Protein AF-A0A853C7I2-F1 (afdb_monomer_lite)

InterPro domains:
  IPR006311 Twin-arginine translocation pathway, signal sequence [PS51318] (1-30)
  IPR011055 Duplicated hybrid motif [G3DSA:2.70.70.10] (46-180)
  IPR011055 Duplicated hybrid motif [SSF51261] (49-177)
  IPR016047 M23ase, beta-sheet core domain [PF01551] (83-173)
  IPR036691 Endonuclease/exonuclease/phosphatase superfamily [G3DSA:3.60.10.10] (249-480)
  IPR036691 Endonuclease/exonuclease/phosphatase superfamily [SSF56219] (267-481)
  IPR050570 Bacterial cell wall metabolism enzyme [PTHR21666] (53-179)
  IPR058593 ARB_07466-like, C-terminal domain [PF26571] (676-780)

Structure (mmCIF, N/CA/C/O backbone):
data_AF-A0A853C7I2-F1
#
_entry.id   AF-A0A853C7I2-F1
#
loop_
_atom_site.group_PDB
_atom_site.id
_atom_site.type_symbol
_atom_site.label_atom_id
_atom_site.label_alt_id
_atom_site.label_comp_id
_atom_site.label_asym_id
_atom_site.label_entity_id
_atom_site.label_seq_id
_atom_site.pdbx_PDB_ins_code
_atom_site.Cartn_x
_atom_site.Cartn_y
_atom_site.Cartn_z
_atom_site.occupancy
_atom_site.B_iso_or_equiv
_atom_site.auth_seq_id
_atom_site.auth_comp_id
_atom_site.auth_asym_id
_atom_site.auth_atom_id
_atom_site.pdbx_PDB_model_num
ATOM 1 N N . MET A 1 1 ? -45.403 -0.104 47.047 1.00 33.41 1 MET A N 1
ATOM 2 C CA . MET A 1 1 ? -46.016 -1.132 47.921 1.00 33.41 1 MET A CA 1
ATOM 3 C C . MET A 1 1 ? -46.041 -2.421 47.104 1.00 33.41 1 MET A C 1
ATOM 5 O O . MET A 1 1 ? -46.779 -2.473 46.140 1.00 33.41 1 MET A O 1
ATOM 9 N N . ALA A 1 2 ? -44.978 -3.222 47.129 1.00 33.31 2 ALA A N 1
ATOM 10 C CA . ALA A 1 2 ? -44.682 -4.295 48.088 1.00 33.31 2 ALA A CA 1
ATOM 11 C C . ALA A 1 2 ? -45.504 -5.586 47.858 1.00 33.31 2 ALA A C 1
ATOM 13 O O . ALA A 1 2 ? -46.671 -5.627 48.220 1.00 33.31 2 ALA A O 1
ATOM 14 N N . ASN A 1 3 ? -44.785 -6.617 47.379 1.00 33.97 3 ASN A N 1
ATOM 15 C CA . ASN A 1 3 ? -44.868 -8.050 47.726 1.00 33.97 3 ASN A CA 1
ATOM 16 C C . ASN A 1 3 ? -46.114 -8.877 47.337 1.00 33.97 3 ASN A C 1
ATOM 18 O O . ASN A 1 3 ? -47.223 -8.378 47.359 1.00 33.97 3 ASN A O 1
ATOM 22 N N . SER A 1 4 ? -46.068 -10.198 47.131 1.00 36.09 4 SER A N 1
ATOM 23 C CA . SER A 1 4 ? -45.063 -11.195 46.720 1.00 36.09 4 SER A CA 1
ATOM 24 C C . SER A 1 4 ? -45.758 -12.584 46.742 1.00 36.09 4 SER A C 1
ATOM 26 O O . SER A 1 4 ? -46.619 -12.820 47.581 1.00 36.09 4 SER A O 1
ATOM 28 N N . ARG A 1 5 ? -45.307 -13.503 45.868 1.00 36.81 5 ARG A N 1
ATOM 29 C CA . ARG A 1 5 ? -45.138 -14.970 46.070 1.00 36.81 5 ARG A CA 1
ATOM 30 C C . ARG A 1 5 ? -46.327 -15.974 46.084 1.00 36.81 5 ARG A C 1
ATOM 32 O O . ARG A 1 5 ? -47.017 -16.135 47.078 1.00 36.81 5 ARG A O 1
ATOM 39 N N . SER A 1 6 ? -46.346 -16.784 45.009 1.00 35.22 6 SER A N 1
ATOM 40 C CA . SER A 1 6 ? -45.963 -18.226 44.931 1.00 35.22 6 SER A CA 1
ATOM 41 C C . SER A 1 6 ? -46.904 -19.391 45.318 1.00 35.22 6 SER A C 1
ATOM 43 O O . SER A 1 6 ? -47.410 -19.440 46.431 1.00 35.22 6 SER A O 1
ATOM 45 N N . ALA A 1 7 ? -46.886 -20.410 44.422 1.00 33.12 7 ALA A N 1
ATOM 46 C CA . ALA A 1 7 ? -46.840 -21.892 44.605 1.00 33.12 7 ALA A CA 1
ATOM 47 C C . ALA A 1 7 ? -47.992 -22.659 43.891 1.00 33.12 7 ALA A C 1
ATOM 49 O O . ALA A 1 7 ? -49.149 -22.493 44.247 1.00 33.12 7 ALA A O 1
ATOM 50 N N . LEU A 1 8 ? -47.746 -23.324 42.743 1.00 31.41 8 LEU A N 1
ATOM 51 C CA . LEU A 1 8 ? -47.250 -24.713 42.512 1.00 31.41 8 LEU A CA 1
ATOM 52 C C . LEU A 1 8 ? -48.349 -25.801 42.543 1.00 31.41 8 LEU A C 1
ATOM 54 O O . LEU A 1 8 ? -48.916 -26.028 43.603 1.00 31.41 8 LEU A O 1
ATOM 58 N N . LEU A 1 9 ? -48.547 -26.536 41.426 1.00 28.91 9 LEU A N 1
ATOM 59 C CA . LEU A 1 9 ? -48.440 -28.017 41.336 1.00 28.91 9 LEU A CA 1
ATOM 60 C C . LEU A 1 9 ? -48.889 -28.618 39.974 1.00 28.91 9 LEU A C 1
ATOM 62 O O . LEU A 1 9 ? -50.035 -28.484 39.569 1.00 28.91 9 LEU A O 1
ATOM 66 N N . ALA A 1 10 ? -47.933 -29.323 39.351 1.00 28.45 10 ALA A N 1
ATOM 67 C CA . ALA A 1 10 ? -47.975 -30.632 38.669 1.00 28.45 10 ALA A CA 1
ATOM 68 C C . ALA A 1 10 ? -49.097 -31.028 37.679 1.00 28.45 10 ALA A C 1
ATOM 70 O O . ALA A 1 10 ? -50.258 -31.152 38.055 1.00 28.45 10 ALA A O 1
ATOM 71 N N . SER A 1 11 ? -48.691 -31.490 36.484 1.00 30.25 11 SER A N 1
ATOM 72 C CA . SER A 1 11 ? -48.883 -32.888 36.024 1.00 30.25 11 SER A CA 1
ATOM 73 C C . SER A 1 11 ? -48.127 -33.173 34.715 1.00 30.25 11 SER A C 1
ATOM 75 O O . SER A 1 11 ? -48.125 -32.362 33.795 1.00 30.25 11 SER A O 1
ATOM 77 N N . ALA A 1 12 ? -47.484 -34.341 34.662 1.00 30.86 12 ALA A N 1
ATOM 78 C CA . ALA A 1 12 ? -46.791 -34.937 33.520 1.00 30.86 12 ALA A CA 1
ATOM 79 C C . ALA A 1 12 ? -47.649 -36.047 32.876 1.00 30.86 12 ALA A C 1
ATOM 81 O O . ALA A 1 12 ? -48.438 -36.651 33.596 1.00 30.86 12 ALA A O 1
ATOM 82 N N . LEU A 1 13 ? -47.452 -36.325 31.573 1.00 27.27 13 LEU A N 1
ATOM 83 C CA . LEU A 1 13 ? -47.643 -37.597 30.816 1.00 27.27 13 LEU A CA 1
ATOM 84 C C . LEU A 1 13 ? -47.613 -37.239 29.305 1.00 27.27 13 LEU A C 1
ATOM 86 O O . LEU A 1 13 ? -48.398 -36.399 28.887 1.00 27.27 13 LEU A O 1
ATOM 90 N N . LEU A 1 14 ? -46.612 -37.593 28.485 1.00 28.06 14 LEU A N 1
ATOM 91 C CA . LEU A 1 14 ? -46.106 -38.887 27.968 1.00 28.06 14 LEU A CA 1
ATOM 92 C C . LEU A 1 14 ? -46.852 -39.418 26.717 1.00 28.06 14 LEU A C 1
ATOM 94 O O . LEU A 1 14 ? -48.070 -39.547 26.735 1.00 28.06 14 LEU A O 1
ATOM 98 N N . ALA A 1 15 ? -46.030 -39.852 25.742 1.00 30.19 15 ALA A N 1
ATOM 99 C CA . ALA A 1 15 ? -46.236 -40.796 24.621 1.00 30.19 15 ALA A CA 1
ATOM 100 C C . ALA A 1 15 ? -46.442 -40.161 23.224 1.00 30.19 15 ALA A C 1
ATOM 102 O O . ALA A 1 15 ? -47.362 -39.376 23.048 1.00 30.19 15 ALA A O 1
ATOM 103 N N . LEU A 1 16 ? -45.568 -40.319 22.211 1.00 28.19 16 LEU A N 1
ATOM 104 C CA . LEU A 1 16 ? -44.846 -41.451 21.559 1.00 28.19 16 LEU A CA 1
ATOM 105 C C . LEU A 1 16 ? -45.497 -41.839 20.213 1.00 28.19 16 LEU A C 1
ATOM 107 O O . LEU A 1 16 ? -46.631 -42.304 20.214 1.00 28.19 16 LEU A O 1
ATOM 111 N N . ALA A 1 17 ? -44.730 -41.728 19.117 1.00 29.00 17 ALA A N 1
ATOM 112 C CA . ALA A 1 17 ? -44.517 -42.722 18.034 1.00 29.00 17 ALA A CA 1
ATOM 113 C C . ALA A 1 17 ? -43.815 -42.007 16.848 1.00 29.00 17 ALA A C 1
ATOM 115 O O . ALA A 1 17 ? -44.351 -41.025 16.351 1.00 29.00 17 ALA A O 1
ATOM 116 N N . LEU A 1 18 ? -42.541 -42.240 16.498 1.00 30.88 18 LEU A N 1
ATOM 117 C CA . LEU A 1 18 ? -41.822 -43.417 15.956 1.00 30.88 18 LEU A CA 1
ATOM 118 C C . LEU A 1 18 ? -42.108 -43.772 14.483 1.00 30.88 18 LEU A C 1
ATOM 120 O O . LEU A 1 18 ? -43.234 -44.091 14.119 1.00 30.88 18 LEU A O 1
ATOM 124 N N . GLY A 1 19 ? -41.005 -43.848 13.719 1.00 27.78 19 GLY A N 1
ATOM 125 C CA . GLY A 1 19 ? -40.842 -44.502 12.410 1.00 27.78 19 GLY A CA 1
ATOM 126 C C . GLY A 1 19 ? -40.428 -43.504 11.320 1.00 27.78 19 GLY A C 1
ATOM 127 O O . GLY A 1 19 ? -41.260 -42.728 10.885 1.00 27.78 19 GLY A O 1
ATOM 128 N N . GLY A 1 20 ? -39.189 -43.384 10.838 1.00 27.69 20 GLY A N 1
ATOM 129 C CA . GLY A 1 20 ? -38.041 -44.285 10.830 1.00 27.69 20 GLY A CA 1
ATOM 130 C C . GLY A 1 20 ? -37.759 -44.721 9.391 1.00 27.69 20 GLY A C 1
ATOM 131 O O . GLY A 1 20 ? -38.572 -45.445 8.845 1.00 27.69 20 GLY A O 1
ATOM 132 N N . THR A 1 21 ? -36.622 -44.313 8.817 1.00 29.66 21 THR A N 1
ATOM 133 C CA . THR A 1 21 ? -35.716 -45.186 8.044 1.00 29.66 21 THR A CA 1
ATOM 134 C C . THR A 1 21 ? -34.379 -44.482 7.849 1.00 29.66 21 THR A C 1
ATOM 136 O O . THR A 1 21 ? -34.276 -43.449 7.194 1.00 29.66 21 THR A O 1
ATOM 139 N N . THR A 1 22 ? -33.368 -45.087 8.450 1.00 28.42 22 THR A N 1
ATOM 140 C CA . THR A 1 22 ? -31.939 -44.876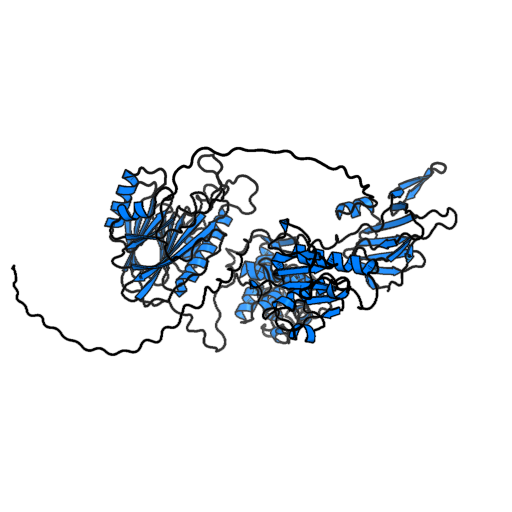 8.277 1.00 28.42 22 THR A CA 1
ATOM 141 C C . THR A 1 22 ? -31.466 -45.471 6.951 1.00 28.42 22 THR A C 1
ATOM 143 O O . THR A 1 22 ? -31.671 -46.655 6.691 1.00 28.42 22 THR A O 1
ATOM 146 N N . THR A 1 23 ? -30.735 -44.689 6.163 1.00 29.95 23 THR A N 1
ATOM 147 C CA . THR A 1 23 ? -29.697 -45.205 5.261 1.00 29.95 23 THR A CA 1
ATOM 148 C C . THR A 1 23 ? -28.373 -44.627 5.722 1.00 29.95 23 THR A C 1
ATOM 150 O O . THR A 1 23 ? -28.135 -43.427 5.620 1.00 29.95 23 THR A O 1
ATOM 153 N N . ALA A 1 24 ? -27.550 -45.497 6.301 1.00 31.98 24 ALA A N 1
ATOM 154 C CA . ALA A 1 24 ? -26.172 -45.216 6.649 1.00 31.98 24 ALA A CA 1
ATOM 155 C C . ALA A 1 24 ? -25.346 -45.067 5.364 1.00 31.98 24 ALA A C 1
ATOM 157 O O . ALA A 1 24 ? -25.303 -45.992 4.554 1.00 31.98 24 ALA A O 1
ATOM 158 N N . ALA A 1 25 ? -24.682 -43.924 5.207 1.00 28.94 25 ALA A N 1
ATOM 159 C CA . ALA A 1 25 ? -23.543 -43.770 4.314 1.00 28.94 25 ALA A CA 1
ATOM 160 C C . ALA A 1 25 ? -22.290 -43.601 5.185 1.00 28.94 25 ALA A C 1
ATOM 162 O O . ALA A 1 25 ? -22.271 -42.801 6.119 1.00 28.94 25 ALA A O 1
ATOM 163 N N . LEU A 1 26 ? -21.292 -44.438 4.913 1.00 30.14 26 LEU A N 1
ATOM 164 C CA . LEU A 1 26 ? -19.956 -44.440 5.513 1.00 30.14 26 LEU A CA 1
ATOM 165 C C . LEU A 1 26 ? -19.225 -43.105 5.252 1.00 30.14 26 LEU A C 1
ATOM 167 O O . LEU A 1 26 ? -19.535 -42.442 4.261 1.00 30.14 26 LEU A O 1
ATOM 171 N N . PRO A 1 27 ? -18.244 -42.718 6.092 1.00 28.17 27 PRO A N 1
ATOM 172 C CA . PRO A 1 27 ? -17.495 -41.485 5.899 1.00 28.17 27 PRO A CA 1
ATOM 173 C C . PRO A 1 27 ? -16.549 -41.651 4.703 1.00 28.17 27 PRO A C 1
ATOM 175 O O . PRO A 1 27 ? -15.683 -42.527 4.704 1.00 28.17 27 PRO A O 1
ATOM 178 N N . ALA A 1 28 ? -16.730 -40.828 3.671 1.00 29.38 28 ALA A N 1
ATOM 179 C CA . ALA A 1 28 ? -15.700 -40.617 2.664 1.00 29.38 28 ALA A CA 1
ATOM 180 C C . ALA A 1 28 ? -14.587 -39.772 3.300 1.00 29.38 28 ALA A C 1
ATOM 182 O O . ALA A 1 28 ? -14.870 -38.807 4.010 1.00 29.38 28 ALA A O 1
ATOM 183 N N . GLY A 1 29 ? -13.350 -40.224 3.109 1.00 26.31 29 GLY A N 1
ATOM 184 C CA . GLY A 1 29 ? -12.154 -39.739 3.780 1.00 26.31 29 GLY A CA 1
ATOM 185 C C . GLY A 1 29 ? -11.845 -38.260 3.572 1.00 26.31 29 GLY A C 1
ATOM 186 O O . GLY A 1 29 ? -12.387 -37.598 2.687 1.00 26.31 29 GLY A O 1
ATOM 187 N N . ALA A 1 30 ? -10.944 -37.801 4.439 1.00 34.50 30 ALA A N 1
ATOM 188 C CA . ALA A 1 30 ? -10.236 -36.537 4.365 1.00 34.50 30 ALA A CA 1
ATOM 189 C C . ALA A 1 30 ? -9.918 -36.165 2.910 1.00 34.50 30 ALA A C 1
ATOM 191 O O . ALA A 1 30 ? -9.269 -36.927 2.195 1.00 34.50 30 ALA A O 1
ATOM 192 N N . ARG A 1 31 ? -10.427 -35.010 2.486 1.00 29.48 31 ARG A N 1
ATOM 193 C CA . ARG A 1 31 ? -9.866 -34.267 1.366 1.00 29.48 31 ARG A CA 1
ATOM 194 C C . ARG A 1 31 ? -8.965 -33.220 1.986 1.00 29.48 31 ARG A C 1
ATOM 196 O O . ARG A 1 31 ? -9.435 -32.429 2.804 1.00 29.48 31 ARG A O 1
ATOM 203 N N . ASP A 1 32 ? -7.690 -33.332 1.659 1.00 25.38 32 ASP A N 1
ATOM 204 C CA . ASP A 1 32 ? -6.632 -32.424 2.057 1.00 25.38 32 ASP A CA 1
ATOM 205 C C . ASP A 1 32 ? -7.038 -30.974 1.775 1.00 25.38 32 ASP A C 1
ATOM 207 O O . ASP A 1 32 ? -7.603 -30.648 0.728 1.00 25.38 32 ASP A O 1
ATOM 211 N N . ALA A 1 33 ? -6.820 -30.121 2.773 1.00 28.20 33 ALA A N 1
ATOM 212 C CA . ALA A 1 33 ? -6.968 -28.686 2.638 1.00 28.20 33 ALA A CA 1
ATOM 213 C C . ALA A 1 33 ? -5.877 -28.185 1.685 1.00 28.20 33 ALA A C 1
ATOM 215 O O . ALA A 1 33 ? -4.694 -28.429 1.923 1.00 28.20 33 ALA A O 1
ATOM 216 N N . ALA A 1 34 ? -6.287 -27.509 0.613 1.00 26.11 34 ALA A N 1
ATOM 217 C CA . ALA A 1 34 ? -5.381 -26.825 -0.299 1.00 26.11 34 ALA A CA 1
ATOM 218 C C . ALA A 1 34 ? -4.500 -25.819 0.476 1.00 26.11 34 ALA A C 1
ATOM 220 O O . ALA A 1 34 ? -5.003 -25.163 1.396 1.00 26.11 34 ALA A O 1
ATOM 221 N N . PRO A 1 35 ? -3.202 -25.695 0.147 1.00 26.27 35 PRO A N 1
ATOM 222 C CA . PRO A 1 35 ? -2.320 -24.744 0.807 1.00 26.27 35 PRO A CA 1
ATOM 223 C C . PRO A 1 35 ? -2.708 -23.298 0.460 1.00 26.27 35 PRO A C 1
ATOM 225 O O . PRO A 1 35 ? -3.069 -22.975 -0.668 1.00 26.27 35 PRO A O 1
ATOM 228 N N . SER A 1 36 ? -2.645 -22.438 1.476 1.00 24.64 36 SER A N 1
ATOM 229 C CA . SER A 1 36 ? -2.890 -20.994 1.403 1.00 24.64 36 SER A CA 1
ATOM 230 C C . SER A 1 36 ? -1.798 -20.296 0.570 1.00 24.64 36 SER A C 1
ATOM 232 O O . SER A 1 36 ? -0.626 -20.634 0.756 1.00 24.64 36 SER A O 1
ATOM 234 N N . PRO A 1 37 ? -2.122 -19.315 -0.296 1.00 26.84 37 PRO A N 1
ATOM 235 C CA . PRO A 1 37 ? -1.121 -18.586 -1.072 1.00 26.84 37 PRO A CA 1
ATOM 236 C C . PRO A 1 37 ? -0.240 -17.723 -0.157 1.00 26.84 37 PRO A C 1
ATOM 238 O O . PRO A 1 37 ? -0.711 -17.125 0.812 1.00 26.84 37 PRO A O 1
ATOM 241 N N . ALA A 1 38 ? 1.058 -17.711 -0.453 1.00 27.09 38 ALA A N 1
ATOM 242 C CA . ALA A 1 38 ? 2.102 -17.054 0.322 1.00 27.09 38 ALA A CA 1
ATOM 243 C C . ALA A 1 38 ? 1.922 -15.523 0.402 1.00 27.09 38 ALA A C 1
ATOM 245 O O . ALA A 1 38 ? 1.556 -14.866 -0.570 1.00 27.09 38 ALA A O 1
ATOM 246 N N . ALA A 1 39 ? 2.218 -14.967 1.579 1.00 27.16 39 ALA A N 1
ATOM 247 C CA . ALA A 1 39 ? 2.142 -13.544 1.901 1.00 27.16 39 ALA A CA 1
ATOM 248 C C . ALA A 1 39 ? 3.083 -12.678 1.036 1.00 27.16 39 ALA A C 1
ATOM 250 O O . ALA A 1 39 ? 4.264 -12.994 0.863 1.00 27.16 39 ALA A O 1
ATOM 251 N N . ALA A 1 40 ? 2.566 -11.556 0.532 1.00 26.72 40 ALA A N 1
ATOM 252 C CA . ALA A 1 40 ? 3.305 -10.576 -0.263 1.00 26.72 40 ALA A CA 1
ATOM 253 C C . ALA A 1 40 ? 4.298 -9.748 0.589 1.00 26.72 40 ALA A C 1
ATOM 255 O O . ALA A 1 40 ? 4.047 -9.427 1.749 1.00 26.72 40 ALA A O 1
ATOM 256 N N . ARG A 1 41 ? 5.451 -9.394 0.001 1.00 27.19 41 ARG A N 1
ATOM 257 C CA . ARG A 1 41 ? 6.558 -8.636 0.628 1.00 27.19 41 ARG A CA 1
ATOM 258 C C . ARG A 1 41 ? 6.278 -7.112 0.722 1.00 27.19 41 ARG A C 1
ATOM 260 O O . ARG A 1 41 ? 5.627 -6.581 -0.172 1.00 27.19 41 ARG A O 1
ATOM 267 N N . PRO A 1 42 ? 6.816 -6.385 1.733 1.00 29.78 42 PRO A N 1
ATOM 268 C CA . PRO A 1 42 ? 6.600 -4.942 1.935 1.00 29.78 42 PRO A CA 1
ATOM 269 C C . PRO A 1 42 ? 7.422 -4.017 1.014 1.00 29.78 42 PRO A C 1
ATOM 271 O O . PRO A 1 42 ? 8.602 -4.252 0.751 1.00 29.78 42 PRO A O 1
ATOM 274 N N . ALA A 1 43 ? 6.789 -2.911 0.605 1.00 36.38 43 ALA A N 1
ATOM 275 C CA . ALA A 1 43 ? 7.326 -1.832 -0.222 1.00 36.38 43 ALA A CA 1
ATOM 276 C C . ALA A 1 43 ? 8.146 -0.815 0.597 1.00 36.38 43 ALA A C 1
ATOM 278 O O . ALA A 1 43 ? 7.565 0.011 1.301 1.00 36.38 43 ALA A O 1
ATOM 279 N N . ASP A 1 44 ? 9.481 -0.833 0.502 1.00 36.12 44 ASP A N 1
ATOM 280 C CA . ASP A 1 44 ? 10.293 0.343 0.887 1.00 36.12 44 ASP A CA 1
ATOM 281 C C . ASP A 1 44 ? 11.641 0.529 0.187 1.00 36.12 44 ASP A C 1
ATOM 283 O O . ASP A 1 44 ? 12.408 1.438 0.481 1.00 36.12 44 ASP A O 1
ATOM 287 N N . THR A 1 45 ? 11.905 -0.262 -0.832 1.00 43.59 45 THR A N 1
ATOM 288 C CA . THR A 1 45 ? 12.751 0.155 -1.943 1.00 43.59 45 THR A CA 1
ATOM 289 C C . THR A 1 45 ? 12.115 -0.523 -3.133 1.00 43.59 45 THR A C 1
ATOM 291 O O . THR A 1 45 ? 11.793 -1.705 -3.040 1.00 43.59 45 THR A O 1
ATOM 294 N N . CYS A 1 46 ? 11.906 0.184 -4.234 1.00 42.09 46 CYS A N 1
ATOM 295 C CA . CYS A 1 46 ? 12.014 -0.525 -5.492 1.00 42.09 46 CYS A CA 1
ATOM 296 C C . CYS A 1 46 ? 13.504 -0.772 -5.639 1.00 42.09 46 CYS A C 1
ATOM 298 O O . CYS A 1 46 ? 14.211 0.182 -5.972 1.00 42.09 46 CYS A O 1
ATOM 300 N N . PRO A 1 47 ? 14.044 -1.967 -5.314 1.00 40.09 47 PRO A N 1
ATOM 301 C CA . PRO A 1 47 ? 15.401 -2.247 -5.737 1.00 40.09 47 PRO A CA 1
ATOM 302 C C . PRO A 1 47 ? 15.417 -1.940 -7.232 1.00 40.09 47 PRO A C 1
ATOM 304 O O . PRO A 1 47 ? 14.524 -2.411 -7.940 1.00 40.09 47 PRO A O 1
ATOM 307 N N . ILE A 1 48 ? 16.378 -1.149 -7.734 1.00 37.66 48 ILE A N 1
ATOM 308 C CA . ILE A 1 48 ? 16.787 -1.283 -9.145 1.00 37.66 48 ILE A CA 1
ATOM 309 C C . ILE A 1 48 ? 16.812 -2.791 -9.360 1.00 37.66 48 ILE A C 1
ATOM 311 O O . ILE A 1 48 ? 17.372 -3.452 -8.472 1.00 37.66 48 ILE A O 1
ATOM 315 N N . PRO A 1 49 ? 16.125 -3.355 -10.375 1.00 34.59 49 PRO A N 1
ATOM 316 C CA . PRO A 1 49 ? 16.102 -4.797 -10.503 1.00 34.59 49 PRO A CA 1
ATOM 317 C C . PRO A 1 49 ? 17.546 -5.252 -10.316 1.00 34.59 49 PRO A C 1
ATOM 319 O O . PRO A 1 49 ? 18.440 -4.741 -10.998 1.00 34.59 49 PRO A O 1
ATOM 322 N N . VAL A 1 50 ? 17.805 -6.166 -9.374 1.00 36.66 50 VAL A N 1
ATOM 323 C CA . VAL A 1 50 ? 18.893 -7.097 -9.645 1.00 36.66 50 VAL A CA 1
ATOM 324 C C . VAL A 1 50 ? 18.340 -7.811 -10.856 1.00 36.66 50 VAL A C 1
ATOM 326 O O . VAL A 1 50 ? 17.508 -8.704 -10.718 1.00 36.66 50 VAL A O 1
ATOM 329 N N . ALA A 1 51 ? 18.621 -7.237 -12.026 1.00 31.34 51 ALA A N 1
ATOM 330 C CA . ALA A 1 51 ? 18.113 -7.700 -13.289 1.00 31.34 51 ALA A CA 1
ATOM 331 C C . ALA A 1 51 ? 18.394 -9.188 -13.278 1.00 31.34 51 ALA A C 1
ATOM 333 O O . ALA A 1 51 ? 19.534 -9.530 -12.991 1.00 31.34 51 ALA A O 1
ATOM 334 N N . LEU A 1 52 ? 17.355 -10.008 -13.437 1.00 30.00 52 LEU A N 1
ATOM 335 C CA . LEU A 1 52 ? 17.329 -11.464 -13.612 1.00 30.00 52 LEU A CA 1
ATOM 336 C C . LEU A 1 52 ? 18.659 -12.077 -14.089 1.00 30.00 52 LEU A C 1
ATOM 338 O O . LEU A 1 52 ? 18.691 -12.485 -15.232 1.00 30.00 52 LEU A O 1
ATOM 342 N N . GLN A 1 53 ? 19.761 -12.071 -13.311 1.00 30.39 53 GLN A N 1
ATOM 343 C CA . GLN A 1 53 ? 21.117 -11.847 -13.877 1.00 30.39 53 GLN A CA 1
ATOM 344 C C . GLN A 1 53 ? 21.079 -11.630 -15.392 1.00 30.39 53 GLN A C 1
ATOM 346 O O . GLN A 1 53 ? 21.438 -12.528 -16.161 1.00 30.39 53 GLN A O 1
ATOM 351 N N . THR A 1 54 ? 20.507 -10.503 -15.847 1.00 33.59 54 THR A N 1
ATOM 352 C CA . THR A 1 54 ? 20.570 -10.229 -17.278 1.00 33.59 54 THR A CA 1
ATOM 353 C C . THR A 1 54 ? 22.056 -10.176 -17.510 1.00 33.59 54 THR A C 1
ATOM 355 O O . THR A 1 54 ? 22.730 -9.443 -16.770 1.00 33.59 54 THR A O 1
ATOM 358 N N . ARG A 1 55 ? 22.566 -11.027 -18.414 1.00 35.50 55 ARG A N 1
ATOM 359 C CA . ARG A 1 55 ? 23.988 -11.051 -18.772 1.00 35.50 55 ARG A CA 1
ATOM 360 C C . ARG A 1 55 ? 24.486 -9.620 -18.697 1.00 35.50 55 ARG A C 1
ATOM 362 O O . ARG A 1 55 ? 23.772 -8.763 -19.232 1.00 35.50 55 ARG A O 1
ATOM 369 N N . PRO A 1 56 ? 25.588 -9.355 -17.973 1.00 40.84 56 PRO A N 1
ATOM 370 C CA . PRO A 1 56 ? 25.972 -7.988 -17.680 1.00 40.84 56 PRO A CA 1
ATOM 371 C C . PRO A 1 56 ? 25.850 -7.186 -18.973 1.00 40.84 56 PRO A C 1
ATOM 373 O O . PRO A 1 56 ? 26.228 -7.677 -20.043 1.00 40.84 56 PRO A O 1
ATOM 376 N N . ALA A 1 57 ? 25.222 -6.003 -18.894 1.00 56.47 57 ALA A N 1
ATOM 377 C CA . ALA A 1 57 ? 24.954 -5.164 -20.067 1.00 56.47 57 ALA A CA 1
ATOM 378 C C . ALA A 1 57 ? 26.235 -4.917 -20.876 1.00 56.47 57 ALA A C 1
ATOM 380 O O . ALA A 1 57 ? 26.186 -4.499 -22.022 1.00 56.47 57 ALA A O 1
ATOM 381 N N . TRP A 1 58 ? 27.388 -5.198 -20.276 1.00 71.06 58 TRP A N 1
ATOM 382 C CA . TRP A 1 58 ? 28.644 -5.366 -20.956 1.00 71.06 58 TRP A CA 1
ATOM 383 C C . TRP A 1 58 ? 29.229 -6.754 -20.668 1.00 71.06 58 TRP A C 1
ATOM 385 O O . TRP A 1 58 ? 29.076 -7.282 -19.575 1.00 71.06 58 TRP A O 1
ATOM 395 N N . SER A 1 59 ? 29.919 -7.367 -21.624 1.00 74.69 59 SER A N 1
ATOM 396 C CA . SER A 1 59 ? 30.533 -8.688 -21.481 1.00 74.69 59 SER A CA 1
ATOM 397 C C . SER A 1 59 ? 32.013 -8.646 -21.840 1.00 74.69 59 SER A C 1
ATOM 399 O O . SER A 1 59 ? 32.458 -7.762 -22.573 1.00 74.69 59 SER A O 1
ATOM 401 N N . ASN A 1 60 ? 32.788 -9.611 -21.341 1.00 76.12 60 ASN A N 1
ATOM 402 C CA . ASN A 1 60 ? 34.169 -9.763 -21.778 1.00 76.12 60 ASN A CA 1
ATOM 403 C C . ASN A 1 60 ? 34.178 -10.272 -23.239 1.00 76.12 60 ASN A C 1
ATOM 405 O O . ASN A 1 60 ? 33.765 -11.413 -23.478 1.00 76.12 60 ASN A O 1
ATOM 409 N N . PRO A 1 61 ? 34.653 -9.481 -24.222 1.00 84.81 61 PRO A N 1
ATOM 410 C CA . PRO A 1 61 ? 34.565 -9.843 -25.635 1.00 84.81 61 PRO A CA 1
ATOM 411 C C . PRO A 1 61 ? 35.407 -11.073 -25.990 1.00 84.81 61 PRO A C 1
ATOM 413 O O . PRO A 1 61 ? 35.101 -11.773 -26.963 1.00 84.81 61 PRO A O 1
ATOM 416 N N . VAL A 1 62 ? 36.468 -11.350 -25.219 1.00 80.62 62 VAL A N 1
ATOM 417 C CA . VAL A 1 62 ? 37.337 -12.510 -25.421 1.00 80.62 62 VAL A CA 1
ATOM 418 C C . VAL A 1 62 ? 38.152 -12.855 -24.166 1.00 80.62 62 VAL A C 1
ATOM 420 O O . VAL A 1 62 ? 38.640 -11.986 -23.451 1.00 80.62 62 VAL A O 1
ATOM 423 N N . VAL A 1 63 ? 38.368 -14.147 -23.913 1.00 75.69 63 VAL A N 1
ATOM 424 C CA . VAL A 1 63 ? 39.315 -14.608 -22.884 1.00 75.69 63 VAL A CA 1
ATOM 425 C C . VAL A 1 63 ? 40.742 -14.472 -23.430 1.00 75.69 63 VAL A C 1
ATOM 427 O O . VAL A 1 63 ? 41.102 -15.161 -24.387 1.00 75.69 63 VAL A O 1
ATOM 430 N N . ALA A 1 64 ? 41.536 -13.559 -22.866 1.00 74.38 64 ALA A N 1
ATOM 431 C CA . ALA A 1 64 ? 42.830 -13.139 -23.412 1.00 74.38 64 ALA A CA 1
ATOM 432 C C . ALA A 1 64 ? 43.705 -12.448 -22.361 1.00 74.38 64 ALA A C 1
ATOM 434 O O . ALA A 1 64 ? 43.174 -11.866 -21.430 1.00 74.38 64 ALA A O 1
ATOM 435 N N . GLU A 1 65 ? 45.022 -12.405 -22.546 1.00 76.75 65 GLU A N 1
ATOM 436 C CA . GLU A 1 65 ? 45.893 -11.562 -21.711 1.00 76.75 65 GLU A CA 1
ATOM 437 C C . GLU A 1 65 ? 46.048 -10.162 -22.325 1.00 76.75 65 GLU A C 1
ATOM 439 O O . GLU A 1 65 ? 46.182 -10.025 -23.543 1.00 76.75 65 GLU A O 1
ATOM 444 N N . VAL A 1 66 ? 46.087 -9.109 -21.500 1.00 82.69 66 VAL A N 1
ATOM 445 C CA . VAL A 1 66 ? 46.401 -7.751 -21.979 1.00 82.69 66 VAL A CA 1
ATOM 446 C C . VAL A 1 66 ? 47.868 -7.695 -22.410 1.00 82.69 66 VAL A C 1
ATOM 448 O O . VAL A 1 66 ? 48.777 -7.705 -21.580 1.00 82.69 66 VAL A O 1
ATOM 451 N N . ALA A 1 67 ? 48.107 -7.614 -23.719 1.00 84.56 67 ALA A N 1
ATOM 452 C CA . ALA A 1 67 ? 49.447 -7.562 -24.297 1.00 84.56 67 ALA A CA 1
ATOM 453 C C . ALA A 1 67 ? 49.977 -6.126 -24.367 1.00 84.56 67 ALA A C 1
ATOM 455 O O . ALA A 1 67 ? 51.141 -5.856 -24.060 1.00 84.56 67 ALA A O 1
ATOM 456 N N . THR A 1 68 ? 49.115 -5.189 -24.764 1.00 83.62 68 THR A N 1
ATOM 457 C CA . THR A 1 68 ? 49.450 -3.768 -24.856 1.00 83.62 68 THR A CA 1
ATOM 458 C C . THR A 1 68 ? 48.309 -2.917 -24.287 1.00 83.62 68 THR A C 1
ATOM 460 O O . THR A 1 68 ? 47.200 -2.999 -24.806 1.00 83.62 68 THR A O 1
ATOM 463 N N . PRO A 1 69 ? 48.567 -2.059 -23.282 1.00 84.62 69 PRO A N 1
ATOM 464 C CA . PRO A 1 69 ? 47.555 -1.173 -22.706 1.00 84.62 69 PRO A CA 1
ATOM 465 C C . PRO A 1 69 ? 47.294 0.081 -23.561 1.00 84.62 69 PRO A C 1
ATOM 467 O O . PRO A 1 69 ? 48.096 0.433 -24.432 1.00 84.62 69 PRO A O 1
ATOM 470 N N . PHE A 1 70 ? 46.195 0.773 -23.258 1.00 87.19 70 PHE A N 1
ATOM 471 C CA . PHE A 1 70 ? 45.818 2.087 -23.794 1.00 87.19 70 PHE A CA 1
ATOM 472 C C . PHE A 1 70 ? 46.798 3.207 -23.382 1.00 87.19 70 PHE A C 1
ATOM 474 O O . PHE A 1 70 ? 47.403 3.152 -22.309 1.00 87.19 70 PHE A O 1
ATOM 481 N N . GLY A 1 71 ? 46.953 4.236 -24.229 1.00 82.31 71 GLY A N 1
ATOM 482 C CA . GLY A 1 71 ? 47.694 5.470 -23.923 1.00 82.31 71 GLY A CA 1
ATOM 483 C C . GLY A 1 71 ? 49.002 5.701 -24.703 1.00 82.31 71 GLY A C 1
ATOM 484 O O . GLY A 1 71 ? 49.314 5.047 -25.698 1.00 82.31 71 GLY A O 1
ATOM 485 N N . GLU A 1 72 ? 49.783 6.700 -24.279 1.00 75.00 72 GLU A N 1
ATOM 486 C CA . GLU A 1 72 ? 50.989 7.161 -24.983 1.00 75.00 72 GLU A CA 1
ATOM 487 C C . GLU A 1 72 ? 52.173 6.182 -24.890 1.00 75.00 72 GLU A C 1
ATOM 489 O O . GLU A 1 72 ? 52.654 5.842 -23.807 1.00 75.00 72 GLU A O 1
ATOM 494 N N . ARG A 1 73 ? 52.752 5.814 -26.041 1.00 64.94 73 ARG A N 1
ATOM 495 C CA . ARG A 1 73 ? 54.009 5.056 -26.115 1.00 64.94 73 ARG A CA 1
ATOM 496 C C . ARG A 1 73 ? 55.128 5.891 -26.718 1.00 64.94 73 ARG A C 1
ATOM 498 O O . ARG A 1 73 ? 55.060 6.336 -27.862 1.00 64.94 73 ARG A O 1
ATOM 505 N N . ARG A 1 74 ? 56.218 6.053 -25.966 1.00 56.72 74 ARG A N 1
ATOM 506 C CA . ARG A 1 74 ? 57.447 6.698 -26.445 1.00 56.72 74 ARG A CA 1
ATOM 507 C C . ARG A 1 74 ? 58.333 5.674 -27.152 1.00 56.72 74 ARG A C 1
ATOM 509 O O . ARG A 1 74 ? 58.774 4.708 -26.534 1.00 56.72 74 ARG A O 1
ATOM 516 N N . HIS A 1 75 ? 58.638 5.902 -28.432 1.00 49.62 75 HIS A N 1
ATOM 517 C CA . HIS A 1 75 ? 59.503 5.002 -29.195 1.00 49.62 75 HIS A CA 1
ATOM 518 C C . HIS A 1 75 ? 60.915 4.966 -28.575 1.00 49.62 75 HIS A C 1
ATOM 520 O O . HIS A 1 75 ? 61.579 6.011 -28.542 1.00 49.62 75 HIS A O 1
ATOM 526 N N . PRO A 1 76 ? 61.419 3.795 -28.137 1.00 46.78 76 PRO A N 1
ATOM 527 C CA . PRO A 1 76 ? 62.623 3.705 -27.306 1.00 46.78 76 PRO A CA 1
ATOM 528 C C . PRO A 1 76 ? 63.908 4.156 -28.018 1.00 46.78 76 PRO A C 1
ATOM 530 O O . PRO A 1 76 ? 64.893 4.466 -27.357 1.00 46.78 76 PRO A O 1
ATOM 533 N N . VAL A 1 77 ? 63.898 4.243 -29.355 1.00 48.09 77 VAL A N 1
ATOM 534 C CA . VAL A 1 77 ? 65.065 4.643 -30.169 1.00 48.09 77 VAL A CA 1
ATOM 535 C C . VAL A 1 77 ? 64.873 5.977 -30.913 1.00 48.09 77 VAL A C 1
ATOM 537 O O . VAL A 1 77 ? 65.847 6.632 -31.258 1.00 48.09 77 VAL A O 1
ATOM 540 N N . LEU A 1 78 ? 63.631 6.416 -31.155 1.00 59.41 78 LEU A N 1
ATOM 541 C CA . LEU A 1 78 ? 63.316 7.550 -32.056 1.00 59.41 78 LEU A CA 1
ATOM 542 C C . LEU A 1 78 ? 62.583 8.698 -31.344 1.00 59.41 78 LEU A C 1
ATOM 544 O O . LEU A 1 78 ? 62.420 9.766 -31.922 1.00 59.41 78 LEU A O 1
ATOM 548 N N . GLY A 1 79 ? 62.160 8.506 -30.089 1.00 56.47 79 GLY A N 1
ATOM 549 C CA . GLY A 1 79 ? 61.741 9.580 -29.188 1.00 56.47 79 GLY A CA 1
ATOM 550 C C . GLY A 1 79 ? 60.391 10.244 -29.471 1.00 56.47 79 GLY A C 1
ATOM 551 O O . GLY A 1 79 ? 59.970 11.053 -28.645 1.00 56.47 79 GLY A O 1
ATOM 552 N N . PHE A 1 80 ? 59.704 9.914 -30.568 1.00 52.34 80 PHE A N 1
ATOM 553 C CA . PHE A 1 80 ? 58.327 10.358 -30.784 1.00 52.34 80 PHE A CA 1
ATOM 554 C C . PHE A 1 80 ? 57.353 9.534 -29.937 1.00 52.34 80 PHE A C 1
ATOM 556 O O . PHE A 1 80 ? 57.609 8.370 -29.612 1.00 52.34 80 PHE A O 1
ATOM 563 N N . VAL A 1 81 ? 56.254 10.178 -29.560 1.00 57.03 81 VAL A N 1
ATOM 564 C CA . VAL A 1 81 ? 55.144 9.568 -28.837 1.00 57.03 81 VAL A CA 1
ATOM 565 C C . VAL A 1 81 ? 54.091 9.175 -29.864 1.00 57.03 81 VAL A C 1
ATOM 567 O O . VAL A 1 81 ? 53.714 9.994 -30.700 1.00 57.03 81 VAL A O 1
ATOM 570 N N . LYS A 1 82 ? 53.678 7.909 -29.847 1.00 64.94 82 LYS A N 1
ATOM 571 C CA . LYS A 1 82 ? 52.540 7.413 -30.617 1.00 64.94 82 LYS A CA 1
ATOM 572 C C . LYS A 1 82 ? 51.437 7.068 -29.624 1.00 64.94 82 LYS A C 1
ATOM 574 O O . LYS A 1 82 ? 51.687 6.331 -28.673 1.00 64.94 82 LYS A O 1
ATOM 579 N N . GLU A 1 83 ? 50.261 7.632 -29.834 1.00 77.94 83 GLU A N 1
ATOM 580 C CA . GLU A 1 83 ? 49.075 7.354 -29.031 1.00 77.94 83 GLU A CA 1
ATOM 581 C C . GLU A 1 83 ? 48.501 5.988 -29.420 1.00 77.94 83 GLU A C 1
ATOM 583 O O . GLU A 1 83 ? 48.378 5.680 -30.609 1.00 77.94 83 GLU A O 1
ATOM 588 N N . HIS A 1 84 ? 48.230 5.151 -28.420 1.00 85.38 84 HIS A N 1
ATOM 589 C CA . HIS A 1 84 ? 47.514 3.897 -28.582 1.00 85.38 84 HIS A CA 1
ATOM 590 C C . HIS A 1 84 ? 46.073 4.094 -28.110 1.00 85.38 84 HIS A C 1
ATOM 592 O O . HIS A 1 84 ? 45.831 4.296 -26.923 1.00 85.38 84 HIS A O 1
ATOM 598 N N . THR A 1 85 ? 45.140 4.084 -29.056 1.00 88.81 85 THR A N 1
ATOM 599 C CA . THR A 1 85 ? 43.734 4.477 -28.877 1.00 88.81 85 THR A CA 1
ATOM 600 C C . THR A 1 85 ? 42.833 3.351 -28.363 1.00 88.81 85 THR A C 1
ATOM 602 O O . THR A 1 85 ? 41.644 3.573 -28.155 1.00 88.81 85 THR A O 1
ATOM 605 N N . GLY A 1 86 ? 43.397 2.170 -28.098 1.00 89.38 86 GLY A N 1
ATOM 606 C CA . GLY A 1 86 ? 42.694 1.000 -27.574 1.00 89.38 86 GLY A CA 1
ATOM 607 C C . GLY A 1 86 ? 43.599 0.105 -26.729 1.00 89.38 86 GLY A C 1
ATOM 608 O O . GLY A 1 86 ? 44.655 0.530 -26.265 1.00 89.38 86 GLY A O 1
ATOM 609 N N . VAL A 1 87 ? 43.195 -1.144 -26.530 1.00 90.44 87 VAL A N 1
ATOM 610 C CA . VAL A 1 87 ? 43.957 -2.193 -25.838 1.00 90.44 87 VAL A CA 1
ATOM 611 C C . VAL A 1 87 ? 44.147 -3.388 -26.771 1.00 90.44 87 VAL A C 1
ATOM 613 O O . VAL A 1 87 ? 43.211 -3.777 -27.465 1.00 90.44 87 VAL A O 1
ATOM 616 N N . ASP A 1 88 ? 45.342 -3.986 -26.779 1.00 91.69 88 ASP A N 1
ATOM 617 C CA . ASP A 1 88 ? 45.597 -5.224 -27.524 1.00 91.69 88 ASP A CA 1
ATOM 618 C C . ASP A 1 88 ? 45.533 -6.429 -26.586 1.00 91.69 88 ASP A C 1
ATOM 620 O O . ASP A 1 88 ? 46.253 -6.497 -25.581 1.00 91.69 88 ASP A O 1
ATOM 624 N N . LEU A 1 89 ? 44.710 -7.406 -26.954 1.00 89.62 89 LEU A N 1
ATOM 625 C CA . LEU A 1 89 ? 44.444 -8.626 -26.203 1.00 89.62 89 LEU A CA 1
ATOM 626 C C . LEU A 1 89 ? 45.049 -9.836 -26.924 1.00 89.62 89 LEU A C 1
ATOM 628 O O . LEU A 1 89 ? 44.640 -10.175 -28.038 1.00 89.62 89 LEU A O 1
ATOM 632 N N . ALA A 1 90 ? 46.015 -10.502 -26.291 1.00 85.69 90 ALA A N 1
ATOM 633 C CA . ALA A 1 90 ? 46.639 -11.715 -26.806 1.00 85.69 90 ALA A CA 1
ATOM 634 C C . ALA A 1 90 ? 45.756 -12.936 -26.559 1.00 85.69 90 ALA A C 1
ATOM 636 O O . ALA A 1 90 ? 45.529 -13.351 -25.420 1.00 85.69 90 ALA A O 1
ATOM 637 N N . VAL A 1 91 ? 45.282 -13.531 -27.652 1.00 81.75 91 VAL A N 1
ATOM 638 C CA . VAL A 1 91 ? 44.363 -14.672 -27.625 1.00 81.75 91 VAL A CA 1
ATOM 639 C C . VAL A 1 91 ? 45.069 -15.958 -28.037 1.00 81.75 91 VAL A C 1
ATOM 641 O O . VAL A 1 91 ? 45.903 -15.983 -28.944 1.00 81.75 91 VAL A O 1
ATOM 644 N N . THR A 1 92 ? 44.700 -17.065 -27.394 1.00 74.44 92 THR A N 1
ATOM 645 C CA . THR A 1 92 ? 45.227 -18.399 -27.711 1.00 74.44 92 THR A CA 1
ATOM 646 C C . THR A 1 92 ? 44.185 -19.242 -28.455 1.00 74.44 92 THR A C 1
ATOM 648 O O . THR A 1 92 ? 42.979 -19.050 -28.307 1.00 74.44 92 THR A O 1
ATOM 651 N N . GLY A 1 93 ? 44.641 -20.178 -29.296 1.00 68.12 93 GLY A N 1
ATOM 652 C CA . GLY A 1 93 ? 43.778 -21.084 -30.069 1.00 68.12 93 GLY A CA 1
ATOM 653 C C . GLY A 1 93 ? 43.774 -20.837 -31.585 1.00 68.12 93 GLY A C 1
ATOM 654 O O . GLY A 1 93 ? 44.287 -19.839 -32.087 1.00 68.12 93 GLY A O 1
ATOM 655 N N . GLU A 1 94 ? 43.215 -21.787 -32.343 1.00 68.19 94 GLU A N 1
ATOM 656 C CA . GLU A 1 94 ? 43.256 -21.765 -33.817 1.00 68.19 94 GLU A CA 1
ATOM 657 C C . GLU A 1 94 ? 42.246 -20.792 -34.453 1.00 68.19 94 GLU A C 1
ATOM 659 O O . GLU A 1 94 ? 42.526 -20.228 -35.511 1.00 68.19 94 GLU A O 1
ATOM 664 N N . ARG A 1 95 ? 41.075 -20.600 -33.827 1.00 74.75 95 ARG A N 1
ATOM 665 C CA . ARG A 1 95 ? 40.006 -19.671 -34.255 1.00 74.75 95 ARG A CA 1
ATOM 666 C C . ARG A 1 95 ? 39.277 -19.072 -33.040 1.00 74.75 95 ARG A C 1
ATOM 668 O O . ARG A 1 95 ? 38.116 -19.413 -32.801 1.00 74.75 95 ARG A O 1
ATOM 675 N N . PRO A 1 96 ? 39.959 -18.254 -32.228 1.00 77.62 96 PRO A N 1
ATOM 676 C CA . PRO A 1 96 ? 39.364 -17.664 -31.033 1.00 77.62 96 PRO A CA 1
ATOM 677 C C . PRO A 1 96 ? 38.211 -16.738 -31.430 1.00 77.62 96 PRO A C 1
ATOM 679 O O . PRO A 1 96 ? 38.372 -15.873 -32.293 1.00 77.62 96 PRO A O 1
ATOM 682 N N . ARG A 1 97 ? 37.034 -16.973 -30.843 1.00 81.12 97 ARG A N 1
ATOM 683 C CA . ARG A 1 97 ? 35.819 -16.195 -31.106 1.00 81.12 97 ARG A CA 1
ATOM 684 C C . ARG A 1 97 ? 35.868 -14.874 -30.355 1.00 81.12 97 ARG A C 1
ATOM 686 O O . ARG A 1 97 ? 36.300 -14.842 -29.207 1.00 81.12 97 ARG A O 1
ATOM 693 N N . VAL A 1 98 ? 35.384 -13.832 -31.015 1.00 85.44 98 VAL A N 1
ATOM 694 C CA . VAL A 1 98 ? 35.176 -12.507 -30.434 1.00 85.44 98 VAL A CA 1
ATOM 695 C C . VAL A 1 98 ? 33.679 -12.270 -30.337 1.00 85.44 98 VAL A C 1
ATOM 697 O O . VAL A 1 98 ? 32.941 -12.600 -31.272 1.00 85.44 98 VAL A O 1
ATOM 700 N N . HIS A 1 99 ? 33.252 -11.706 -29.216 1.00 85.56 99 HIS A N 1
ATOM 701 C CA . HIS A 1 99 ? 31.862 -11.388 -28.921 1.00 85.56 99 HIS A CA 1
ATOM 702 C C . HIS A 1 99 ? 31.693 -9.881 -28.717 1.00 85.56 99 HIS A C 1
ATOM 704 O O . HIS A 1 99 ? 32.658 -9.187 -28.395 1.00 85.56 99 HIS A O 1
ATOM 710 N N . ALA A 1 100 ? 30.478 -9.376 -28.916 1.00 83.75 100 ALA A N 1
ATOM 711 C CA . ALA A 1 100 ? 30.151 -7.984 -28.639 1.00 83.75 100 ALA A CA 1
ATOM 712 C C . ALA A 1 100 ? 30.278 -7.690 -27.136 1.00 83.75 100 ALA A C 1
ATOM 714 O O . ALA A 1 100 ? 29.696 -8.377 -26.297 1.00 83.75 100 ALA A O 1
ATOM 715 N N . ALA A 1 101 ? 31.028 -6.650 -26.784 1.00 81.88 101 ALA A N 1
ATOM 716 C CA . ALA A 1 101 ? 31.243 -6.248 -25.401 1.00 81.88 101 ALA A CA 1
ATOM 717 C C . ALA A 1 101 ? 30.019 -5.574 -24.769 1.00 81.88 101 ALA A C 1
ATOM 719 O O . ALA A 1 101 ? 30.028 -5.425 -23.563 1.00 81.88 101 ALA A O 1
ATOM 720 N N . GLY A 1 102 ? 28.986 -5.194 -25.524 1.00 78.75 102 GLY A N 1
ATOM 721 C CA . GLY A 1 102 ? 27.738 -4.596 -25.026 1.00 78.75 102 GLY A CA 1
ATOM 722 C C . GLY A 1 102 ? 26.629 -4.679 -26.086 1.00 78.75 102 GLY A C 1
ATOM 723 O O . GLY A 1 102 ? 26.963 -4.904 -27.256 1.00 78.75 102 GLY A O 1
ATOM 724 N N . PRO A 1 103 ? 25.337 -4.511 -25.739 1.00 74.50 103 PRO A N 1
ATOM 725 C CA . PRO A 1 103 ? 24.262 -4.476 -26.715 1.00 74.50 103 PRO A CA 1
ATOM 726 C C . PRO A 1 103 ? 24.336 -3.177 -27.515 1.00 74.50 103 PRO A C 1
ATOM 728 O O . PRO A 1 103 ? 24.741 -2.137 -26.994 1.00 74.50 103 PRO A O 1
ATOM 731 N N . GLY A 1 104 ? 23.956 -3.212 -28.782 1.00 76.50 104 GLY A N 1
ATOM 732 C CA . GLY A 1 104 ? 24.009 -2.025 -29.619 1.00 76.50 104 GLY A CA 1
ATOM 733 C C . GLY A 1 104 ? 23.585 -2.282 -31.052 1.00 76.50 104 GLY A C 1
ATOM 734 O O . GLY A 1 104 ? 23.001 -3.307 -31.392 1.00 76.50 104 GLY A O 1
ATOM 735 N N . THR A 1 105 ? 23.885 -1.320 -31.911 1.00 79.50 105 THR A N 1
ATOM 736 C CA . THR A 1 105 ? 23.640 -1.396 -33.347 1.00 79.50 105 THR A CA 1
ATOM 737 C C . THR A 1 105 ? 24.973 -1.478 -34.075 1.00 79.50 105 THR A C 1
ATOM 739 O O . THR A 1 105 ? 25.854 -0.646 -33.871 1.00 79.50 105 THR A O 1
ATOM 742 N N . VAL A 1 106 ? 25.135 -2.460 -34.962 1.00 88.38 106 VAL A N 1
ATOM 743 C CA . VAL A 1 106 ? 26.359 -2.609 -35.762 1.00 88.38 106 VAL A CA 1
ATOM 744 C C . VAL A 1 106 ? 26.492 -1.422 -36.725 1.00 88.38 106 VAL A C 1
ATOM 746 O O . VAL A 1 106 ? 25.827 -1.374 -37.762 1.00 88.38 106 VAL A O 1
ATOM 749 N N . SER A 1 107 ? 27.348 -0.453 -36.409 1.00 81.88 107 SER A N 1
ATOM 750 C CA . SER A 1 107 ? 27.520 0.780 -37.189 1.00 81.88 107 SER A CA 1
ATOM 751 C C . SER A 1 107 ? 28.456 0.573 -38.391 1.00 81.88 107 SER A C 1
ATOM 753 O O . SER A 1 107 ? 28.246 1.147 -39.472 1.00 81.88 107 SER A O 1
ATOM 755 N N . GLU A 1 108 ? 29.432 -0.333 -38.262 1.00 91.12 108 GLU A N 1
ATOM 756 C CA . GLU A 1 108 ? 30.377 -0.696 -39.319 1.00 91.12 108 GLU A CA 1
ATOM 757 C C . GLU A 1 108 ? 30.712 -2.196 -39.309 1.00 91.12 108 GLU A C 1
ATOM 759 O O . GLU A 1 108 ? 31.014 -2.789 -38.278 1.00 91.12 108 GLU A O 1
ATOM 764 N N . VAL A 1 109 ? 30.715 -2.799 -40.501 1.00 90.31 109 VAL A N 1
ATOM 765 C CA . VAL A 1 109 ? 31.334 -4.106 -40.761 1.00 90.31 109 VAL A CA 1
ATOM 766 C C . VAL A 1 109 ? 32.316 -3.899 -41.904 1.00 90.31 109 VAL A C 1
ATOM 768 O O . VAL A 1 109 ? 31.908 -3.629 -43.041 1.00 90.31 109 VAL A O 1
ATOM 771 N N . GLY A 1 110 ? 33.604 -3.937 -41.583 1.00 88.56 110 GLY A N 1
ATOM 772 C CA . GLY A 1 110 ? 34.705 -3.833 -42.530 1.00 88.56 110 GLY A CA 1
ATOM 773 C C . GLY A 1 110 ? 35.265 -5.203 -42.905 1.00 88.56 110 GLY A C 1
ATOM 774 O O . GLY A 1 110 ? 34.671 -6.241 -42.629 1.00 88.56 110 GLY A O 1
ATOM 775 N N . LYS A 1 111 ? 36.423 -5.216 -43.570 1.00 88.62 111 LYS A N 1
ATOM 776 C CA . LYS A 1 111 ? 37.101 -6.467 -43.949 1.00 88.62 111 LYS A CA 1
ATOM 777 C C . LYS A 1 111 ? 37.703 -7.183 -42.733 1.00 88.62 111 LYS A C 1
ATOM 779 O O . LYS A 1 111 ? 37.753 -8.406 -42.718 1.00 88.62 111 LYS A O 1
ATOM 784 N N . ASP A 1 112 ? 38.195 -6.406 -41.780 1.00 91.31 112 ASP A N 1
ATOM 785 C CA . ASP A 1 112 ? 38.942 -6.838 -40.600 1.00 91.31 112 ASP A CA 1
ATOM 786 C C . ASP A 1 112 ? 38.532 -6.066 -39.332 1.00 91.31 112 ASP A C 1
ATOM 788 O O . ASP A 1 112 ? 39.274 -6.036 -38.349 1.00 91.31 112 ASP A O 1
ATOM 792 N N . VAL A 1 113 ? 37.360 -5.420 -39.369 1.00 94.50 113 VAL A N 1
ATOM 793 C CA . VAL A 1 113 ? 36.845 -4.575 -38.289 1.00 94.50 113 VAL A CA 1
ATOM 794 C C . VAL A 1 113 ? 35.336 -4.728 -38.120 1.00 94.50 113 VAL A C 1
ATOM 796 O O . VAL A 1 113 ? 34.598 -4.845 -39.102 1.00 94.50 113 VAL A O 1
ATOM 799 N N . VAL A 1 114 ? 34.879 -4.686 -36.872 1.00 94.44 114 VAL A N 1
ATOM 800 C CA . VAL A 1 114 ? 33.470 -4.517 -36.497 1.00 94.44 114 VAL A CA 1
ATOM 801 C C . VAL A 1 114 ? 33.369 -3.317 -35.562 1.00 94.44 114 VAL A C 1
ATOM 803 O O . VAL A 1 114 ? 34.222 -3.147 -34.693 1.00 94.44 114 VAL A O 1
ATOM 806 N N . VAL A 1 115 ? 32.348 -2.483 -35.743 1.00 95.12 115 VAL A N 1
ATOM 807 C CA . VAL A 1 115 ? 32.058 -1.342 -34.867 1.00 95.12 115 VAL A CA 1
ATOM 808 C C . VAL A 1 115 ? 30.602 -1.412 -34.421 1.00 95.12 115 VAL A C 1
ATOM 810 O O . VAL A 1 115 ? 29.715 -1.668 -35.242 1.00 95.12 115 VAL A O 1
ATOM 813 N N . ILE A 1 116 ? 30.369 -1.216 -33.125 1.00 90.38 116 ILE A N 1
ATOM 814 C CA . ILE A 1 116 ? 29.048 -1.274 -32.497 1.00 90.38 116 ILE A CA 1
ATOM 815 C C . ILE A 1 116 ? 28.799 0.046 -31.769 1.00 90.38 116 ILE A C 1
ATOM 817 O O . ILE A 1 116 ? 29.581 0.437 -30.904 1.00 90.38 116 ILE A O 1
ATOM 821 N N . ASP A 1 117 ? 27.705 0.710 -32.131 1.00 84.31 117 ASP A N 1
ATOM 822 C CA . ASP A 1 117 ? 27.176 1.888 -31.444 1.00 84.31 117 ASP A CA 1
ATOM 823 C C . ASP A 1 117 ? 26.226 1.428 -30.334 1.00 84.31 117 ASP A C 1
ATOM 825 O O . ASP A 1 117 ? 25.237 0.739 -30.598 1.00 84.31 117 ASP A O 1
ATOM 829 N N . HIS A 1 118 ? 26.543 1.787 -29.095 1.00 79.44 118 HIS A N 1
ATOM 830 C CA . HIS A 1 118 ? 25.797 1.393 -27.902 1.00 79.44 118 HIS A CA 1
ATOM 831 C C . HIS A 1 118 ? 24.818 2.481 -27.432 1.00 79.44 118 HIS A C 1
ATOM 833 O O . HIS A 1 118 ? 24.160 2.312 -26.407 1.00 79.44 118 HIS A O 1
ATOM 839 N N . GLY A 1 119 ? 24.708 3.598 -28.163 1.00 64.00 119 GLY A N 1
ATOM 840 C CA . GLY A 1 119 ? 23.932 4.763 -27.751 1.00 64.00 119 GLY A CA 1
ATOM 841 C C . GLY A 1 119 ? 24.667 5.640 -26.731 1.00 64.00 119 GLY A C 1
ATOM 842 O O . GLY A 1 119 ? 25.768 5.331 -26.279 1.00 64.00 119 GLY A O 1
ATOM 843 N N . ALA A 1 120 ? 24.076 6.795 -26.401 1.00 64.44 120 ALA A N 1
ATOM 844 C CA . ALA A 1 120 ? 24.634 7.773 -25.451 1.00 64.44 120 ALA A CA 1
ATOM 845 C C . ALA A 1 120 ? 26.105 8.182 -25.725 1.00 64.44 120 ALA A C 1
ATOM 847 O O . ALA A 1 120 ? 26.858 8.499 -24.803 1.00 64.44 120 ALA A O 1
ATOM 848 N N . GLY A 1 121 ? 26.514 8.156 -26.999 1.00 65.88 121 GLY A N 1
ATOM 849 C CA . GLY A 1 121 ? 27.866 8.508 -27.436 1.00 65.88 121 GLY A CA 1
ATOM 850 C C . GLY A 1 121 ? 28.917 7.407 -27.254 1.00 65.88 121 GLY A C 1
ATOM 851 O O . GLY A 1 121 ? 30.086 7.668 -27.531 1.00 65.88 121 GLY A O 1
ATOM 852 N N . VAL A 1 122 ? 28.543 6.201 -26.810 1.00 84.38 122 VAL A N 1
ATOM 853 C CA . VAL A 1 122 ? 29.472 5.085 -26.576 1.00 84.38 122 VAL A CA 1
ATOM 854 C C . VAL A 1 122 ? 29.585 4.186 -27.808 1.00 84.38 122 VAL A C 1
ATOM 856 O O . VAL A 1 122 ? 28.590 3.656 -28.294 1.00 84.38 122 VAL A O 1
ATOM 859 N N . GLU A 1 123 ? 30.810 3.921 -28.258 1.00 90.38 123 GLU A N 1
ATOM 860 C CA . GLU A 1 123 ? 31.102 3.016 -29.377 1.00 90.38 123 GLU A CA 1
ATOM 861 C C . GLU A 1 123 ? 32.224 2.031 -29.013 1.00 90.38 123 GLU A C 1
ATOM 863 O O . GLU A 1 123 ? 33.221 2.427 -28.402 1.00 90.38 123 GLU A O 1
ATOM 868 N N . THR A 1 124 ? 32.095 0.761 -29.417 1.00 94.50 124 THR A N 1
ATOM 869 C CA . THR A 1 124 ? 33.205 -0.207 -29.389 1.00 94.50 124 THR A CA 1
ATOM 870 C C . THR A 1 124 ? 33.668 -0.584 -30.784 1.00 94.50 124 THR A C 1
ATOM 872 O O . THR A 1 124 ? 32.864 -0.794 -31.693 1.00 94.50 124 THR A O 1
ATOM 875 N N . ARG A 1 125 ? 34.985 -0.710 -30.947 1.00 97.06 125 ARG A N 1
ATOM 876 C CA . ARG A 1 125 ? 35.635 -1.064 -32.211 1.00 97.06 125 ARG A CA 1
ATOM 877 C C . ARG A 1 125 ? 36.568 -2.250 -32.009 1.00 97.06 125 ARG A C 1
ATOM 879 O O . ARG A 1 125 ? 37.449 -2.205 -31.156 1.00 97.06 125 ARG A O 1
ATOM 886 N N . TYR A 1 126 ? 36.378 -3.285 -32.821 1.00 96.12 126 TYR A N 1
ATOM 887 C CA . TYR A 1 126 ? 37.117 -4.546 -32.780 1.00 96.12 126 TYR A CA 1
ATOM 888 C C . TYR A 1 126 ? 37.908 -4.690 -34.076 1.00 96.12 126 TYR A C 1
ATOM 890 O O . TYR A 1 126 ? 37.302 -4.930 -35.120 1.00 96.12 126 TYR A O 1
ATOM 898 N N . GLU A 1 127 ? 39.232 -4.550 -34.035 1.00 94.19 127 GLU A N 1
ATOM 899 C CA . GLU A 1 127 ? 40.095 -4.720 -35.213 1.00 94.19 127 GLU A CA 1
ATOM 900 C C . GLU A 1 127 ? 40.859 -6.050 -35.182 1.00 94.19 127 GLU A C 1
ATOM 902 O O . GLU A 1 127 ? 40.993 -6.699 -34.143 1.00 94.19 127 GLU A O 1
ATOM 907 N N . HIS A 1 128 ? 41.353 -6.468 -36.350 1.00 92.94 128 HIS A N 1
ATOM 908 C CA . HIS A 1 128 ? 41.951 -7.789 -36.587 1.00 92.94 128 HIS A CA 1
ATOM 909 C C . HIS A 1 128 ? 40.959 -8.949 -36.406 1.00 92.94 128 HIS A C 1
ATOM 911 O O . HIS A 1 128 ? 41.338 -10.076 -36.079 1.00 92.94 128 HIS A O 1
ATOM 917 N N . VAL A 1 129 ? 39.676 -8.693 -36.667 1.00 92.00 129 VAL A N 1
ATOM 918 C CA . VAL A 1 129 ? 38.597 -9.683 -36.583 1.00 92.00 129 VAL A CA 1
ATOM 919 C C . VAL A 1 129 ? 38.174 -10.106 -37.986 1.00 92.00 129 VAL A C 1
ATOM 921 O O . VAL A 1 129 ? 37.903 -9.254 -38.816 1.00 92.00 129 VAL A O 1
ATOM 924 N N . ASP A 1 130 ? 38.074 -11.408 -38.253 1.00 91.56 130 ASP A N 1
ATOM 925 C CA . ASP A 1 130 ? 37.346 -11.971 -39.399 1.00 91.56 130 ASP A CA 1
ATOM 926 C C . ASP A 1 130 ? 35.841 -11.984 -39.062 1.00 91.56 130 ASP A C 1
ATOM 928 O O . ASP A 1 130 ? 35.432 -12.811 -38.228 1.00 91.56 130 ASP A O 1
ATOM 932 N N . PRO A 1 131 ? 35.024 -11.052 -39.598 1.00 87.19 131 PRO A N 1
ATOM 933 C CA . PRO A 1 131 ? 33.655 -10.854 -39.131 1.00 87.19 131 PRO A CA 1
ATOM 934 C C . PRO A 1 131 ? 32.712 -11.974 -39.584 1.00 87.19 131 PRO A C 1
ATOM 936 O O . PRO A 1 131 ? 32.810 -12.503 -40.694 1.00 87.19 131 PRO A O 1
ATOM 939 N N . LEU A 1 132 ? 31.728 -12.306 -38.747 1.00 80.44 132 LEU A N 1
ATOM 940 C CA . LEU A 1 132 ? 30.592 -13.134 -39.155 1.00 80.44 132 LEU A CA 1
ATOM 941 C C . LEU A 1 132 ? 29.683 -12.363 -40.131 1.00 80.44 132 LEU A C 1
ATOM 943 O O . LEU A 1 132 ? 29.890 -11.182 -40.408 1.00 80.44 132 LEU A O 1
ATOM 947 N N . ARG A 1 133 ? 28.659 -13.027 -40.690 1.00 81.25 133 ARG A N 1
ATOM 948 C CA . ARG A 1 133 ? 27.656 -12.375 -41.556 1.00 81.25 133 ARG A CA 1
ATOM 949 C C . ARG A 1 133 ? 26.730 -11.469 -40.737 1.00 81.25 133 ARG A C 1
ATOM 951 O O . ARG A 1 133 ? 25.562 -11.787 -40.544 1.00 81.25 133 ARG A O 1
ATOM 958 N N . LEU A 1 134 ? 27.273 -10.354 -40.271 1.00 79.06 134 LEU A N 1
ATOM 959 C CA . LEU A 1 134 ? 26.559 -9.312 -39.552 1.00 79.06 134 LEU A CA 1
ATOM 960 C C . LEU A 1 134 ? 25.893 -8.359 -40.548 1.00 79.06 134 LEU A C 1
ATOM 962 O O . LEU A 1 134 ? 26.441 -8.054 -41.612 1.00 79.06 134 LEU A O 1
ATOM 966 N N . THR A 1 135 ? 24.702 -7.879 -40.201 1.00 70.69 135 THR A N 1
ATOM 967 C CA . THR A 1 135 ? 23.994 -6.867 -40.990 1.00 70.69 135 THR A CA 1
ATOM 968 C C . THR A 1 135 ? 24.354 -5.495 -40.434 1.00 70.69 135 THR A C 1
ATOM 970 O O . THR A 1 135 ? 24.168 -5.256 -39.245 1.00 70.69 135 THR A O 1
ATOM 973 N N . ARG A 1 136 ? 24.864 -4.580 -41.271 1.00 68.44 136 ARG A N 1
ATOM 974 C CA . ARG A 1 136 ? 25.038 -3.175 -40.864 1.00 68.44 136 ARG A CA 1
ATOM 975 C C . ARG A 1 136 ? 23.671 -2.616 -40.459 1.00 68.44 136 ARG A C 1
ATOM 977 O O . ARG A 1 136 ? 22.702 -2.815 -41.188 1.00 68.44 136 ARG A O 1
ATOM 984 N N . TYR A 1 137 ? 23.622 -1.921 -39.331 1.00 61.16 137 TYR A N 1
ATOM 985 C CA . TYR A 1 137 ? 22.416 -1.462 -38.638 1.00 61.16 137 TYR A CA 1
ATOM 986 C C . TYR A 1 137 ? 21.564 -2.569 -38.000 1.00 61.16 137 TYR A C 1
ATOM 988 O O . TYR A 1 137 ? 20.460 -2.302 -37.538 1.00 61.16 137 TYR A O 1
ATOM 996 N N . GLY A 1 138 ? 22.060 -3.807 -37.959 1.00 57.09 138 GLY A N 1
ATOM 997 C CA . GLY A 1 138 ? 21.459 -4.868 -37.160 1.00 57.09 138 GLY A CA 1
ATOM 998 C C . GLY A 1 138 ? 21.690 -4.615 -35.672 1.00 57.09 138 GLY A C 1
ATOM 999 O O . GLY A 1 138 ? 22.769 -4.154 -35.288 1.00 57.09 138 GLY A O 1
ATOM 1000 N N . LYS A 1 139 ? 20.678 -4.921 -34.857 1.00 61.09 139 LYS A N 1
ATOM 1001 C CA . LYS A 1 139 ? 20.833 -5.006 -33.403 1.00 61.09 139 LYS A CA 1
ATOM 1002 C C . LYS A 1 139 ? 21.715 -6.211 -33.064 1.00 61.09 139 LYS A C 1
ATOM 1004 O O . LYS A 1 139 ? 21.669 -7.215 -33.775 1.00 61.09 139 LYS A O 1
ATOM 1009 N N . ILE A 1 140 ? 22.524 -6.074 -32.026 1.00 70.38 140 ILE A N 1
ATOM 1010 C CA . ILE A 1 140 ? 23.396 -7.124 -31.510 1.00 70.38 140 ILE A CA 1
ATOM 1011 C C . ILE A 1 140 ? 23.408 -7.055 -29.987 1.00 70.38 140 ILE A C 1
ATOM 1013 O O . ILE A 1 140 ? 23.461 -5.954 -29.440 1.00 70.38 140 ILE A O 1
ATOM 1017 N N . ASP A 1 141 ? 23.365 -8.204 -29.317 1.00 63.59 141 ASP A N 1
ATOM 1018 C CA . ASP A 1 141 ? 23.373 -8.272 -27.853 1.00 63.59 141 ASP A CA 1
ATOM 1019 C C . ASP A 1 141 ? 24.788 -8.455 -27.283 1.00 63.59 141 ASP A C 1
ATOM 1021 O O . ASP A 1 141 ? 25.700 -8.960 -27.947 1.00 63.59 141 ASP A O 1
ATOM 1025 N N . ALA A 1 142 ? 24.984 -8.089 -26.012 1.00 69.50 142 ALA A N 1
ATOM 1026 C CA . ALA A 1 142 ? 26.230 -8.381 -25.304 1.00 69.50 142 ALA A CA 1
ATOM 1027 C C . ALA A 1 142 ? 26.506 -9.896 -25.276 1.00 69.50 142 ALA A C 1
ATOM 1029 O O . ALA A 1 142 ? 25.654 -10.711 -24.915 1.00 69.50 142 ALA A O 1
ATOM 1030 N N . GLY A 1 143 ? 27.728 -10.284 -25.631 1.00 64.06 143 GLY A N 1
ATOM 1031 C CA . GLY A 1 143 ? 28.151 -11.680 -25.690 1.00 64.06 143 GLY A CA 1
ATOM 1032 C C . GLY A 1 143 ? 27.751 -12.403 -26.980 1.00 64.06 143 GLY A C 1
ATOM 1033 O O . GLY A 1 143 ? 28.115 -13.568 -27.150 1.00 64.06 143 GLY A O 1
ATOM 1034 N N . GLU A 1 144 ? 27.061 -11.745 -27.918 1.00 71.56 144 GLU A N 1
ATOM 1035 C CA . GLU A 1 144 ? 26.775 -12.325 -29.230 1.00 71.56 144 GLU A CA 1
ATOM 1036 C C . GLU A 1 144 ? 28.062 -12.400 -30.080 1.00 71.56 144 GLU A C 1
ATOM 1038 O O . GLU A 1 144 ? 28.862 -11.456 -30.088 1.00 71.56 144 GLU A O 1
ATOM 1043 N N . PRO A 1 145 ? 28.334 -13.519 -30.781 1.00 76.69 145 PRO A N 1
ATOM 1044 C CA . PRO A 1 145 ? 29.553 -13.664 -31.567 1.00 76.69 145 PRO A CA 1
ATOM 1045 C C . PRO A 1 145 ? 29.573 -12.709 -32.766 1.00 76.69 145 PRO A C 1
ATOM 1047 O O . PRO A 1 145 ? 28.677 -12.726 -33.606 1.00 76.69 145 PRO A O 1
ATOM 1050 N N . ILE A 1 146 ? 30.664 -11.955 -32.909 1.00 84.25 146 ILE A N 1
ATOM 1051 C CA . ILE A 1 146 ? 30.862 -11.003 -34.015 1.00 84.25 146 ILE A CA 1
ATOM 1052 C C . ILE A 1 146 ? 31.878 -11.475 -35.050 1.00 84.25 146 ILE A C 1
ATOM 1054 O O . ILE A 1 146 ? 31.864 -11.017 -36.191 1.00 84.25 146 ILE A O 1
ATOM 1058 N N . GLY A 1 147 ? 32.754 -12.410 -34.685 1.00 86.31 147 GLY A N 1
ATOM 1059 C CA . GLY A 1 147 ? 33.842 -12.841 -35.555 1.00 86.31 147 GLY A CA 1
ATOM 1060 C C . GLY A 1 147 ? 34.861 -13.733 -34.866 1.00 86.31 147 GLY A C 1
ATOM 1061 O O . GLY A 1 147 ? 34.625 -14.278 -33.786 1.00 86.31 147 GLY A O 1
ATOM 1062 N N . THR A 1 148 ? 36.017 -13.890 -35.504 1.00 89.81 148 THR A N 1
ATOM 1063 C CA . THR A 1 148 ? 37.181 -14.575 -34.917 1.00 89.81 148 THR A CA 1
ATOM 1064 C C . THR A 1 148 ? 38.446 -13.751 -35.094 1.00 89.81 148 THR A C 1
ATOM 1066 O O . THR A 1 148 ? 38.579 -13.076 -36.106 1.00 89.81 148 THR A O 1
ATOM 1069 N N . VAL A 1 149 ? 39.395 -13.811 -34.157 1.00 89.50 149 VAL A N 1
ATOM 1070 C CA . VAL A 1 149 ? 40.649 -13.044 -34.288 1.00 89.50 149 VAL A CA 1
ATOM 1071 C C . VAL A 1 149 ? 41.526 -13.650 -35.385 1.00 89.50 149 VAL A C 1
ATOM 1073 O O . VAL A 1 149 ? 41.922 -14.825 -35.322 1.00 89.50 149 VAL A O 1
ATOM 1076 N N . ALA A 1 150 ? 41.835 -12.845 -36.398 1.00 84.75 150 ALA A N 1
ATOM 1077 C CA . ALA A 1 150 ? 42.704 -13.213 -37.503 1.00 84.75 150 ALA A CA 1
ATOM 1078 C C . ALA A 1 150 ? 44.179 -13.252 -37.048 1.00 84.75 150 ALA A C 1
ATOM 1080 O O . ALA A 1 150 ? 44.575 -12.494 -36.166 1.00 84.75 150 ALA A O 1
ATOM 1081 N N . PRO A 1 151 ? 45.012 -14.145 -37.613 1.00 86.06 151 PRO A N 1
ATOM 1082 C CA . PRO A 1 151 ? 46.440 -14.141 -37.329 1.00 86.06 151 PRO A CA 1
ATOM 1083 C C . PRO A 1 151 ? 47.131 -13.009 -38.096 1.00 86.06 151 PRO A C 1
ATOM 1085 O O . PRO A 1 151 ? 46.834 -12.784 -39.274 1.00 86.06 151 PRO A O 1
ATOM 1088 N N . ASP A 1 152 ? 48.090 -12.348 -37.455 1.00 84.44 152 ASP A N 1
ATOM 1089 C CA . ASP A 1 152 ? 48.961 -11.376 -38.102 1.00 84.44 152 ASP A CA 1
ATOM 1090 C C . ASP A 1 152 ? 49.726 -12.057 -39.261 1.00 84.44 152 ASP A C 1
ATOM 1092 O O . ASP A 1 152 ? 50.354 -13.103 -39.060 1.00 84.44 152 ASP A O 1
ATOM 1096 N N . PRO A 1 153 ? 49.698 -11.509 -40.490 1.00 75.56 153 PRO A N 1
ATOM 1097 C CA . PRO A 1 153 ? 50.331 -12.142 -41.647 1.00 75.56 153 PRO A CA 1
ATOM 1098 C C . PRO A 1 153 ? 51.861 -12.267 -41.567 1.00 75.56 153 PRO A C 1
ATOM 1100 O O . PRO A 1 153 ? 52.438 -13.051 -42.324 1.00 75.56 153 PRO A O 1
ATOM 1103 N N . ALA A 1 154 ? 52.526 -11.477 -40.720 1.00 77.44 154 ALA A N 1
ATOM 1104 C CA . ALA A 1 154 ? 53.978 -11.430 -40.586 1.00 77.44 154 ALA A CA 1
ATOM 1105 C C . ALA A 1 154 ? 54.490 -12.232 -39.380 1.00 77.44 154 ALA A C 1
ATOM 1107 O O . ALA A 1 154 ? 55.511 -12.911 -39.508 1.00 77.44 154 ALA A O 1
ATOM 1108 N N . THR A 1 155 ? 53.811 -12.170 -38.231 1.00 83.06 155 THR A N 1
ATOM 1109 C CA . THR A 1 155 ? 54.236 -12.850 -36.992 1.00 83.06 155 THR A CA 1
ATOM 1110 C C . THR A 1 155 ? 53.443 -14.122 -36.693 1.00 83.06 155 THR A C 1
ATOM 1112 O O . THR A 1 155 ? 53.941 -15.000 -35.990 1.00 83.06 155 THR A O 1
ATOM 1115 N N . GLY A 1 156 ? 52.234 -14.262 -37.245 1.00 82.50 156 GLY A N 1
ATOM 1116 C CA . GLY A 1 156 ? 51.304 -15.353 -36.941 1.00 82.50 156 GLY A CA 1
ATOM 1117 C C . GLY A 1 156 ? 50.612 -15.226 -35.579 1.00 82.50 156 GLY A C 1
ATOM 1118 O O . GLY A 1 156 ? 49.805 -16.091 -35.231 1.00 82.50 156 GLY A O 1
ATOM 1119 N N . GLU A 1 157 ? 50.913 -14.174 -34.815 1.00 85.44 157 GLU A N 1
ATOM 1120 C CA . GLU A 1 157 ? 50.293 -13.887 -33.520 1.00 85.44 157 GLU A CA 1
ATOM 1121 C C . GLU A 1 157 ? 48.843 -13.431 -33.703 1.00 85.44 157 GLU A C 1
ATOM 1123 O O . GLU A 1 157 ? 48.463 -12.917 -34.753 1.00 85.44 157 GLU A O 1
ATOM 1128 N N . ARG A 1 158 ? 48.007 -13.632 -32.684 1.00 89.44 158 ARG A N 1
ATOM 1129 C CA . ARG A 1 158 ? 46.600 -13.223 -32.704 1.00 89.44 158 ARG A CA 1
ATOM 1130 C C . ARG A 1 158 ? 46.377 -12.200 -31.603 1.00 89.44 158 ARG A C 1
ATOM 1132 O O . ARG A 1 158 ? 46.382 -12.555 -30.425 1.00 89.44 158 ARG A O 1
ATOM 1139 N N . LEU A 1 159 ? 46.202 -10.949 -32.011 1.00 90.50 159 LEU A N 1
ATOM 1140 C CA . LEU A 1 159 ? 45.918 -9.823 -31.130 1.00 90.50 159 LEU A CA 1
ATOM 1141 C C . LEU A 1 159 ? 44.575 -9.224 -31.536 1.00 90.50 159 LEU A C 1
ATOM 1143 O O . LEU A 1 159 ? 44.415 -8.808 -32.681 1.00 90.50 159 LEU A O 1
ATOM 1147 N N . LEU A 1 160 ? 43.616 -9.198 -30.613 1.00 92.06 160 LEU A N 1
ATOM 1148 C CA . LEU A 1 160 ? 42.405 -8.400 -30.783 1.00 92.06 160 LEU A CA 1
ATOM 1149 C C . LEU A 1 160 ? 42.718 -6.977 -30.330 1.00 92.06 160 LEU A C 1
ATOM 1151 O O . LEU A 1 160 ? 43.048 -6.785 -29.161 1.00 92.06 160 LEU A O 1
ATOM 1155 N N . HIS A 1 161 ? 42.586 -6.004 -31.226 1.00 94.31 161 HIS A N 1
ATOM 1156 C CA . HIS A 1 161 ? 42.619 -4.597 -30.843 1.00 94.31 161 HIS A CA 1
ATOM 1157 C C . HIS A 1 161 ? 41.195 -4.137 -30.516 1.00 94.31 161 HIS A C 1
ATOM 1159 O O . HIS A 1 161 ? 40.302 -4.238 -31.362 1.00 94.31 161 HIS A O 1
ATOM 1165 N N . LEU A 1 162 ? 40.980 -3.668 -29.287 1.00 95.00 162 LEU A N 1
ATOM 1166 C CA . LEU A 1 162 ? 39.697 -3.170 -28.791 1.00 95.00 162 LEU A CA 1
ATOM 1167 C C . LEU A 1 162 ? 39.814 -1.678 -28.466 1.00 95.00 162 LEU A C 1
ATOM 1169 O O . LEU A 1 162 ? 40.574 -1.309 -27.574 1.00 95.00 162 LEU A O 1
ATOM 1173 N N . GLU A 1 163 ? 39.026 -0.831 -29.126 1.00 95.75 163 GLU A N 1
ATOM 1174 C CA . GLU A 1 163 ? 38.834 0.569 -28.719 1.00 95.75 163 GLU A CA 1
ATOM 1175 C C . GLU A 1 163 ? 37.449 0.765 -28.096 1.00 95.75 163 GLU A C 1
ATOM 1177 O O . GLU A 1 163 ? 36.464 0.181 -28.555 1.00 95.75 163 GLU A O 1
ATOM 1182 N N . VAL A 1 164 ? 37.373 1.653 -27.101 1.00 94.75 164 VAL A N 1
ATOM 1183 C CA . VAL A 1 164 ? 36.123 2.239 -26.603 1.00 94.75 164 VAL A CA 1
ATOM 1184 C C . VAL A 1 164 ? 36.184 3.739 -26.856 1.00 94.75 164 VAL A C 1
ATOM 1186 O O . VAL A 1 164 ? 37.195 4.379 -26.562 1.00 94.75 164 VAL A O 1
ATOM 1189 N N . ARG A 1 165 ? 35.111 4.319 -27.395 1.00 89.75 165 ARG A N 1
ATOM 1190 C CA . ARG A 1 165 ? 34.988 5.763 -27.616 1.00 89.75 165 ARG A CA 1
ATOM 1191 C C . ARG A 1 165 ? 33.778 6.304 -26.872 1.00 89.75 165 ARG A C 1
ATOM 1193 O O . ARG A 1 165 ? 32.713 5.708 -26.943 1.00 89.75 165 ARG A O 1
ATOM 1200 N N . GLN A 1 166 ? 33.949 7.442 -26.207 1.00 84.75 166 GLN A N 1
ATOM 1201 C CA . GLN A 1 166 ? 32.874 8.231 -25.604 1.00 84.75 166 GLN A CA 1
ATOM 1202 C C . GLN A 1 166 ? 32.805 9.566 -26.345 1.00 84.75 166 GLN A C 1
ATOM 1204 O O . GLN A 1 166 ? 33.794 10.298 -26.411 1.00 84.75 166 GLN A O 1
ATOM 1209 N N . ASP A 1 167 ? 31.662 9.853 -26.961 1.00 80.69 167 ASP A N 1
ATOM 1210 C CA . ASP A 1 167 ? 31.412 11.044 -27.781 1.00 80.69 167 ASP A CA 1
ATOM 1211 C C . ASP A 1 167 ? 32.477 11.246 -28.879 1.00 80.69 167 ASP A C 1
ATOM 1213 O O . ASP A 1 167 ? 32.910 12.357 -29.191 1.00 80.69 167 ASP A O 1
ATOM 1217 N N . GLY A 1 168 ? 32.932 10.130 -29.460 1.00 80.00 168 GLY A N 1
ATOM 1218 C CA . GLY A 1 168 ? 33.948 10.085 -30.516 1.00 80.00 168 GLY A CA 1
ATOM 1219 C C . GLY A 1 168 ? 35.405 10.153 -30.038 1.00 80.00 168 GLY A C 1
ATOM 1220 O O . GLY A 1 168 ? 36.310 9.994 -30.864 1.00 80.00 168 GLY A O 1
ATOM 1221 N N . VAL A 1 169 ? 35.654 10.339 -28.736 1.00 86.00 169 VAL A N 1
ATOM 1222 C CA . VAL A 1 169 ? 36.998 10.391 -28.136 1.00 86.00 169 VAL A CA 1
ATOM 1223 C C . VAL A 1 169 ? 37.389 9.012 -27.587 1.00 86.00 169 VAL A C 1
ATOM 1225 O O . VAL A 1 169 ? 36.629 8.459 -26.793 1.00 86.00 169 VAL A O 1
ATOM 1228 N N . PRO A 1 170 ? 38.553 8.441 -27.966 1.00 89.88 170 PRO A N 1
ATOM 1229 C CA . PRO A 1 170 ? 39.040 7.192 -27.381 1.00 89.88 170 PRO A CA 1
ATOM 1230 C C . PRO A 1 170 ? 39.270 7.309 -25.870 1.00 89.88 170 PRO A C 1
ATOM 1232 O O . PRO A 1 170 ? 39.904 8.256 -25.403 1.00 89.88 170 PRO A O 1
ATOM 1235 N N . VAL A 1 171 ? 38.778 6.330 -25.116 1.00 91.44 171 VAL A N 1
ATOM 1236 C CA . VAL A 1 171 ? 38.973 6.192 -23.665 1.00 91.44 171 VAL A CA 1
ATOM 1237 C C . VAL A 1 171 ? 39.598 4.834 -23.353 1.00 91.44 171 VAL A C 1
ATOM 1239 O O . VAL A 1 171 ? 39.559 3.932 -24.186 1.00 91.44 171 VAL A O 1
ATOM 1242 N N . ASP A 1 172 ? 40.171 4.681 -22.157 1.00 91.00 172 ASP A N 1
ATOM 1243 C CA . ASP A 1 172 ? 40.781 3.418 -21.729 1.00 91.00 172 ASP A CA 1
ATOM 1244 C C . ASP A 1 172 ? 39.723 2.296 -21.655 1.00 91.00 172 ASP A C 1
ATOM 1246 O O . ASP A 1 172 ? 38.838 2.364 -20.793 1.00 91.00 172 ASP A O 1
ATOM 1250 N N . PRO A 1 173 ? 39.799 1.258 -22.515 1.00 92.19 173 PRO A N 1
ATOM 1251 C CA . PRO A 1 173 ? 38.819 0.175 -22.532 1.00 92.19 173 PRO A CA 1
ATOM 1252 C C . PRO A 1 173 ? 38.791 -0.648 -21.244 1.00 92.19 173 PRO A C 1
ATOM 1254 O O . PRO A 1 173 ? 37.730 -1.146 -20.874 1.00 92.19 173 PRO A O 1
ATOM 1257 N N . VAL A 1 174 ? 39.933 -0.788 -20.556 1.00 86.75 174 VAL A N 1
ATOM 1258 C CA . VAL A 1 174 ? 40.024 -1.550 -19.301 1.00 86.75 174 VAL A CA 1
ATOM 1259 C C . VAL A 1 174 ? 39.270 -0.802 -18.211 1.00 86.75 174 VAL A C 1
ATOM 1261 O O . VAL A 1 174 ? 38.341 -1.348 -17.624 1.00 86.75 174 VAL A O 1
ATOM 1264 N N . ALA A 1 175 ? 39.599 0.476 -18.012 1.00 83.50 175 ALA A N 1
ATOM 1265 C CA . ALA A 1 175 ? 38.923 1.305 -17.021 1.00 83.50 175 ALA A CA 1
ATOM 1266 C C . ALA A 1 175 ? 37.428 1.456 -17.338 1.00 83.50 175 ALA A C 1
ATOM 1268 O O . ALA A 1 175 ? 36.600 1.390 -16.433 1.00 83.50 175 ALA A O 1
ATOM 1269 N N . PHE A 1 176 ? 37.062 1.621 -18.615 1.00 86.94 176 PHE A N 1
ATOM 1270 C CA . PHE A 1 176 ? 35.661 1.713 -19.022 1.00 86.94 176 PHE A CA 1
ATOM 1271 C C . PHE A 1 176 ? 34.884 0.445 -18.656 1.00 86.94 176 PHE A C 1
ATOM 1273 O O . PHE A 1 176 ? 33.846 0.545 -18.005 1.00 86.94 176 PHE A O 1
ATOM 1280 N N . LEU A 1 177 ? 35.383 -0.740 -19.020 1.00 82.56 177 LEU A N 1
ATOM 1281 C CA . LEU A 1 177 ? 34.701 -2.006 -18.739 1.00 82.56 177 LEU A CA 1
ATOM 1282 C C . LEU A 1 177 ? 34.691 -2.357 -17.245 1.00 82.56 177 LEU A C 1
ATOM 1284 O O . LEU A 1 177 ? 33.693 -2.891 -16.768 1.00 82.56 177 LEU A O 1
ATOM 1288 N N . GLU A 1 178 ? 35.706 -1.955 -16.474 1.00 81.75 178 GLU A N 1
ATOM 1289 C CA . GLU A 1 178 ? 35.684 -2.054 -15.007 1.00 81.75 178 GLU A CA 1
ATOM 1290 C C . GLU A 1 178 ? 34.541 -1.228 -14.392 1.00 81.75 178 GLU A C 1
ATOM 1292 O O . GLU A 1 178 ? 33.874 -1.706 -13.475 1.00 81.75 178 GLU A O 1
ATOM 1297 N N . THR A 1 179 ? 34.227 -0.035 -14.928 1.00 72.44 179 THR A N 1
ATOM 1298 C CA . THR A 1 179 ? 33.030 0.723 -14.487 1.00 72.44 179 THR A CA 1
ATOM 1299 C C . THR A 1 179 ? 31.707 0.036 -14.832 1.00 72.44 179 THR A C 1
ATOM 1301 O O . THR A 1 179 ? 30.659 0.443 -14.333 1.00 72.44 179 THR A O 1
ATOM 1304 N N . LYS A 1 180 ? 31.747 -0.985 -15.696 1.00 72.81 180 LYS A N 1
ATOM 1305 C CA . LYS A 1 180 ? 30.618 -1.849 -16.064 1.00 72.81 180 LYS A CA 1
ATOM 1306 C C . LYS A 1 180 ? 30.696 -3.225 -15.394 1.00 72.81 180 LYS A C 1
ATOM 1308 O O . LYS A 1 180 ? 29.980 -4.127 -15.810 1.00 72.81 180 LYS A O 1
ATOM 1313 N N . GLU A 1 181 ? 31.565 -3.378 -14.390 1.00 68.94 181 GLU A N 1
ATOM 1314 C CA . GLU A 1 181 ? 31.800 -4.623 -13.644 1.00 68.94 181 GLU A CA 1
ATOM 1315 C C . GLU A 1 181 ? 32.324 -5.790 -14.510 1.00 68.94 181 GLU A C 1
ATOM 1317 O O . GLU A 1 181 ? 32.196 -6.959 -14.149 1.00 68.94 181 GLU A O 1
ATOM 1322 N N . VAL A 1 182 ? 32.965 -5.486 -15.646 1.00 71.56 182 VAL A N 1
ATOM 1323 C CA . VAL A 1 182 ? 33.579 -6.470 -16.550 1.00 71.56 182 VAL A CA 1
ATOM 1324 C C . VAL A 1 182 ? 35.098 -6.418 -16.432 1.00 71.56 182 VAL A C 1
ATOM 1326 O O . VAL A 1 182 ? 35.736 -5.450 -16.846 1.00 71.56 182 VAL A O 1
ATOM 1329 N N . ALA A 1 183 ? 35.697 -7.504 -15.942 1.00 76.12 183 ALA A N 1
ATOM 1330 C CA . ALA A 1 183 ? 37.145 -7.678 -15.963 1.00 76.12 183 ALA A CA 1
ATOM 1331 C C . ALA A 1 183 ? 37.608 -8.141 -17.356 1.00 76.12 183 ALA A C 1
ATOM 1333 O O . ALA A 1 183 ? 37.300 -9.251 -17.807 1.00 76.12 183 ALA A O 1
ATOM 1334 N N . LEU A 1 184 ? 38.350 -7.283 -18.057 1.00 74.62 184 LEU A N 1
ATOM 1335 C CA . LEU A 1 184 ? 38.861 -7.583 -19.391 1.00 74.62 184 LEU A CA 1
ATOM 1336 C C . LEU A 1 184 ? 40.061 -8.543 -19.296 1.00 74.62 184 LEU A C 1
ATOM 1338 O O . LEU A 1 184 ? 41.134 -8.166 -18.831 1.00 74.62 184 LEU A O 1
ATOM 1342 N N . GLY A 1 185 ? 39.886 -9.777 -19.777 1.00 57.50 185 GLY A N 1
ATOM 1343 C CA . GLY A 1 185 ? 40.990 -10.728 -19.951 1.00 57.50 185 GLY A CA 1
ATOM 1344 C C . GLY A 1 185 ? 41.258 -11.740 -18.822 1.00 57.50 185 GLY A C 1
ATOM 1345 O O . GLY A 1 185 ? 42.319 -12.362 -18.789 1.00 57.50 185 GLY A O 1
ATOM 1346 N N . GLU A 1 186 ? 40.330 -11.972 -17.891 1.00 52.56 186 GLU A N 1
ATOM 1347 C CA . GLU A 1 186 ? 40.566 -12.964 -16.829 1.00 52.56 186 GLU A CA 1
ATOM 1348 C C . GLU A 1 186 ? 40.370 -14.429 -17.276 1.00 52.56 186 GLU A C 1
ATOM 1350 O O . GLU A 1 186 ? 39.425 -14.774 -17.986 1.00 52.56 186 GLU A O 1
ATOM 1355 N N . THR A 1 187 ? 41.256 -15.317 -16.797 1.00 41.06 187 THR A N 1
ATOM 1356 C CA . THR A 1 187 ? 41.101 -16.786 -16.821 1.00 41.06 187 THR A CA 1
ATOM 1357 C C . THR A 1 187 ? 41.140 -17.321 -15.379 1.00 41.06 187 THR A C 1
ATOM 1359 O O . THR A 1 187 ? 42.210 -17.283 -14.767 1.00 41.06 187 THR A O 1
ATOM 1362 N N . PRO A 1 188 ? 40.051 -17.871 -14.805 1.00 33.22 188 PRO A N 1
ATOM 1363 C CA . PRO A 1 188 ? 40.126 -18.555 -13.513 1.00 33.22 188 PRO A CA 1
ATOM 1364 C C . PRO A 1 188 ? 40.678 -19.982 -13.677 1.00 33.22 188 PRO A C 1
ATOM 1366 O O . PRO A 1 188 ? 40.126 -20.798 -14.415 1.00 33.22 188 PRO A O 1
ATOM 1369 N N . VAL A 1 189 ? 41.763 -20.314 -12.971 1.00 26.77 189 VAL A N 1
ATOM 1370 C CA . VAL A 1 189 ? 42.313 -21.681 -12.899 1.00 26.77 189 VAL A CA 1
ATOM 1371 C C . VAL A 1 189 ? 41.641 -22.471 -11.768 1.00 26.77 189 VAL A C 1
ATOM 1373 O O . VAL A 1 189 ? 41.660 -22.063 -10.611 1.00 26.77 189 VAL A O 1
ATOM 1376 N N . THR A 1 190 ? 41.117 -23.655 -12.097 1.00 28.28 190 THR A N 1
ATOM 1377 C CA . THR A 1 190 ? 40.588 -24.691 -11.186 1.00 28.28 190 THR A CA 1
ATOM 1378 C C . THR A 1 190 ? 41.654 -25.358 -10.306 1.00 28.28 190 THR A C 1
ATOM 1380 O O . THR A 1 190 ? 42.673 -25.816 -10.832 1.00 28.28 190 THR A O 1
ATOM 1383 N N . LYS A 1 191 ? 41.349 -25.594 -9.015 1.00 22.94 191 LYS A N 1
ATOM 1384 C CA . LYS A 1 191 ? 41.771 -26.816 -8.292 1.00 22.94 191 LYS A CA 1
ATOM 1385 C C . LYS A 1 191 ? 40.911 -27.142 -7.056 1.00 22.94 191 LYS A C 1
ATOM 1387 O O . LYS A 1 191 ? 40.704 -26.297 -6.196 1.00 22.94 191 LYS A O 1
ATOM 1392 N N . VAL A 1 192 ? 40.482 -28.407 -6.996 1.00 24.28 192 VAL A N 1
ATOM 1393 C CA . VAL A 1 192 ? 39.694 -29.102 -5.954 1.00 24.28 192 VAL A CA 1
ATOM 1394 C C . VAL A 1 192 ? 40.599 -29.667 -4.847 1.00 24.28 192 VAL A C 1
ATOM 1396 O O . VAL A 1 192 ? 41.682 -30.161 -5.170 1.00 24.28 192 VAL A O 1
ATOM 1399 N N . VAL A 1 193 ? 40.127 -29.684 -3.588 1.00 22.98 193 VAL A N 1
ATOM 1400 C CA . VAL A 1 193 ? 40.547 -30.629 -2.522 1.00 22.98 193 VAL A CA 1
ATOM 1401 C C . VAL A 1 193 ? 39.339 -30.974 -1.619 1.00 22.98 193 VAL A C 1
ATOM 1403 O O . VAL A 1 193 ? 38.640 -30.064 -1.182 1.00 22.98 193 VAL A O 1
ATOM 1406 N N . GLU A 1 194 ? 39.112 -32.269 -1.351 1.00 23.84 194 GLU A N 1
ATOM 1407 C CA . GLU A 1 194 ? 38.024 -32.869 -0.538 1.00 23.84 194 GLU A CA 1
ATOM 1408 C C . GLU A 1 194 ? 38.385 -33.142 0.955 1.00 23.84 194 GLU A C 1
ATOM 1410 O O . GLU A 1 194 ? 39.515 -33.540 1.239 1.00 23.84 194 GLU A O 1
ATOM 1415 N N . GLU A 1 195 ? 37.353 -33.025 1.827 1.00 27.16 195 GLU A N 1
ATOM 1416 C CA . GLU A 1 195 ? 36.990 -33.747 3.098 1.00 27.16 195 GLU A CA 1
ATOM 1417 C C . GLU A 1 195 ? 37.862 -33.708 4.397 1.00 27.16 195 GLU A C 1
ATOM 1419 O O . GLU A 1 195 ? 39.051 -33.403 4.299 1.00 27.16 195 GLU A O 1
ATOM 1424 N N . PRO A 1 196 ? 37.365 -34.074 5.635 1.00 29.98 196 PRO A N 1
ATOM 1425 C CA . PRO A 1 196 ? 36.025 -34.546 6.109 1.00 29.98 196 PRO A CA 1
ATOM 1426 C C . PRO A 1 196 ? 35.474 -33.937 7.457 1.00 29.98 196 PRO A C 1
ATOM 1428 O O . PRO A 1 196 ? 36.168 -33.234 8.190 1.00 29.98 196 PRO A O 1
ATOM 1431 N N . LEU A 1 197 ? 34.226 -34.290 7.834 1.00 34.97 197 LEU A N 1
ATOM 1432 C CA . LEU A 1 197 ? 33.544 -34.056 9.143 1.00 34.97 197 LEU A CA 1
ATOM 1433 C C . LEU A 1 197 ? 34.072 -34.936 10.312 1.00 34.97 197 LEU A C 1
ATOM 1435 O O . LEU A 1 197 ? 34.573 -36.035 10.057 1.00 34.97 197 LEU A O 1
ATOM 1439 N N . PRO A 1 198 ? 33.849 -34.555 11.602 1.00 30.86 198 PRO A N 1
ATOM 1440 C CA . PRO A 1 198 ? 33.129 -35.486 12.504 1.00 30.86 198 PRO A CA 1
ATOM 1441 C C . PRO A 1 198 ? 32.264 -34.894 13.664 1.00 30.86 198 PRO A C 1
ATOM 1443 O O . PRO A 1 198 ? 32.687 -34.009 14.397 1.00 30.86 198 PRO A O 1
ATOM 1446 N N . LYS A 1 199 ? 31.092 -35.535 13.859 1.00 26.62 199 LYS A N 1
ATOM 1447 C CA . LYS A 1 199 ? 30.421 -36.107 15.071 1.00 26.62 199 LYS A CA 1
ATOM 1448 C C . LYS A 1 199 ? 30.339 -35.381 16.446 1.00 26.62 199 LYS A C 1
ATOM 1450 O O . LYS A 1 199 ? 31.337 -35.320 17.152 1.00 26.62 199 LYS A O 1
ATOM 1455 N N . GLY A 1 200 ? 29.092 -35.197 16.930 1.00 26.86 200 GLY A N 1
ATOM 1456 C CA . GLY A 1 200 ? 28.550 -35.907 18.124 1.00 26.86 200 GLY A CA 1
ATOM 1457 C C . GLY A 1 200 ? 28.089 -35.122 19.382 1.00 26.86 200 GLY A C 1
ATOM 1458 O O . GLY A 1 200 ? 28.943 -34.600 20.081 1.00 26.86 200 GLY A O 1
ATOM 1459 N N . GLU A 1 201 ? 26.758 -35.155 19.635 1.00 30.03 201 GLU A N 1
ATOM 1460 C CA . GLU A 1 201 ? 25.876 -35.097 20.863 1.00 30.03 201 GLU A CA 1
ATOM 1461 C C . GLU A 1 201 ? 26.295 -34.319 22.152 1.00 30.03 201 GLU A C 1
ATOM 1463 O O . GLU A 1 201 ? 27.461 -34.316 22.517 1.00 30.03 201 GLU A O 1
ATOM 1468 N N . GLU A 1 202 ? 25.428 -33.589 22.896 1.00 26.80 202 GLU A N 1
ATOM 1469 C CA . GLU A 1 202 ? 24.197 -33.960 23.673 1.00 26.80 202 GLU A CA 1
ATOM 1470 C C . GLU A 1 202 ? 23.265 -32.725 24.004 1.00 26.80 202 GLU A C 1
ATOM 1472 O O . GLU A 1 202 ? 23.693 -31.592 23.777 1.00 26.80 202 GLU A O 1
ATOM 1477 N N . PRO A 1 203 ? 22.019 -32.890 24.549 1.00 31.48 203 PRO A N 1
ATOM 1478 C CA . PRO A 1 203 ? 20.943 -31.865 24.607 1.00 31.48 203 PRO A CA 1
ATOM 1479 C C . PRO A 1 203 ? 20.694 -31.244 26.038 1.00 31.48 203 PRO A C 1
ATOM 1481 O O . PRO A 1 203 ? 21.560 -31.386 26.898 1.00 31.48 203 PRO A O 1
ATOM 1484 N N . PRO A 1 204 ? 19.601 -30.480 26.329 1.00 42.12 204 PRO A N 1
ATOM 1485 C CA . PRO A 1 204 ? 19.612 -29.063 26.762 1.00 42.12 204 PRO A CA 1
ATOM 1486 C C . PRO A 1 204 ? 19.261 -28.820 28.262 1.00 42.12 204 PRO A C 1
ATOM 1488 O O . PRO A 1 204 ? 18.852 -29.760 28.945 1.00 42.12 204 PRO A O 1
ATOM 1491 N N . PRO A 1 205 ? 19.293 -27.568 28.786 1.00 27.81 205 PRO A N 1
ATOM 1492 C CA . PRO A 1 205 ? 18.562 -27.239 30.011 1.00 27.81 205 PRO A CA 1
ATOM 1493 C C . PRO A 1 205 ? 17.429 -26.207 29.828 1.00 27.81 205 PRO A C 1
ATOM 1495 O O . PRO A 1 205 ? 17.623 -25.121 29.292 1.00 27.81 205 PRO A O 1
ATOM 1498 N N . GLU A 1 206 ? 16.280 -26.626 30.367 1.00 27.48 206 GLU A N 1
ATOM 1499 C CA . GLU A 1 206 ? 15.166 -25.906 31.011 1.00 27.48 206 GLU A CA 1
ATOM 1500 C C . GLU A 1 206 ? 14.316 -24.880 30.234 1.00 27.48 206 GLU A C 1
ATOM 1502 O O . GLU A 1 206 ? 14.696 -23.745 29.965 1.00 27.48 206 GLU A O 1
ATOM 1507 N N . GLN A 1 207 ? 13.076 -25.323 29.983 1.00 33.06 207 GLN A N 1
ATOM 1508 C CA . GLN A 1 207 ? 11.895 -24.540 29.630 1.00 33.06 207 GLN A CA 1
ATOM 1509 C C . GLN A 1 207 ? 11.439 -23.644 30.797 1.00 33.06 207 GLN A C 1
ATOM 1511 O O . GLN A 1 207 ? 11.281 -24.117 31.923 1.00 33.06 207 GLN A O 1
ATOM 1516 N N . GLU A 1 208 ? 11.110 -22.389 30.484 1.00 28.67 208 GLU A N 1
ATOM 1517 C CA . GLU A 1 208 ? 10.148 -21.560 31.227 1.00 28.67 208 GLU A CA 1
ATOM 1518 C C . GLU A 1 208 ? 8.795 -21.577 30.478 1.00 28.67 208 GLU A C 1
ATOM 1520 O O . GLU A 1 208 ? 8.774 -21.829 29.271 1.00 28.67 208 GLU A O 1
ATOM 1525 N N . PRO A 1 209 ? 7.657 -21.428 31.181 1.00 30.28 209 PRO A N 1
ATOM 1526 C CA . PRO A 1 209 ? 6.429 -22.160 30.885 1.00 30.28 209 PRO A CA 1
ATOM 1527 C C . PRO A 1 209 ? 5.705 -21.656 29.635 1.00 30.28 209 PRO A C 1
ATOM 1529 O O . PRO A 1 209 ? 5.591 -20.453 29.401 1.00 30.28 209 PRO A O 1
ATOM 1532 N N . GLU A 1 210 ? 5.147 -22.600 28.876 1.00 34.72 210 GLU A N 1
ATOM 1533 C CA . GLU A 1 210 ? 4.129 -22.312 27.868 1.00 34.72 210 GLU A CA 1
ATOM 1534 C C . GLU A 1 210 ? 2.908 -21.657 28.533 1.00 34.72 210 GLU A C 1
ATOM 1536 O O . GLU A 1 210 ? 2.440 -22.155 29.564 1.00 34.72 210 GLU A O 1
ATOM 1541 N N . PRO A 1 211 ? 2.343 -20.572 27.975 1.00 32.94 211 PRO A N 1
ATOM 1542 C CA . PRO A 1 211 ? 0.992 -20.192 28.324 1.00 32.94 211 PRO A CA 1
ATOM 1543 C C . PRO A 1 211 ? 0.027 -21.192 27.681 1.00 32.94 211 PRO A C 1
ATOM 1545 O O . PRO A 1 211 ? -0.009 -21.391 26.467 1.00 32.94 211 PRO A O 1
ATOM 1548 N N . GLU A 1 212 ? -0.722 -21.837 28.565 1.00 32.75 212 GLU A N 1
ATOM 1549 C CA . GLU A 1 212 ? -1.783 -22.794 28.303 1.00 32.75 212 GLU A CA 1
ATOM 1550 C C . GLU A 1 212 ? -2.830 -22.235 27.324 1.00 32.75 212 GLU A C 1
ATOM 1552 O O . GLU A 1 212 ? -3.295 -21.107 27.464 1.00 32.75 212 GLU A O 1
ATOM 1557 N N . THR A 1 213 ? -3.193 -23.073 26.351 1.00 32.94 213 THR A N 1
ATOM 1558 C CA . THR A 1 213 ? -4.398 -23.061 25.501 1.00 32.94 213 THR A CA 1
ATOM 1559 C C . THR A 1 213 ? -5.316 -21.836 25.623 1.00 32.94 213 THR A C 1
ATOM 1561 O O . THR A 1 213 ? -6.318 -21.869 26.343 1.00 32.94 213 THR A O 1
ATOM 1564 N N . GLU A 1 214 ? -5.038 -20.793 24.835 1.00 36.59 214 GLU A N 1
ATOM 1565 C CA . GLU A 1 214 ? -6.044 -19.789 24.487 1.00 36.59 214 GLU A CA 1
ATOM 1566 C C . GLU A 1 214 ? -7.133 -20.463 23.643 1.00 36.59 214 GLU A C 1
ATOM 1568 O O . GLU A 1 214 ? -6.875 -21.078 22.607 1.00 36.59 214 GLU A O 1
ATOM 1573 N N . THR A 1 215 ? -8.382 -20.365 24.090 1.00 33.22 215 THR A N 1
ATOM 1574 C CA . THR A 1 215 ? -9.542 -20.667 23.251 1.00 33.22 215 THR A CA 1
ATOM 1575 C C . THR A 1 215 ? -9.484 -19.766 22.020 1.00 33.22 215 THR A C 1
ATOM 1577 O O . THR A 1 215 ? -9.618 -18.551 22.161 1.00 33.22 215 THR A O 1
ATOM 1580 N N . ALA A 1 216 ? -9.256 -20.364 20.848 1.00 34.03 216 ALA A N 1
ATOM 1581 C CA . ALA A 1 216 ? -9.113 -19.686 19.563 1.00 34.03 216 ALA A CA 1
ATOM 1582 C C . ALA A 1 216 ? -10.196 -18.610 19.364 1.00 34.03 216 ALA A C 1
ATOM 1584 O O . ALA A 1 216 ? -11.376 -18.924 19.197 1.00 34.03 216 ALA A O 1
ATOM 1585 N N . GLN A 1 217 ? -9.790 -17.339 19.415 1.00 46.66 217 GLN A N 1
ATOM 1586 C CA . GLN A 1 217 ? -10.620 -16.222 18.975 1.00 46.66 217 GLN A CA 1
ATOM 1587 C C . GLN A 1 217 ? -10.567 -16.179 17.447 1.00 46.66 217 GLN A C 1
ATOM 1589 O O . GLN A 1 217 ? -9.491 -16.162 16.860 1.00 46.66 217 GLN A O 1
ATOM 1594 N N . THR A 1 218 ? -11.731 -16.197 16.807 1.00 42.78 218 THR A N 1
ATOM 1595 C CA . THR A 1 218 ? -11.916 -16.322 15.353 1.00 42.78 218 THR A CA 1
ATOM 1596 C C . THR A 1 218 ? -11.743 -14.990 14.610 1.00 42.78 218 THR A C 1
ATOM 1598 O O . THR A 1 218 ? -12.563 -14.672 13.757 1.00 42.78 218 THR A O 1
ATOM 1601 N N . GLY A 1 219 ? -10.747 -14.179 14.982 1.00 47.75 219 GLY A N 1
ATOM 1602 C CA . GLY A 1 219 ? -10.394 -12.965 14.236 1.00 47.75 219 GLY A CA 1
ATOM 1603 C C . GLY A 1 219 ? -9.445 -13.286 13.081 1.00 47.75 219 GLY A C 1
ATOM 1604 O O . GLY A 1 219 ? -8.667 -14.234 13.179 1.00 47.75 219 GLY A O 1
ATOM 1605 N N . SER A 1 220 ? -9.493 -12.511 12.000 1.00 56.66 220 SER A N 1
ATOM 1606 C CA . SER A 1 220 ? -8.650 -12.690 10.810 1.00 56.66 220 SER A CA 1
ATOM 1607 C C . SER A 1 220 ? -7.175 -12.288 10.986 1.00 56.66 220 SER A C 1
ATOM 1609 O O . SER A 1 220 ? -6.356 -12.526 10.098 1.00 56.66 220 SER A O 1
ATOM 1611 N N . GLY A 1 221 ? -6.806 -11.652 12.101 1.00 54.16 221 GLY A N 1
ATOM 1612 C CA . GLY A 1 221 ? -5.559 -10.888 12.201 1.00 54.16 221 GLY A CA 1
ATOM 1613 C C . GLY A 1 221 ? -4.235 -11.637 12.414 1.00 54.16 221 GLY A C 1
ATOM 1614 O O . GLY A 1 221 ? -4.137 -12.573 13.207 1.00 54.16 221 GLY A O 1
ATOM 1615 N N . SER A 1 222 ? -3.182 -11.088 11.781 1.00 59.81 222 SER A N 1
ATOM 1616 C CA . SER A 1 222 ? -1.849 -10.909 12.400 1.00 59.81 222 SER A CA 1
ATOM 1617 C C . SER A 1 222 ? -1.124 -9.620 11.963 1.00 59.81 222 SER A C 1
ATOM 1619 O O . SER A 1 222 ? -0.365 -9.063 12.762 1.00 59.81 222 SER A O 1
ATOM 1621 N N . GLY A 1 223 ? -1.363 -9.118 10.738 1.00 57.69 223 GLY A N 1
ATOM 1622 C CA . GLY A 1 223 ? -0.858 -7.844 10.181 1.00 57.69 223 GLY A CA 1
ATOM 1623 C C . GLY A 1 223 ? 0.529 -7.429 10.666 1.00 57.69 223 GLY A C 1
ATOM 1624 O O . GLY A 1 223 ? 0.709 -6.364 11.265 1.00 57.69 223 GLY A O 1
ATOM 1625 N N . ILE A 1 224 ? 1.490 -8.334 10.476 1.00 65.19 224 ILE A N 1
ATOM 1626 C CA . ILE A 1 224 ? 2.893 -8.169 10.879 1.00 65.19 224 ILE A CA 1
ATOM 1627 C C . ILE A 1 224 ? 3.691 -7.456 9.774 1.00 65.19 224 ILE A C 1
ATOM 1629 O O . ILE A 1 224 ? 4.721 -6.838 10.047 1.00 65.19 224 ILE A O 1
ATOM 1633 N N . VAL A 1 225 ? 3.191 -7.484 8.537 1.00 64.88 225 VAL A N 1
ATOM 1634 C CA . VAL A 1 225 ? 3.728 -6.724 7.406 1.00 64.88 225 VAL A CA 1
ATOM 1635 C C . VAL A 1 225 ? 3.154 -5.306 7.428 1.00 64.88 225 VAL A C 1
ATOM 1637 O O . VAL A 1 225 ? 1.975 -5.092 7.716 1.00 64.88 225 VAL A O 1
ATOM 1640 N N . LEU A 1 226 ? 4.006 -4.314 7.159 1.00 54.56 226 LEU A N 1
ATOM 1641 C CA . LEU A 1 226 ? 3.628 -2.901 7.152 1.00 54.56 226 LEU A CA 1
ATOM 1642 C C . LEU A 1 226 ? 2.487 -2.650 6.159 1.00 54.56 226 LEU A C 1
ATOM 1644 O O . LEU A 1 226 ? 2.633 -2.906 4.968 1.00 54.56 226 LEU A O 1
ATOM 1648 N N . GLY A 1 227 ? 1.374 -2.103 6.646 1.00 39.91 227 GLY A N 1
ATOM 1649 C CA . GLY A 1 227 ? 0.240 -1.720 5.804 1.00 39.91 227 GLY A CA 1
ATOM 1650 C C . GLY A 1 227 ? -0.697 -2.853 5.392 1.00 39.91 227 GLY A C 1
ATOM 1651 O O . GLY A 1 227 ? -1.761 -2.570 4.846 1.00 39.91 227 GLY A O 1
ATOM 1652 N N . GLU A 1 228 ? -0.362 -4.109 5.686 1.00 69.50 228 GLU A N 1
ATOM 1653 C CA . GLU A 1 228 ? -1.225 -5.241 5.364 1.00 69.50 228 GLU A CA 1
ATOM 1654 C C . GLU A 1 228 ? -2.434 -5.270 6.311 1.00 69.50 228 GLU A C 1
ATOM 1656 O O . GLU A 1 228 ? -2.294 -5.426 7.527 1.00 69.50 228 GLU A O 1
ATOM 1661 N N . LEU A 1 229 ? -3.633 -5.087 5.749 1.00 59.69 229 LEU A N 1
ATOM 1662 C CA . LEU A 1 229 ? -4.881 -5.038 6.518 1.00 59.69 229 LEU A CA 1
ATOM 1663 C C . LEU A 1 229 ? -5.397 -6.431 6.916 1.00 59.69 229 LEU A C 1
ATOM 1665 O O . LEU A 1 229 ? -6.137 -6.542 7.895 1.00 59.69 229 LEU A O 1
ATOM 1669 N N . GLY A 1 230 ? -4.997 -7.469 6.171 1.00 60.62 230 GLY A N 1
ATOM 1670 C CA . GLY A 1 230 ? -5.611 -8.797 6.204 1.00 60.62 230 GLY A CA 1
ATOM 1671 C C . GLY A 1 230 ? -6.995 -8.823 5.543 1.00 60.62 230 GLY A C 1
ATOM 1672 O O . GLY A 1 230 ? -7.522 -7.794 5.112 1.00 60.62 230 GLY A O 1
ATOM 1673 N N . GLU A 1 231 ? -7.601 -10.007 5.463 1.00 66.94 231 GLU A N 1
ATOM 1674 C CA . GLU A 1 231 ? -9.006 -10.122 5.067 1.00 66.94 231 GLU A CA 1
ATOM 1675 C C . GLU A 1 231 ? -9.904 -9.640 6.208 1.00 66.94 231 GLU A C 1
ATOM 1677 O O . GLU A 1 231 ? -9.842 -10.151 7.322 1.00 66.94 231 GLU A O 1
ATOM 1682 N N . ILE A 1 232 ? -10.760 -8.654 5.945 1.00 70.31 232 ILE A N 1
ATOM 1683 C CA . ILE A 1 232 ? -11.762 -8.205 6.914 1.00 70.31 232 ILE A CA 1
ATOM 1684 C C . ILE A 1 232 ? -13.054 -8.946 6.601 1.00 70.31 232 ILE A C 1
ATOM 1686 O O . ILE A 1 232 ? -13.726 -8.651 5.611 1.00 70.31 232 ILE A O 1
ATOM 1690 N N . THR A 1 233 ? -13.400 -9.905 7.448 1.00 69.50 233 THR A N 1
ATOM 1691 C CA . THR A 1 233 ? -14.593 -10.730 7.306 1.00 69.50 233 THR A CA 1
ATOM 1692 C C . THR A 1 233 ? -15.727 -10.121 8.124 1.00 69.50 233 THR A C 1
ATOM 1694 O O . THR A 1 233 ? -15.665 -9.976 9.338 1.00 69.50 233 THR A O 1
ATOM 1697 N N . GLY A 1 234 ? -16.797 -9.687 7.467 1.00 66.50 234 GLY A N 1
ATOM 1698 C CA . GLY A 1 234 ? -17.885 -9.015 8.165 1.00 66.50 234 GLY A CA 1
ATOM 1699 C C . GLY A 1 234 ? -19.134 -8.900 7.317 1.00 66.50 234 GLY A C 1
ATOM 1700 O O . GLY A 1 234 ? -19.127 -9.146 6.114 1.00 66.50 234 GLY A O 1
ATOM 1701 N N . VAL A 1 235 ? -20.231 -8.509 7.956 1.00 73.31 235 VAL A N 1
ATOM 1702 C CA . VAL A 1 235 ? -21.464 -8.129 7.265 1.00 73.31 235 VAL A CA 1
ATOM 1703 C C . VAL A 1 235 ? -21.744 -6.663 7.543 1.00 73.31 235 VAL A C 1
ATOM 1705 O O . VAL A 1 235 ? -21.536 -6.193 8.663 1.00 73.31 235 VAL A O 1
ATOM 1708 N N . ALA A 1 236 ? -22.198 -5.933 6.525 1.00 79.12 236 ALA A N 1
ATOM 1709 C CA . ALA A 1 236 ? -22.602 -4.546 6.700 1.00 79.12 236 ALA A CA 1
ATOM 1710 C C . ALA A 1 236 ? -23.718 -4.453 7.750 1.00 79.12 236 ALA A C 1
ATOM 1712 O O . ALA A 1 236 ? -24.710 -5.187 7.694 1.00 79.12 236 ALA A O 1
ATOM 1713 N N . GLY A 1 237 ? -23.530 -3.575 8.733 1.00 81.81 237 GLY A N 1
ATOM 1714 C CA . GLY A 1 237 ? -24.491 -3.369 9.806 1.00 81.81 237 GLY A CA 1
ATOM 1715 C C . GLY A 1 237 ? -25.725 -2.579 9.388 1.00 81.81 237 GLY A C 1
ATOM 1716 O O . GLY A 1 237 ? -25.797 -1.977 8.321 1.00 81.81 237 GLY A O 1
ATOM 1717 N N . GLY A 1 238 ? -26.711 -2.541 10.279 1.00 78.19 238 GLY A N 1
ATOM 1718 C CA . GLY A 1 238 ? -27.825 -1.601 10.188 1.00 78.19 238 GLY A CA 1
ATOM 1719 C C . GLY A 1 238 ? -27.456 -0.181 10.656 1.00 78.19 238 GLY A C 1
ATOM 1720 O O . GLY A 1 238 ? -26.346 0.054 11.139 1.00 78.19 238 GLY A O 1
ATOM 1721 N N . PRO A 1 239 ? -28.404 0.772 10.568 1.00 83.81 239 PRO A N 1
ATOM 1722 C CA . PRO A 1 239 ? -28.254 2.122 11.102 1.00 83.81 239 PRO A CA 1
ATOM 1723 C C . PRO A 1 239 ? -27.754 2.184 12.544 1.00 83.81 239 PRO A C 1
ATOM 1725 O O . PRO A 1 239 ? -28.372 1.622 13.451 1.00 83.81 239 PRO A O 1
ATOM 1728 N N . VAL A 1 240 ? -26.689 2.951 12.786 1.00 88.81 240 VAL A N 1
ATOM 1729 C CA . VAL A 1 240 ? -26.154 3.128 14.140 1.00 88.81 240 VAL A CA 1
ATOM 1730 C C . VAL A 1 240 ? -26.782 4.358 14.782 1.00 88.81 240 VAL A C 1
ATOM 1732 O O . VAL A 1 240 ? -26.395 5.497 14.530 1.00 88.81 240 VAL A O 1
ATOM 1735 N N . SER A 1 241 ? -27.791 4.125 15.619 1.00 89.06 241 SER A N 1
ATOM 1736 C CA . SER A 1 241 ? -28.515 5.171 16.350 1.00 89.06 241 SER A CA 1
ATOM 1737 C C . SER A 1 241 ? -28.176 5.198 17.846 1.00 89.06 241 SER A C 1
ATOM 1739 O O . SER A 1 241 ? -27.666 4.223 18.416 1.00 89.06 241 SER A O 1
ATOM 1741 N N . GLY A 1 242 ? -28.480 6.329 18.489 1.00 92.56 242 GLY A N 1
ATOM 1742 C CA . GLY A 1 242 ? -28.254 6.549 19.917 1.00 92.56 242 GLY A CA 1
ATOM 1743 C C . GLY A 1 242 ? -26.857 7.089 20.209 1.00 92.56 242 GLY A C 1
ATOM 1744 O O . GLY A 1 242 ? -26.311 7.877 19.440 1.00 92.56 242 GLY A O 1
ATOM 1745 N N . THR A 1 243 ? -26.290 6.692 21.343 1.00 96.00 243 THR A N 1
ATOM 1746 C CA . THR A 1 243 ? -24.975 7.161 21.788 1.00 96.00 243 THR A CA 1
ATOM 1747 C C . THR A 1 243 ? -24.002 6.008 21.937 1.00 96.00 243 THR A C 1
ATOM 1749 O O . THR A 1 243 ? -24.390 4.954 22.441 1.00 96.00 243 THR A O 1
ATOM 1752 N N . ILE A 1 244 ? -22.740 6.244 21.591 1.00 97.00 244 ILE A N 1
ATOM 1753 C CA . ILE A 1 244 ? -21.631 5.338 21.894 1.00 97.00 244 ILE A CA 1
ATOM 1754 C C . ILE A 1 244 ? -20.672 6.050 22.842 1.00 97.00 244 ILE A C 1
ATOM 1756 O O . ILE A 1 244 ? -20.254 7.178 22.578 1.00 97.00 244 ILE A O 1
ATOM 1760 N N . THR A 1 245 ? -20.314 5.400 23.946 1.00 98.19 245 THR A N 1
ATOM 1761 C CA . THR A 1 245 ? -19.313 5.905 24.890 1.00 98.19 245 THR A CA 1
ATOM 1762 C C . THR A 1 245 ? -18.020 5.112 24.754 1.00 98.19 245 THR A C 1
ATOM 1764 O O . THR A 1 245 ? -18.018 3.902 24.922 1.00 98.19 245 THR A O 1
ATOM 1767 N N . THR A 1 246 ? -16.903 5.783 24.490 1.00 98.38 246 THR A N 1
ATOM 1768 C CA . THR A 1 246 ? -15.586 5.145 24.356 1.00 98.38 246 THR A CA 1
ATOM 1769 C C . THR A 1 246 ? -14.614 5.711 25.381 1.00 98.38 246 THR A C 1
ATOM 1771 O O . THR A 1 246 ? -14.501 6.931 25.534 1.00 98.38 246 THR A O 1
ATOM 1774 N N . SER A 1 247 ? -13.913 4.819 26.078 1.00 98.44 247 SER A N 1
ATOM 1775 C CA . SER A 1 247 ? -12.774 5.148 26.933 1.00 98.44 247 SER A CA 1
ATOM 1776 C C . SER A 1 247 ? -11.472 4.903 26.175 1.00 98.44 247 SER A C 1
ATOM 1778 O O . SER A 1 247 ? -11.323 3.847 25.573 1.00 98.44 247 SER A O 1
ATOM 1780 N N . VAL A 1 248 ? -10.508 5.820 26.250 1.00 98.25 248 VAL A N 1
ATOM 1781 C CA . VAL A 1 248 ? -9.155 5.625 25.701 1.00 98.25 248 VAL A CA 1
ATOM 1782 C C . VAL A 1 248 ? -8.128 5.884 26.793 1.00 98.25 248 VAL A C 1
ATOM 1784 O O . VAL A 1 248 ? -8.188 6.920 27.464 1.00 98.25 248 VAL A O 1
ATOM 1787 N N . ALA A 1 249 ? -7.196 4.952 26.978 1.00 97.06 249 ALA A N 1
ATOM 1788 C CA . ALA A 1 249 ? -6.122 5.077 27.951 1.00 97.06 249 ALA A CA 1
ATOM 1789 C C . ALA A 1 249 ? -4.812 4.465 27.439 1.00 97.06 249 ALA A C 1
ATOM 1791 O O . ALA A 1 249 ? -4.773 3.335 26.962 1.00 97.06 249 ALA A O 1
ATOM 1792 N N . ASN A 1 250 ? -3.718 5.196 27.625 1.00 95.19 250 ASN A N 1
ATOM 1793 C CA . ASN A 1 250 ? -2.365 4.656 27.573 1.00 95.19 250 ASN A CA 1
ATOM 1794 C C . ASN A 1 250 ? -1.965 4.330 29.005 1.00 95.19 250 ASN A C 1
ATOM 1796 O O . ASN A 1 250 ? -1.972 5.238 29.831 1.00 95.19 250 ASN A O 1
ATOM 1800 N N . ILE A 1 251 ? -1.708 3.068 29.346 1.00 93.06 251 ILE A N 1
ATOM 1801 C CA . ILE A 1 251 ? -1.317 2.678 30.707 1.00 93.06 251 ILE A CA 1
ATOM 1802 C C . ILE A 1 251 ? 0.036 1.979 30.605 1.00 93.06 251 ILE A C 1
ATOM 1804 O O . ILE A 1 251 ? 0.070 0.789 30.306 1.00 93.06 251 ILE A O 1
ATOM 1808 N N . PRO A 1 252 ? 1.144 2.696 30.862 1.00 88.06 252 PRO A N 1
ATOM 1809 C CA . PRO A 1 252 ? 2.479 2.189 30.587 1.00 88.06 252 PRO A CA 1
ATOM 1810 C C . PRO A 1 252 ? 2.775 0.851 31.265 1.00 88.06 252 PRO A C 1
ATOM 1812 O O . PRO A 1 252 ? 2.485 0.664 32.447 1.00 88.06 252 PRO A O 1
ATOM 1815 N N . ASN A 1 253 ? 3.510 -0.028 30.582 1.00 87.31 253 ASN A N 1
ATOM 1816 C CA . ASN A 1 253 ? 3.981 -1.310 31.131 1.00 87.31 25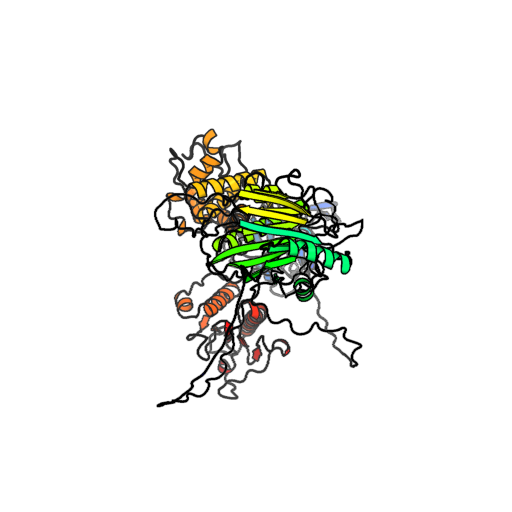3 ASN A CA 1
ATOM 1817 C C . ASN A 1 253 ? 4.786 -1.180 32.444 1.00 87.31 253 ASN A C 1
ATOM 1819 O O . ASN A 1 253 ? 4.954 -2.134 33.194 1.00 87.31 253 ASN A O 1
ATOM 1823 N N . ARG A 1 254 ? 5.313 0.004 32.760 1.00 87.12 254 ARG A N 1
ATOM 1824 C CA . ARG A 1 254 ? 6.002 0.269 34.037 1.00 87.12 254 ARG A CA 1
ATOM 1825 C C . ARG A 1 254 ? 5.054 0.485 35.228 1.00 87.12 254 ARG A C 1
ATOM 1827 O O . ARG A 1 254 ? 5.527 0.608 36.357 1.00 87.12 254 ARG A O 1
ATOM 1834 N N . THR A 1 255 ? 3.748 0.602 34.999 1.00 91.31 255 THR A N 1
ATOM 1835 C CA . THR A 1 255 ? 2.735 0.788 36.046 1.00 91.31 255 THR A CA 1
ATOM 1836 C C . THR A 1 255 ? 2.619 -0.470 36.905 1.00 91.31 255 THR A C 1
ATOM 1838 O O . THR A 1 255 ? 2.731 -1.572 36.389 1.00 91.31 255 THR A O 1
ATOM 1841 N N . SER A 1 256 ? 2.394 -0.338 38.218 1.00 93.44 256 SER A N 1
ATOM 1842 C CA . SER A 1 256 ? 2.214 -1.498 39.107 1.00 93.44 256 SER A CA 1
ATOM 1843 C C . SER A 1 256 ? 0.909 -2.246 38.819 1.00 93.44 256 SER A C 1
ATOM 1845 O O . SER A 1 256 ? -0.060 -1.650 38.355 1.00 93.44 256 SER A O 1
ATOM 1847 N N . ASP A 1 257 ? 0.825 -3.528 39.183 1.00 92.94 257 ASP A N 1
ATOM 1848 C CA . ASP A 1 257 ? -0.401 -4.325 38.992 1.00 92.94 257 ASP A CA 1
ATOM 1849 C C . ASP A 1 257 ? -1.609 -3.713 39.714 1.00 92.94 257 ASP A C 1
ATOM 1851 O O . ASP A 1 257 ? -2.707 -3.655 39.167 1.00 92.94 257 ASP A O 1
ATOM 1855 N N . SER A 1 258 ? -1.399 -3.166 40.916 1.00 94.94 258 SER A N 1
ATOM 1856 C CA . SER A 1 258 ? -2.430 -2.434 41.661 1.00 94.94 258 SER A CA 1
ATOM 1857 C C . SER A 1 258 ? -2.859 -1.135 40.971 1.00 94.94 258 SER A C 1
ATOM 1859 O O . SER A 1 258 ? -4.036 -0.775 41.010 1.00 94.94 258 SER A O 1
ATOM 1861 N N . GLY A 1 259 ? -1.924 -0.434 40.325 1.00 96.25 259 GLY A N 1
ATOM 1862 C CA . GLY A 1 259 ? -2.206 0.767 39.545 1.00 96.25 259 GLY A CA 1
ATOM 1863 C C . GLY A 1 259 ? -3.000 0.441 38.283 1.00 96.25 259 GLY A C 1
ATOM 1864 O O . GLY A 1 259 ? -3.989 1.116 37.990 1.00 96.25 259 GLY A O 1
ATOM 1865 N N . PHE A 1 260 ? -2.622 -0.631 37.583 1.00 96.62 260 PHE A N 1
ATOM 1866 C CA . PHE A 1 260 ? -3.350 -1.136 36.422 1.00 96.62 260 PHE A CA 1
ATOM 1867 C C . PHE A 1 260 ? -4.769 -1.570 36.809 1.00 96.62 260 PHE A C 1
ATOM 1869 O O . PHE A 1 260 ? -5.734 -1.078 36.232 1.00 96.62 260 PHE A O 1
ATOM 1876 N N . ALA A 1 261 ? -4.918 -2.374 37.867 1.00 96.94 261 ALA A N 1
ATOM 1877 C CA . ALA A 1 261 ? -6.217 -2.805 38.388 1.00 96.94 261 ALA A CA 1
ATOM 1878 C C . ALA A 1 261 ? -7.129 -1.629 38.774 1.00 96.94 261 ALA A C 1
ATOM 1880 O O . ALA A 1 261 ? -8.299 -1.598 38.396 1.00 96.94 261 ALA A O 1
ATOM 1881 N N . SER A 1 262 ? -6.593 -0.626 39.478 1.00 97.44 262 SER A N 1
ATOM 1882 C CA . SER A 1 262 ? -7.334 0.597 39.825 1.00 97.44 262 SER A CA 1
ATOM 1883 C C . SER A 1 262 ? -7.792 1.372 38.579 1.00 97.44 262 SER A C 1
ATOM 1885 O O . SER A 1 262 ? -8.922 1.867 38.510 1.00 97.44 262 SER A O 1
ATOM 1887 N N . SER A 1 263 ? -6.931 1.438 37.560 1.00 97.69 263 SER A N 1
ATOM 1888 C CA . SER A 1 263 ? -7.238 2.094 36.285 1.00 97.69 263 SER A CA 1
ATOM 1889 C C . SER A 1 263 ? -8.337 1.349 35.530 1.00 97.69 263 SER A C 1
ATOM 1891 O O . SER A 1 263 ? -9.321 1.968 35.138 1.00 97.69 263 SER A O 1
ATOM 1893 N N . MET A 1 264 ? -8.240 0.023 35.416 1.00 97.62 264 MET A N 1
ATOM 1894 C CA . MET A 1 264 ? -9.277 -0.817 34.805 1.00 97.62 264 MET A CA 1
ATOM 1895 C C . MET A 1 264 ? -10.620 -0.699 35.530 1.00 97.62 264 MET A C 1
ATOM 1897 O O . MET A 1 264 ? -11.658 -0.570 34.880 1.00 97.62 264 MET A O 1
ATOM 1901 N N . GLY A 1 265 ? -10.613 -0.639 36.866 1.00 96.06 265 GLY A N 1
ATOM 1902 C CA . GLY A 1 265 ? -11.815 -0.369 37.656 1.00 96.06 265 GLY A CA 1
ATOM 1903 C C . GLY A 1 265 ? -12.440 0.992 37.332 1.00 96.06 265 GLY A C 1
ATOM 1904 O O . GLY A 1 265 ? -13.656 1.096 37.188 1.00 96.06 265 GLY A O 1
ATOM 1905 N N . THR A 1 266 ? -11.618 2.027 37.143 1.00 96.69 266 THR A N 1
ATOM 1906 C CA . THR A 1 266 ? -12.079 3.370 36.750 1.00 96.69 266 THR A CA 1
ATOM 1907 C C . THR A 1 266 ? -12.682 3.376 35.341 1.00 96.69 266 THR A C 1
ATOM 1909 O O . THR A 1 266 ? -13.753 3.950 35.134 1.00 96.69 266 THR A O 1
ATOM 1912 N N . LEU A 1 267 ? -12.023 2.724 34.377 1.00 96.50 267 LEU A N 1
ATOM 1913 C CA . LEU A 1 267 ? -12.448 2.682 32.974 1.00 96.50 267 LEU A CA 1
ATOM 1914 C C . LEU A 1 267 ? -13.726 1.861 32.778 1.00 96.50 267 LEU A C 1
ATOM 1916 O O . LEU A 1 267 ? -14.635 2.313 32.087 1.00 96.50 267 LEU A O 1
ATOM 1920 N N . SER A 1 268 ? -13.826 0.692 33.413 1.00 94.75 268 SER A N 1
ATOM 1921 C CA . SER A 1 268 ? -15.009 -0.176 33.327 1.00 94.75 268 SER A CA 1
ATOM 1922 C C . SER A 1 268 ? -16.224 0.423 34.042 1.00 94.75 268 SER A C 1
ATOM 1924 O O . SER A 1 268 ? -17.332 0.387 33.500 1.00 94.75 268 SER A O 1
ATOM 1926 N N . SER A 1 269 ? -16.019 1.076 35.195 1.00 94.50 269 SER A N 1
ATOM 1927 C CA . SER A 1 269 ? -17.083 1.775 35.939 1.00 94.50 269 SER A CA 1
ATOM 1928 C C . SER A 1 269 ? -17.684 2.959 35.178 1.00 94.50 269 SER A C 1
ATOM 1930 O O . SER A 1 269 ? -18.759 3.437 35.538 1.00 94.50 269 SER A O 1
ATOM 1932 N N . ALA A 1 270 ? -17.021 3.444 34.122 1.00 93.00 270 ALA A N 1
ATOM 1933 C CA . ALA A 1 270 ? -17.583 4.462 33.242 1.00 93.00 270 ALA A CA 1
ATOM 1934 C C . ALA A 1 270 ? -18.777 3.956 32.417 1.00 93.00 270 ALA A C 1
ATOM 1936 O O . ALA A 1 270 ? -19.518 4.785 31.887 1.00 93.00 270 ALA A O 1
ATOM 1937 N N . GLY A 1 271 ? -18.959 2.633 32.309 1.00 93.31 271 GLY A N 1
ATOM 1938 C CA . GLY A 1 271 ? -20.029 2.026 31.519 1.00 93.31 271 GLY A CA 1
ATOM 1939 C C . GLY A 1 271 ? -19.860 2.232 30.013 1.00 93.31 271 GLY A C 1
ATOM 1940 O O . GLY A 1 271 ? -20.855 2.289 29.294 1.00 93.31 271 GLY A O 1
ATOM 1941 N N . SER A 1 272 ? -18.623 2.391 29.543 1.00 96.62 272 SER A N 1
ATOM 1942 C CA . SER A 1 272 ? -18.320 2.587 28.128 1.00 96.62 272 SER A CA 1
ATOM 1943 C C . SER A 1 272 ? -18.788 1.406 27.270 1.00 96.62 272 SER A C 1
ATOM 1945 O O . SER A 1 272 ? -18.915 0.270 27.718 1.00 96.62 272 SER A O 1
ATOM 1947 N N . ASP A 1 273 ? -19.108 1.681 26.014 1.00 98.00 273 ASP A N 1
ATOM 1948 C CA . ASP A 1 273 ? -19.282 0.658 24.986 1.00 98.00 273 ASP A CA 1
ATOM 1949 C C . ASP A 1 273 ? -17.945 -0.019 24.719 1.00 98.00 273 ASP A C 1
ATOM 1951 O O . ASP A 1 273 ? -17.873 -1.245 24.729 1.00 98.00 273 ASP A O 1
ATOM 1955 N N . PHE A 1 274 ? -16.896 0.796 24.570 1.00 98.62 274 PHE A N 1
ATOM 1956 C CA . PHE A 1 274 ? -15.557 0.344 24.219 1.00 98.62 274 PHE A CA 1
ATOM 1957 C C . PHE A 1 274 ? -14.495 0.932 25.151 1.00 98.62 274 PHE A C 1
ATOM 1959 O O . PHE A 1 274 ? -14.607 2.079 25.601 1.00 98.62 274 PHE A O 1
ATOM 1966 N N . ILE A 1 275 ? -13.450 0.155 25.428 1.00 98.62 275 ILE A N 1
ATOM 1967 C CA . ILE A 1 275 ? -12.245 0.602 26.135 1.00 98.62 275 ILE A CA 1
ATOM 1968 C C . ILE A 1 275 ? -11.041 0.290 25.247 1.00 98.62 275 ILE A C 1
ATOM 1970 O O . ILE A 1 275 ? -10.789 -0.868 24.924 1.00 98.62 275 ILE A O 1
ATOM 1974 N N . LEU A 1 276 ? -10.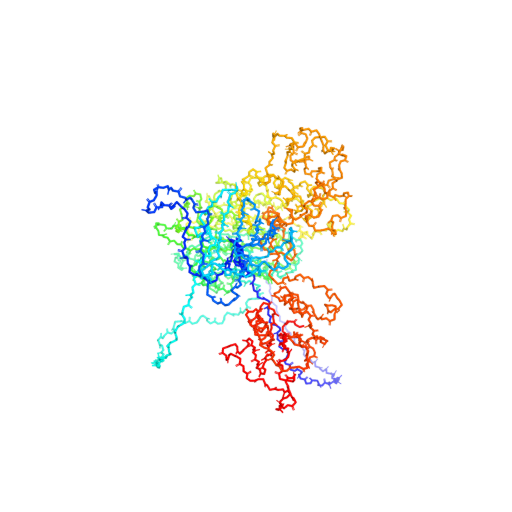313 1.333 24.853 1.00 98.56 276 LEU A N 1
ATOM 1975 C CA . LEU A 1 276 ? -9.128 1.267 24.003 1.00 98.56 276 LEU A CA 1
ATOM 1976 C C . LEU A 1 276 ? -7.890 1.444 24.875 1.00 98.56 276 LEU A C 1
ATOM 1978 O O . LEU A 1 276 ? -7.758 2.461 25.566 1.00 98.56 276 LEU A O 1
ATOM 1982 N N . LEU A 1 277 ? -7.022 0.435 24.882 1.00 97.62 277 LEU A N 1
ATOM 1983 C CA . LEU A 1 277 ? -5.856 0.369 25.759 1.00 97.62 277 LEU A CA 1
ATOM 1984 C C . LEU A 1 277 ? -4.562 0.335 24.957 1.00 97.62 277 LEU A C 1
ATOM 1986 O O . LEU A 1 277 ? -4.469 -0.380 23.960 1.00 97.62 277 LEU A O 1
ATOM 1990 N N . ASN A 1 278 ? -3.559 1.064 25.448 1.00 95.50 278 ASN A N 1
ATOM 1991 C CA . ASN A 1 278 ? -2.225 1.171 24.860 1.00 95.50 278 ASN A CA 1
ATOM 1992 C C . ASN A 1 278 ? -1.118 0.943 25.903 1.00 95.50 278 ASN A C 1
ATOM 1994 O O . ASN A 1 278 ? -1.324 1.207 27.088 1.00 95.50 278 ASN A O 1
ATOM 1998 N N . GLU A 1 279 ? 0.049 0.483 25.436 1.00 91.81 279 GLU A N 1
ATOM 1999 C CA . GLU A 1 279 ? 1.220 0.091 26.248 1.00 91.81 279 GLU A CA 1
ATOM 2000 C C . GLU A 1 279 ? 0.945 -1.020 27.273 1.00 91.81 279 GLU A C 1
ATOM 2002 O O . GLU A 1 279 ? 1.560 -1.063 28.337 1.00 91.81 279 GLU A O 1
ATOM 2007 N N . ILE A 1 280 ? 0.047 -1.949 26.937 1.00 92.00 280 ILE A N 1
ATOM 2008 C CA . ILE A 1 280 ? -0.397 -3.012 27.851 1.00 92.00 280 ILE A CA 1
ATOM 2009 C C . ILE A 1 280 ? 0.214 -4.388 27.560 1.00 92.00 280 ILE A C 1
ATOM 2011 O O . ILE A 1 280 ? -0.347 -5.408 27.955 1.00 92.00 280 ILE A O 1
ATOM 2015 N N . SER A 1 281 ? 1.361 -4.463 26.880 1.00 91.00 281 SER A N 1
ATOM 2016 C CA . SER A 1 281 ? 1.925 -5.750 26.440 1.00 91.00 281 SER A CA 1
ATOM 2017 C C . SER A 1 281 ? 2.267 -6.733 27.557 1.00 91.00 281 SER A C 1
ATOM 2019 O O . SER A 1 281 ? 2.253 -7.936 27.316 1.00 91.00 281 SER A O 1
ATOM 2021 N N . ARG A 1 282 ? 2.486 -6.270 28.794 1.00 89.12 282 ARG A N 1
ATOM 2022 C CA . ARG A 1 282 ? 2.678 -7.162 29.951 1.00 89.12 282 ARG A CA 1
ATOM 2023 C C . ARG A 1 282 ? 1.380 -7.744 30.530 1.00 89.12 282 ARG A C 1
ATOM 2025 O O . ARG A 1 282 ? 1.442 -8.582 31.425 1.00 89.12 282 ARG A O 1
ATOM 2032 N N . HIS A 1 283 ? 0.217 -7.261 30.094 1.00 90.69 283 HIS A N 1
ATOM 2033 C CA . HIS A 1 283 ? -1.091 -7.657 30.614 1.00 90.69 283 HIS A CA 1
ATOM 2034 C C . HIS A 1 283 ? -1.781 -8.615 29.637 1.00 90.69 283 HIS A C 1
ATOM 2036 O O . HIS A 1 283 ? -1.982 -8.291 28.464 1.00 90.69 283 HIS A O 1
ATOM 2042 N N . SER A 1 284 ? -2.145 -9.811 30.106 1.00 91.31 284 SER A N 1
ATOM 2043 C CA . SER A 1 284 ? -2.858 -10.808 29.296 1.00 91.31 284 SER A CA 1
ATOM 2044 C C . SER A 1 284 ? -4.325 -10.424 29.073 1.00 91.31 284 SER A C 1
ATOM 2046 O O . SER A 1 284 ? -4.891 -9.609 29.809 1.00 91.31 284 SER A O 1
ATOM 2048 N N . ASN A 1 285 ? -4.960 -11.038 28.071 1.00 93.81 285 ASN A N 1
ATOM 2049 C CA . ASN A 1 285 ? -6.387 -10.842 27.803 1.00 93.81 285 ASN A CA 1
ATOM 2050 C C . ASN A 1 285 ? -7.238 -11.250 29.019 1.00 93.81 285 ASN A C 1
ATOM 2052 O O . ASN A 1 285 ? -8.126 -10.507 29.437 1.00 93.81 285 ASN A O 1
ATOM 2056 N N . ASP A 1 286 ? -6.888 -12.357 29.675 1.00 93.88 286 ASP A N 1
ATOM 2057 C CA . ASP A 1 286 ? -7.574 -12.825 30.885 1.00 93.88 286 ASP A CA 1
ATOM 2058 C C . ASP A 1 286 ? -7.398 -11.891 32.080 1.00 93.88 286 ASP A C 1
ATOM 2060 O O . ASP A 1 286 ? -8.341 -11.677 32.843 1.00 93.88 286 ASP A O 1
ATOM 2064 N N . ASN A 1 287 ? -6.221 -11.276 32.226 1.00 94.81 287 ASN A N 1
ATOM 2065 C CA . ASN A 1 287 ? -6.006 -10.257 33.248 1.00 94.81 287 ASN A CA 1
ATOM 2066 C C . ASN A 1 287 ? -6.950 -9.061 33.037 1.00 94.81 287 ASN A C 1
ATOM 2068 O O . ASN A 1 287 ? -7.581 -8.604 33.989 1.00 94.81 287 ASN A O 1
ATOM 2072 N N . MET A 1 288 ? -7.097 -8.595 31.792 1.00 96.25 288 MET A N 1
ATOM 2073 C CA . MET A 1 288 ? -7.997 -7.490 31.451 1.00 96.25 288 MET A CA 1
ATOM 2074 C C . MET A 1 288 ? -9.470 -7.848 31.700 1.00 96.25 288 MET A C 1
ATOM 2076 O O . MET A 1 288 ? -10.178 -7.064 32.333 1.00 96.25 288 MET A O 1
ATOM 2080 N N . ARG A 1 289 ? -9.916 -9.047 31.300 1.00 96.81 289 ARG A N 1
ATOM 2081 C CA . ARG A 1 289 ? -11.275 -9.555 31.582 1.00 96.81 289 ARG A CA 1
ATOM 2082 C C . ARG A 1 289 ? -11.566 -9.638 33.077 1.00 96.81 289 ARG A C 1
ATOM 2084 O O . ARG A 1 289 ? -12.619 -9.201 33.534 1.00 96.81 289 ARG A O 1
ATOM 2091 N N . ALA A 1 290 ? -10.623 -10.170 33.854 1.00 96.62 290 ALA A N 1
ATOM 2092 C CA . ALA A 1 290 ? -10.778 -10.311 35.299 1.00 96.62 290 ALA A CA 1
ATOM 2093 C C . ALA A 1 290 ? -10.915 -8.951 36.006 1.00 96.62 290 ALA A C 1
ATOM 2095 O O . ALA A 1 290 ? -11.645 -8.832 36.991 1.00 96.62 290 ALA A O 1
ATOM 2096 N N . LEU A 1 291 ? -10.226 -7.923 35.503 1.00 97.00 291 LEU A N 1
ATOM 2097 C CA . LEU A 1 291 ? -10.230 -6.571 36.066 1.00 97.00 291 LEU A CA 1
ATOM 2098 C C . LEU A 1 291 ? -11.380 -5.685 35.562 1.00 97.00 291 LEU A C 1
ATOM 2100 O O . LEU A 1 291 ? -11.665 -4.661 36.185 1.00 97.00 291 LEU A O 1
ATOM 2104 N N . ALA A 1 292 ? -12.052 -6.075 34.478 1.00 96.94 292 ALA A N 1
ATOM 2105 C CA . ALA A 1 292 ? -13.226 -5.396 33.936 1.00 96.94 292 ALA A CA 1
ATOM 2106 C C . ALA A 1 292 ? -14.383 -6.386 33.683 1.00 96.94 292 ALA A C 1
ATOM 2108 O O . ALA A 1 292 ? -14.719 -6.661 32.529 1.00 96.94 292 ALA A O 1
ATOM 2109 N N . PRO A 1 293 ? -15.031 -6.913 34.742 1.00 94.75 293 PRO A N 1
ATOM 2110 C CA . PRO A 1 293 ? -16.168 -7.815 34.586 1.00 94.75 293 PRO A CA 1
ATOM 2111 C C . PRO A 1 293 ? -17.269 -7.209 33.703 1.00 94.75 293 PRO A C 1
ATOM 2113 O O . PRO A 1 293 ? -17.626 -6.042 33.863 1.00 94.75 293 PRO A O 1
ATOM 2116 N N . GLY A 1 294 ? -17.816 -8.012 32.787 1.00 95.12 294 GLY A N 1
ATOM 2117 C CA . GLY A 1 294 ? -18.802 -7.570 31.790 1.00 95.12 294 GLY A CA 1
ATOM 2118 C C . GLY A 1 294 ? -18.190 -7.054 30.483 1.00 95.12 294 GLY A C 1
ATOM 2119 O O . GLY A 1 294 ? -18.934 -6.752 29.549 1.00 95.12 294 GLY A O 1
ATOM 2120 N N . TYR A 1 295 ? -16.860 -6.996 30.385 1.00 98.19 295 TYR A N 1
ATOM 2121 C CA . TYR A 1 295 ? -16.153 -6.720 29.139 1.00 98.19 295 TYR A CA 1
ATOM 2122 C C . TYR A 1 295 ? -15.420 -7.957 28.631 1.00 98.19 295 TYR A C 1
ATOM 2124 O O . TYR A 1 295 ? -14.895 -8.752 29.411 1.00 98.19 295 TYR A O 1
ATOM 2132 N N . ASP A 1 296 ? -15.348 -8.070 27.312 1.00 97.44 296 ASP A N 1
ATOM 2133 C CA . ASP A 1 296 ? -14.433 -8.970 26.620 1.00 97.44 296 ASP A CA 1
ATOM 2134 C C . ASP A 1 296 ? -13.427 -8.132 25.821 1.00 97.44 296 ASP A C 1
ATOM 2136 O O . ASP A 1 296 ? -13.540 -6.904 25.747 1.00 97.44 296 ASP A O 1
ATOM 2140 N N . VAL A 1 297 ? -12.383 -8.778 25.321 1.00 96.75 297 VAL A N 1
ATOM 2141 C CA . VAL A 1 297 ? -11.215 -8.137 24.733 1.00 96.75 297 VAL A CA 1
ATOM 2142 C C . VAL A 1 297 ? -10.761 -8.869 23.484 1.00 96.75 297 VAL A C 1
ATOM 2144 O O . VAL A 1 297 ? -10.720 -10.101 23.435 1.00 96.75 297 VAL A O 1
ATOM 2147 N N . TYR A 1 298 ? -10.371 -8.067 22.502 1.00 94.88 298 TYR A N 1
ATOM 2148 C CA . TYR A 1 298 ? -9.661 -8.490 21.320 1.00 94.88 298 TYR A CA 1
ATOM 2149 C C . TYR A 1 298 ? -8.280 -7.847 21.326 1.00 94.88 298 TYR A C 1
ATOM 2151 O O . TYR A 1 298 ? -8.111 -6.630 21.468 1.00 94.88 298 TYR A O 1
ATOM 2159 N N . ARG A 1 299 ? -7.291 -8.710 21.163 1.00 90.81 299 ARG A N 1
ATOM 2160 C CA . ARG A 1 299 ? -5.927 -8.380 20.796 1.00 90.81 299 ARG A CA 1
ATOM 2161 C C . ARG A 1 299 ? -5.453 -9.542 19.955 1.00 90.81 299 ARG A C 1
ATOM 2163 O O . ARG A 1 299 ? -5.707 -10.689 20.312 1.00 90.81 299 ARG A O 1
ATOM 2170 N N . ASP A 1 300 ? -4.769 -9.209 18.880 1.00 85.44 300 ASP A N 1
ATOM 2171 C CA . ASP A 1 300 ? -4.248 -10.186 17.947 1.00 85.44 300 ASP A CA 1
ATOM 2172 C C . ASP A 1 300 ? -3.388 -11.244 18.669 1.00 85.44 300 ASP A C 1
ATOM 2174 O O . ASP A 1 300 ? -2.466 -10.869 19.410 1.00 85.44 300 ASP A O 1
ATOM 2178 N N . PRO A 1 301 ? -3.713 -12.541 18.520 1.00 80.50 301 PRO A N 1
ATOM 2179 C CA . PRO A 1 301 ? -3.079 -13.604 19.291 1.00 80.50 301 PRO A CA 1
ATOM 2180 C C . PRO A 1 301 ? -1.675 -13.945 18.778 1.00 80.50 301 PRO A C 1
ATOM 2182 O O . PRO A 1 301 ? -0.922 -14.621 19.479 1.00 80.50 301 PRO A O 1
ATOM 2185 N N . VAL A 1 302 ? -1.293 -13.489 17.578 1.00 82.50 302 VAL A N 1
ATOM 2186 C CA . VAL A 1 302 ? 0.012 -13.789 16.984 1.00 82.50 302 VAL A CA 1
ATOM 2187 C C . VAL A 1 302 ? 0.998 -12.680 17.360 1.00 82.50 302 VAL A C 1
ATOM 2189 O O . VAL A 1 302 ? 0.881 -11.562 16.864 1.00 82.50 302 VAL A O 1
ATOM 2192 N N . PRO A 1 303 ? 1.996 -12.917 18.225 1.00 82.31 303 PRO A N 1
ATOM 2193 C CA . PRO A 1 303 ? 2.986 -11.893 18.534 1.00 82.31 303 PRO A CA 1
ATOM 2194 C C . PRO A 1 303 ? 3.999 -11.751 17.391 1.00 82.31 303 PRO A C 1
ATOM 2196 O O . PRO A 1 303 ? 4.611 -12.739 16.983 1.00 82.31 303 PRO A O 1
ATOM 2199 N N . ASP A 1 304 ? 4.264 -10.519 16.946 1.00 83.88 304 ASP A N 1
ATOM 2200 C CA . ASP A 1 304 ? 5.472 -10.248 16.157 1.00 83.88 304 ASP A CA 1
ATOM 2201 C C . ASP A 1 304 ? 6.707 -10.347 17.067 1.00 83.88 304 ASP A C 1
ATOM 2203 O O . ASP A 1 304 ? 6.798 -9.660 18.091 1.00 83.88 304 ASP A O 1
ATOM 2207 N N . ARG A 1 305 ? 7.642 -11.224 16.691 1.00 85.00 305 ARG A N 1
ATOM 2208 C CA . ARG A 1 305 ? 8.887 -11.517 17.414 1.00 85.00 305 ARG A CA 1
ATOM 2209 C C . ARG A 1 305 ? 10.123 -10.863 16.786 1.00 85.00 305 ARG A C 1
ATOM 2211 O O . ARG A 1 305 ? 11.230 -11.123 17.257 1.00 85.00 305 ARG A O 1
ATOM 2218 N N . THR A 1 306 ? 9.965 -10.033 15.754 1.00 82.75 306 THR A N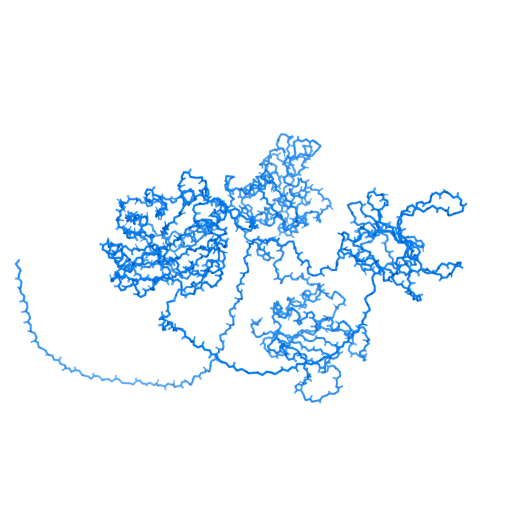 1
ATOM 2219 C CA . THR A 1 306 ? 11.059 -9.214 15.213 1.00 82.75 306 THR A CA 1
ATOM 2220 C C . THR A 1 306 ? 11.614 -8.254 16.273 1.00 82.75 306 THR A C 1
ATOM 2222 O O . THR A 1 306 ? 10.985 -7.978 17.299 1.00 82.75 306 THR A O 1
ATOM 2225 N N . GLN A 1 307 ? 12.820 -7.731 16.038 1.00 78.81 307 GLN A N 1
ATOM 2226 C CA . GLN A 1 307 ? 13.504 -6.840 16.979 1.00 78.81 307 GLN A CA 1
ATOM 2227 C C . GLN A 1 307 ? 12.690 -5.569 17.301 1.00 78.81 307 GLN A C 1
ATOM 2229 O O . GLN A 1 307 ? 12.755 -5.095 18.437 1.00 78.81 307 GLN A O 1
ATOM 2234 N N . GLY A 1 308 ? 11.926 -5.045 16.335 1.00 83.50 308 GLY A N 1
ATOM 2235 C CA . GLY A 1 308 ? 11.005 -3.920 16.509 1.00 83.50 308 GLY A CA 1
ATOM 2236 C C . GLY A 1 308 ? 9.623 -4.329 17.023 1.00 83.50 308 GLY A C 1
ATOM 2237 O O . GLY A 1 308 ? 9.027 -3.605 17.827 1.00 83.50 308 GLY A O 1
ATOM 2238 N N . GLY A 1 309 ? 9.125 -5.498 16.617 1.00 85.19 309 GLY A N 1
ATOM 2239 C CA . GLY A 1 309 ? 7.795 -5.990 16.965 1.00 85.19 309 GLY A CA 1
ATOM 2240 C C . GLY A 1 309 ? 7.662 -6.561 18.373 1.00 85.19 309 GLY A C 1
ATOM 2241 O O . GLY A 1 309 ? 6.578 -6.472 18.964 1.00 85.19 309 GLY A O 1
ATOM 2242 N N . ALA A 1 310 ? 8.747 -7.097 18.941 1.00 82.81 310 ALA A N 1
ATOM 2243 C CA . ALA A 1 310 ? 8.736 -7.786 20.228 1.00 82.81 310 ALA A CA 1
ATOM 2244 C C . ALA A 1 310 ? 8.164 -6.898 21.349 1.00 82.81 310 ALA A C 1
ATOM 2246 O O . ALA A 1 310 ? 8.734 -5.881 21.750 1.00 82.81 310 ALA A O 1
ATOM 2247 N N . GLY A 1 311 ? 6.989 -7.282 21.852 1.00 78.69 311 GLY A N 1
ATOM 2248 C CA . GLY A 1 311 ? 6.238 -6.533 22.860 1.00 78.69 311 GLY A CA 1
ATOM 2249 C C . GLY A 1 311 ? 5.502 -5.294 22.331 1.00 78.69 311 GLY A C 1
ATOM 2250 O O . GLY A 1 311 ? 4.564 -4.853 22.988 1.00 78.69 311 GLY A O 1
ATOM 2251 N N . GLN A 1 312 ? 5.847 -4.755 21.156 1.00 89.38 312 GLN A N 1
ATOM 2252 C CA . GLN A 1 312 ? 5.098 -3.661 20.524 1.00 89.38 312 GLN A CA 1
ATOM 2253 C C . GLN A 1 312 ? 3.807 -4.140 19.865 1.00 89.38 312 GLN A C 1
ATOM 2255 O O . GLN A 1 312 ? 2.772 -3.491 19.992 1.00 89.38 312 GLN A O 1
ATOM 2260 N N . SER A 1 313 ? 3.844 -5.312 19.236 1.00 88.75 313 SER A N 1
ATOM 2261 C CA . SER A 1 313 ? 2.686 -5.958 18.605 1.00 88.75 313 SER A CA 1
ATOM 2262 C C . SER A 1 313 ? 1.564 -6.298 19.594 1.00 88.75 313 SER A C 1
ATOM 2264 O O . SER A 1 313 ? 0.398 -6.388 19.212 1.00 88.75 313 SER A O 1
ATOM 2266 N N . MET A 1 314 ? 1.899 -6.405 20.884 1.00 90.38 314 MET A N 1
ATOM 2267 C CA . MET A 1 314 ? 0.964 -6.723 21.966 1.00 90.38 314 MET A CA 1
ATOM 2268 C C . MET A 1 314 ? 0.515 -5.498 22.774 1.00 90.38 314 MET A C 1
ATOM 2270 O O . MET A 1 314 ? -0.133 -5.661 23.811 1.00 90.38 314 MET A O 1
ATOM 2274 N N . ASN A 1 315 ? 0.880 -4.281 22.350 1.00 91.12 315 ASN A N 1
ATOM 2275 C CA . ASN A 1 315 ? 0.648 -3.060 23.125 1.00 91.12 315 ASN A CA 1
ATOM 2276 C C . ASN A 1 315 ? -0.782 -2.534 23.070 1.00 91.12 315 ASN A C 1
ATOM 2278 O O . ASN A 1 315 ? -1.127 -1.734 23.938 1.00 91.12 315 ASN A O 1
ATOM 2282 N N . ASN A 1 316 ? -1.574 -2.920 22.073 1.00 94.56 316 ASN A N 1
ATOM 2283 C CA . ASN A 1 316 ? -2.908 -2.377 21.854 1.00 94.56 316 ASN A CA 1
ATOM 2284 C C . ASN A 1 316 ? -3.971 -3.452 22.077 1.00 94.56 316 ASN A C 1
ATOM 2286 O O . ASN A 1 316 ? -3.765 -4.618 21.745 1.00 94.56 316 ASN A O 1
ATOM 2290 N N . ALA A 1 317 ? -5.108 -3.055 22.639 1.00 96.56 317 ALA A N 1
ATOM 2291 C CA . ALA A 1 317 ? -6.267 -3.924 22.784 1.00 96.56 317 ALA A CA 1
ATOM 2292 C C . ALA A 1 317 ? -7.563 -3.125 22.640 1.00 96.56 317 ALA A C 1
ATOM 2294 O O . ALA A 1 317 ? -7.651 -1.972 23.076 1.00 96.56 317 ALA A O 1
ATOM 2295 N N . VAL A 1 318 ? -8.574 -3.770 22.061 1.00 98.38 318 VAL A N 1
ATOM 2296 C CA . VAL A 1 318 ? -9.943 -3.258 21.986 1.00 98.38 318 VAL A CA 1
ATOM 2297 C C . VAL A 1 318 ? -10.808 -4.103 22.909 1.00 98.38 318 VAL A C 1
ATOM 2299 O O . VAL A 1 318 ? -10.936 -5.308 22.716 1.00 98.38 318 VAL A O 1
ATOM 2302 N N . MET A 1 319 ? -11.410 -3.482 23.920 1.00 98.50 319 MET A N 1
ATOM 2303 C CA . MET A 1 319 ? -12.383 -4.138 24.793 1.00 98.50 319 MET A CA 1
ATOM 2304 C C . MET A 1 319 ? -13.786 -3.614 24.523 1.00 98.50 319 MET A C 1
ATOM 2306 O O . MET A 1 319 ? -13.950 -2.429 24.228 1.00 98.50 319 MET A O 1
ATOM 2310 N N . TRP A 1 320 ? -14.800 -4.457 24.701 1.00 98.38 320 TRP A N 1
ATOM 2311 C CA . TRP A 1 320 ? -16.203 -4.079 24.524 1.00 98.38 320 TRP A CA 1
ATOM 2312 C C . TRP A 1 320 ? -17.094 -4.610 25.639 1.00 98.38 320 TRP A C 1
ATOM 2314 O O . TRP A 1 320 ? -16.820 -5.645 26.242 1.00 98.38 320 TRP A O 1
ATOM 2324 N N . ASN A 1 321 ? -18.183 -3.894 25.902 1.00 97.69 321 ASN A N 1
ATOM 2325 C CA . ASN A 1 321 ? -19.207 -4.314 26.847 1.00 97.69 321 ASN A CA 1
ATOM 2326 C C . ASN A 1 321 ? -20.059 -5.448 26.249 1.00 97.69 321 ASN A C 1
ATOM 2328 O O . ASN A 1 321 ? -20.800 -5.239 25.284 1.00 97.69 321 ASN A O 1
ATOM 2332 N N . THR A 1 322 ? -19.973 -6.630 26.855 1.00 97.06 322 THR A N 1
ATOM 2333 C CA . THR A 1 322 ? -20.599 -7.873 26.368 1.00 97.06 322 THR A CA 1
ATOM 2334 C C . THR A 1 322 ? -22.120 -7.906 26.492 1.00 97.06 322 THR A C 1
ATOM 2336 O O . THR A 1 322 ? -22.767 -8.660 25.771 1.00 97.06 322 THR A O 1
ATOM 2339 N N . ASP A 1 323 ? -22.720 -7.049 27.326 1.00 94.69 323 ASP A N 1
ATOM 2340 C CA . ASP A 1 323 ? -24.182 -6.917 27.389 1.00 94.69 323 ASP A CA 1
ATOM 2341 C C . ASP A 1 323 ? -24.743 -6.222 26.137 1.00 94.69 323 ASP A C 1
ATOM 2343 O O . ASP A 1 323 ? -25.945 -6.288 25.864 1.00 94.69 323 ASP A O 1
ATOM 2347 N N . ARG A 1 324 ? -23.889 -5.503 25.392 1.00 94.12 324 ARG A N 1
ATOM 2348 C CA . ARG A 1 324 ? -24.292 -4.674 24.250 1.00 94.12 324 ARG A CA 1
ATOM 2349 C C . ARG A 1 324 ? -23.703 -5.127 22.926 1.00 94.12 324 ARG A C 1
ATOM 2351 O O . ARG A 1 324 ? -24.400 -5.022 21.922 1.00 94.12 324 ARG A O 1
ATOM 2358 N N . TRP A 1 325 ? -22.463 -5.604 22.919 1.00 96.25 325 TRP A N 1
ATOM 2359 C CA . TRP A 1 325 ? -21.707 -5.862 21.698 1.00 96.25 325 TRP A CA 1
ATOM 2360 C C . TRP A 1 325 ? -21.141 -7.278 21.663 1.00 96.25 325 TRP A C 1
ATOM 2362 O O . TRP A 1 325 ? -20.796 -7.862 22.690 1.00 96.25 325 TRP A O 1
ATOM 2372 N N . SER A 1 326 ? -21.017 -7.800 20.450 1.00 94.31 326 SER A N 1
ATOM 2373 C CA . SER A 1 326 ? -20.385 -9.077 20.130 1.00 94.31 326 SER A CA 1
ATOM 2374 C C . SER A 1 326 ? -19.363 -8.876 19.017 1.00 94.31 326 SER A C 1
ATOM 2376 O O . SER A 1 326 ? -19.578 -8.050 18.129 1.00 94.31 326 SER A O 1
ATOM 2378 N N . LEU A 1 327 ? -18.242 -9.593 19.088 1.00 93.75 327 LEU A N 1
ATOM 2379 C CA . LEU A 1 327 ? -17.195 -9.549 18.071 1.00 93.75 327 LEU A CA 1
ATOM 2380 C C . LEU A 1 327 ? -17.674 -10.260 16.802 1.00 93.75 327 LEU A C 1
ATOM 2382 O O . LEU A 1 327 ? -18.126 -11.401 16.879 1.00 93.75 327 LEU A O 1
ATOM 2386 N N . LEU A 1 328 ? -17.572 -9.581 15.660 1.00 87.25 328 LEU A N 1
ATOM 2387 C CA . LEU A 1 328 ? -17.699 -10.201 14.341 1.00 87.25 328 LEU A CA 1
ATOM 2388 C C . LEU A 1 328 ? -16.334 -10.649 13.835 1.00 87.25 328 LEU A C 1
ATOM 2390 O O . LEU A 1 328 ? -16.183 -11.793 13.426 1.00 87.25 328 LEU A O 1
ATOM 2394 N N . ASP A 1 329 ? -15.363 -9.742 13.900 1.00 89.81 329 ASP A N 1
ATOM 2395 C CA . ASP A 1 329 ? -13.999 -9.965 13.438 1.00 89.81 329 ASP A CA 1
ATOM 2396 C C . ASP A 1 329 ? -13.052 -8.973 14.115 1.00 89.81 329 ASP A C 1
ATOM 2398 O O . ASP A 1 329 ? -13.483 -7.967 14.689 1.00 89.81 329 ASP A O 1
ATOM 2402 N N . GLY A 1 330 ? -11.760 -9.241 14.054 1.00 88.19 330 GLY A N 1
ATOM 2403 C CA . GLY A 1 330 ? -10.732 -8.353 14.554 1.00 88.19 330 GLY A CA 1
ATOM 2404 C C . GLY A 1 330 ? -9.381 -8.669 13.946 1.00 88.19 330 GLY A C 1
ATOM 2405 O O . GLY A 1 330 ? -9.111 -9.783 13.504 1.00 88.19 330 GLY A O 1
ATOM 2406 N N . GLY A 1 331 ? -8.495 -7.683 13.997 1.00 90.25 331 GLY A N 1
ATOM 2407 C CA . GLY A 1 331 ? -7.139 -7.844 13.512 1.00 90.25 331 GLY A CA 1
ATOM 2408 C C . GLY A 1 331 ? -6.180 -6.796 14.041 1.00 90.25 331 GLY A C 1
ATOM 2409 O O . GLY A 1 331 ? -6.499 -5.985 14.917 1.00 90.25 331 GLY A O 1
ATOM 2410 N N . ARG A 1 332 ? -4.970 -6.822 13.503 1.00 89.94 332 ARG A N 1
ATOM 2411 C CA . ARG A 1 332 ? -3.935 -5.826 13.751 1.00 89.94 332 ARG A CA 1
ATOM 2412 C C . ARG A 1 332 ? -3.312 -5.434 12.424 1.00 89.94 332 ARG A C 1
ATOM 2414 O O . ARG A 1 332 ? -3.301 -6.235 11.506 1.00 89.94 332 ARG A O 1
ATOM 2421 N N . VAL A 1 333 ? -2.811 -4.209 12.342 1.00 85.88 333 VAL A N 1
ATOM 2422 C CA . VAL A 1 333 ? -2.058 -3.687 11.199 1.00 85.88 333 VAL A CA 1
ATOM 2423 C C . VAL A 1 333 ? -0.783 -3.052 11.728 1.00 85.88 333 VAL A C 1
ATOM 2425 O O . VAL A 1 333 ? -0.845 -2.222 12.643 1.00 85.88 333 VAL A O 1
ATOM 2428 N N . LYS A 1 334 ? 0.375 -3.420 11.175 1.00 85.69 334 LYS A N 1
ATOM 2429 C CA . LYS A 1 334 ? 1.624 -2.692 11.404 1.00 85.69 334 LYS A CA 1
ATOM 2430 C C . LYS A 1 334 ? 1.534 -1.347 10.685 1.00 85.69 334 LYS A C 1
ATOM 2432 O O . LYS A 1 334 ? 1.302 -1.292 9.481 1.00 85.69 334 LYS A O 1
ATOM 2437 N N . VAL A 1 335 ? 1.704 -0.262 11.434 1.00 87.38 335 VAL A N 1
ATOM 2438 C CA . VAL A 1 335 ? 1.615 1.119 10.932 1.00 87.38 335 VAL A CA 1
ATOM 2439 C C . VAL A 1 335 ? 2.976 1.801 10.853 1.00 87.38 335 VAL A C 1
ATOM 2441 O O . VAL A 1 335 ? 3.134 2.739 10.086 1.00 87.38 335 VAL A O 1
ATOM 2444 N N . VAL A 1 336 ? 3.971 1.343 11.616 1.00 86.75 336 VAL A N 1
ATOM 2445 C CA . VAL A 1 336 ? 5.365 1.789 11.477 1.00 86.75 336 VAL A CA 1
ATOM 2446 C C . VAL A 1 336 ? 6.275 0.587 11.635 1.00 86.75 336 VAL A C 1
ATOM 2448 O O . VAL A 1 336 ? 6.082 -0.201 12.561 1.00 86.75 336 VAL A O 1
ATOM 2451 N N . ASP A 1 337 ? 7.254 0.480 10.746 1.00 84.56 337 ASP A N 1
ATOM 2452 C CA . ASP A 1 337 ? 8.293 -0.543 10.756 1.00 84.56 337 ASP A CA 1
ATOM 2453 C C . ASP A 1 337 ? 9.620 0.108 11.156 1.00 84.56 337 ASP A C 1
ATOM 2455 O O . ASP A 1 337 ? 9.987 1.153 10.613 1.00 84.56 337 ASP A O 1
ATOM 2459 N N . ASP A 1 338 ? 10.317 -0.475 12.132 1.00 84.31 338 ASP A N 1
ATOM 2460 C CA . ASP A 1 338 ? 11.658 -0.059 12.535 1.00 84.31 338 ASP A CA 1
ATOM 2461 C C . ASP A 1 338 ? 11.768 1.442 12.923 1.00 84.31 338 ASP A C 1
ATOM 2463 O O . ASP A 1 338 ? 12.611 2.187 12.412 1.00 84.31 338 ASP A O 1
ATOM 2467 N N . ASP A 1 339 ? 10.985 1.930 13.898 1.00 88.00 339 ASP A N 1
ATOM 2468 C CA . ASP A 1 339 ? 11.212 3.272 14.468 1.00 88.00 339 ASP A CA 1
ATOM 2469 C C . ASP A 1 339 ? 12.555 3.298 15.220 1.00 88.00 339 ASP A C 1
ATOM 2471 O O . ASP A 1 339 ? 12.651 2.934 16.396 1.00 88.00 339 ASP A O 1
ATOM 2475 N N . ARG A 1 340 ? 13.620 3.731 14.536 1.00 87.50 340 ARG A N 1
ATOM 2476 C CA . ARG A 1 340 ? 15.005 3.776 15.048 1.00 87.50 340 ARG A CA 1
ATOM 2477 C C . ARG A 1 340 ? 15.284 4.997 15.919 1.00 87.50 340 ARG A C 1
ATOM 2479 O O . ARG A 1 340 ? 16.261 5.719 15.710 1.00 87.50 340 ARG A O 1
ATOM 2486 N N . GLY A 1 341 ? 14.400 5.275 16.868 1.00 87.12 341 GLY A N 1
ATOM 2487 C CA . GLY A 1 341 ? 14.459 6.470 17.699 1.00 87.12 341 GLY A CA 1
ATOM 2488 C C . GLY A 1 341 ? 15.422 6.380 18.886 1.00 87.12 341 GLY A C 1
ATOM 2489 O O . GLY A 1 341 ? 16.141 5.404 19.113 1.00 87.12 341 GLY A O 1
ATOM 2490 N N . PHE A 1 342 ? 15.404 7.446 19.687 1.00 81.50 342 PHE A N 1
ATOM 2491 C CA . PHE A 1 342 ? 16.056 7.489 20.992 1.00 81.50 342 PHE A CA 1
ATOM 2492 C C . PHE A 1 342 ? 15.033 7.744 22.090 1.00 81.50 342 PHE A C 1
ATOM 2494 O O . PHE A 1 342 ? 14.259 8.699 22.022 1.00 81.50 342 PHE A O 1
ATOM 2501 N N . HIS A 1 343 ? 15.089 6.947 23.151 1.00 77.00 343 HIS A N 1
ATOM 2502 C CA . HIS A 1 343 ? 14.300 7.153 24.356 1.00 77.00 343 HIS A CA 1
ATOM 2503 C C . HIS A 1 343 ? 15.243 7.335 25.545 1.00 77.00 343 HIS A C 1
ATOM 2505 O O . HIS A 1 343 ? 16.070 6.473 25.841 1.00 77.00 343 HIS A O 1
ATOM 2511 N N . SER A 1 344 ? 15.165 8.489 26.216 1.00 78.75 344 SER A N 1
ATOM 2512 C CA . SER A 1 344 ? 16.053 8.843 27.339 1.00 78.75 344 SER A CA 1
ATOM 2513 C C . SER A 1 344 ? 17.554 8.670 27.028 1.00 78.75 344 SER A C 1
ATOM 2515 O O . SER A 1 344 ? 18.340 8.251 27.875 1.00 78.75 344 SER A O 1
ATOM 2517 N N . GLY A 1 345 ? 17.954 8.973 25.787 1.00 77.56 345 GLY A N 1
ATOM 2518 C CA . GLY A 1 345 ? 19.341 8.869 25.317 1.00 77.56 345 GLY A CA 1
ATOM 2519 C C . GLY A 1 345 ? 19.793 7.465 24.902 1.00 77.56 345 GLY A C 1
ATOM 2520 O O . GLY A 1 345 ? 20.928 7.315 24.459 1.00 77.56 345 GLY A O 1
ATOM 2521 N N . ARG A 1 346 ? 18.931 6.446 25.003 1.00 82.38 346 ARG A N 1
ATOM 2522 C CA . ARG A 1 346 ? 19.204 5.084 24.525 1.00 82.38 346 ARG A CA 1
ATOM 2523 C C . ARG A 1 346 ? 18.540 4.856 23.173 1.00 82.38 346 ARG A C 1
ATOM 2525 O O . ARG A 1 346 ? 17.391 5.255 22.991 1.00 82.38 346 ARG A O 1
ATOM 2532 N N . ALA A 1 347 ? 19.268 4.235 22.250 1.00 87.00 347 ALA A N 1
ATOM 2533 C CA . ALA A 1 347 ? 18.727 3.799 20.968 1.00 87.00 347 ALA A CA 1
ATOM 2534 C C . ALA A 1 347 ? 17.679 2.699 21.189 1.00 87.00 347 ALA A C 1
ATOM 2536 O O . ALA A 1 347 ? 17.886 1.811 22.020 1.00 87.00 347 ALA A O 1
ATOM 2537 N N . PHE A 1 348 ? 16.573 2.766 20.455 1.00 88.62 348 PHE A N 1
ATOM 2538 C CA . PHE A 1 348 ? 15.582 1.698 20.372 1.00 88.62 348 PHE A CA 1
ATOM 2539 C C . PHE A 1 348 ? 15.244 1.418 18.907 1.00 88.62 348 PHE A C 1
ATOM 2541 O O . PHE A 1 348 ? 15.526 2.235 18.031 1.00 88.62 348 PHE A O 1
ATOM 2548 N N . VAL A 1 349 ? 14.657 0.256 18.658 1.00 89.38 349 VAL A N 1
ATOM 2549 C CA . VAL A 1 349 ? 14.007 -0.100 17.396 1.00 89.38 349 VAL A CA 1
ATOM 2550 C C . VAL A 1 349 ? 12.640 -0.619 17.798 1.00 89.38 349 VAL A C 1
ATOM 2552 O O . VAL A 1 349 ? 12.582 -1.559 18.587 1.00 89.38 349 VAL A O 1
ATOM 2555 N N . TRP A 1 350 ? 11.574 0.051 17.371 1.00 91.06 350 TRP A N 1
ATOM 2556 C CA . TRP A 1 350 ? 10.204 -0.300 17.742 1.00 91.06 350 TRP A CA 1
ATOM 2557 C C . TRP A 1 350 ? 9.285 -0.212 16.535 1.00 91.06 350 TRP A C 1
ATOM 2559 O O . TRP A 1 350 ? 9.209 0.827 15.890 1.00 91.06 350 TRP A O 1
ATOM 2569 N N . ASP A 1 351 ? 8.507 -1.253 16.312 1.00 92.50 351 ASP A N 1
ATOM 2570 C CA . ASP A 1 351 ? 7.395 -1.208 15.374 1.00 92.50 351 ASP A CA 1
ATOM 2571 C C . ASP A 1 351 ? 6.179 -0.616 16.075 1.00 92.50 351 ASP A C 1
ATOM 2573 O O . ASP A 1 351 ? 6.088 -0.613 17.307 1.00 92.50 351 ASP A O 1
ATOM 2577 N N . ARG A 1 352 ? 5.217 -0.114 15.304 1.00 93.31 352 ARG A N 1
ATOM 2578 C CA . ARG A 1 352 ? 3.935 0.362 15.835 1.00 93.31 352 ARG A CA 1
ATOM 2579 C C . ARG A 1 352 ? 2.788 -0.304 15.124 1.00 93.31 352 ARG A C 1
ATOM 2581 O O . ARG A 1 352 ? 2.869 -0.595 13.935 1.00 93.31 352 ARG A O 1
ATOM 2588 N N . TYR A 1 353 ? 1.706 -0.487 15.868 1.00 93.94 353 TYR A N 1
ATOM 2589 C CA . TYR A 1 353 ? 0.549 -1.237 15.422 1.00 93.94 353 TYR A CA 1
ATOM 2590 C C . TYR A 1 353 ? -0.751 -0.503 15.748 1.00 93.94 353 TYR A C 1
ATOM 2592 O O . TYR A 1 353 ? -0.832 0.281 16.699 1.00 93.94 353 TYR A O 1
ATOM 2600 N N . ALA A 1 354 ? -1.774 -0.798 14.956 1.00 95.06 354 ALA A N 1
ATOM 2601 C CA . ALA A 1 354 ? -3.163 -0.491 15.243 1.00 95.06 354 ALA A CA 1
ATOM 2602 C C . ALA A 1 354 ? -3.931 -1.814 15.355 1.00 95.06 354 ALA A C 1
ATOM 2604 O O . ALA A 1 354 ? -3.906 -2.624 14.435 1.00 95.06 354 ALA A O 1
ATOM 2605 N N . THR A 1 355 ? -4.584 -2.056 16.489 1.00 95.75 355 THR A N 1
ATOM 2606 C CA . THR A 1 355 ? -5.490 -3.201 16.686 1.00 95.75 355 THR A CA 1
ATOM 2607 C C . THR A 1 355 ? -6.914 -2.750 16.422 1.00 95.75 355 THR A C 1
ATOM 2609 O O . THR A 1 355 ? -7.313 -1.690 16.902 1.00 95.75 355 THR A O 1
ATOM 2612 N N . TRP A 1 356 ? -7.684 -3.540 15.687 1.00 95.62 356 TRP A N 1
ATOM 2613 C CA . TRP A 1 356 ? -9.052 -3.214 15.320 1.00 95.62 356 TRP A CA 1
ATOM 2614 C C . TRP A 1 356 ? -10.022 -4.358 15.618 1.00 95.62 356 TRP A C 1
ATOM 2616 O O . TRP A 1 356 ? -9.628 -5.518 15.702 1.00 95.62 356 TRP A O 1
ATOM 2626 N N . ALA A 1 357 ? -11.296 -4.010 15.789 1.00 95.75 357 ALA A N 1
ATOM 2627 C CA . ALA A 1 357 ? -12.400 -4.947 15.954 1.00 95.75 357 ALA A CA 1
ATOM 2628 C C . ALA A 1 357 ? -13.656 -4.436 15.233 1.00 95.75 357 ALA A C 1
ATOM 2630 O O . ALA A 1 357 ? -13.997 -3.254 15.334 1.00 95.75 357 ALA A O 1
ATOM 2631 N N . LEU A 1 358 ? -14.357 -5.334 14.542 1.00 93.56 358 LEU A N 1
ATOM 2632 C CA . LEU A 1 358 ? -15.723 -5.148 14.062 1.00 93.56 358 LEU A CA 1
ATOM 2633 C C . LEU A 1 358 ? -16.690 -5.719 15.094 1.00 93.56 358 LEU A C 1
ATOM 2635 O O . LEU A 1 358 ? -16.650 -6.903 15.427 1.00 93.56 358 LEU A O 1
ATOM 2639 N N . LEU A 1 359 ? -17.568 -4.865 15.610 1.00 95.12 359 LEU A N 1
ATOM 2640 C CA . LEU A 1 359 ? -18.440 -5.190 16.732 1.00 95.12 359 LEU A CA 1
ATOM 2641 C C . LEU A 1 359 ? -19.897 -4.986 16.331 1.00 95.12 359 LEU A C 1
ATOM 2643 O O . LEU A 1 359 ? -20.268 -3.919 15.844 1.00 95.12 359 LEU A O 1
ATOM 2647 N N . GLN A 1 360 ? -20.728 -5.998 16.570 1.00 93.88 360 GLN A N 1
ATOM 2648 C CA . GLN A 1 360 ? -22.162 -5.970 16.306 1.00 93.88 360 GLN A CA 1
ATOM 2649 C C . GLN A 1 360 ? -22.961 -5.832 17.599 1.00 93.88 360 GLN A C 1
ATOM 2651 O O . GLN A 1 360 ? -22.750 -6.573 18.563 1.00 93.88 360 GLN A O 1
ATOM 2656 N N . ARG A 1 361 ? -23.916 -4.904 17.596 1.00 92.94 361 ARG A N 1
ATOM 2657 C CA . ARG A 1 361 ? -24.921 -4.725 18.643 1.00 92.94 361 ARG A CA 1
ATOM 2658 C C . ARG A 1 361 ? -26.144 -5.592 18.366 1.00 92.94 361 ARG A C 1
ATOM 2660 O O . ARG A 1 361 ? -26.437 -5.941 17.227 1.00 92.94 361 ARG A O 1
ATOM 2667 N N . THR A 1 362 ? -26.905 -5.907 19.408 1.00 84.94 362 THR A N 1
ATOM 2668 C CA . THR A 1 362 ? -28.093 -6.780 19.332 1.00 84.94 362 THR A CA 1
ATOM 2669 C C . THR A 1 362 ? -29.198 -6.308 18.377 1.00 84.94 362 THR A C 1
ATOM 2671 O O . THR A 1 362 ? -30.034 -7.115 17.979 1.00 84.94 362 THR A O 1
ATOM 2674 N N . ASP A 1 363 ? -29.212 -5.030 17.989 1.00 85.94 363 ASP A N 1
ATOM 2675 C CA . ASP A 1 363 ? -30.122 -4.461 16.986 1.00 85.94 363 ASP A CA 1
ATOM 2676 C C . ASP A 1 363 ? -29.586 -4.548 15.543 1.00 85.94 363 ASP A C 1
ATOM 2678 O O . ASP A 1 363 ? -30.210 -4.022 14.622 1.00 85.94 363 ASP A O 1
ATOM 2682 N N . GLY A 1 364 ? -28.448 -5.215 15.336 1.00 85.62 364 GLY A N 1
ATOM 2683 C CA . GLY A 1 364 ? -27.799 -5.392 14.038 1.00 85.62 364 GLY A CA 1
ATOM 2684 C C . GLY A 1 364 ? -26.882 -4.237 13.627 1.00 85.62 364 GLY A C 1
ATOM 2685 O O . GLY A 1 364 ? -26.285 -4.305 12.553 1.00 85.62 364 GLY A O 1
ATOM 2686 N N . ALA A 1 365 ? -26.741 -3.187 14.444 1.00 89.88 365 ALA A N 1
ATOM 2687 C CA . ALA A 1 365 ? -25.763 -2.128 14.201 1.00 89.88 365 ALA A CA 1
ATOM 2688 C C . ALA A 1 365 ? -24.336 -2.693 14.280 1.00 89.88 365 ALA A C 1
ATOM 2690 O O . ALA A 1 365 ? -24.020 -3.427 15.214 1.00 89.88 365 ALA A O 1
ATOM 2691 N N . VAL A 1 366 ? -23.476 -2.328 13.329 1.00 92.12 366 VAL A N 1
ATOM 2692 C CA . VAL A 1 366 ? -22.057 -2.718 13.315 1.00 92.12 366 VAL A CA 1
ATOM 2693 C C . VAL A 1 366 ? -21.196 -1.465 13.404 1.00 92.12 366 VAL A C 1
ATOM 2695 O O . VAL A 1 366 ? -21.532 -0.434 12.826 1.00 92.12 366 VAL A O 1
ATOM 2698 N N . VAL A 1 367 ? -20.114 -1.540 14.176 1.00 94.62 367 VAL A N 1
ATOM 2699 C CA . VAL A 1 367 ? -19.155 -0.451 14.383 1.00 94.62 367 VAL A CA 1
ATOM 2700 C C . VAL A 1 367 ? -17.745 -1.011 14.266 1.00 94.62 367 VAL A C 1
ATOM 2702 O O . VAL A 1 367 ? -17.435 -2.043 14.862 1.00 94.62 367 VAL A O 1
ATOM 2705 N N . GLY A 1 368 ? -16.890 -0.311 13.523 1.00 95.88 368 GLY A N 1
ATOM 2706 C CA . GLY A 1 368 ? -15.451 -0.547 13.541 1.00 95.88 368 GLY A CA 1
ATOM 2707 C C . GLY A 1 368 ? -14.797 0.228 14.679 1.00 95.88 368 GLY A C 1
ATOM 2708 O O . GLY A 1 368 ? -15.118 1.391 14.920 1.00 95.88 368 GLY A O 1
ATOM 2709 N N . VAL A 1 369 ? -13.870 -0.395 15.394 1.00 98.06 369 VAL A N 1
ATOM 2710 C CA . VAL A 1 369 ? -13.159 0.243 16.503 1.00 98.06 369 VAL A CA 1
ATOM 2711 C C . VAL A 1 369 ? -11.671 -0.027 16.364 1.00 98.06 369 VAL A C 1
ATOM 2713 O O . VAL A 1 369 ? -11.276 -1.179 16.243 1.00 98.06 369 VAL A O 1
ATOM 2716 N N . VAL A 1 370 ? -10.849 1.021 16.395 1.00 98.12 370 VAL A N 1
ATOM 2717 C CA . VAL A 1 370 ? -9.394 0.952 16.207 1.00 98.12 370 VAL A CA 1
ATOM 2718 C C . VAL A 1 370 ? -8.686 1.558 17.421 1.00 98.12 370 VAL A C 1
ATOM 2720 O O . VAL A 1 370 ? -8.981 2.688 17.813 1.00 98.12 370 VAL A O 1
ATOM 2723 N N . SER A 1 371 ? -7.732 0.827 18.000 1.00 98.06 371 SER A N 1
ATOM 2724 C CA . SER A 1 371 ? -6.830 1.277 19.066 1.00 98.06 371 SER A CA 1
ATOM 2725 C C . SER A 1 371 ? -5.388 1.295 18.566 1.00 98.06 371 SER A C 1
ATOM 2727 O O . SER A 1 371 ? -4.900 0.272 18.085 1.00 98.06 371 SER A O 1
ATOM 2729 N N . SER A 1 372 ? -4.674 2.411 18.715 1.00 96.00 372 SER A N 1
ATOM 2730 C CA . SER A 1 372 ? -3.256 2.497 18.331 1.00 96.00 372 SER A CA 1
ATOM 2731 C C . SER A 1 372 ? -2.400 3.243 19.350 1.00 96.00 372 SER A C 1
ATOM 2733 O O . SER A 1 372 ? -2.876 4.035 20.167 1.00 96.00 372 SER A O 1
ATOM 2735 N N . HIS A 1 373 ? -1.094 3.002 19.274 1.00 94.56 373 HIS A N 1
ATOM 2736 C CA . HIS A 1 373 ? -0.092 3.814 19.947 1.00 94.56 373 HIS A CA 1
ATOM 2737 C C . HIS A 1 373 ? 0.952 4.229 18.918 1.00 94.56 373 HIS A C 1
ATOM 2739 O O . HIS A 1 373 ? 1.765 3.414 18.486 1.00 94.56 373 HIS A O 1
ATOM 2745 N N . MET A 1 374 ? 0.913 5.492 18.507 1.00 93.19 374 MET A N 1
ATOM 2746 C CA . MET A 1 374 ? 1.775 6.007 17.446 1.00 93.19 374 MET A CA 1
ATOM 2747 C C . MET A 1 374 ? 3.203 6.275 17.958 1.00 93.19 374 MET A C 1
ATOM 2749 O O . MET A 1 374 ? 3.403 6.410 19.168 1.00 93.19 374 MET A O 1
ATOM 2753 N N . PRO A 1 375 ? 4.218 6.372 17.076 1.00 89.50 375 PRO A N 1
ATOM 2754 C CA . PRO A 1 375 ? 5.602 6.603 17.485 1.00 89.50 375 PRO A CA 1
ATOM 2755 C C . PRO A 1 375 ? 5.780 7.841 18.365 1.00 89.50 375 PRO A C 1
ATOM 2757 O O . PRO A 1 375 ? 5.125 8.861 18.152 1.00 89.50 375 PRO A O 1
ATOM 2760 N N . THR A 1 376 ? 6.753 7.793 19.284 1.00 87.38 376 THR A N 1
ATOM 2761 C CA . THR A 1 376 ? 7.141 8.939 20.127 1.00 87.38 376 THR A CA 1
ATOM 2762 C C . THR A 1 376 ? 7.301 10.200 19.280 1.00 87.38 376 THR A C 1
ATOM 2764 O O . THR A 1 376 ? 8.038 10.156 18.293 1.00 87.38 376 THR A O 1
ATOM 2767 N N . ASN A 1 377 ? 6.697 11.316 19.707 1.00 88.75 377 ASN A N 1
ATOM 2768 C CA . ASN A 1 377 ? 6.565 12.558 18.935 1.00 88.75 377 ASN A CA 1
ATOM 2769 C C . ASN A 1 377 ? 7.791 12.885 18.055 1.00 88.75 377 ASN A C 1
ATOM 2771 O O . ASN A 1 377 ? 8.819 13.329 18.588 1.00 88.75 377 ASN A O 1
ATOM 2775 N N . PRO A 1 378 ? 7.706 12.706 16.726 1.00 85.25 378 PRO A N 1
ATOM 2776 C CA . PRO A 1 378 ? 8.859 12.882 15.852 1.00 85.25 378 PRO A CA 1
ATOM 2777 C C . PRO A 1 378 ? 9.247 14.358 15.696 1.00 85.25 378 PRO A C 1
ATOM 2779 O O . PRO A 1 378 ? 10.432 14.666 15.620 1.00 85.25 378 PRO A O 1
ATOM 2782 N N . GLY A 1 379 ? 8.286 15.286 15.776 1.00 79.25 379 GLY A N 1
ATOM 2783 C CA . GLY A 1 379 ? 8.561 16.727 15.765 1.00 79.25 379 GLY A CA 1
ATOM 2784 C C . GLY A 1 379 ? 9.345 17.218 16.990 1.00 79.25 379 GLY A C 1
ATOM 2785 O O . GLY A 1 379 ? 10.084 18.195 16.904 1.00 79.25 379 GLY A O 1
ATOM 2786 N N . LYS A 1 380 ? 9.220 16.539 18.138 1.00 84.94 380 LYS A N 1
ATOM 2787 C CA . LYS A 1 380 ? 9.979 16.852 19.363 1.00 84.94 380 LYS A CA 1
ATOM 2788 C C . LYS A 1 380 ? 11.279 16.054 19.471 1.00 84.94 380 LYS A C 1
ATOM 2790 O O . LYS A 1 380 ? 12.265 16.562 20.005 1.00 84.94 380 LYS A O 1
ATOM 2795 N N . PHE A 1 381 ? 11.287 14.816 18.983 1.00 84.62 381 PHE A N 1
ATOM 2796 C CA . PHE A 1 381 ? 12.414 13.892 19.096 1.00 84.62 381 PHE A CA 1
ATOM 2797 C C . PHE A 1 381 ? 12.822 13.327 17.723 1.00 84.62 381 PHE A C 1
ATOM 2799 O O . PHE A 1 381 ? 12.690 12.130 17.492 1.00 84.62 381 PHE A O 1
ATOM 2806 N N . PRO A 1 382 ? 13.348 14.146 16.798 1.00 81.75 382 PRO A N 1
ATOM 2807 C CA . PRO A 1 382 ? 13.566 13.729 15.407 1.00 81.75 382 PRO A CA 1
ATOM 2808 C C . PRO A 1 382 ? 14.780 12.811 15.194 1.00 81.75 382 PRO A C 1
ATOM 2810 O O . PRO A 1 382 ? 14.965 12.284 14.105 1.00 81.75 382 PRO A O 1
ATOM 2813 N N . ARG A 1 383 ? 15.648 12.638 16.200 1.00 82.31 383 ARG A N 1
ATOM 2814 C CA . ARG A 1 383 ? 16.912 11.900 16.041 1.00 82.31 383 ARG A CA 1
ATOM 2815 C C . ARG A 1 383 ? 16.666 10.411 15.797 1.00 82.31 383 ARG A C 1
ATOM 2817 O O . ARG A 1 383 ? 15.910 9.795 16.547 1.00 82.31 383 ARG A O 1
ATOM 2824 N N . GLN A 1 384 ? 17.400 9.850 14.839 1.00 86.88 384 GLN A N 1
ATOM 2825 C CA . GLN A 1 384 ? 17.447 8.416 14.554 1.00 86.88 384 GLN A CA 1
ATOM 2826 C C . GLN A 1 384 ? 18.883 7.897 14.592 1.00 86.88 384 GLN A C 1
ATOM 2828 O O . GLN A 1 384 ? 19.831 8.667 14.413 1.00 86.88 384 GLN A O 1
ATOM 2833 N N . HIS A 1 385 ? 19.042 6.606 14.873 1.00 84.50 385 HIS A N 1
ATOM 2834 C CA . HIS A 1 385 ? 20.318 5.905 14.727 1.00 84.50 385 HIS A CA 1
ATOM 2835 C C . HIS A 1 385 ? 20.337 5.059 13.449 1.00 84.50 385 HIS A C 1
ATOM 2837 O O . HIS A 1 385 ? 19.294 4.706 12.897 1.00 84.50 385 HIS A O 1
ATOM 2843 N N . GLY A 1 386 ? 21.545 4.773 12.962 1.00 81.06 386 GLY A N 1
ATOM 2844 C CA . GLY A 1 386 ? 21.751 4.183 11.640 1.00 81.06 386 GLY A CA 1
ATOM 2845 C C . GLY A 1 386 ? 21.506 5.184 10.505 1.00 81.06 386 GLY A C 1
ATOM 2846 O O . GLY A 1 386 ? 21.646 6.393 10.691 1.00 81.06 386 GLY A O 1
ATOM 2847 N N . SER A 1 387 ? 21.147 4.663 9.331 1.00 69.25 387 SER A N 1
ATOM 2848 C CA . SER A 1 387 ? 20.843 5.439 8.120 1.00 69.25 387 SER A CA 1
ATOM 2849 C C . SER A 1 387 ? 19.479 5.023 7.545 1.00 69.25 387 SER A C 1
ATOM 2851 O O . SER A 1 387 ? 19.442 4.386 6.496 1.00 69.25 387 SER A O 1
ATOM 2853 N N . PRO A 1 388 ? 18.363 5.278 8.259 1.00 65.56 388 PRO A N 1
ATOM 2854 C CA . PRO A 1 388 ? 17.027 4.927 7.776 1.00 65.56 388 PRO A CA 1
ATOM 2855 C C . PRO A 1 388 ? 16.653 5.761 6.540 1.00 65.56 388 PRO A C 1
ATOM 2857 O O . PRO A 1 388 ? 16.989 6.942 6.474 1.00 65.56 388 PRO A O 1
ATOM 2860 N N . GLY A 1 389 ? 15.937 5.155 5.586 1.00 54.94 389 GLY A N 1
ATOM 2861 C CA . GLY A 1 389 ? 15.528 5.803 4.329 1.00 54.94 389 GLY A CA 1
ATOM 2862 C C . GLY A 1 389 ? 14.434 6.866 4.480 1.00 54.94 389 GLY A C 1
ATOM 2863 O O . GLY A 1 389 ? 14.204 7.639 3.559 1.00 54.94 389 GLY A O 1
ATOM 2864 N N . MET A 1 390 ? 13.790 6.933 5.649 1.00 67.31 390 MET A N 1
ATOM 2865 C CA . MET A 1 390 ? 12.681 7.838 5.937 1.00 67.31 390 MET A CA 1
ATOM 2866 C C . MET A 1 390 ? 12.848 8.466 7.325 1.00 67.31 390 MET A C 1
ATOM 2868 O O . MET A 1 390 ? 13.192 7.776 8.296 1.00 67.31 390 MET A O 1
ATOM 2872 N N . SER A 1 391 ? 12.588 9.770 7.438 1.00 79.56 391 SER A N 1
ATOM 2873 C CA . SER A 1 391 ? 12.598 10.470 8.723 1.00 79.56 391 SER A CA 1
ATOM 2874 C C . SER A 1 391 ? 11.465 9.982 9.627 1.00 79.56 391 SER A C 1
ATOM 2876 O O . SER A 1 391 ? 10.419 9.536 9.161 1.00 79.56 391 SER A O 1
ATOM 2878 N N . ARG A 1 392 ? 11.602 10.139 10.950 1.00 85.50 392 ARG A N 1
ATOM 2879 C CA . ARG A 1 392 ? 10.516 9.766 11.886 1.00 85.50 392 ARG A CA 1
ATOM 2880 C C . ARG A 1 392 ? 9.193 10.496 11.609 1.00 85.50 392 ARG A C 1
ATOM 2882 O O . ARG A 1 392 ? 8.139 9.981 11.966 1.00 85.50 392 ARG A O 1
ATOM 2889 N N . VAL A 1 393 ? 9.233 11.707 11.037 1.00 78.81 393 VAL A N 1
ATOM 2890 C CA . VAL A 1 393 ? 8.021 12.478 10.691 1.00 78.81 393 VAL A CA 1
ATOM 2891 C C . VAL A 1 393 ? 7.315 11.852 9.494 1.00 78.81 393 VAL A C 1
ATOM 2893 O O . VAL A 1 393 ? 6.102 11.669 9.539 1.00 78.81 393 VAL A O 1
ATOM 2896 N N . GLU A 1 394 ? 8.068 11.483 8.461 1.00 73.88 394 GLU A N 1
ATOM 2897 C CA . GLU A 1 394 ? 7.539 10.794 7.282 1.00 73.88 394 GLU A CA 1
ATOM 2898 C C . GLU A 1 394 ? 7.025 9.391 7.649 1.00 73.88 394 GLU A C 1
ATOM 2900 O O . GLU A 1 394 ? 5.911 9.044 7.267 1.00 73.88 394 GLU A O 1
ATOM 2905 N N . GLN A 1 395 ? 7.743 8.638 8.498 1.00 74.06 395 GLN A N 1
ATOM 2906 C CA . GLN A 1 395 ? 7.287 7.324 8.987 1.00 74.06 395 GLN A CA 1
ATOM 2907 C C . GLN A 1 395 ? 5.961 7.435 9.744 1.00 74.06 395 GLN A C 1
ATOM 2909 O O . GLN A 1 395 ? 5.042 6.644 9.542 1.00 74.06 395 GLN A O 1
ATOM 2914 N N . TYR A 1 396 ? 5.836 8.452 10.602 1.00 86.00 396 TYR A N 1
ATOM 2915 C CA . TYR A 1 396 ? 4.586 8.733 11.299 1.00 86.00 396 TYR A CA 1
ATOM 2916 C C . TYR A 1 396 ? 3.464 9.081 10.313 1.00 86.00 396 TYR A C 1
ATOM 2918 O O . TYR A 1 396 ? 2.345 8.587 10.456 1.00 86.00 396 TYR A O 1
ATOM 2926 N N . ALA A 1 397 ? 3.751 9.944 9.332 1.00 70.19 397 ALA A N 1
ATOM 2927 C CA . ALA A 1 397 ? 2.774 10.375 8.341 1.00 70.19 397 ALA A CA 1
ATOM 2928 C C . ALA A 1 397 ? 2.238 9.181 7.540 1.00 70.19 397 ALA A C 1
ATOM 2930 O O . ALA A 1 397 ? 1.022 9.019 7.460 1.00 70.19 397 ALA A O 1
ATOM 2931 N N . ARG A 1 398 ? 3.132 8.312 7.056 1.00 71.19 398 ARG A N 1
ATOM 2932 C CA . ARG A 1 398 ? 2.776 7.079 6.350 1.00 71.19 398 ARG A CA 1
ATOM 2933 C C . ARG A 1 398 ? 1.975 6.120 7.225 1.00 71.19 398 ARG A C 1
ATOM 2935 O O . ARG A 1 398 ? 0.979 5.567 6.774 1.00 71.19 398 ARG A O 1
ATOM 2942 N N . GLY A 1 399 ? 2.346 5.967 8.496 1.00 74.25 399 GLY A N 1
ATOM 2943 C CA . GLY A 1 399 ? 1.575 5.143 9.429 1.00 74.25 399 GLY A CA 1
ATOM 2944 C C . GLY A 1 399 ? 0.147 5.640 9.646 1.00 74.25 399 GLY A C 1
ATOM 2945 O O . GLY A 1 399 ? -0.785 4.845 9.793 1.00 74.25 399 GLY A O 1
ATOM 2946 N N . MET A 1 400 ? -0.062 6.956 9.600 1.00 87.44 400 MET A N 1
ATOM 2947 C CA . MET A 1 400 ? -1.408 7.525 9.598 1.00 87.44 400 MET A CA 1
ATOM 2948 C C . MET A 1 400 ? -2.162 7.273 8.288 1.00 87.44 400 MET A C 1
ATOM 2950 O O . MET A 1 400 ? -3.370 7.065 8.348 1.00 87.44 400 MET A O 1
ATOM 2954 N N . ASP A 1 401 ? -1.490 7.240 7.137 1.00 72.00 401 ASP A N 1
ATOM 2955 C CA . ASP A 1 401 ? -2.118 6.915 5.845 1.00 72.00 401 ASP A CA 1
ATOM 2956 C C . ASP A 1 401 ? -2.548 5.442 5.773 1.00 72.00 401 ASP A C 1
ATOM 2958 O O . ASP A 1 401 ? -3.661 5.129 5.340 1.00 72.00 401 ASP A O 1
ATOM 2962 N N . ILE A 1 402 ? -1.734 4.540 6.329 1.00 72.25 402 ILE A N 1
ATOM 2963 C CA . ILE A 1 402 ? -2.111 3.137 6.559 1.00 72.25 402 ILE A CA 1
ATOM 2964 C C . ILE A 1 402 ? -3.343 3.060 7.469 1.00 72.25 402 ILE A C 1
ATOM 2966 O O . ILE A 1 402 ? -4.309 2.356 7.174 1.00 72.25 402 ILE A O 1
ATOM 2970 N N . THR A 1 403 ? -3.349 3.822 8.565 1.00 83.00 403 THR A N 1
ATOM 2971 C CA . THR A 1 403 ? -4.481 3.817 9.501 1.00 83.00 403 THR A CA 1
ATOM 2972 C C . THR A 1 403 ? -5.757 4.369 8.862 1.00 83.00 403 THR A C 1
ATOM 2974 O O . THR A 1 403 ? -6.840 3.844 9.101 1.00 83.00 403 THR A O 1
ATOM 2977 N N . LEU A 1 404 ? -5.657 5.398 8.019 1.00 74.12 404 LEU A N 1
ATOM 2978 C CA . LEU A 1 404 ? -6.789 5.921 7.252 1.00 74.12 404 LEU A CA 1
ATOM 2979 C C . LEU A 1 404 ? -7.329 4.894 6.251 1.00 74.12 404 LEU A C 1
ATOM 2981 O O . LEU A 1 404 ? -8.543 4.807 6.072 1.00 74.12 404 LEU A O 1
ATOM 2985 N N . SER A 1 405 ? -6.451 4.099 5.640 1.00 73.19 405 SER A N 1
ATOM 2986 C CA . SER A 1 405 ? -6.843 2.997 4.753 1.00 73.19 405 SER A CA 1
ATOM 2987 C C . SER A 1 405 ? -7.610 1.918 5.518 1.00 73.19 405 SER A C 1
ATOM 2989 O O . SER A 1 405 ? -8.688 1.515 5.086 1.00 73.19 405 SER A O 1
ATOM 2991 N N . LEU A 1 406 ? -7.139 1.543 6.714 1.00 81.75 406 LEU A N 1
ATOM 2992 C CA . LEU A 1 406 ? -7.864 0.648 7.623 1.00 81.75 406 LEU A CA 1
ATOM 2993 C C . LEU A 1 406 ? -9.241 1.213 8.006 1.00 81.75 406 LEU A C 1
ATOM 2995 O O . LEU A 1 406 ? -10.252 0.519 7.923 1.00 81.75 406 LEU A O 1
ATOM 2999 N N . VAL A 1 407 ? -9.297 2.484 8.407 1.00 83.94 407 VAL A N 1
ATOM 3000 C CA . VAL A 1 407 ? -10.547 3.159 8.788 1.00 83.94 407 VAL A CA 1
ATOM 3001 C C . VAL A 1 407 ? -11.538 3.194 7.620 1.00 83.94 407 VAL A C 1
ATOM 3003 O O . VAL A 1 407 ? -12.729 2.975 7.828 1.00 83.94 407 VAL A O 1
ATOM 3006 N N . ARG A 1 408 ? -11.062 3.418 6.391 1.00 80.38 408 ARG A N 1
ATOM 3007 C CA . ARG A 1 408 ? -11.887 3.382 5.176 1.00 80.38 408 ARG A CA 1
ATOM 3008 C C . ARG A 1 408 ? -12.376 1.970 4.852 1.00 80.38 408 ARG A C 1
ATOM 3010 O O . ARG A 1 408 ? -13.530 1.808 4.490 1.00 80.38 408 ARG A O 1
ATOM 3017 N N . ALA A 1 409 ? -11.538 0.950 5.009 1.00 74.50 409 ALA A N 1
ATOM 3018 C CA . ALA A 1 409 ? -11.952 -0.432 4.779 1.00 74.50 409 ALA A CA 1
ATOM 3019 C C . ALA A 1 409 ? -13.043 -0.865 5.775 1.00 74.50 409 ALA A C 1
ATOM 3021 O O . ALA A 1 409 ? -14.058 -1.444 5.395 1.00 74.50 409 ALA A O 1
ATOM 3022 N N . LEU A 1 410 ? -12.881 -0.510 7.053 1.00 82.44 410 LEU A N 1
ATOM 3023 C CA . LEU A 1 410 ? -13.867 -0.807 8.092 1.00 82.44 410 LEU A CA 1
ATOM 3024 C C . LEU A 1 410 ? -15.179 -0.023 7.914 1.00 82.44 410 LEU A C 1
ATOM 3026 O O . LEU A 1 410 ? -16.228 -0.496 8.358 1.00 82.44 410 LEU A O 1
ATOM 3030 N N . SER A 1 411 ? -15.152 1.142 7.251 1.00 83.31 411 SER A N 1
ATOM 3031 C CA . SER A 1 411 ? -16.345 1.984 7.080 1.00 83.31 411 SER A CA 1
ATOM 3032 C C . SER A 1 411 ? -17.416 1.358 6.184 1.00 83.31 411 SER A C 1
ATOM 3034 O O . SER A 1 411 ? -18.596 1.674 6.346 1.00 83.31 411 SER A O 1
ATOM 3036 N N . ALA A 1 412 ? -17.035 0.404 5.326 1.00 78.00 412 ALA A N 1
ATOM 3037 C CA . ALA A 1 412 ? -17.964 -0.407 4.540 1.00 78.00 412 ALA A CA 1
ATOM 3038 C C . ALA A 1 412 ? -18.923 -1.234 5.420 1.00 78.00 412 ALA A C 1
ATOM 3040 O O . ALA A 1 412 ? -20.036 -1.558 5.004 1.00 78.00 412 ALA A O 1
ATOM 3041 N N . TYR A 1 413 ? -18.516 -1.552 6.653 1.00 83.81 413 TYR A N 1
ATOM 3042 C CA . TYR A 1 413 ? -19.305 -2.352 7.589 1.00 83.81 413 TYR A CA 1
ATOM 3043 C C . TYR A 1 413 ? -20.102 -1.510 8.583 1.00 83.81 413 TYR A C 1
ATOM 3045 O O . TYR A 1 413 ? -21.121 -1.974 9.096 1.00 83.81 413 TYR A O 1
ATOM 3053 N N . GLY A 1 414 ? -19.659 -0.281 8.850 1.00 86.25 414 GLY A N 1
ATOM 3054 C CA . GLY A 1 414 ? -20.303 0.657 9.762 1.00 86.25 414 GLY A CA 1
ATOM 3055 C C . GLY A 1 414 ? -19.379 1.789 10.206 1.00 86.25 414 GLY A C 1
ATOM 3056 O O . GLY A 1 414 ? -18.201 1.799 9.860 1.00 86.25 414 GLY A O 1
ATOM 3057 N N . PRO A 1 415 ? -19.887 2.773 10.968 1.00 92.19 415 PRO A N 1
ATOM 3058 C CA . PRO A 1 415 ? -19.080 3.891 11.442 1.00 92.19 415 PRO A CA 1
ATOM 3059 C C . PRO A 1 415 ? -17.864 3.402 12.230 1.00 92.19 415 PRO A C 1
ATOM 3061 O O . PRO A 1 415 ? -17.954 2.444 12.997 1.00 92.19 415 PRO A O 1
ATOM 3064 N N . VAL A 1 416 ? -16.737 4.095 12.061 1.00 95.56 416 VAL A N 1
ATOM 3065 C CA . VAL A 1 416 ? -15.459 3.695 12.659 1.00 95.56 416 VAL A CA 1
ATOM 3066 C C . VAL A 1 416 ? -15.023 4.694 13.721 1.00 95.56 416 VAL A C 1
ATOM 3068 O O . VAL A 1 416 ? -14.984 5.895 13.469 1.00 95.56 416 VAL A O 1
ATOM 3071 N N . LEU A 1 417 ? -14.678 4.196 14.904 1.00 97.81 417 LEU A N 1
ATOM 3072 C CA . LEU A 1 417 ? -14.094 4.961 16.003 1.00 97.81 417 LEU A CA 1
ATOM 3073 C C . LEU A 1 417 ? -12.610 4.633 16.102 1.00 97.81 417 LEU A C 1
ATOM 3075 O O . LEU A 1 417 ? -12.244 3.463 16.168 1.00 97.81 417 LEU A O 1
ATOM 3079 N N . TYR A 1 418 ? -11.754 5.649 16.152 1.00 98.12 418 TYR A N 1
ATOM 3080 C CA . TYR A 1 418 ? -10.307 5.449 16.213 1.00 98.12 418 TYR A CA 1
ATOM 3081 C C . TYR A 1 418 ? -9.708 6.216 17.385 1.00 98.12 418 TYR A C 1
ATOM 3083 O O . TYR A 1 418 ? -9.801 7.437 17.431 1.00 98.12 418 TYR A O 1
ATOM 3091 N N . GLY A 1 419 ? -9.097 5.531 18.347 1.00 97.19 419 GLY A N 1
ATOM 3092 C CA . GLY A 1 419 ? -8.528 6.181 19.521 1.00 97.19 419 GLY A CA 1
ATOM 3093 C C . GLY A 1 419 ? -7.162 5.653 19.913 1.00 97.19 419 GLY A C 1
ATOM 3094 O O . GLY A 1 419 ? -6.768 4.542 19.573 1.00 97.19 419 GLY A O 1
ATOM 3095 N N . GLY A 1 420 ? -6.430 6.474 20.655 1.00 96.56 420 GLY A N 1
ATOM 3096 C CA . GLY A 1 420 ? -5.148 6.072 21.198 1.00 96.56 420 GLY A CA 1
ATOM 3097 C C . GLY A 1 420 ? -4.236 7.214 21.621 1.00 96.56 420 GLY A C 1
ATOM 3098 O O . GLY A 1 420 ? -4.626 8.385 21.612 1.00 96.56 420 GLY A O 1
ATOM 3099 N N . ASP A 1 421 ? -3.004 6.850 21.974 1.00 95.38 421 ASP A N 1
ATOM 3100 C CA . ASP A 1 421 ? -1.929 7.811 22.199 1.00 95.38 421 ASP A CA 1
ATOM 3101 C C . ASP A 1 421 ? -1.274 8.110 20.856 1.00 95.38 421 ASP A C 1
ATOM 3103 O O . ASP A 1 421 ? -0.499 7.320 20.307 1.00 95.38 421 ASP A O 1
ATOM 3107 N N . MET A 1 422 ? -1.641 9.256 20.295 1.00 95.00 422 MET A N 1
ATOM 3108 C CA . MET A 1 422 ? -1.171 9.651 18.981 1.00 95.00 422 MET A CA 1
ATOM 3109 C C . MET A 1 422 ? 0.236 10.221 19.049 1.00 95.00 422 MET A C 1
ATOM 3111 O O . MET A 1 422 ? 0.835 10.422 18.002 1.00 95.00 422 MET A O 1
ATOM 3115 N N . ASN A 1 423 ? 0.785 10.537 20.223 1.00 92.19 423 ASN A N 1
ATOM 3116 C CA . ASN A 1 423 ? 2.104 11.153 20.358 1.00 92.19 423 ASN A CA 1
ATOM 3117 C C . ASN A 1 423 ? 2.337 12.427 19.512 1.00 92.19 423 ASN A C 1
ATOM 3119 O O . ASN A 1 423 ? 3.453 12.941 19.467 1.00 92.19 423 ASN A O 1
ATOM 3123 N N . SER A 1 424 ? 1.309 12.999 18.880 1.00 90.06 424 SER A N 1
ATOM 3124 C CA . SER A 1 424 ? 1.381 14.200 18.052 1.00 90.06 424 SER A CA 1
ATOM 3125 C C . SER A 1 424 ? 0.363 15.234 18.522 1.00 90.06 424 SER A C 1
ATOM 3127 O O . SER A 1 424 ? -0.757 14.934 18.941 1.00 90.06 424 SER A O 1
ATOM 3129 N N . HIS A 1 425 ? 0.776 16.494 18.505 1.00 87.88 425 HIS A N 1
ATOM 3130 C CA . HIS A 1 425 ? -0.083 17.616 18.829 1.00 87.88 425 HIS A CA 1
ATOM 3131 C C . HIS A 1 425 ? -0.626 18.208 17.530 1.00 87.88 425 HIS A C 1
ATOM 3133 O O . HIS A 1 425 ? 0.146 18.486 16.619 1.00 87.88 425 HIS A O 1
ATOM 3139 N N . HIS A 1 426 ? -1.937 18.446 17.464 1.00 80.75 426 HIS A N 1
ATOM 3140 C CA . HIS A 1 426 ? -2.633 18.951 16.270 1.00 80.75 426 HIS A CA 1
ATOM 3141 C C . HIS A 1 426 ? -1.986 20.181 15.604 1.00 80.75 426 HIS A C 1
ATOM 3143 O O . HIS A 1 426 ? -2.094 20.368 14.400 1.00 80.75 426 HIS A O 1
ATOM 3149 N N . SER A 1 427 ? -1.281 21.015 16.371 1.00 78.94 427 SER A N 1
ATOM 3150 C CA . SER A 1 427 ? -0.610 22.217 15.862 1.00 78.94 427 SER A CA 1
ATOM 3151 C C . SER A 1 427 ? 0.765 21.970 15.221 1.00 78.94 427 SER A C 1
ATOM 3153 O O . SER A 1 427 ? 1.437 22.935 14.873 1.00 78.94 427 SER A O 1
ATOM 3155 N N . GLN A 1 428 ? 1.249 20.725 15.146 1.00 74.81 428 GLN A N 1
ATOM 3156 C CA . GLN A 1 428 ? 2.610 20.417 14.674 1.00 74.81 428 GLN A CA 1
ATOM 3157 C C . GLN A 1 428 ? 2.716 20.193 13.159 1.00 74.81 428 GLN A C 1
ATOM 3159 O O . GLN A 1 428 ? 3.825 19.994 12.664 1.00 74.81 428 GLN A O 1
ATOM 3164 N N . GLY A 1 429 ? 1.599 20.250 12.428 1.00 72.75 429 GLY A N 1
ATOM 3165 C CA . GLY A 1 429 ? 1.575 20.219 10.964 1.00 72.75 429 GLY A CA 1
ATOM 3166 C C . GLY A 1 429 ? 0.640 19.163 10.374 1.00 72.75 429 GLY A C 1
ATOM 3167 O O . GLY A 1 429 ? -0.038 18.426 11.095 1.00 72.75 429 GLY A O 1
ATOM 3168 N N . SER A 1 430 ? 0.627 19.095 9.041 1.00 70.62 430 SER A N 1
ATOM 3169 C CA . SER A 1 430 ? -0.231 18.211 8.238 1.00 70.62 430 SER A CA 1
ATOM 3170 C C . SER A 1 430 ? 0.053 16.719 8.435 1.00 70.62 430 SER A C 1
ATOM 3172 O O . SER A 1 430 ? -0.830 15.900 8.217 1.00 70.62 430 SER A O 1
ATOM 3174 N N . TRP A 1 431 ? 1.248 16.353 8.903 1.00 71.69 431 TRP A N 1
ATOM 3175 C CA . TRP A 1 431 ? 1.638 14.964 9.174 1.00 71.69 431 TRP A CA 1
ATOM 3176 C C . TRP A 1 431 ? 0.971 14.360 10.424 1.00 71.69 431 TRP A C 1
ATOM 3178 O O . TRP A 1 431 ? 1.032 13.151 10.637 1.00 71.69 431 TRP A O 1
ATOM 3188 N N . THR A 1 432 ? 0.372 15.191 11.282 1.00 81.81 432 THR A N 1
ATOM 3189 C CA . THR A 1 432 ? -0.156 14.767 12.587 1.00 81.81 432 THR A CA 1
ATOM 3190 C C . THR A 1 432 ? -1.454 13.973 12.456 1.00 81.81 432 THR A C 1
ATOM 3192 O O . THR A 1 432 ? -2.224 14.176 11.516 1.00 81.81 432 THR A O 1
ATOM 3195 N N . ALA A 1 433 ? -1.747 13.116 13.443 1.00 89.12 433 ALA A N 1
ATOM 3196 C CA . ALA A 1 433 ? -2.979 12.324 13.449 1.00 89.12 433 ALA A CA 1
ATOM 3197 C C . ALA A 1 433 ? -4.229 13.209 13.355 1.00 89.12 433 ALA A C 1
ATOM 3199 O O . ALA A 1 433 ? -5.122 12.945 12.558 1.00 89.12 433 ALA A O 1
ATOM 3200 N N . ALA A 1 434 ? -4.259 14.304 14.121 1.00 87.88 434 ALA A N 1
ATOM 3201 C CA . ALA A 1 434 ? -5.379 15.236 14.108 1.00 87.88 434 ALA A CA 1
ATOM 3202 C C . ALA A 1 434 ? -5.581 15.893 12.739 1.00 87.88 434 ALA A C 1
ATOM 3204 O O . ALA A 1 434 ? -6.712 15.949 12.266 1.00 87.88 434 ALA A O 1
ATOM 3205 N N . ALA A 1 435 ? -4.507 16.346 12.085 1.00 76.94 435 ALA A N 1
ATOM 3206 C CA . ALA A 1 435 ? -4.608 16.962 10.767 1.00 76.94 435 ALA A CA 1
ATOM 3207 C C . ALA A 1 435 ? -5.113 15.963 9.713 1.00 76.94 435 ALA A C 1
ATOM 3209 O O . ALA A 1 435 ? -6.056 16.274 8.990 1.00 76.94 435 ALA A O 1
ATOM 3210 N N . LYS A 1 436 ? -4.548 14.749 9.678 1.00 73.50 436 LYS A N 1
ATOM 3211 C CA . LYS A 1 436 ? -4.928 13.708 8.709 1.00 73.50 436 LYS A CA 1
ATOM 3212 C C . LYS A 1 436 ? -6.362 13.207 8.903 1.00 73.50 436 LYS A C 1
ATOM 3214 O O . LYS A 1 436 ? -7.109 13.117 7.935 1.00 73.50 436 LYS A O 1
ATOM 3219 N N . MET A 1 437 ? -6.784 12.959 10.142 1.00 86.56 437 MET A N 1
ATOM 3220 C CA . MET A 1 437 ? -8.163 12.543 10.429 1.00 86.56 437 MET A CA 1
ATOM 3221 C C . MET A 1 437 ? -9.172 13.662 10.126 1.00 86.56 437 MET A C 1
ATOM 3223 O O . MET A 1 437 ? -10.2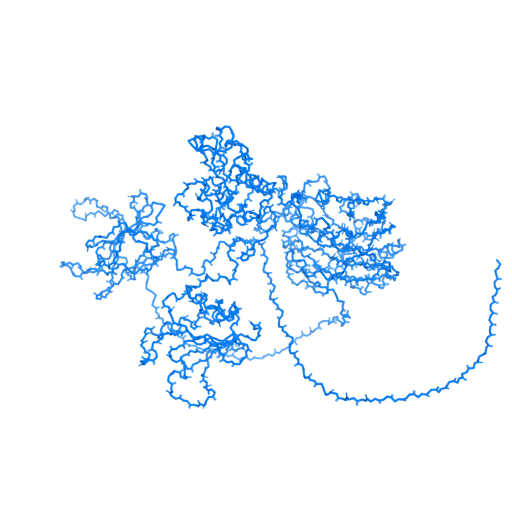04 13.397 9.516 1.00 86.56 437 MET A O 1
ATOM 3227 N N . THR A 1 438 ? -8.849 14.918 10.460 1.00 83.19 438 THR A N 1
ATOM 3228 C CA . THR A 1 438 ? -9.703 16.073 10.116 1.00 83.19 438 THR A CA 1
ATOM 3229 C C . THR A 1 438 ? -9.841 16.230 8.602 1.00 83.19 438 THR A C 1
ATOM 3231 O O . THR A 1 438 ? -10.940 16.467 8.108 1.00 83.19 438 THR A O 1
ATOM 3234 N N . ALA A 1 439 ? -8.752 16.048 7.847 1.00 68.94 439 ALA A N 1
ATOM 3235 C CA . ALA A 1 439 ? -8.790 16.068 6.385 1.00 68.94 439 ALA A CA 1
ATOM 3236 C C . ALA A 1 439 ? -9.670 14.947 5.801 1.00 68.94 439 ALA A C 1
ATOM 3238 O O . ALA A 1 439 ? -10.293 15.141 4.763 1.00 68.94 439 ALA A O 1
ATOM 3239 N N . ALA A 1 440 ? -9.783 13.811 6.495 1.00 68.00 440 ALA A N 1
ATOM 3240 C CA . ALA A 1 440 ? -10.705 12.725 6.160 1.00 68.00 440 ALA A CA 1
ATOM 3241 C C . ALA A 1 440 ? -12.153 12.959 6.652 1.00 68.00 440 ALA A C 1
ATOM 3243 O O . ALA A 1 440 ? -12.988 12.060 6.570 1.00 68.00 440 ALA A O 1
ATOM 3244 N N . GLY A 1 441 ? -12.460 14.146 7.185 1.00 78.88 441 GLY A N 1
ATOM 3245 C CA . GLY A 1 441 ? -13.791 14.528 7.665 1.00 78.88 441 GLY A CA 1
ATOM 3246 C C . GLY A 1 441 ? -14.133 14.047 9.078 1.00 78.88 441 GLY A C 1
ATOM 3247 O O . GLY A 1 441 ? -15.270 14.220 9.515 1.00 78.88 441 GLY A O 1
ATOM 3248 N N . TYR A 1 442 ? -13.183 13.444 9.796 1.00 92.06 442 TYR A N 1
ATOM 3249 C CA . TYR A 1 442 ? -13.387 13.025 11.180 1.00 92.06 442 TYR A CA 1
ATOM 3250 C C . TYR A 1 442 ? -13.207 14.205 12.128 1.00 92.06 442 TYR A C 1
ATOM 3252 O O . TYR A 1 442 ? -12.246 14.964 12.024 1.00 92.06 442 TYR A O 1
ATOM 3260 N N . ASP A 1 443 ? -14.074 14.283 13.128 1.00 95.31 443 ASP A N 1
ATOM 3261 C CA . ASP A 1 443 ? -13.860 15.142 14.286 1.00 95.31 443 ASP A CA 1
ATOM 3262 C C . ASP A 1 443 ? -13.170 14.353 15.407 1.00 95.31 443 ASP A C 1
ATOM 3264 O O . ASP A 1 443 ? -13.039 13.125 15.360 1.00 95.31 443 ASP A O 1
ATOM 3268 N N . TYR A 1 444 ? -12.697 15.052 16.441 1.00 97.00 444 TYR A N 1
ATOM 3269 C CA . TYR A 1 444 ? -12.031 14.403 17.568 1.00 97.00 444 TYR A CA 1
ATOM 3270 C C . TYR A 1 444 ? -12.309 15.046 18.920 1.00 97.00 444 TYR A C 1
ATOM 3272 O O . TYR A 1 444 ? -12.673 16.214 19.044 1.00 97.00 444 TYR A O 1
ATOM 3280 N N . ALA A 1 445 ? -12.096 14.254 19.968 1.00 96.75 445 ALA A N 1
ATOM 3281 C CA . ALA A 1 445 ? -11.931 14.719 21.337 1.00 96.75 445 ALA A CA 1
ATOM 3282 C C . ALA A 1 445 ? -10.550 14.287 21.843 1.00 96.75 445 ALA A C 1
ATOM 3284 O O . ALA A 1 445 ? -10.033 13.246 21.436 1.00 96.75 445 ALA A O 1
ATOM 3285 N N . LYS A 1 446 ? -9.932 15.088 22.716 1.00 95.38 446 LYS A N 1
ATOM 3286 C CA . LYS A 1 446 ? -8.552 14.853 23.156 1.00 95.38 446 LYS A CA 1
ATOM 3287 C C . LYS A 1 446 ? -8.300 15.247 24.603 1.00 95.38 446 LYS A C 1
ATOM 3289 O O . LYS A 1 446 ? -9.046 16.040 25.176 1.00 95.38 446 LYS A O 1
ATOM 3294 N N . ASP A 1 447 ? -7.217 14.737 25.176 1.00 93.69 447 ASP A N 1
ATOM 3295 C CA . ASP A 1 447 ? -6.686 15.276 26.425 1.00 93.69 447 ASP A CA 1
ATOM 3296 C C . ASP A 1 447 ? -5.920 16.600 26.196 1.00 93.69 447 ASP A C 1
ATOM 3298 O O . ASP A 1 447 ? -5.854 17.153 25.092 1.00 93.69 447 ASP A O 1
ATOM 3302 N N . GLN A 1 448 ? -5.319 17.154 27.252 1.00 85.31 448 GLN A N 1
ATOM 3303 C CA . GLN A 1 448 ? -4.444 18.324 27.089 1.00 85.31 448 GLN A CA 1
ATOM 3304 C C . GLN A 1 448 ? -3.149 17.983 26.328 1.00 85.31 448 GLN A C 1
ATOM 3306 O O . GLN A 1 448 ? -2.541 18.868 25.728 1.00 85.31 448 GLN A O 1
ATOM 3311 N N . GLY A 1 449 ? -2.747 16.713 26.311 1.00 85.69 449 GLY A N 1
ATOM 3312 C CA . GLY A 1 449 ? -1.575 16.204 25.618 1.00 85.69 449 GLY A CA 1
ATOM 3313 C C . GLY A 1 449 ? -1.887 15.647 24.231 1.00 85.69 449 GLY A C 1
ATOM 3314 O O . GLY A 1 449 ? -2.228 16.398 23.309 1.00 85.69 449 GLY A O 1
ATOM 3315 N N . VAL A 1 450 ? -1.658 14.343 24.089 1.00 90.31 450 VAL A N 1
ATOM 3316 C CA . VAL A 1 450 ? -1.559 13.608 22.822 1.00 90.31 450 VAL A CA 1
ATOM 3317 C C . VAL A 1 450 ? -2.479 12.378 22.755 1.00 90.31 450 VAL A C 1
ATOM 3319 O O . VAL A 1 450 ? -2.350 11.567 21.842 1.00 90.31 450 VAL A O 1
ATOM 3322 N N . MET A 1 451 ? -3.433 12.259 23.680 1.00 94.81 451 MET A N 1
ATOM 3323 C CA . MET A 1 451 ? -4.465 11.221 23.680 1.00 94.81 451 MET A CA 1
ATOM 3324 C C . MET A 1 451 ? -5.672 11.688 22.871 1.00 94.81 451 MET A C 1
ATOM 3326 O O . MET A 1 451 ? -6.208 12.763 23.151 1.00 94.81 451 MET A O 1
ATOM 3330 N N . TYR A 1 452 ? -6.135 10.885 21.914 1.00 97.50 452 TYR A N 1
ATOM 3331 C CA . TYR A 1 452 ? -7.259 11.238 21.041 1.00 97.50 452 TYR A CA 1
ATOM 3332 C C . TYR A 1 452 ? -8.288 10.115 20.936 1.00 97.50 452 TYR A C 1
ATOM 3334 O O . TYR A 1 452 ? -7.975 8.934 21.076 1.00 97.50 452 TYR A O 1
ATOM 3342 N N . ILE A 1 453 ? -9.520 10.516 20.636 1.00 97.94 453 ILE A N 1
ATOM 3343 C CA . ILE A 1 453 ? -10.561 9.679 20.048 1.00 97.94 453 ILE A CA 1
ATOM 3344 C C . ILE A 1 453 ? -11.161 10.441 18.868 1.00 97.94 453 ILE A C 1
ATOM 3346 O O . ILE A 1 453 ? -11.698 11.538 19.034 1.00 97.94 453 ILE A O 1
ATOM 3350 N N . PHE A 1 454 ? -11.031 9.858 17.687 1.00 98.25 454 PHE A N 1
ATOM 3351 C CA . PHE A 1 454 ? -11.579 10.309 16.420 1.00 98.25 454 PHE A CA 1
ATOM 3352 C C . PHE A 1 454 ? -12.917 9.621 16.171 1.00 98.25 454 PHE A C 1
ATOM 3354 O O . PHE A 1 454 ? -13.067 8.421 16.428 1.00 98.25 454 PHE A O 1
ATOM 3361 N N . TYR A 1 455 ? -13.882 10.382 15.669 1.00 95.56 455 TYR A N 1
ATOM 3362 C CA . TYR A 1 455 ? -15.232 9.908 15.399 1.00 95.56 455 TYR A CA 1
ATOM 3363 C C . TYR A 1 455 ? -15.733 10.396 14.035 1.00 95.56 455 TYR A C 1
ATOM 3365 O O . TYR A 1 455 ? -15.309 11.455 13.566 1.00 95.56 455 TYR A O 1
ATOM 3373 N N . PRO A 1 456 ? -16.581 9.596 13.366 1.00 90.69 456 PRO A N 1
ATOM 3374 C CA . PRO A 1 456 ? -16.809 9.739 11.938 1.00 90.69 456 PRO A CA 1
ATOM 3375 C C . PRO A 1 456 ? -17.666 10.966 11.595 1.00 90.69 456 PRO A C 1
ATOM 3377 O O . PRO A 1 456 ? -18.425 11.452 12.449 1.00 90.69 456 PRO A O 1
ATOM 3380 N N . PRO A 1 457 ? -17.584 11.436 10.336 1.00 84.75 457 PRO A N 1
ATOM 3381 C CA . PRO A 1 457 ? -18.350 12.577 9.855 1.00 84.75 457 PRO A CA 1
ATOM 3382 C C . PRO A 1 457 ? -19.851 12.447 10.134 1.00 84.75 457 PRO A C 1
ATOM 3384 O O . PRO A 1 457 ? -20.429 11.360 10.126 1.00 84.75 457 PRO A O 1
ATOM 3387 N N . GLY A 1 458 ? -20.506 13.583 10.373 1.00 83.19 458 GLY A N 1
ATOM 3388 C CA . GLY A 1 458 ? -21.952 13.645 10.595 1.00 83.19 458 GLY A CA 1
ATOM 3389 C C . GLY A 1 458 ? -22.414 13.197 11.986 1.00 83.19 458 GLY A C 1
ATOM 3390 O O . GLY A 1 458 ? -23.589 13.370 12.305 1.00 83.19 458 GLY A O 1
ATOM 3391 N N . THR A 1 459 ? -21.524 12.671 12.831 1.00 91.31 459 THR A N 1
ATOM 3392 C CA . THR A 1 459 ? -21.797 12.468 14.262 1.00 91.31 459 THR A CA 1
ATOM 3393 C C . THR A 1 459 ? -21.564 13.757 15.054 1.00 91.31 459 THR A C 1
ATOM 3395 O O . THR A 1 459 ? -21.001 14.724 14.544 1.00 91.31 459 THR A O 1
ATOM 3398 N N . THR A 1 460 ? -22.033 13.815 16.304 1.00 93.25 460 THR A N 1
ATOM 3399 C CA . THR A 1 460 ? -21.793 14.983 17.170 1.00 93.25 460 THR A CA 1
ATOM 3400 C C . THR A 1 460 ? -21.262 14.577 18.532 1.00 93.25 460 THR A C 1
ATOM 3402 O O . THR A 1 460 ? -21.645 13.548 19.093 1.00 93.25 460 THR A O 1
ATOM 3405 N N . LEU A 1 461 ? -20.401 15.416 19.105 1.00 96.69 461 LEU A N 1
ATOM 3406 C CA . LEU A 1 461 ? -19.898 15.215 20.456 1.00 96.69 461 LEU A CA 1
ATOM 3407 C C . LEU A 1 461 ? -21.025 15.405 21.482 1.00 96.69 461 LEU A C 1
ATOM 3409 O O . LEU A 1 461 ? -21.563 16.500 21.632 1.00 96.69 461 LEU A O 1
ATOM 3413 N N . GLY A 1 462 ? -21.362 14.348 22.220 1.00 96.06 462 GLY A N 1
ATOM 3414 C CA . GLY A 1 462 ? -22.323 14.411 23.320 1.00 96.06 462 GLY A CA 1
ATOM 3415 C C . GLY A 1 462 ? -21.672 14.873 24.621 1.00 96.06 462 GLY A C 1
ATOM 3416 O O . GLY A 1 462 ? -22.111 15.837 25.243 1.00 96.06 462 GLY A O 1
ATOM 3417 N N . SER A 1 463 ? -20.604 14.194 25.045 1.00 97.19 463 SER A N 1
ATOM 3418 C CA . SER A 1 463 ? -19.815 14.614 26.208 1.00 97.19 463 SER A CA 1
ATOM 3419 C C . SER A 1 463 ? -18.367 14.158 26.100 1.00 97.19 463 SER A C 1
ATOM 3421 O O . SER A 1 463 ? -18.073 13.155 25.457 1.00 97.19 463 SER A O 1
ATOM 3423 N N . HIS A 1 464 ? -17.465 14.877 26.759 1.00 95.75 464 HIS A N 1
ATOM 3424 C CA . HIS A 1 464 ? -16.057 14.521 26.866 1.00 95.75 464 HIS A CA 1
ATOM 3425 C C . HIS A 1 464 ? -15.558 14.858 28.271 1.00 95.75 464 HIS A C 1
ATOM 3427 O O . HIS A 1 464 ? -15.814 15.954 28.776 1.00 95.75 464 HIS A O 1
ATOM 3433 N N . ARG A 1 465 ? -14.849 13.924 28.909 1.00 96.12 465 ARG A N 1
ATOM 3434 C CA . ARG A 1 465 ? -14.200 14.149 30.206 1.00 96.12 465 ARG A CA 1
ATOM 3435 C C . ARG A 1 465 ? -12.882 13.398 30.317 1.00 96.12 465 ARG A C 1
ATOM 3437 O O . ARG A 1 465 ? -12.711 12.337 29.725 1.00 96.12 465 ARG A O 1
ATOM 3444 N N . GLN A 1 466 ? -11.994 13.929 31.147 1.00 97.12 466 GLN A N 1
ATOM 3445 C CA . GLN A 1 466 ? -10.734 13.294 31.524 1.00 97.12 466 GLN A CA 1
ATOM 3446 C C . GLN A 1 466 ? -10.870 12.668 32.913 1.00 97.12 466 GLN A C 1
ATOM 3448 O O . GLN A 1 466 ? -11.445 13.284 33.814 1.00 97.12 466 GLN A O 1
ATOM 3453 N N . VAL A 1 467 ? -10.350 11.455 33.094 1.00 96.12 467 VAL A N 1
ATOM 3454 C CA . VAL A 1 467 ? -10.325 10.759 34.386 1.00 96.12 467 VAL A CA 1
ATOM 3455 C C . VAL A 1 467 ? -8.909 10.329 34.741 1.00 96.12 467 VAL A C 1
ATOM 3457 O O . VAL A 1 467 ? -8.111 9.962 33.879 1.00 96.12 467 VAL A O 1
ATOM 3460 N N . GLY A 1 468 ? -8.590 10.398 36.033 1.00 95.88 468 GLY A N 1
ATOM 3461 C CA . GLY A 1 468 ? -7.296 9.962 36.538 1.00 95.88 468 GLY A CA 1
ATOM 3462 C C . GLY A 1 468 ? -7.152 8.446 36.435 1.00 95.88 468 GLY A C 1
ATOM 3463 O O . GLY A 1 468 ? -8.021 7.707 36.889 1.00 95.88 468 GLY A O 1
ATOM 3464 N N . VAL A 1 469 ? -6.035 8.005 35.871 1.00 96.06 469 VAL A N 1
ATOM 3465 C CA . VAL A 1 469 ? -5.590 6.608 35.824 1.00 96.06 469 VAL A CA 1
ATOM 3466 C C . VAL A 1 469 ? -4.112 6.560 36.214 1.00 96.06 469 VAL A C 1
ATOM 3468 O O . VAL A 1 469 ? -3.458 7.599 36.318 1.00 96.06 469 VAL A O 1
ATOM 3471 N N . ALA A 1 470 ? -3.570 5.372 36.466 1.00 93.81 470 ALA A N 1
ATOM 3472 C CA . ALA A 1 470 ? -2.161 5.179 36.803 1.00 93.81 470 ALA A CA 1
ATOM 3473 C C . ALA A 1 470 ? -1.275 5.279 35.547 1.00 93.81 470 ALA A C 1
ATOM 3475 O O . ALA A 1 470 ? -0.673 4.300 35.107 1.00 93.81 470 ALA A O 1
ATOM 3476 N N . SER A 1 471 ? -1.232 6.474 34.963 1.00 91.94 471 SER A N 1
ATOM 3477 C CA . SER A 1 471 ? -0.530 6.796 33.725 1.00 91.94 471 SER A CA 1
ATOM 3478 C C . SER A 1 471 ? 0.060 8.211 33.774 1.00 91.94 471 SER A C 1
ATOM 3480 O O . SER A 1 471 ? -0.228 8.993 34.682 1.00 91.94 471 SER A O 1
ATOM 3482 N N . ASP A 1 472 ? 0.927 8.526 32.816 1.00 85.88 472 ASP A N 1
ATOM 3483 C CA . ASP A 1 472 ? 1.402 9.879 32.518 1.00 85.88 472 ASP A CA 1
ATOM 3484 C C . ASP A 1 472 ? 0.389 10.721 31.726 1.00 85.88 472 ASP A C 1
ATOM 3486 O O . ASP A 1 472 ? 0.521 11.946 31.699 1.00 85.88 472 ASP A O 1
ATOM 3490 N N . HIS A 1 473 ? -0.660 10.099 31.184 1.00 91.06 473 HIS A N 1
ATOM 3491 C CA . HIS A 1 473 ? -1.817 10.776 30.605 1.00 91.06 473 HIS A CA 1
ATOM 3492 C C . HIS A 1 473 ? -3.109 10.442 31.364 1.00 91.06 473 HIS A C 1
ATOM 3494 O O . HIS A 1 473 ? -3.294 9.311 31.818 1.00 91.06 473 HIS A O 1
ATOM 3500 N N . PRO A 1 474 ? -4.053 11.392 31.506 1.00 95.06 474 PRO A N 1
ATOM 3501 C CA . PRO A 1 474 ? -5.400 11.036 31.923 1.00 95.06 474 PRO A CA 1
ATOM 3502 C C . PRO A 1 474 ? -6.069 10.190 30.834 1.00 95.06 474 PRO A C 1
ATOM 3504 O O . PRO A 1 474 ? -5.835 10.389 29.641 1.00 95.06 474 PRO A O 1
ATOM 3507 N N . ALA A 1 475 ? -6.960 9.286 31.234 1.00 96.56 475 ALA A N 1
ATOM 3508 C CA . ALA A 1 475 ? -7.822 8.615 30.274 1.00 96.56 475 ALA A CA 1
ATOM 3509 C C . ALA A 1 475 ? -8.919 9.577 29.814 1.00 96.56 475 ALA A C 1
ATOM 3511 O O . ALA A 1 475 ? -9.419 10.389 30.600 1.00 96.56 475 ALA A O 1
ATOM 3512 N N . ILE A 1 476 ? -9.323 9.466 28.554 1.00 97.38 476 ILE A N 1
ATOM 3513 C CA . ILE A 1 476 ? -10.443 10.231 28.004 1.00 97.38 476 ILE A CA 1
ATOM 3514 C C . ILE A 1 476 ? -11.669 9.333 27.910 1.00 97.38 476 ILE A C 1
ATOM 3516 O O . ILE A 1 476 ? -11.578 8.187 27.482 1.00 97.38 476 ILE A O 1
ATOM 3520 N N . ILE A 1 477 ? -12.819 9.857 28.323 1.00 97.88 477 ILE A N 1
ATOM 3521 C CA . ILE A 1 477 ? -14.115 9.206 28.157 1.00 97.88 477 ILE A CA 1
ATOM 3522 C C . ILE A 1 477 ? -14.976 10.136 27.325 1.00 97.88 477 ILE A C 1
ATOM 3524 O O . ILE A 1 477 ? -15.265 11.264 27.739 1.00 97.88 477 ILE A O 1
ATOM 3528 N N . THR A 1 478 ? -15.390 9.644 26.166 1.00 98.25 478 THR A N 1
ATOM 3529 C CA . THR A 1 478 ? -16.104 10.435 25.173 1.00 98.25 478 THR A CA 1
ATOM 3530 C C . THR A 1 478 ? -17.396 9.731 24.793 1.00 98.25 478 THR A C 1
ATOM 3532 O O . THR A 1 478 ? -17.382 8.568 24.404 1.00 98.25 478 THR A O 1
ATOM 3535 N N . THR A 1 479 ? -18.515 10.441 24.909 1.00 98.31 479 THR A N 1
ATOM 3536 C CA . THR A 1 479 ? -19.821 10.012 24.406 1.00 98.31 479 THR A CA 1
ATOM 3537 C C . THR A 1 479 ? -20.099 10.728 23.097 1.00 98.31 479 THR A C 1
ATOM 3539 O O . THR A 1 479 ? -20.101 11.959 23.058 1.00 98.31 479 THR A O 1
ATOM 3542 N N . ILE A 1 480 ? -20.364 9.957 22.051 1.00 97.75 480 ILE A N 1
ATOM 3543 C CA . ILE A 1 480 ? -20.636 10.425 20.694 1.00 97.75 480 ILE A CA 1
ATOM 3544 C C . ILE A 1 480 ? -22.099 10.125 20.385 1.00 97.75 480 ILE A C 1
ATOM 3546 O O . ILE A 1 480 ? -22.567 9.007 20.609 1.00 97.75 480 ILE A O 1
ATOM 3550 N N . ASN A 1 481 ? -22.827 11.124 19.894 1.00 96.12 481 ASN A N 1
ATOM 3551 C CA . ASN A 1 481 ? -24.179 10.939 19.385 1.00 96.12 481 ASN A CA 1
ATOM 3552 C C . ASN A 1 481 ? -24.073 10.465 17.936 1.00 96.12 481 ASN A C 1
ATOM 3554 O O . ASN A 1 481 ? -23.601 11.203 17.064 1.00 96.12 481 ASN A O 1
ATOM 3558 N N . MET A 1 482 ? -24.514 9.235 17.697 1.00 93.69 482 MET A N 1
ATOM 3559 C CA . MET A 1 482 ? -24.512 8.630 16.375 1.00 93.69 482 MET A CA 1
ATOM 3560 C C . MET A 1 482 ? -25.668 9.190 15.551 1.00 93.69 482 MET A C 1
ATOM 3562 O O . MET A 1 482 ? -26.748 9.482 16.069 1.00 93.69 482 MET A O 1
ATOM 3566 N N . ASN A 1 483 ? -25.437 9.350 14.256 1.00 84.69 483 ASN A N 1
ATOM 3567 C CA . ASN A 1 483 ? -26.344 10.046 13.350 1.00 84.69 483 ASN A CA 1
ATOM 3568 C C . ASN A 1 483 ? -27.486 9.168 12.811 1.00 84.69 483 ASN A C 1
ATOM 3570 O O . ASN A 1 483 ? -28.311 9.654 12.040 1.00 84.69 483 ASN A O 1
ATOM 3574 N N . GLY A 1 484 ? -27.560 7.893 13.211 1.00 79.69 484 GLY A N 1
ATOM 3575 C CA . GLY A 1 484 ? -28.601 6.979 12.750 1.00 79.69 484 GLY A CA 1
ATOM 3576 C C . GLY A 1 484 ? -28.464 6.598 11.279 1.00 79.69 484 GLY A C 1
ATOM 3577 O O . GLY A 1 484 ? -29.452 6.169 10.692 1.00 79.69 484 GLY A O 1
ATOM 3578 N N . GLN A 1 485 ? -27.287 6.769 10.673 1.00 66.94 485 GLN A N 1
ATOM 3579 C CA . GLN A 1 485 ? -27.029 6.299 9.317 1.00 66.94 485 GLN A CA 1
ATOM 3580 C C . GLN A 1 485 ? -26.557 4.842 9.342 1.00 66.94 485 GLN A C 1
ATOM 3582 O O . GLN A 1 485 ? -25.825 4.419 10.240 1.00 66.94 485 GLN A O 1
ATOM 3587 N N . ALA A 1 486 ? -27.046 4.061 8.378 1.00 64.88 486 ALA A N 1
ATOM 3588 C CA . ALA A 1 486 ? -26.471 2.762 8.038 1.00 64.88 486 ALA A CA 1
ATOM 3589 C C . ALA A 1 486 ? -25.079 2.978 7.422 1.00 64.88 486 ALA A C 1
ATOM 3591 O O . ALA A 1 486 ? -24.802 4.093 6.967 1.00 64.88 486 ALA A O 1
ATOM 3592 N N . PRO A 1 487 ? -24.226 1.940 7.361 1.00 60.88 487 PRO A N 1
ATOM 3593 C CA . PRO A 1 487 ? -23.123 1.949 6.411 1.00 60.88 487 PRO A CA 1
ATOM 3594 C C . PRO A 1 487 ? -23.751 2.258 5.054 1.00 60.88 487 PRO A C 1
ATOM 3596 O O . PRO A 1 487 ? -24.683 1.561 4.648 1.00 60.88 487 PRO A O 1
ATOM 3599 N N . GLN A 1 488 ? -23.354 3.351 4.406 1.00 44.91 488 GLN A N 1
ATOM 3600 C CA . GLN A 1 488 ? -23.773 3.550 3.029 1.00 44.91 488 GLN A CA 1
ATOM 3601 C C . GLN A 1 488 ? -22.986 2.535 2.204 1.00 44.91 488 GLN A C 1
ATOM 3603 O O . GLN A 1 488 ? -21.760 2.628 2.176 1.00 44.91 488 GLN A O 1
ATOM 3608 N N . PRO A 1 489 ? -23.643 1.566 1.543 1.00 39.78 489 PRO A N 1
ATOM 3609 C CA . PRO A 1 489 ? -23.010 0.986 0.378 1.00 39.78 489 PRO A CA 1
ATOM 3610 C C . PRO A 1 489 ? -22.879 2.125 -0.636 1.00 39.78 489 PRO A C 1
ATOM 3612 O O . PRO A 1 489 ? -23.787 2.962 -0.714 1.00 39.78 489 PRO A O 1
ATOM 3615 N N . ASP A 1 490 ? -21.790 2.163 -1.402 1.00 36.59 490 ASP A N 1
ATOM 3616 C CA . ASP A 1 490 ? -21.714 2.966 -2.625 1.00 36.59 490 ASP A CA 1
ATOM 3617 C C . ASP A 1 490 ? -22.912 2.587 -3.515 1.00 36.59 490 ASP A C 1
ATOM 3619 O O . ASP A 1 490 ? -22.882 1.631 -4.283 1.00 36.59 490 ASP A O 1
ATOM 3623 N N . THR A 1 491 ? -24.034 3.278 -3.328 1.00 28.84 491 THR A N 1
ATOM 3624 C CA . THR A 1 491 ? -25.327 2.991 -3.968 1.00 28.84 491 THR A CA 1
ATOM 3625 C C . THR A 1 491 ? -25.624 3.962 -5.098 1.00 28.84 491 THR A C 1
ATOM 3627 O O . THR A 1 491 ? -26.676 3.854 -5.716 1.00 28.84 491 THR A O 1
ATOM 3630 N N . ASP A 1 492 ? -24.651 4.805 -5.447 1.00 29.97 492 ASP A N 1
ATOM 3631 C CA . ASP A 1 492 ? -24.623 5.527 -6.720 1.00 29.97 492 ASP A CA 1
ATOM 3632 C C . ASP A 1 492 ? -23.790 4.798 -7.798 1.00 29.97 492 ASP A C 1
ATOM 3634 O O . ASP A 1 492 ? -23.605 5.317 -8.892 1.00 29.97 492 ASP A O 1
ATOM 3638 N N . ALA A 1 493 ? -23.351 3.555 -7.559 1.00 33.88 493 ALA A N 1
ATOM 3639 C CA . ALA A 1 493 ? -22.689 2.718 -8.567 1.00 33.88 493 ALA A CA 1
ATOM 3640 C C . ALA A 1 493 ? -23.686 1.798 -9.310 1.00 33.88 493 ALA A C 1
ATOM 3642 O O . ALA A 1 493 ? -23.580 0.572 -9.296 1.00 33.88 493 ALA A O 1
ATOM 3643 N N . GLY A 1 494 ? -24.686 2.401 -9.955 1.00 27.69 494 GLY A N 1
ATOM 3644 C CA . GLY A 1 494 ? -25.379 1.830 -11.115 1.00 27.69 494 GLY A CA 1
ATOM 3645 C C . GLY A 1 494 ? -24.955 2.613 -12.364 1.00 27.69 494 GLY A C 1
ATOM 3646 O O . GLY A 1 494 ? -24.683 3.804 -12.242 1.00 27.69 494 GLY A O 1
ATOM 3647 N N . PRO A 1 495 ? -24.844 1.992 -13.550 1.00 35.69 495 PRO A N 1
ATOM 3648 C CA . PRO A 1 495 ? -24.112 2.587 -14.658 1.00 35.69 495 PRO A CA 1
ATOM 3649 C C . PRO A 1 495 ? -24.955 3.664 -15.348 1.00 35.69 495 PRO A C 1
ATOM 3651 O O . PRO A 1 495 ? -25.763 3.323 -16.201 1.00 35.69 495 PRO A O 1
ATOM 3654 N N . GLU A 1 496 ? -24.747 4.938 -15.017 1.00 26.34 496 GLU A N 1
ATOM 3655 C CA . GLU A 1 496 ? -24.855 6.043 -15.978 1.00 26.34 496 GLU A CA 1
ATOM 3656 C C . GLU A 1 496 ? -23.788 7.113 -15.701 1.00 26.34 496 GLU A C 1
ATOM 3658 O O . GLU A 1 496 ? -23.341 7.325 -14.576 1.00 26.34 496 GLU A O 1
ATOM 3663 N N . GLU A 1 497 ? -23.334 7.700 -16.802 1.00 33.06 497 GLU A N 1
ATOM 3664 C CA . GLU A 1 497 ? -22.135 8.505 -16.996 1.00 33.06 497 GLU A CA 1
ATOM 3665 C C . GLU A 1 497 ? -22.008 9.718 -16.058 1.00 33.06 497 GLU A C 1
ATOM 3667 O O . GLU A 1 497 ? -22.905 10.551 -15.958 1.00 33.06 497 GLU A O 1
ATOM 3672 N N . GLY A 1 498 ? -20.812 9.870 -15.476 1.00 33.78 498 GLY A N 1
ATOM 3673 C CA . GLY A 1 498 ? -20.267 11.165 -15.067 1.00 33.78 498 GLY A CA 1
ATOM 3674 C C . GLY A 1 498 ? -20.678 11.699 -13.691 1.00 33.78 498 GLY A C 1
ATOM 3675 O O . GLY A 1 498 ? -21.498 12.605 -13.607 1.00 33.78 498 GLY A O 1
ATOM 3676 N N . ALA A 1 499 ? -19.998 11.259 -12.625 1.00 26.83 499 ALA A N 1
ATOM 3677 C CA . ALA A 1 499 ? -19.572 12.140 -11.526 1.00 26.83 499 ALA A CA 1
ATOM 3678 C C . ALA A 1 499 ? -18.518 11.450 -10.643 1.00 26.83 499 ALA A C 1
ATOM 3680 O O . ALA A 1 499 ? -18.736 10.380 -10.085 1.00 26.83 499 ALA A O 1
ATOM 3681 N N . ALA A 1 500 ? -17.355 12.089 -10.560 1.00 29.36 500 ALA A N 1
ATOM 3682 C CA . ALA A 1 500 ? -16.092 11.592 -10.044 1.00 29.36 500 ALA A CA 1
ATOM 3683 C C . ALA A 1 500 ? -16.056 11.285 -8.536 1.00 29.36 500 ALA A C 1
ATOM 3685 O O . ALA A 1 500 ? -16.529 12.049 -7.694 1.00 29.36 500 ALA A O 1
ATOM 3686 N N . ALA A 1 501 ? -15.321 10.221 -8.202 1.00 29.66 501 ALA A N 1
ATOM 3687 C CA . ALA A 1 501 ? -14.654 10.085 -6.916 1.00 29.66 501 ALA A CA 1
ATOM 3688 C C . ALA A 1 501 ? -13.793 11.337 -6.628 1.00 29.66 501 ALA A C 1
ATOM 3690 O O . ALA A 1 501 ? -13.180 11.909 -7.529 1.00 29.66 501 ALA A O 1
ATOM 3691 N N . GLY A 1 502 ? -13.639 11.723 -5.362 1.00 34.06 502 GLY A N 1
ATOM 3692 C CA . GLY A 1 502 ? -12.747 12.816 -4.956 1.00 34.06 502 GLY A CA 1
ATOM 3693 C C . GLY A 1 502 ? -12.072 12.561 -3.599 1.00 34.06 502 GLY A C 1
ATOM 3694 O O . GLY A 1 502 ? -12.772 12.147 -2.680 1.00 34.06 502 GLY A O 1
ATOM 3695 N N . PRO A 1 503 ? -10.760 12.835 -3.422 1.00 39.78 503 PRO A N 1
ATOM 3696 C CA . PRO A 1 503 ? -9.658 12.716 -4.370 1.00 39.78 503 PRO A CA 1
ATOM 3697 C C . PRO A 1 503 ? -8.888 11.380 -4.228 1.00 39.78 503 PRO A C 1
ATOM 3699 O O . PRO A 1 503 ? -8.660 10.891 -3.127 1.00 39.78 503 PRO A O 1
ATOM 3702 N N . LEU A 1 504 ? -8.482 10.818 -5.371 1.00 46.91 504 LEU A N 1
ATOM 3703 C CA . LEU A 1 504 ? -7.477 9.758 -5.550 1.00 46.91 504 LEU A CA 1
ATOM 3704 C C . LEU A 1 504 ? -6.162 10.403 -6.024 1.00 46.91 504 LEU A C 1
ATOM 3706 O O . LEU A 1 504 ? -5.412 9.785 -6.747 1.00 46.91 504 LEU A O 1
ATOM 3710 N N . VAL A 1 505 ? -5.915 11.675 -5.708 1.00 43.62 505 VAL A N 1
ATOM 3711 C CA . VAL A 1 505 ? -4.625 12.341 -5.933 1.00 43.62 505 VAL A CA 1
ATOM 3712 C C . VAL A 1 505 ? -4.253 12.974 -4.606 1.00 43.62 505 VAL A C 1
ATOM 3714 O O . VAL A 1 505 ? -5.082 13.658 -3.995 1.00 43.62 505 VAL A O 1
ATOM 3717 N N . MET A 1 506 ? -3.045 12.689 -4.123 1.00 41.25 506 MET A N 1
ATOM 3718 C CA . MET A 1 506 ? -2.498 13.307 -2.918 1.00 41.25 506 MET A CA 1
ATOM 3719 C C . MET A 1 506 ? -2.697 14.836 -2.977 1.00 41.25 506 MET A C 1
ATOM 3721 O O . MET A 1 506 ? -2.266 15.461 -3.946 1.00 41.25 506 MET A O 1
ATOM 3725 N N . PRO A 1 507 ? -3.343 15.466 -1.972 1.00 41.66 507 PRO A N 1
ATOM 3726 C CA . PRO A 1 507 ? -3.403 16.924 -1.874 1.00 41.66 507 PRO A CA 1
ATOM 3727 C C . PRO A 1 507 ? -1.998 17.514 -2.023 1.00 41.66 507 PRO A C 1
ATOM 3729 O O . PRO A 1 507 ? -1.075 16.959 -1.437 1.00 41.66 507 PRO A O 1
ATOM 3732 N N . GLN A 1 508 ? -1.824 18.644 -2.721 1.00 42.38 508 GLN A N 1
ATOM 3733 C CA . GLN A 1 508 ? -0.495 19.246 -2.967 1.00 42.38 508 GLN A CA 1
ATOM 3734 C C . GLN A 1 508 ? 0.380 19.343 -1.699 1.00 42.38 508 GLN A C 1
ATOM 3736 O O . GLN A 1 508 ? 1.575 19.078 -1.730 1.00 42.38 508 GLN A O 1
ATOM 3741 N N . ALA A 1 509 ? -0.226 19.617 -0.538 1.00 36.28 509 ALA A N 1
ATOM 3742 C CA . ALA A 1 509 ? 0.457 19.680 0.760 1.00 36.28 509 ALA A CA 1
ATOM 3743 C C . ALA A 1 509 ? 0.968 18.327 1.321 1.00 36.28 509 ALA A C 1
ATOM 3745 O O . ALA A 1 509 ? 1.579 18.305 2.393 1.00 36.28 509 ALA A O 1
ATOM 3746 N N . LEU A 1 510 ? 0.658 17.214 0.656 1.00 41.75 510 LEU A N 1
ATOM 3747 C CA . LEU A 1 510 ? 1.011 15.833 0.996 1.00 41.75 510 LEU A CA 1
ATOM 3748 C C . LEU A 1 510 ? 1.842 15.153 -0.105 1.00 41.75 510 LEU A C 1
ATOM 3750 O O . LEU A 1 510 ? 2.241 14.005 0.083 1.00 41.75 510 LEU A O 1
ATOM 3754 N N . LEU A 1 511 ? 2.120 15.841 -1.219 1.00 51.22 511 LEU A N 1
ATOM 3755 C CA . LEU A 1 511 ? 2.984 15.309 -2.267 1.00 51.22 511 LEU A CA 1
ATOM 3756 C C . LEU A 1 511 ? 4.420 15.131 -1.746 1.00 51.22 511 LEU A C 1
ATOM 3758 O O . LEU A 1 511 ? 4.920 15.972 -0.986 1.00 51.22 511 LEU A O 1
ATOM 3762 N N . PRO A 1 512 ? 5.108 14.048 -2.140 1.00 51.44 512 PRO A N 1
ATOM 3763 C CA . PRO A 1 512 ? 6.505 13.869 -1.791 1.00 51.44 512 PRO A CA 1
ATOM 3764 C C . PRO A 1 512 ? 7.357 14.986 -2.407 1.00 51.44 512 PRO A C 1
ATOM 3766 O O . PRO A 1 512 ? 7.175 15.380 -3.552 1.00 51.44 512 PRO A O 1
ATOM 3769 N N . SER A 1 513 ? 8.338 15.483 -1.650 1.00 57.94 513 SER A N 1
ATOM 3770 C CA . SER A 1 513 ? 9.270 16.519 -2.138 1.00 57.94 513 SER A CA 1
ATOM 3771 C C . SER A 1 513 ? 10.309 15.990 -3.140 1.00 57.94 513 SER A C 1
ATOM 3773 O O . SER A 1 513 ? 11.036 16.766 -3.769 1.00 57.94 513 SER A O 1
ATOM 3775 N N . ARG A 1 514 ? 10.407 14.662 -3.259 1.00 69.62 514 ARG A N 1
ATOM 3776 C CA . ARG A 1 514 ? 11.242 13.925 -4.205 1.00 69.62 514 ARG A CA 1
ATOM 3777 C C . ARG A 1 514 ? 10.731 12.491 -4.318 1.00 69.62 514 ARG A C 1
ATOM 3779 O O . ARG A 1 514 ? 10.333 11.916 -3.309 1.00 69.62 514 ARG A O 1
ATOM 3786 N N . LEU A 1 515 ? 10.845 11.906 -5.505 1.00 70.94 515 LEU A N 1
ATOM 3787 C CA . LEU A 1 515 ? 10.586 10.492 -5.747 1.00 70.94 515 LEU A CA 1
ATOM 3788 C C . LEU A 1 515 ? 11.768 9.878 -6.507 1.00 70.94 515 LEU A C 1
ATOM 3790 O O . LEU A 1 515 ? 12.306 10.492 -7.431 1.00 70.94 515 LEU A O 1
ATOM 3794 N N . GLU A 1 516 ? 12.200 8.694 -6.079 1.00 76.88 516 GLU A N 1
ATOM 3795 C CA . GLU A 1 516 ? 13.160 7.869 -6.819 1.00 76.88 516 GLU A CA 1
ATOM 3796 C C . GLU A 1 516 ? 12.366 6.875 -7.652 1.00 76.88 516 GLU A C 1
ATOM 3798 O O . GLU A 1 516 ? 11.521 6.152 -7.120 1.00 76.88 516 GLU A O 1
ATOM 3803 N N . LEU A 1 517 ? 12.589 6.908 -8.959 1.00 78.50 517 LEU A N 1
ATOM 3804 C CA . LEU A 1 517 ? 11.855 6.101 -9.911 1.00 78.50 517 LEU A CA 1
ATOM 3805 C C . LEU A 1 517 ? 12.479 4.698 -10.021 1.00 78.50 517 LEU A C 1
ATOM 3807 O O . LEU A 1 517 ? 13.695 4.553 -9.854 1.00 78.50 517 LEU A O 1
ATOM 3811 N N . PRO A 1 518 ? 11.673 3.662 -10.311 1.00 63.75 518 PRO A N 1
ATOM 3812 C CA . PRO A 1 518 ? 12.116 2.280 -10.466 1.00 63.75 518 PRO A CA 1
ATOM 3813 C C . PRO A 1 518 ? 13.307 2.083 -11.409 1.00 63.75 518 PRO A C 1
ATOM 3815 O O . PRO A 1 518 ? 14.057 1.121 -11.222 1.00 63.75 518 PRO A O 1
ATOM 3818 N N . GLN A 1 519 ? 13.482 2.951 -12.405 1.00 64.88 519 GLN A N 1
ATOM 3819 C CA . GLN A 1 519 ? 14.579 2.892 -13.378 1.00 64.88 519 GLN A CA 1
ATOM 3820 C C . GLN A 1 519 ? 15.809 3.733 -12.994 1.00 64.88 519 GLN A C 1
ATOM 3822 O O . GLN A 1 519 ? 16.779 3.792 -13.745 1.00 64.88 519 GLN A O 1
ATOM 3827 N N . GLY A 1 520 ? 15.815 4.341 -11.804 1.00 61.47 520 GLY A N 1
ATOM 3828 C CA . GLY A 1 520 ? 16.973 5.038 -11.231 1.00 61.47 520 GLY A CA 1
ATOM 3829 C C . GLY A 1 520 ? 16.976 6.558 -11.414 1.00 61.47 520 GLY A C 1
ATOM 3830 O O . GLY A 1 520 ? 17.811 7.239 -10.811 1.00 61.47 520 GLY A O 1
ATOM 3831 N N . ASP A 1 521 ? 16.030 7.104 -12.179 1.00 76.69 521 ASP A N 1
ATOM 3832 C CA . ASP A 1 521 ? 15.816 8.547 -12.270 1.00 76.69 521 ASP A CA 1
ATOM 3833 C C . ASP A 1 521 ? 15.245 9.112 -10.960 1.00 76.69 521 ASP A C 1
ATOM 3835 O O . ASP A 1 521 ? 14.634 8.417 -10.146 1.00 76.69 521 ASP A O 1
ATOM 3839 N N . ARG A 1 522 ? 15.460 10.409 -10.723 1.00 80.62 522 ARG A N 1
ATOM 3840 C CA . ARG A 1 522 ? 14.949 11.108 -9.535 1.00 80.62 522 ARG A CA 1
ATOM 3841 C C . ARG A 1 522 ? 14.167 12.331 -9.969 1.00 80.62 522 ARG A C 1
ATOM 3843 O O . ARG A 1 522 ? 14.728 13.196 -10.639 1.00 80.62 522 ARG A O 1
ATOM 3850 N N . ILE A 1 523 ? 12.920 12.431 -9.524 1.00 81.75 523 ILE A N 1
ATOM 3851 C CA . ILE A 1 523 ? 12.050 13.575 -9.810 1.00 81.75 523 ILE A CA 1
ATOM 3852 C C . ILE A 1 523 ? 11.866 14.447 -8.561 1.00 81.75 523 ILE A C 1
ATOM 3854 O O . ILE A 1 523 ? 11.816 13.952 -7.432 1.00 81.75 523 ILE A O 1
ATOM 3858 N N . SER A 1 524 ? 11.860 15.763 -8.756 1.00 83.12 524 SER A N 1
ATOM 3859 C CA . SER A 1 524 ? 11.710 16.807 -7.738 1.00 83.12 524 SER A CA 1
ATOM 3860 C C . SER A 1 524 ? 10.242 17.049 -7.372 1.00 83.12 524 SER A C 1
ATOM 3862 O O . SER A 1 524 ? 9.344 16.583 -8.066 1.00 83.12 524 SER A O 1
ATOM 3864 N N . GLY A 1 525 ? 9.997 17.814 -6.303 1.00 70.00 525 GLY A N 1
ATOM 3865 C CA . GLY A 1 525 ? 8.651 18.251 -5.914 1.00 70.00 525 GLY A CA 1
ATOM 3866 C C . GLY A 1 525 ? 7.886 18.919 -7.060 1.00 70.00 525 GLY A C 1
ATOM 3867 O O . GLY A 1 525 ? 6.769 18.514 -7.341 1.00 70.00 525 GLY A O 1
ATOM 3868 N N . ASP A 1 526 ? 8.517 19.836 -7.795 1.00 78.19 526 ASP A N 1
ATOM 3869 C CA . ASP A 1 526 ? 7.886 20.520 -8.934 1.00 78.19 526 ASP A CA 1
ATOM 3870 C C . ASP A 1 526 ? 7.497 19.533 -10.057 1.00 78.19 526 ASP A C 1
ATOM 3872 O O . ASP A 1 526 ? 6.442 19.648 -10.676 1.00 78.19 526 ASP A O 1
ATOM 3876 N N . GLN A 1 527 ? 8.334 18.520 -10.310 1.00 90.38 527 GLN A N 1
ATOM 3877 C CA . GLN A 1 527 ? 8.043 17.455 -11.280 1.00 90.38 527 GLN A CA 1
ATOM 3878 C C . GLN A 1 527 ? 6.892 16.551 -10.799 1.00 90.38 527 GLN A C 1
ATOM 3880 O O . GLN A 1 527 ? 6.081 16.091 -11.600 1.00 90.38 527 GLN A O 1
ATOM 3885 N N . ILE A 1 528 ? 6.796 16.324 -9.489 1.00 80.81 528 ILE A N 1
ATOM 3886 C CA . ILE A 1 528 ? 5.722 15.553 -8.851 1.00 80.81 528 ILE A CA 1
ATOM 3887 C C . ILE A 1 528 ? 4.401 16.327 -8.865 1.00 80.81 528 ILE A C 1
ATOM 3889 O O . ILE A 1 528 ? 3.358 15.729 -9.111 1.00 80.81 528 ILE A O 1
ATOM 3893 N N . GLU A 1 529 ? 4.431 17.642 -8.652 1.00 78.44 529 GLU A N 1
ATOM 3894 C CA . GLU A 1 529 ? 3.265 18.520 -8.789 1.00 78.44 529 GLU A CA 1
ATOM 3895 C C . GLU A 1 529 ? 2.723 18.493 -10.222 1.00 78.44 529 GLU A C 1
ATOM 3897 O O . GLU A 1 529 ? 1.525 18.298 -10.412 1.00 78.44 529 GLU A O 1
ATOM 3902 N N . ASN A 1 530 ? 3.599 18.560 -11.230 1.00 84.94 530 ASN A N 1
ATOM 3903 C CA . ASN A 1 530 ? 3.193 18.415 -12.631 1.00 84.94 530 ASN A CA 1
ATOM 3904 C C . ASN A 1 530 ? 2.590 17.029 -12.929 1.00 84.94 530 ASN A C 1
ATOM 3906 O O . ASN A 1 530 ? 1.600 16.935 -13.651 1.00 84.94 530 ASN A O 1
ATOM 3910 N N . ALA A 1 531 ? 3.151 15.948 -12.374 1.00 90.56 531 ALA A N 1
ATOM 3911 C CA . ALA A 1 531 ? 2.577 14.606 -12.516 1.00 90.56 531 ALA A CA 1
ATOM 3912 C C . ALA A 1 531 ? 1.200 14.491 -11.845 1.00 90.56 531 ALA A C 1
ATOM 3914 O O . ALA A 1 531 ? 0.273 13.931 -12.429 1.00 90.56 531 ALA A O 1
ATOM 3915 N N . ALA A 1 532 ? 1.054 15.041 -10.637 1.00 81.19 532 ALA A N 1
ATOM 3916 C CA . ALA A 1 532 ? -0.211 15.075 -9.913 1.00 81.19 532 ALA A CA 1
ATOM 3917 C C . ALA A 1 532 ? -1.284 15.844 -10.696 1.00 81.19 532 ALA A C 1
ATOM 3919 O O . ALA A 1 532 ? -2.427 15.392 -10.745 1.00 81.19 532 ALA A O 1
ATOM 3920 N N . GLU A 1 533 ? -0.907 16.943 -11.354 1.00 85.56 533 GLU A N 1
ATOM 3921 C CA . GLU A 1 533 ? -1.799 17.722 -12.214 1.00 85.56 533 GLU A CA 1
ATOM 3922 C C . GLU A 1 533 ? -2.260 16.914 -13.437 1.00 85.56 533 GLU A C 1
ATOM 3924 O O . GLU A 1 533 ? -3.458 16.756 -13.665 1.00 85.56 533 GLU A O 1
ATOM 3929 N N . ILE A 1 534 ? -1.332 16.278 -14.166 1.00 93.75 534 ILE A N 1
ATOM 3930 C CA . ILE A 1 534 ? -1.658 15.406 -15.313 1.00 93.75 534 ILE A CA 1
ATOM 3931 C C . ILE A 1 534 ? -2.655 14.302 -14.917 1.00 93.75 534 ILE A C 1
ATOM 3933 O O . ILE A 1 534 ? -3.588 13.993 -15.666 1.00 93.75 534 ILE A O 1
ATOM 3937 N N . ILE A 1 535 ? -2.471 13.698 -13.741 1.00 86.88 535 ILE A N 1
ATOM 3938 C CA . ILE A 1 535 ? -3.362 12.659 -13.212 1.00 86.88 535 ILE A CA 1
ATOM 3939 C C . ILE A 1 535 ? -4.724 13.254 -12.825 1.00 86.88 535 ILE A C 1
ATOM 3941 O O . ILE A 1 535 ? -5.764 12.664 -13.131 1.00 86.88 535 ILE A O 1
ATOM 3945 N N . ALA A 1 536 ? -4.739 14.420 -12.172 1.00 79.62 536 ALA A N 1
ATOM 3946 C CA . ALA A 1 536 ? -5.965 15.103 -11.772 1.00 79.62 536 ALA A CA 1
ATOM 3947 C C . ALA A 1 536 ? -6.849 15.426 -12.985 1.00 79.62 536 ALA A C 1
ATOM 3949 O O . ALA A 1 536 ? -8.026 15.060 -12.979 1.00 79.62 536 ALA A O 1
ATOM 3950 N N . ARG A 1 537 ? -6.274 15.985 -14.059 1.00 89.06 537 ARG A N 1
ATOM 3951 C CA . ARG A 1 537 ? -6.993 16.290 -15.308 1.00 89.06 537 ARG A CA 1
ATOM 3952 C C . ARG A 1 537 ? -7.572 15.052 -15.984 1.00 89.06 537 ARG A C 1
ATOM 3954 O O . ARG A 1 537 ? -8.752 15.025 -16.328 1.00 89.06 537 ARG A O 1
ATOM 3961 N N . GLY A 1 538 ? -6.783 13.981 -16.107 1.00 81.69 538 GLY A N 1
ATOM 3962 C CA . GLY A 1 538 ? -7.251 12.720 -16.694 1.00 81.69 538 GLY A CA 1
ATOM 3963 C C . GLY A 1 538 ? -8.412 12.108 -15.910 1.00 81.69 538 GLY A C 1
ATOM 3964 O O . GLY A 1 538 ? -9.338 11.531 -16.481 1.00 81.69 538 GLY A O 1
ATOM 3965 N N . ARG A 1 539 ? -8.398 12.274 -14.588 1.00 79.19 539 ARG A N 1
ATOM 3966 C CA . ARG A 1 539 ? -9.473 11.821 -13.712 1.00 79.19 539 ARG A CA 1
ATOM 3967 C C . ARG A 1 539 ? -10.724 12.690 -13.794 1.00 79.19 539 ARG A C 1
ATOM 3969 O O . ARG A 1 539 ? -11.824 12.143 -13.810 1.00 79.19 539 ARG A O 1
ATOM 3976 N N . GLU A 1 540 ? -10.577 14.011 -13.843 1.00 77.12 540 GLU A N 1
ATOM 3977 C CA . GLU A 1 540 ? -11.690 14.949 -14.061 1.00 77.12 540 GLU A CA 1
ATOM 3978 C C . GLU A 1 540 ? -12.366 14.712 -15.418 1.00 77.12 540 GLU A C 1
ATOM 3980 O O . GLU A 1 540 ? -13.589 14.796 -15.521 1.00 77.12 540 GLU A O 1
ATOM 3985 N N . ALA A 1 541 ? -11.587 14.294 -16.418 1.00 77.25 541 ALA A N 1
ATOM 3986 C CA . ALA A 1 541 ? -12.060 13.825 -17.717 1.00 77.25 541 ALA A CA 1
ATOM 3987 C C . ALA A 1 541 ? -12.733 12.433 -17.694 1.00 77.25 541 ALA A C 1
ATOM 3989 O O . ALA A 1 541 ? -13.216 11.972 -18.727 1.00 77.25 541 ALA A O 1
ATOM 3990 N N . GLY A 1 542 ? -12.769 11.741 -16.547 1.00 74.62 542 GLY A N 1
ATOM 3991 C CA . GLY A 1 542 ? -13.369 10.409 -16.412 1.00 74.62 542 GLY A CA 1
ATOM 3992 C C . GLY A 1 542 ? -12.574 9.282 -17.078 1.00 74.62 542 GLY A C 1
ATOM 3993 O O . GLY A 1 542 ? -13.129 8.210 -17.323 1.00 74.62 542 GLY A O 1
ATOM 3994 N N . LEU A 1 543 ? -11.292 9.502 -17.384 1.00 79.25 543 LEU A N 1
ATOM 3995 C CA . LEU A 1 543 ? -10.437 8.499 -18.015 1.00 79.25 543 LEU A CA 1
ATOM 3996 C C . LEU A 1 543 ? -9.912 7.492 -16.982 1.00 79.25 543 LEU A C 1
ATOM 3998 O O . LEU A 1 543 ? -9.647 7.872 -15.837 1.00 79.25 543 LEU A O 1
ATOM 4002 N N . PRO A 1 544 ? -9.753 6.211 -17.362 1.00 74.31 544 PRO A N 1
ATOM 4003 C CA . PRO A 1 544 ? -9.271 5.181 -16.450 1.00 74.31 544 PRO A CA 1
ATOM 4004 C C . PRO A 1 544 ? -7.775 5.368 -16.127 1.00 74.31 544 PRO A C 1
ATOM 4006 O O . PRO A 1 544 ? -7.060 6.004 -16.903 1.00 74.31 544 PRO A O 1
ATOM 4009 N N . PRO A 1 545 ? -7.271 4.765 -15.035 1.00 78.56 545 PRO A N 1
ATOM 4010 C CA . PRO A 1 545 ? -5.879 4.901 -14.600 1.00 78.56 545 PRO A CA 1
ATOM 4011 C C . PRO A 1 545 ? -4.816 4.603 -15.665 1.00 78.56 545 PRO A C 1
ATOM 4013 O O . PRO A 1 545 ? -3.802 5.295 -15.714 1.00 78.56 545 PRO A O 1
ATOM 4016 N N . ASP A 1 546 ? -5.053 3.639 -16.562 1.00 83.31 546 ASP A N 1
ATOM 4017 C CA . ASP A 1 546 ? -4.130 3.341 -17.667 1.00 83.31 546 ASP A CA 1
ATOM 4018 C C . ASP A 1 546 ? -3.953 4.526 -18.635 1.00 83.31 546 ASP A C 1
ATOM 4020 O O . ASP A 1 546 ? -2.874 4.707 -19.192 1.00 83.31 546 ASP A O 1
ATOM 4024 N N . ALA A 1 547 ? -4.954 5.400 -18.788 1.00 89.81 547 ALA A N 1
ATOM 4025 C CA . ALA A 1 547 ? -4.803 6.634 -19.562 1.00 89.81 547 ALA A CA 1
ATOM 4026 C C . ALA A 1 547 ? -3.838 7.619 -18.880 1.00 89.81 547 ALA A C 1
ATOM 4028 O O . ALA A 1 547 ? -3.076 8.312 -19.557 1.00 89.81 547 ALA A O 1
ATOM 4029 N N . TRP A 1 548 ? -3.846 7.673 -17.543 1.00 95.44 548 TRP A N 1
ATOM 4030 C CA . TRP A 1 548 ? -2.939 8.528 -16.773 1.00 95.44 548 TRP A CA 1
ATOM 4031 C C . TRP A 1 548 ? -1.501 8.026 -16.884 1.00 95.44 548 TRP A C 1
ATOM 4033 O O . TRP A 1 548 ? -0.587 8.834 -17.017 1.00 95.44 548 TRP A O 1
ATOM 4043 N N . VAL A 1 549 ? -1.304 6.702 -16.911 1.00 93.12 549 VAL A N 1
ATOM 4044 C CA . VAL A 1 549 ? 0.003 6.075 -17.171 1.00 93.12 549 VAL A CA 1
ATOM 4045 C C . VAL A 1 549 ? 0.550 6.512 -18.529 1.00 93.12 549 VAL A C 1
ATOM 4047 O O . VAL A 1 549 ? 1.700 6.935 -18.599 1.00 93.12 549 VAL A O 1
ATOM 4050 N N . VAL A 1 550 ? -0.270 6.500 -19.586 1.00 94.81 550 VAL A N 1
ATOM 4051 C CA . VAL A 1 550 ? 0.142 6.960 -20.927 1.00 94.81 550 VAL A CA 1
ATOM 4052 C C . VAL A 1 550 ? 0.584 8.426 -20.917 1.00 94.81 550 VAL A C 1
ATOM 4054 O O . VAL A 1 550 ? 1.627 8.764 -21.480 1.00 94.81 550 VAL A O 1
ATOM 4057 N N . ALA A 1 551 ? -0.168 9.302 -20.250 1.00 96.50 551 ALA A N 1
ATOM 4058 C CA . ALA A 1 551 ? 0.175 10.719 -20.156 1.00 96.50 551 ALA A CA 1
ATOM 4059 C C . ALA A 1 551 ? 1.429 10.967 -19.296 1.00 96.50 551 ALA A C 1
ATOM 4061 O O . ALA A 1 551 ? 2.311 11.732 -19.685 1.00 96.50 551 ALA A O 1
ATOM 4062 N N . VAL A 1 552 ? 1.567 10.295 -18.153 1.00 96.62 552 VAL A N 1
ATOM 4063 C CA . VAL A 1 552 ? 2.753 10.425 -17.293 1.00 96.62 552 VAL A CA 1
ATOM 4064 C C . VAL A 1 552 ? 4.000 9.868 -17.989 1.00 96.62 552 VAL A C 1
ATOM 4066 O O . VAL A 1 552 ? 5.046 10.514 -17.942 1.00 96.62 552 VAL A O 1
ATOM 4069 N N . ALA A 1 553 ? 3.900 8.740 -18.703 1.00 94.44 553 ALA A N 1
ATOM 4070 C CA . ALA A 1 553 ? 4.994 8.181 -19.503 1.00 94.44 553 ALA A CA 1
ATOM 4071 C C . ALA A 1 553 ? 5.435 9.145 -20.616 1.00 94.44 553 ALA A C 1
ATOM 4073 O O . ALA A 1 553 ? 6.633 9.372 -20.802 1.00 94.44 553 ALA A O 1
ATOM 4074 N N . ALA A 1 554 ? 4.478 9.782 -21.302 1.00 95.38 554 ALA A N 1
ATOM 4075 C CA . ALA A 1 554 ? 4.759 10.813 -22.299 1.00 95.38 554 ALA A CA 1
ATOM 4076 C C . ALA A 1 554 ? 5.505 12.017 -21.704 1.00 95.38 554 ALA A C 1
ATOM 4078 O O . ALA A 1 554 ? 6.547 12.415 -22.222 1.00 95.38 554 ALA A O 1
ATOM 4079 N N . ALA A 1 555 ? 5.028 12.563 -20.583 1.00 95.94 555 ALA A N 1
ATOM 4080 C CA . ALA A 1 555 ? 5.664 13.709 -19.936 1.00 95.94 555 ALA A CA 1
ATOM 4081 C C . ALA A 1 555 ? 7.047 13.373 -19.340 1.00 95.94 555 ALA A C 1
ATOM 4083 O O . ALA A 1 555 ? 7.964 14.199 -19.386 1.00 95.94 555 ALA A O 1
ATOM 4084 N N . LEU A 1 556 ? 7.237 12.152 -18.824 1.00 93.31 556 LEU A N 1
ATOM 4085 C CA . LEU A 1 556 ? 8.544 11.642 -18.397 1.00 93.31 556 LEU A CA 1
ATOM 4086 C C . LEU A 1 556 ? 9.527 11.560 -19.572 1.00 93.31 556 LEU A C 1
ATOM 4088 O O . LEU A 1 556 ? 10.654 12.038 -19.454 1.00 93.31 556 LEU A O 1
ATOM 4092 N N . ALA A 1 557 ? 9.106 11.003 -20.708 1.00 90.44 557 ALA A N 1
ATOM 4093 C CA . ALA A 1 557 ? 9.960 10.866 -21.886 1.00 90.44 557 ALA A CA 1
ATOM 4094 C C . ALA A 1 557 ? 10.287 12.220 -22.541 1.00 90.44 557 ALA A C 1
ATOM 4096 O O . ALA A 1 557 ? 11.425 12.459 -22.949 1.00 90.44 557 ALA A O 1
ATOM 4097 N N . ASP A 1 558 ? 9.309 13.124 -22.632 1.00 88.75 558 ASP A N 1
ATOM 4098 C CA . ASP A 1 558 ? 9.470 14.369 -23.378 1.00 88.75 558 ASP A CA 1
ATOM 4099 C C . ASP A 1 558 ? 10.221 15.444 -22.584 1.00 88.75 558 ASP A C 1
ATOM 4101 O O . ASP A 1 558 ? 11.107 16.102 -23.140 1.00 88.75 558 ASP A O 1
ATOM 4105 N N . SER A 1 559 ? 9.893 15.648 -21.304 1.00 91.38 559 SER A N 1
ATOM 4106 C CA . SER A 1 559 ? 10.486 16.716 -20.481 1.00 91.38 559 SER A CA 1
ATOM 4107 C C . SER A 1 559 ? 11.000 16.260 -19.115 1.00 91.38 559 SER A C 1
ATOM 4109 O O . SER A 1 559 ? 11.466 17.093 -18.329 1.00 91.38 559 SER A O 1
ATOM 4111 N N . GLY A 1 560 ? 10.892 14.968 -18.797 1.00 90.19 560 GLY A N 1
ATOM 4112 C CA . GLY A 1 560 ? 11.113 14.477 -17.443 1.00 90.19 560 GLY A CA 1
ATOM 4113 C C . GLY A 1 560 ? 10.141 15.109 -16.449 1.00 90.19 560 GLY A C 1
ATOM 4114 O O . GLY A 1 560 ? 10.569 15.450 -15.356 1.00 90.19 560 GLY A O 1
ATOM 4115 N N . LEU A 1 561 ? 8.880 15.360 -16.824 1.00 93.88 561 LEU A N 1
ATOM 4116 C CA . LEU A 1 561 ? 7.876 16.074 -16.008 1.00 93.88 561 LEU A CA 1
ATOM 4117 C C . LEU A 1 561 ? 8.220 17.541 -15.680 1.00 93.88 561 LEU A C 1
ATOM 4119 O O . LEU A 1 561 ? 7.630 18.145 -14.783 1.00 93.88 561 LEU A O 1
ATOM 4123 N N . THR A 1 562 ? 9.167 18.149 -16.393 1.00 91.31 562 THR A N 1
ATOM 4124 C CA . THR A 1 562 ? 9.495 19.571 -16.216 1.00 91.31 562 THR A CA 1
ATOM 4125 C C . THR A 1 562 ? 8.600 20.432 -17.104 1.00 91.31 562 THR A C 1
ATOM 4127 O O . THR A 1 562 ? 8.491 20.178 -18.306 1.00 91.31 562 THR A O 1
ATOM 4130 N N . ASN A 1 563 ? 7.994 21.482 -16.547 1.00 89.25 563 ASN A N 1
ATOM 4131 C CA . ASN A 1 563 ? 7.251 22.459 -17.339 1.00 89.25 563 ASN A CA 1
ATOM 4132 C C . ASN A 1 563 ? 8.217 23.453 -18.016 1.00 89.25 563 ASN A C 1
ATOM 4134 O O . ASN A 1 563 ? 8.825 24.296 -17.357 1.00 89.25 563 ASN A O 1
ATOM 4138 N N . LEU A 1 564 ? 8.422 23.318 -19.330 1.00 86.31 564 LEU A N 1
ATOM 4139 C CA . LEU A 1 564 ? 9.417 24.104 -20.065 1.00 86.31 564 LEU A CA 1
ATOM 4140 C C . LEU A 1 564 ? 8.851 25.453 -20.536 1.00 86.31 564 LEU A C 1
ATOM 4142 O O . LEU A 1 564 ? 8.020 25.511 -21.444 1.00 86.31 564 LEU A O 1
ATOM 4146 N N . GLU A 1 565 ? 9.381 26.545 -19.978 1.00 78.94 565 GLU A N 1
ATOM 4147 C CA . GLU A 1 565 ? 8.959 27.920 -20.294 1.00 78.94 565 GLU A CA 1
ATOM 4148 C C . GLU A 1 565 ? 9.680 28.545 -21.509 1.00 78.94 565 GLU A C 1
ATOM 4150 O O . GLU A 1 565 ? 9.311 29.625 -21.974 1.00 78.94 565 GLU A O 1
ATOM 4155 N N . GLN A 1 566 ? 10.740 27.912 -22.028 1.00 68.44 566 GLN A N 1
ATOM 4156 C CA . GLN A 1 566 ? 11.595 28.486 -23.077 1.00 68.44 566 GLN A CA 1
ATOM 4157 C C . GLN A 1 566 ? 11.954 27.468 -24.167 1.00 68.44 566 GLN A C 1
ATOM 4159 O O . GLN A 1 566 ? 12.193 26.295 -23.889 1.00 68.44 566 GLN A O 1
ATOM 4164 N N . GLY A 1 567 ? 12.070 27.950 -25.410 1.00 67.56 567 GLY A N 1
ATOM 4165 C CA . GLY A 1 567 ? 12.463 27.166 -26.586 1.00 67.56 567 GLY A CA 1
ATOM 4166 C C . GLY A 1 567 ? 11.330 26.958 -27.597 1.00 67.56 567 GLY A C 1
ATOM 4167 O O . GLY A 1 567 ? 10.222 27.455 -27.429 1.00 67.56 567 GLY A O 1
ATOM 4168 N N . ASP A 1 568 ? 11.615 26.205 -28.662 1.00 67.50 568 ASP A N 1
ATOM 4169 C CA . ASP A 1 568 ? 10.664 25.955 -29.764 1.00 67.50 568 ASP A CA 1
ATOM 4170 C C . ASP A 1 568 ? 9.603 24.885 -29.433 1.00 67.50 568 ASP A C 1
ATOM 4172 O O . ASP A 1 568 ? 8.753 24.563 -30.267 1.00 67.50 568 ASP A O 1
ATOM 4176 N N . ARG A 1 569 ? 9.696 24.268 -28.249 1.00 75.44 569 ARG A N 1
ATOM 4177 C CA . ARG A 1 569 ? 8.787 23.241 -27.723 1.00 75.44 569 ARG A CA 1
ATOM 4178 C C . ARG A 1 569 ? 8.609 23.499 -26.234 1.00 75.44 569 ARG A C 1
ATOM 4180 O O . ARG A 1 569 ? 9.613 23.562 -25.527 1.00 75.44 569 ARG A O 1
ATOM 4187 N N . LEU A 1 570 ? 7.367 23.653 -25.798 1.00 80.00 570 LEU A N 1
ATOM 4188 C CA . LEU A 1 570 ? 7.008 24.188 -24.485 1.00 80.00 570 LEU A CA 1
ATOM 4189 C C . LEU A 1 570 ? 6.142 23.189 -23.711 1.00 80.00 570 LEU A C 1
ATOM 4191 O O . LEU A 1 570 ? 5.608 22.247 -24.303 1.00 80.00 570 LEU A O 1
ATOM 4195 N N . GLY A 1 571 ? 5.994 23.411 -22.408 1.00 85.00 571 GLY A N 1
ATOM 4196 C CA . GLY A 1 571 ? 5.103 22.604 -21.578 1.00 85.00 571 GLY A CA 1
ATOM 4197 C C . GLY A 1 571 ? 5.680 21.245 -21.179 1.00 85.00 571 GLY A C 1
ATOM 4198 O O . GLY A 1 571 ? 6.728 20.814 -21.672 1.00 85.00 571 GLY A O 1
ATOM 4199 N N . VAL A 1 572 ? 4.957 20.539 -20.310 1.00 90.06 572 VAL A N 1
ATOM 4200 C CA . VAL A 1 572 ? 5.313 19.191 -19.819 1.00 90.06 572 VAL A CA 1
ATOM 4201 C C . VAL A 1 572 ? 5.320 18.117 -20.920 1.00 90.06 572 VAL A C 1
ATOM 4203 O O . VAL A 1 572 ? 6.002 17.110 -20.795 1.00 90.06 572 VAL A O 1
ATOM 4206 N N . PHE A 1 573 ? 4.638 18.365 -22.042 1.00 91.94 573 PHE A N 1
ATOM 4207 C CA . PHE A 1 573 ? 4.580 17.469 -23.206 1.00 91.94 573 PHE A CA 1
ATOM 4208 C C . PHE A 1 573 ? 5.405 17.965 -24.405 1.00 91.94 573 PHE A C 1
ATOM 4210 O O . PHE A 1 573 ? 5.232 17.479 -25.520 1.00 91.94 573 PHE A O 1
ATOM 4217 N N . ARG A 1 574 ? 6.256 18.992 -24.245 1.00 85.31 574 ARG A N 1
ATOM 4218 C CA . ARG A 1 574 ? 7.058 19.575 -25.348 1.00 85.31 574 ARG A CA 1
ATOM 4219 C C . ARG A 1 574 ? 6.257 19.824 -26.636 1.00 85.31 574 ARG A C 1
ATOM 4221 O O . ARG A 1 574 ? 6.724 19.558 -27.758 1.00 85.31 574 ARG A O 1
ATOM 4228 N N . GLN A 1 575 ? 5.051 20.350 -26.471 1.00 77.88 575 GLN A N 1
ATOM 4229 C CA . GLN A 1 575 ? 4.133 20.651 -27.559 1.00 77.88 575 GLN A CA 1
ATOM 4230 C C . GLN A 1 575 ? 4.561 21.932 -28.286 1.00 77.88 575 GLN A C 1
ATOM 4232 O O . GLN A 1 575 ? 5.342 22.747 -27.782 1.00 77.88 575 GLN A O 1
ATOM 4237 N N . ARG A 1 576 ? 4.074 22.097 -29.519 1.00 73.44 576 ARG A N 1
ATOM 4238 C CA . ARG A 1 576 ? 4.376 23.262 -30.355 1.00 73.44 576 ARG A CA 1
ATOM 4239 C C . ARG A 1 576 ? 3.142 24.154 -30.528 1.00 73.44 576 ARG A C 1
ATOM 4241 O O . ARG A 1 576 ? 2.109 23.634 -30.950 1.00 73.44 576 ARG A O 1
ATOM 4248 N N . PRO A 1 577 ? 3.256 25.482 -30.338 1.00 66.19 577 PRO A N 1
ATOM 4249 C CA . PRO A 1 577 ? 2.142 26.417 -30.547 1.00 66.19 577 PRO A CA 1
ATOM 4250 C C . PRO A 1 577 ? 1.526 26.371 -31.954 1.00 66.19 577 PRO A C 1
ATOM 4252 O O . PRO A 1 577 ? 0.334 26.597 -32.142 1.00 66.19 577 PRO A O 1
ATOM 4255 N N . ASP A 1 578 ? 2.318 26.042 -32.975 1.00 66.06 578 ASP A N 1
ATOM 4256 C CA . ASP A 1 578 ? 1.861 25.940 -34.364 1.00 66.06 578 ASP A CA 1
ATOM 4257 C C . ASP A 1 578 ? 1.312 24.549 -34.744 1.00 66.06 578 ASP A C 1
ATOM 4259 O O . ASP A 1 578 ? 0.736 24.397 -35.824 1.00 66.06 578 ASP A O 1
ATOM 4263 N N . ALA A 1 579 ? 1.413 23.547 -33.860 1.00 65.81 579 ALA A N 1
ATOM 4264 C CA . ALA A 1 579 ? 0.921 22.185 -34.097 1.00 65.81 579 ALA A CA 1
ATOM 4265 C C . ALA A 1 579 ? -0.578 21.999 -33.797 1.00 65.81 579 ALA A C 1
ATOM 4267 O O . ALA A 1 579 ? -1.137 20.939 -34.081 1.00 65.81 579 ALA A O 1
ATOM 4268 N N . GLY A 1 580 ? -1.247 23.038 -33.286 1.00 63.50 580 GLY A N 1
ATOM 4269 C CA . GLY A 1 580 ? -2.694 23.048 -33.072 1.00 63.50 580 GLY A CA 1
ATOM 4270 C C . GLY A 1 580 ? -3.161 22.584 -31.691 1.00 63.50 580 GLY A C 1
ATOM 4271 O O . GLY A 1 580 ? -4.355 22.335 -31.566 1.00 63.50 580 GLY A O 1
ATOM 4272 N N . THR A 1 581 ? -2.269 22.494 -30.696 1.00 60.28 581 THR A N 1
ATOM 4273 C CA . THR A 1 581 ? -2.559 22.163 -29.281 1.00 60.28 581 THR A CA 1
ATOM 4274 C C . THR A 1 581 ? -2.876 23.379 -28.396 1.00 60.28 581 THR A C 1
ATOM 4276 O O . THR A 1 581 ? -3.302 23.213 -27.260 1.00 60.28 581 THR A O 1
ATOM 4279 N N . GLY A 1 582 ? -2.712 24.603 -28.904 1.00 67.56 582 GLY A N 1
ATOM 4280 C CA . GLY A 1 582 ? -2.955 25.851 -28.167 1.00 67.56 582 GLY A CA 1
ATOM 4281 C C . GLY A 1 582 ? -1.981 26.948 -28.598 1.00 67.56 582 GLY A C 1
ATOM 4282 O O . GLY A 1 582 ? -1.106 26.699 -29.428 1.00 67.56 582 GLY A O 1
ATOM 4283 N N . ASP A 1 583 ? -2.126 28.164 -28.069 1.00 73.81 583 ASP A N 1
ATOM 4284 C CA . ASP A 1 583 ? -1.069 29.177 -28.174 1.00 73.81 583 ASP A CA 1
ATOM 4285 C C . ASP A 1 583 ? 0.059 28.914 -27.153 1.00 73.81 583 ASP A C 1
ATOM 4287 O O . ASP A 1 583 ? 0.014 27.955 -26.383 1.00 73.81 583 ASP A O 1
ATOM 4291 N N . ALA A 1 584 ? 1.126 29.717 -27.190 1.00 66.50 584 ALA A N 1
ATOM 4292 C CA . ALA A 1 584 ? 2.298 29.491 -26.341 1.00 66.50 584 ALA A CA 1
ATOM 4293 C C . ALA A 1 584 ? 1.990 29.603 -24.838 1.00 66.50 584 ALA A C 1
ATOM 4295 O O . ALA A 1 584 ? 2.615 28.897 -24.056 1.00 66.50 584 ALA A O 1
ATOM 4296 N N . GLU A 1 585 ? 1.035 30.456 -24.459 1.00 68.56 585 GLU A N 1
ATOM 4297 C CA . GLU A 1 585 ? 0.595 30.632 -23.071 1.00 68.56 585 GLU A CA 1
ATOM 4298 C C . GLU A 1 585 ? -0.217 29.413 -22.613 1.00 68.56 585 GLU A C 1
ATOM 4300 O O . GLU A 1 585 ? 0.056 28.857 -21.556 1.00 68.56 585 GLU A O 1
ATOM 4305 N N . SER A 1 586 ? -1.113 28.910 -23.467 1.00 75.00 586 SER A N 1
ATOM 4306 C CA . SER A 1 586 ? -1.934 27.729 -23.174 1.00 75.00 586 SER A CA 1
ATOM 4307 C C . SER A 1 586 ? -1.107 26.440 -23.071 1.00 75.00 586 SER A C 1
ATOM 4309 O O . SER A 1 586 ? -1.393 25.579 -22.256 1.00 75.00 586 SER A O 1
ATOM 4311 N N . ILE A 1 587 ? -0.056 26.274 -23.879 1.00 79.19 587 ILE A N 1
ATOM 4312 C CA . ILE A 1 587 ? 0.784 25.058 -23.844 1.00 79.19 587 ILE A CA 1
ATOM 4313 C C . ILE A 1 587 ? 1.720 25.025 -22.619 1.00 79.19 587 ILE A C 1
ATOM 4315 O O . ILE A 1 587 ? 2.198 23.959 -22.230 1.00 79.19 587 ILE A O 1
ATOM 4319 N N . GLN A 1 588 ? 2.010 26.184 -22.025 1.00 81.94 588 GLN A N 1
ATOM 4320 C CA . GLN A 1 588 ? 2.805 26.290 -20.797 1.00 81.94 588 GLN A CA 1
ATOM 4321 C C . GLN A 1 588 ? 1.979 26.074 -19.533 1.00 81.94 588 GLN A C 1
ATOM 4323 O O . GLN A 1 588 ? 2.561 25.868 -18.472 1.00 81.94 588 GLN A O 1
ATOM 4328 N N . ASP A 1 589 ? 0.656 26.113 -19.637 1.00 83.56 589 ASP A N 1
ATOM 4329 C CA . ASP A 1 589 ? -0.243 25.732 -18.560 1.00 83.56 589 ASP A CA 1
ATOM 4330 C C . ASP A 1 589 ? -0.352 24.195 -18.504 1.00 83.56 589 ASP A C 1
ATOM 4332 O O . ASP A 1 589 ? -0.854 23.586 -19.457 1.00 83.56 589 ASP A O 1
ATOM 4336 N N . PRO A 1 590 ? 0.134 23.533 -17.433 1.00 83.44 590 PRO A N 1
ATOM 4337 C CA . PRO A 1 590 ? 0.055 22.081 -17.303 1.00 83.44 590 PRO A CA 1
ATOM 4338 C C . PRO A 1 590 ? -1.379 21.542 -17.359 1.00 83.44 590 PRO A C 1
ATOM 4340 O O . PRO A 1 590 ? -1.564 20.439 -17.876 1.00 83.44 590 PRO A O 1
ATOM 4343 N N . GLU A 1 591 ? -2.377 22.310 -16.898 1.00 86.19 591 GLU A N 1
ATOM 4344 C CA . GLU A 1 591 ? -3.791 21.916 -16.947 1.00 86.19 591 GLU A CA 1
ATOM 4345 C C . GLU A 1 591 ? -4.256 21.782 -18.402 1.00 86.19 591 GLU A C 1
ATOM 4347 O O . GLU A 1 591 ? -4.685 20.713 -18.845 1.00 86.19 591 GLU A O 1
ATOM 4352 N N . HIS A 1 592 ? -4.087 22.853 -19.186 1.00 86.00 592 HIS A N 1
ATOM 4353 C CA . HIS A 1 592 ? -4.460 22.876 -20.602 1.00 86.00 592 HIS A CA 1
ATOM 4354 C C . HIS A 1 592 ? -3.634 21.885 -21.428 1.00 86.00 592 HIS A C 1
ATOM 4356 O O . HIS A 1 592 ? -4.166 21.219 -22.318 1.00 86.00 592 HIS A O 1
ATOM 4362 N N . ALA A 1 593 ? -2.337 21.750 -21.145 1.00 88.06 593 ALA A N 1
ATOM 4363 C CA . ALA A 1 593 ? -1.471 20.809 -21.849 1.00 88.06 593 ALA A CA 1
ATOM 4364 C C . ALA A 1 593 ? -1.900 19.346 -21.623 1.00 88.06 593 ALA A C 1
ATOM 4366 O O . ALA A 1 593 ? -1.891 18.557 -22.575 1.00 88.06 593 ALA A O 1
ATOM 4367 N N . ALA A 1 594 ? -2.308 18.994 -20.397 1.00 91.81 594 ALA A N 1
ATOM 4368 C CA . ALA A 1 594 ? -2.859 17.681 -20.067 1.00 91.81 594 ALA A CA 1
ATOM 4369 C C . ALA A 1 594 ? -4.228 17.459 -20.720 1.00 91.81 594 ALA A C 1
ATOM 4371 O O . ALA A 1 594 ? -4.428 16.435 -21.374 1.00 91.81 594 ALA A O 1
ATOM 4372 N N . ASP A 1 595 ? -5.136 18.433 -20.649 1.00 91.31 595 ASP A N 1
ATOM 4373 C CA . ASP A 1 595 ? -6.436 18.357 -21.324 1.00 91.31 595 ASP A CA 1
ATOM 4374 C C . ASP A 1 595 ? -6.284 18.177 -22.844 1.00 91.31 595 ASP A C 1
ATOM 4376 O O . ASP A 1 595 ? -7.009 17.396 -23.468 1.00 91.31 595 ASP A O 1
ATOM 4380 N N . ALA A 1 596 ? -5.314 18.863 -23.455 1.00 90.38 596 ALA A N 1
ATOM 4381 C CA . ALA A 1 596 ? -5.002 18.734 -24.874 1.00 90.38 596 ALA A CA 1
ATOM 4382 C C . ALA A 1 596 ? -4.419 17.354 -25.209 1.00 90.38 596 ALA A C 1
ATOM 4384 O O . ALA A 1 596 ? -4.764 16.789 -26.245 1.00 90.38 596 ALA A O 1
ATOM 4385 N N . PHE A 1 597 ? -3.571 16.790 -24.339 1.00 93.88 597 PHE A N 1
ATOM 4386 C CA . PHE A 1 597 ? -3.047 15.431 -24.498 1.00 93.88 597 PHE A CA 1
ATOM 4387 C C . PHE A 1 597 ? -4.167 14.386 -24.423 1.00 93.88 597 PHE A C 1
ATOM 4389 O O . PHE A 1 597 ? -4.239 13.491 -25.262 1.00 93.88 597 PHE A O 1
ATOM 4396 N N . TYR A 1 598 ? -5.083 14.516 -23.463 1.00 94.56 598 TYR A N 1
ATOM 4397 C CA . TYR A 1 598 ? -6.221 13.607 -23.318 1.00 94.56 598 TYR A CA 1
ATOM 4398 C C . TYR A 1 598 ? -7.284 13.776 -24.415 1.00 94.56 598 TYR A C 1
ATOM 4400 O O . TYR A 1 598 ? -8.061 12.852 -24.658 1.00 94.56 598 TYR A O 1
ATOM 4408 N N . GLY A 1 599 ? -7.302 14.910 -25.120 1.00 91.44 599 GLY A N 1
ATOM 4409 C CA . GLY A 1 599 ? -8.291 15.214 -26.162 1.00 91.44 599 GLY A CA 1
ATOM 4410 C C . GLY A 1 599 ? -9.587 15.814 -25.615 1.00 91.44 599 GLY A C 1
ATOM 4411 O O . GLY A 1 599 ? -10.630 15.724 -26.251 1.00 91.44 599 GLY A O 1
ATOM 4412 N N . VAL A 1 600 ? -9.531 16.420 -24.428 1.00 89.69 600 VAL A N 1
ATOM 4413 C CA . VAL A 1 600 ? -10.683 17.046 -23.756 1.00 89.69 600 VAL A CA 1
ATOM 4414 C C . VAL A 1 600 ? -10.604 18.575 -23.718 1.00 89.69 600 VAL A C 1
ATOM 4416 O O . VAL A 1 600 ? -11.578 19.225 -23.346 1.00 89.69 600 VAL A O 1
ATOM 4419 N N . ALA A 1 601 ? -9.483 19.166 -24.147 1.00 84.69 601 ALA A N 1
ATOM 4420 C CA . ALA A 1 601 ? -9.334 20.617 -24.255 1.00 84.69 601 ALA A CA 1
ATOM 4421 C C . ALA A 1 601 ? -10.228 21.215 -25.356 1.00 84.69 601 ALA A C 1
ATOM 4423 O O . ALA A 1 601 ? -10.198 20.798 -26.519 1.00 84.69 601 ALA A O 1
ATOM 4424 N N . GLU A 1 602 ? -10.969 22.272 -25.020 1.00 77.56 602 GLU A N 1
ATOM 4425 C CA . GLU A 1 602 ? -11.762 23.017 -25.997 1.00 77.56 602 GLU A CA 1
ATOM 4426 C C . GLU A 1 602 ? -10.868 23.800 -26.981 1.00 77.56 602 GLU A C 1
ATOM 4428 O O . GLU A 1 602 ? -9.869 24.414 -26.615 1.00 77.56 602 GLU A O 1
ATOM 4433 N N . GLY A 1 603 ? -11.242 23.823 -28.265 1.00 71.62 603 GLY A N 1
ATOM 4434 C CA . GLY A 1 603 ? -10.574 24.657 -29.279 1.00 71.62 603 GLY A CA 1
ATOM 4435 C C . GLY A 1 603 ? -9.233 24.125 -29.808 1.00 71.62 603 GLY A C 1
ATOM 4436 O O . GLY A 1 603 ? -8.620 24.768 -30.667 1.00 71.62 603 GLY A O 1
ATOM 4437 N N . VAL A 1 604 ? -8.805 22.941 -29.365 1.00 79.25 604 VAL A N 1
ATOM 4438 C CA . VAL A 1 604 ? -7.621 22.230 -29.863 1.00 79.25 604 VAL A CA 1
ATOM 4439 C C . VAL A 1 604 ? -7.946 21.481 -31.164 1.00 79.25 604 VAL A C 1
ATOM 4441 O O . VAL A 1 604 ? -9.017 20.907 -31.329 1.00 79.25 604 VAL A O 1
ATOM 4444 N N . ARG A 1 605 ? -7.031 21.527 -32.144 1.00 77.12 605 ARG A N 1
ATOM 4445 C CA . ARG A 1 605 ? -7.175 20.859 -33.458 1.00 77.12 605 ARG A CA 1
ATOM 4446 C C . ARG A 1 605 ? -6.362 19.570 -33.578 1.00 77.12 605 ARG A C 1
ATOM 4448 O O . ARG A 1 605 ? -6.536 18.845 -34.558 1.00 77.12 605 ARG A O 1
ATOM 4455 N N . ASN A 1 606 ? -5.421 19.335 -32.667 1.00 79.25 606 ASN A N 1
ATOM 4456 C CA . ASN A 1 606 ? -4.634 18.108 -32.647 1.00 79.25 606 ASN A CA 1
ATOM 4457 C C . ASN A 1 606 ? -5.437 16.996 -31.946 1.00 79.25 606 ASN A C 1
ATOM 4459 O O . ASN A 1 606 ? -5.942 17.275 -30.864 1.00 79.25 606 ASN A O 1
ATOM 4463 N N . PRO A 1 607 ? -5.553 15.781 -32.519 1.00 84.38 607 PRO A N 1
ATOM 4464 C CA . PRO A 1 607 ? -6.197 14.663 -31.834 1.00 84.38 607 PRO A CA 1
ATOM 4465 C C . PRO A 1 607 ? -5.470 14.317 -30.531 1.00 84.38 607 PRO A C 1
ATOM 4467 O O . PRO A 1 607 ? -4.238 14.240 -30.529 1.00 84.38 607 PRO A O 1
ATOM 4470 N N . GLY A 1 608 ? -6.229 14.112 -29.458 1.00 90.31 608 GLY A N 1
ATOM 4471 C CA . GLY A 1 608 ? -5.724 13.624 -28.179 1.00 90.31 608 GLY A CA 1
ATOM 4472 C C . GLY A 1 608 ? -5.975 12.130 -27.988 1.00 90.31 608 GLY A C 1
ATOM 4473 O O . GLY A 1 608 ? -6.396 11.422 -28.903 1.00 90.31 608 GLY A O 1
ATOM 4474 N N . LEU A 1 609 ? -5.718 11.635 -26.780 1.00 93.50 609 LEU A N 1
ATOM 4475 C CA . LEU A 1 609 ? -5.835 10.219 -26.441 1.00 93.50 609 LEU A CA 1
ATOM 4476 C C . LEU A 1 609 ? -7.247 9.670 -26.709 1.00 93.50 609 LEU A C 1
ATOM 4478 O O . LEU A 1 609 ? -7.392 8.595 -27.281 1.00 93.50 609 LEU A O 1
ATOM 4482 N N . THR A 1 610 ? -8.293 10.427 -26.370 1.00 93.50 610 THR A N 1
ATOM 4483 C CA . THR A 1 610 ? -9.701 10.038 -26.589 1.00 93.50 610 THR A CA 1
ATOM 4484 C C . THR A 1 610 ? -10.124 9.983 -28.060 1.00 93.50 610 THR A C 1
ATOM 4486 O O . THR A 1 610 ? -11.134 9.352 -28.375 1.00 93.50 610 THR A O 1
ATOM 4489 N N . ASP A 1 611 ? -9.342 10.564 -28.973 1.00 92.75 611 ASP A N 1
ATOM 4490 C CA . ASP A 1 611 ? -9.616 10.564 -30.414 1.00 92.75 611 ASP A CA 1
ATOM 4491 C C . ASP A 1 611 ? -9.029 9.343 -31.149 1.00 92.75 611 ASP A C 1
ATOM 4493 O O . ASP A 1 611 ? -9.202 9.197 -32.365 1.00 92.75 611 ASP A O 1
ATOM 4497 N N . ILE A 1 612 ? -8.311 8.464 -30.441 1.00 89.94 612 ILE A N 1
ATOM 4498 C CA . ILE A 1 612 ? -7.622 7.298 -31.008 1.00 89.94 612 ILE A CA 1
ATOM 4499 C C . ILE A 1 612 ? -7.991 6.005 -30.264 1.00 89.94 612 ILE A C 1
ATOM 4501 O O . ILE A 1 612 ? -8.509 6.022 -29.151 1.00 89.94 612 ILE A O 1
ATOM 4505 N N . ALA A 1 613 ? -7.709 4.846 -30.867 1.00 88.44 613 ALA A N 1
ATOM 4506 C CA . ALA A 1 613 ? -7.982 3.527 -30.277 1.00 88.44 613 ALA A CA 1
ATOM 4507 C C . ALA A 1 613 ? -6.928 3.107 -29.226 1.00 88.44 613 ALA A C 1
ATOM 4509 O O . ALA A 1 613 ? -6.446 1.973 -29.231 1.00 88.44 613 ALA A O 1
ATOM 4510 N N . TRP A 1 614 ? -6.552 4.038 -28.345 1.00 87.75 614 TRP A N 1
ATOM 4511 C CA . TRP A 1 614 ? -5.421 3.909 -27.422 1.00 87.75 614 TRP A CA 1
ATOM 4512 C C . TRP A 1 614 ? -5.518 2.702 -26.483 1.00 87.75 614 TRP A C 1
ATOM 4514 O O . TRP A 1 614 ? -4.501 2.104 -26.164 1.00 87.75 614 TRP A O 1
ATOM 4524 N N . SER A 1 615 ? -6.725 2.290 -26.084 1.00 75.25 615 SER A N 1
ATOM 4525 C CA . SER A 1 615 ? -6.939 1.162 -25.162 1.00 75.25 615 SER A CA 1
ATOM 4526 C C . SER A 1 615 ? -6.543 -0.204 -25.734 1.00 75.25 615 SER A C 1
ATOM 4528 O O . SER A 1 615 ? -6.551 -1.199 -25.015 1.00 75.25 615 SER A O 1
ATOM 4530 N N . THR A 1 616 ? -6.229 -0.265 -27.031 1.00 76.75 616 THR A N 1
ATOM 4531 C CA . THR A 1 616 ? -5.743 -1.471 -27.722 1.00 76.75 616 THR A CA 1
ATOM 4532 C C . THR A 1 616 ? -4.269 -1.387 -28.121 1.00 76.75 616 THR A C 1
ATOM 4534 O O . THR A 1 616 ? -3.762 -2.311 -28.749 1.00 76.75 616 THR A O 1
ATOM 4537 N N . MET A 1 617 ? -3.607 -0.278 -27.790 1.00 81.12 617 MET A N 1
ATOM 4538 C CA . MET A 1 617 ? -2.211 0.014 -28.112 1.00 81.12 617 MET A CA 1
ATOM 4539 C C . MET A 1 617 ? -1.323 -0.235 -26.890 1.00 81.12 617 MET A C 1
ATOM 4541 O O . MET A 1 617 ? -1.814 -0.230 -25.758 1.00 81.12 617 MET A O 1
ATOM 4545 N N . THR A 1 618 ? -0.016 -0.403 -27.099 1.00 80.75 618 THR A N 1
ATOM 4546 C CA . THR A 1 618 ? 0.940 -0.277 -25.985 1.00 80.75 618 THR A CA 1
ATOM 4547 C C . THR A 1 618 ? 0.943 1.155 -25.440 1.00 80.75 618 THR A C 1
ATOM 4549 O O . THR A 1 618 ? 0.460 2.092 -26.092 1.00 80.75 618 THR A O 1
ATOM 4552 N N . VAL A 1 619 ? 1.500 1.348 -24.239 1.00 82.50 619 VAL A N 1
ATOM 4553 C CA . VAL A 1 619 ? 1.629 2.681 -23.632 1.00 82.50 619 VAL A CA 1
ATOM 4554 C C . VAL A 1 619 ? 2.379 3.628 -24.567 1.00 82.50 619 VAL A C 1
ATOM 4556 O O . VAL A 1 619 ? 1.941 4.759 -24.800 1.00 82.50 619 VAL A O 1
ATOM 4559 N N . GLY A 1 620 ? 3.468 3.150 -25.162 1.00 72.88 620 GLY A N 1
ATOM 4560 C CA . GLY A 1 620 ? 4.291 3.929 -26.060 1.00 72.88 620 GLY A CA 1
ATOM 4561 C C . GLY A 1 620 ? 3.687 4.154 -27.434 1.00 72.88 620 GLY A C 1
ATOM 4562 O O . GLY A 1 620 ? 3.813 5.256 -27.966 1.00 72.88 620 GLY A O 1
ATOM 4563 N N . GLU A 1 621 ? 2.951 3.192 -27.991 1.00 81.81 621 GLU A N 1
ATOM 4564 C CA . GLU A 1 621 ? 2.178 3.389 -29.223 1.00 81.81 621 GLU A CA 1
ATOM 4565 C C . GLU A 1 621 ? 1.103 4.473 -29.054 1.00 81.81 621 GLU A C 1
ATOM 4567 O O . GLU A 1 621 ? 0.962 5.351 -29.915 1.00 81.81 621 GLU A O 1
ATOM 4572 N N . ALA A 1 622 ? 0.374 4.462 -27.934 1.00 88.00 622 ALA A N 1
ATOM 4573 C CA . ALA A 1 622 ? -0.637 5.467 -27.626 1.00 88.00 622 ALA A CA 1
ATOM 4574 C C . ALA A 1 622 ? -0.013 6.862 -27.437 1.00 88.00 622 ALA A C 1
ATOM 4576 O O . ALA A 1 622 ? -0.432 7.822 -28.095 1.00 88.00 622 ALA A O 1
ATOM 4577 N N . ALA A 1 623 ? 1.028 6.970 -26.603 1.00 90.12 623 ALA A N 1
ATOM 4578 C CA . ALA A 1 623 ? 1.744 8.222 -26.353 1.00 90.12 623 ALA A CA 1
ATOM 4579 C C . ALA A 1 623 ? 2.359 8.798 -27.638 1.00 90.12 623 ALA A C 1
ATOM 4581 O O . ALA A 1 623 ? 2.151 9.970 -27.967 1.00 90.12 623 ALA A O 1
ATOM 4582 N N . ALA A 1 624 ? 3.057 7.965 -28.414 1.00 84.69 624 ALA A N 1
ATOM 4583 C CA . ALA A 1 624 ? 3.673 8.368 -29.669 1.00 84.69 624 ALA A CA 1
ATOM 4584 C C . ALA A 1 624 ? 2.639 8.811 -30.709 1.00 84.69 624 ALA A C 1
ATOM 4586 O O . ALA A 1 624 ? 2.897 9.753 -31.459 1.00 84.69 624 ALA A O 1
ATOM 4587 N N . THR A 1 625 ? 1.455 8.194 -30.737 1.00 89.38 625 THR A N 1
ATOM 4588 C CA . THR A 1 625 ? 0.374 8.589 -31.649 1.00 89.38 625 THR A CA 1
ATOM 4589 C C . THR A 1 625 ? -0.153 9.989 -31.325 1.00 89.38 625 THR A C 1
ATOM 4591 O O . THR A 1 625 ? -0.230 10.826 -32.229 1.00 89.38 625 THR A O 1
ATOM 4594 N N . VAL A 1 626 ? -0.440 10.283 -30.050 1.00 91.06 626 VAL A N 1
ATOM 4595 C CA . VAL A 1 626 ? -0.886 11.620 -29.599 1.00 91.06 626 VAL A CA 1
ATOM 4596 C C . VAL A 1 626 ? 0.193 12.675 -29.867 1.00 91.06 626 VAL A C 1
ATOM 4598 O O . VAL A 1 626 ? -0.076 13.744 -30.426 1.00 91.06 626 VAL A O 1
ATOM 4601 N N . GLN A 1 627 ? 1.446 12.338 -29.558 1.00 87.94 627 GLN A N 1
ATOM 4602 C CA . GLN A 1 627 ? 2.597 13.232 -29.711 1.00 87.94 627 GLN A CA 1
ATOM 4603 C C . GLN A 1 627 ? 3.134 13.313 -31.145 1.00 87.94 627 GLN A C 1
ATOM 4605 O O . GLN A 1 627 ? 4.029 14.115 -31.434 1.00 87.94 627 GLN A O 1
ATOM 4610 N N . ARG A 1 628 ? 2.581 12.509 -32.064 1.00 86.19 628 ARG A N 1
ATOM 4611 C CA . ARG A 1 628 ? 3.054 12.333 -33.448 1.00 86.19 628 ARG A CA 1
ATOM 4612 C C . ARG A 1 628 ? 4.558 12.039 -33.517 1.00 86.19 628 ARG A C 1
ATOM 4614 O O . ARG A 1 628 ? 5.271 12.563 -34.378 1.00 86.19 628 ARG A O 1
ATOM 4621 N N . SER A 1 629 ? 5.033 11.219 -32.588 1.00 81.69 629 SER A N 1
ATOM 4622 C CA . SER A 1 629 ? 6.411 10.747 -32.504 1.00 81.69 629 SER A CA 1
ATOM 4623 C C . SER A 1 629 ? 6.566 9.436 -33.284 1.00 81.69 629 SER A C 1
ATOM 4625 O O . SER A 1 629 ? 5.691 8.578 -33.206 1.00 81.69 629 SER A O 1
ATOM 4627 N N . PRO A 1 630 ? 7.659 9.231 -34.039 1.00 77.19 630 PRO A N 1
ATOM 4628 C CA . PRO A 1 630 ? 7.939 7.949 -34.683 1.00 77.19 630 PRO A CA 1
ATOM 4629 C C . PRO A 1 630 ? 8.622 6.935 -33.742 1.00 77.19 630 PRO A C 1
ATOM 4631 O O . PRO A 1 630 ? 9.082 5.902 -34.221 1.00 77.19 630 PRO A O 1
ATOM 4634 N N . PHE A 1 631 ? 8.735 7.234 -32.441 1.00 75.62 631 PHE A N 1
ATOM 4635 C CA . PHE A 1 631 ? 9.515 6.460 -31.470 1.00 75.62 631 PHE A CA 1
ATOM 4636 C C . PHE A 1 631 ? 8.654 6.006 -30.272 1.00 75.62 631 PHE A C 1
ATOM 4638 O O . PHE A 1 631 ? 8.760 6.608 -29.204 1.00 75.62 631 PHE A O 1
ATOM 4645 N N . PRO A 1 632 ? 7.787 4.988 -30.432 1.00 65.19 632 PRO A N 1
ATOM 4646 C CA . PRO A 1 632 ? 6.984 4.438 -29.332 1.00 65.19 632 PRO A CA 1
ATOM 4647 C C . PRO A 1 632 ? 7.843 3.868 -28.194 1.00 65.19 632 PRO A C 1
ATOM 4649 O O . PRO A 1 632 ? 7.552 4.140 -27.033 1.00 65.19 632 PRO A O 1
ATOM 4652 N N . ASP A 1 633 ? 8.962 3.216 -28.523 1.00 65.44 633 ASP A N 1
ATOM 4653 C CA . ASP A 1 633 ? 9.878 2.599 -27.554 1.00 65.44 633 ASP A CA 1
ATOM 4654 C C . ASP A 1 633 ? 10.362 3.578 -26.462 1.00 65.44 633 ASP A C 1
ATOM 4656 O O . ASP A 1 633 ? 10.495 3.191 -25.308 1.00 65.44 633 ASP A O 1
ATOM 4660 N N . LEU A 1 634 ? 10.551 4.870 -26.783 1.00 75.06 634 LEU A N 1
ATOM 4661 C CA . LEU A 1 634 ? 10.982 5.892 -25.807 1.00 75.06 634 LEU A CA 1
ATOM 4662 C C . LEU A 1 634 ? 9.964 6.119 -24.681 1.00 75.06 634 LEU A C 1
ATOM 4664 O O . LEU A 1 634 ? 10.316 6.588 -23.600 1.00 75.06 634 LEU A O 1
ATOM 4668 N N . TYR A 1 635 ? 8.696 5.849 -24.964 1.00 77.12 635 TYR A N 1
ATOM 4669 C CA . TYR A 1 635 ? 7.593 5.994 -24.027 1.00 77.12 635 TYR A CA 1
ATOM 4670 C C . TYR A 1 635 ? 7.303 4.670 -23.312 1.00 77.12 635 TYR A C 1
ATOM 4672 O O . TYR A 1 635 ? 7.026 4.696 -22.116 1.00 77.12 635 TYR A O 1
ATOM 4680 N N . ASP A 1 636 ? 7.425 3.528 -24.005 1.00 72.94 636 ASP A N 1
ATOM 4681 C CA . ASP A 1 636 ? 7.341 2.191 -23.391 1.00 72.94 636 ASP A CA 1
ATOM 4682 C C . ASP A 1 636 ? 8.444 2.004 -22.337 1.00 72.94 636 ASP A C 1
ATOM 4684 O O . ASP A 1 636 ? 8.193 1.497 -21.244 1.00 72.94 636 ASP A O 1
ATOM 4688 N N . GLU A 1 637 ? 9.646 2.530 -22.598 1.00 76.50 637 GLU A N 1
ATOM 4689 C CA . GLU A 1 637 ? 10.721 2.601 -21.607 1.00 76.50 637 GLU A CA 1
ATOM 4690 C C . GLU A 1 637 ? 10.285 3.326 -20.330 1.00 76.50 637 GLU A C 1
ATOM 4692 O O . GLU A 1 637 ? 10.799 3.004 -19.273 1.00 76.50 637 GLU A O 1
ATOM 4697 N N . ARG A 1 638 ? 9.318 4.252 -20.370 1.00 86.50 638 ARG A N 1
ATOM 4698 C CA . ARG A 1 638 ? 8.835 5.000 -19.194 1.00 86.50 638 ARG A CA 1
ATOM 4699 C C . ARG A 1 638 ? 7.594 4.408 -18.537 1.00 86.50 638 ARG A C 1
ATOM 4701 O O . ARG A 1 638 ? 7.140 4.957 -17.535 1.00 86.50 638 ARG A O 1
ATOM 4708 N N . GLU A 1 639 ? 7.058 3.299 -19.041 1.00 83.50 639 GLU A N 1
ATOM 4709 C CA . GLU A 1 639 ? 5.810 2.718 -18.539 1.00 83.50 639 GLU A CA 1
ATOM 4710 C C . GLU A 1 639 ? 5.896 2.330 -17.057 1.00 83.50 639 GLU A C 1
ATOM 4712 O O . GLU A 1 639 ? 5.016 2.695 -16.279 1.00 83.50 639 GLU A O 1
ATOM 4717 N N . ALA A 1 640 ? 6.965 1.645 -16.639 1.00 75.00 640 ALA A N 1
ATOM 4718 C CA . ALA A 1 640 ? 7.095 1.201 -15.250 1.00 75.00 640 ALA A CA 1
ATOM 4719 C C . ALA A 1 640 ? 7.243 2.376 -14.273 1.00 75.00 640 ALA A C 1
ATOM 4721 O O . ALA A 1 640 ? 6.593 2.413 -13.228 1.00 75.00 640 ALA A O 1
ATOM 4722 N N . ASP A 1 641 ? 8.043 3.376 -14.649 1.00 85.81 641 ASP A N 1
ATOM 4723 C CA . ASP A 1 641 ? 8.180 4.617 -13.890 1.00 85.81 641 ASP A CA 1
ATOM 4724 C C . ASP A 1 641 ? 6.844 5.375 -13.812 1.00 85.81 641 ASP A C 1
ATOM 4726 O O . ASP A 1 641 ? 6.488 5.891 -12.753 1.00 85.81 641 ASP A O 1
ATOM 4730 N N . ALA A 1 642 ? 6.071 5.408 -14.901 1.00 89.50 642 ALA A N 1
ATOM 4731 C CA . ALA A 1 642 ? 4.766 6.056 -14.945 1.00 89.50 642 ALA A CA 1
ATOM 4732 C C . ALA A 1 642 ? 3.717 5.329 -14.093 1.00 89.50 642 ALA A C 1
ATOM 4734 O O . ALA A 1 642 ? 3.010 5.981 -13.326 1.00 89.50 642 ALA A O 1
ATOM 4735 N N . ARG A 1 643 ? 3.642 3.993 -14.166 1.00 83.12 643 ARG A N 1
ATOM 4736 C CA . ARG A 1 643 ? 2.775 3.170 -13.302 1.00 83.12 643 ARG A CA 1
ATOM 4737 C C . ARG A 1 643 ? 3.120 3.374 -11.835 1.00 83.12 643 ARG A C 1
ATOM 4739 O O . ARG A 1 643 ? 2.223 3.618 -11.037 1.00 83.12 643 ARG A O 1
ATOM 4746 N N . TYR A 1 644 ? 4.410 3.387 -11.504 1.00 80.00 644 TYR A N 1
ATOM 4747 C CA . TYR A 1 644 ? 4.873 3.680 -10.154 1.00 80.00 644 TYR A CA 1
ATOM 4748 C C . TYR A 1 644 ? 4.473 5.086 -9.695 1.00 80.00 644 TYR A C 1
ATOM 4750 O O . TYR A 1 644 ? 3.913 5.235 -8.616 1.00 80.00 644 TYR A O 1
ATOM 4758 N N . VAL A 1 645 ? 4.695 6.126 -10.506 1.00 82.62 645 VAL A N 1
ATOM 4759 C CA . VAL A 1 645 ? 4.280 7.502 -10.175 1.00 82.62 645 VAL A CA 1
ATOM 4760 C C . VAL A 1 645 ? 2.770 7.578 -9.948 1.00 82.62 645 VAL A C 1
ATOM 4762 O O . VAL A 1 645 ? 2.334 8.148 -8.949 1.00 82.62 645 VAL A O 1
ATOM 4765 N N . VAL A 1 646 ? 1.962 6.980 -10.827 1.00 80.81 646 VAL A N 1
ATOM 4766 C CA . VAL A 1 646 ? 0.504 6.965 -10.668 1.00 80.81 646 VAL A CA 1
ATOM 4767 C C . VAL A 1 646 ? 0.109 6.218 -9.394 1.00 80.81 646 VAL A C 1
ATOM 4769 O O . VAL A 1 646 ? -0.672 6.745 -8.606 1.00 80.81 646 VAL A O 1
ATOM 4772 N N . GLU A 1 647 ? 0.681 5.049 -9.122 1.00 72.69 647 GLU A N 1
ATOM 4773 C CA . GLU A 1 647 ? 0.407 4.283 -7.904 1.00 72.69 647 GLU A CA 1
ATOM 4774 C C . GLU A 1 647 ? 0.796 5.063 -6.637 1.00 72.69 647 GLU A C 1
ATOM 4776 O O . GLU A 1 647 ? -0.005 5.163 -5.710 1.00 72.69 647 GLU A O 1
ATOM 4781 N N . GLN A 1 648 ? 1.965 5.711 -6.607 1.00 70.25 648 GLN A N 1
ATOM 4782 C CA . GLN A 1 648 ? 2.415 6.494 -5.449 1.00 70.25 648 GLN A CA 1
ATOM 4783 C C . GLN A 1 648 ? 1.550 7.735 -5.191 1.00 70.25 648 GLN A C 1
ATOM 4785 O O . GLN A 1 648 ? 1.345 8.122 -4.039 1.00 70.25 648 GLN A O 1
ATOM 4790 N N . LEU A 1 649 ? 1.038 8.378 -6.243 1.00 70.56 649 LEU A N 1
ATOM 4791 C CA . LEU A 1 649 ? 0.241 9.600 -6.112 1.00 70.56 649 LEU A CA 1
ATOM 4792 C C . LEU A 1 649 ? -1.250 9.336 -5.892 1.00 70.56 649 LEU A C 1
ATOM 4794 O O . LEU A 1 649 ? -1.948 10.223 -5.390 1.00 70.56 649 LEU A O 1
ATOM 4798 N N . THR A 1 650 ? -1.727 8.137 -6.240 1.00 60.34 650 THR A N 1
ATOM 4799 C CA . THR A 1 650 ? -3.161 7.812 -6.247 1.00 60.34 650 THR A CA 1
ATOM 4800 C C . THR A 1 650 ? -3.571 6.619 -5.392 1.00 60.34 650 THR A C 1
ATOM 4802 O O . THR A 1 650 ? -4.739 6.515 -5.012 1.00 60.34 650 THR A O 1
ATOM 4805 N N . GLY A 1 651 ? -2.633 5.724 -5.079 1.00 49.38 651 GLY A N 1
ATOM 4806 C CA . GLY A 1 651 ? -2.892 4.426 -4.459 1.00 49.38 651 GLY A CA 1
ATOM 4807 C C . GLY A 1 651 ? -3.535 3.400 -5.398 1.00 49.38 651 GLY A C 1
ATOM 4808 O O . GLY A 1 651 ? -3.963 2.345 -4.934 1.00 49.38 651 GLY A O 1
ATOM 4809 N N . VAL A 1 652 ? -3.654 3.699 -6.697 1.00 55.56 652 VAL A N 1
ATOM 4810 C CA . VAL A 1 652 ? -4.188 2.762 -7.691 1.00 55.56 652 VAL A CA 1
ATOM 4811 C C . VAL A 1 652 ? -3.109 1.754 -8.076 1.00 55.56 652 VAL A C 1
ATOM 4813 O O . VAL A 1 652 ? -2.116 2.123 -8.695 1.00 55.56 652 VAL A O 1
ATOM 4816 N N . ALA A 1 653 ? -3.335 0.484 -7.738 1.00 53.72 653 ALA A N 1
ATOM 4817 C CA . ALA A 1 653 ? -2.511 -0.632 -8.191 1.00 53.72 653 ALA A CA 1
ATOM 4818 C C . ALA A 1 653 ? -2.915 -1.083 -9.604 1.00 53.72 653 ALA A C 1
ATOM 4820 O O . ALA A 1 653 ? -4.097 -1.053 -9.963 1.00 53.72 653 ALA A O 1
ATOM 4821 N N . PHE A 1 654 ? -1.943 -1.558 -10.382 1.00 60.56 654 PHE A N 1
ATOM 4822 C CA . PHE A 1 654 ? -2.158 -2.056 -11.740 1.00 60.56 654 PHE A CA 1
ATOM 4823 C C . PHE A 1 654 ? -2.069 -3.589 -11.771 1.00 60.56 654 PHE A C 1
ATOM 4825 O O . PHE A 1 654 ? -1.021 -4.144 -11.441 1.00 60.56 654 PHE A O 1
ATOM 4832 N N . PRO A 1 655 ? -3.143 -4.308 -12.153 1.00 48.91 655 PRO A N 1
ATOM 4833 C CA . PRO A 1 655 ? -3.096 -5.760 -12.304 1.00 48.91 655 PRO A CA 1
ATOM 4834 C C . PRO A 1 655 ? -2.007 -6.187 -13.293 1.00 48.91 655 PRO A C 1
ATOM 4836 O O . PRO A 1 655 ? -1.910 -5.637 -14.386 1.00 48.91 655 PRO A O 1
ATOM 4839 N N . GLY A 1 656 ? -1.204 -7.183 -12.917 1.00 49.66 656 GLY A N 1
ATOM 4840 C CA . GLY A 1 656 ? -0.052 -7.606 -13.717 1.00 49.66 656 GLY A CA 1
ATOM 4841 C C . GLY A 1 656 ? 1.192 -6.736 -13.530 1.00 49.66 656 GLY A C 1
ATOM 4842 O O . GLY A 1 656 ? 2.198 -7.011 -14.176 1.00 49.66 656 GLY A O 1
ATOM 4843 N N . SER A 1 657 ? 1.163 -5.750 -12.627 1.00 50.75 657 SER A N 1
ATOM 4844 C CA . SER A 1 657 ? 2.333 -4.991 -12.188 1.00 50.75 657 SER A CA 1
ATOM 4845 C C . SER A 1 657 ? 2.618 -5.198 -10.694 1.00 50.75 657 SER A C 1
ATOM 4847 O O . SER A 1 657 ? 1.703 -5.410 -9.900 1.00 50.75 657 SER A O 1
ATOM 4849 N N . ASP A 1 658 ? 3.892 -5.180 -10.307 1.00 55.38 658 ASP A N 1
ATOM 4850 C CA . ASP A 1 658 ? 4.317 -5.106 -8.913 1.00 55.38 658 ASP A CA 1
ATOM 4851 C C . ASP A 1 658 ? 4.171 -3.676 -8.362 1.00 55.38 658 ASP A C 1
ATOM 4853 O O . ASP A 1 658 ? 3.890 -2.727 -9.094 1.00 55.38 658 ASP A O 1
ATOM 4857 N N . SER A 1 659 ? 4.429 -3.505 -7.063 1.00 57.09 659 SER A N 1
ATOM 4858 C CA . SER A 1 659 ? 4.395 -2.199 -6.380 1.00 57.09 659 SER A CA 1
ATOM 4859 C C . SER A 1 659 ? 5.466 -1.204 -6.861 1.00 57.09 659 SER A C 1
ATOM 4861 O O . SER A 1 659 ? 5.612 -0.116 -6.305 1.00 57.09 659 SER A O 1
ATOM 4863 N N . CYS A 1 660 ? 6.286 -1.602 -7.835 1.00 61.31 660 CYS A N 1
ATOM 4864 C CA . CYS A 1 660 ? 7.282 -0.784 -8.511 1.00 61.31 660 CYS A CA 1
ATOM 4865 C C . CYS A 1 660 ? 6.850 -0.402 -9.925 1.00 61.31 660 CYS A C 1
ATOM 4867 O O . CYS A 1 660 ? 7.675 0.093 -10.690 1.00 61.31 660 CYS A O 1
ATOM 4869 N N . GLY A 1 661 ? 5.589 -0.652 -10.291 1.00 54.19 661 GLY A N 1
ATOM 4870 C CA . GLY A 1 661 ? 5.062 -0.411 -11.628 1.00 54.19 661 GLY A CA 1
ATOM 4871 C C . GLY A 1 661 ? 5.655 -1.325 -12.705 1.00 54.19 661 GLY A C 1
ATOM 4872 O O . GLY A 1 661 ? 5.320 -1.174 -13.877 1.00 54.19 661 GLY A O 1
ATOM 4873 N N . ARG A 1 662 ? 6.526 -2.276 -12.343 1.00 64.62 662 ARG A N 1
ATOM 4874 C CA . ARG A 1 662 ? 7.107 -3.262 -13.268 1.00 64.62 662 ARG A CA 1
ATOM 4875 C C . ARG A 1 662 ? 6.120 -4.402 -13.450 1.00 64.62 662 ARG A C 1
ATOM 4877 O O . ARG A 1 662 ? 5.273 -4.572 -12.588 1.00 64.62 662 ARG A O 1
ATOM 4884 N N . PRO A 1 663 ? 6.217 -5.224 -14.502 1.00 50.84 663 PRO A N 1
ATOM 4885 C CA . PRO A 1 663 ? 5.433 -6.452 -14.573 1.00 50.84 663 PRO A CA 1
ATOM 4886 C C . PRO A 1 663 ? 5.603 -7.294 -13.295 1.00 50.84 663 PRO A C 1
ATOM 4888 O O . PRO A 1 663 ? 6.728 -7.503 -12.837 1.00 50.84 663 PRO A O 1
ATOM 4891 N N . ALA A 1 664 ? 4.495 -7.738 -12.696 1.00 44.84 664 ALA A N 1
ATOM 4892 C CA . ALA A 1 664 ? 4.506 -8.573 -11.500 1.00 44.84 664 ALA A CA 1
ATOM 4893 C C . ALA A 1 664 ? 5.272 -9.875 -11.782 1.00 44.84 664 ALA A C 1
ATOM 4895 O O . ALA A 1 664 ? 5.152 -10.453 -12.863 1.00 44.84 664 ALA A O 1
ATOM 4896 N N . VAL A 1 665 ? 6.079 -10.327 -10.819 1.00 35.91 665 VAL A N 1
ATOM 4897 C CA . VAL A 1 665 ? 6.917 -11.530 -10.957 1.00 35.91 665 VAL A CA 1
ATOM 4898 C C . VAL A 1 665 ? 6.048 -12.731 -11.362 1.00 35.91 665 VAL A C 1
ATOM 4900 O O . VAL A 1 665 ? 5.096 -13.050 -10.655 1.00 35.91 665 VAL A O 1
ATOM 4903 N N . GLY A 1 666 ? 6.384 -13.383 -12.485 1.00 43.12 666 GLY A N 1
ATOM 4904 C CA . GLY A 1 666 ? 5.614 -14.501 -13.053 1.00 43.12 666 GLY A CA 1
ATOM 4905 C C . GLY A 1 666 ? 4.635 -14.131 -14.176 1.00 43.12 666 GLY A C 1
ATOM 4906 O O . GLY A 1 666 ? 3.629 -14.812 -14.325 1.00 43.12 666 GLY A O 1
ATOM 4907 N N . TYR A 1 667 ? 4.892 -13.058 -14.934 1.00 42.00 667 TYR A N 1
ATOM 4908 C CA . TYR A 1 667 ? 4.237 -12.818 -16.224 1.00 42.00 667 TYR A CA 1
ATOM 4909 C C . TYR A 1 667 ? 5.275 -12.843 -17.344 1.00 42.00 667 TYR A C 1
ATOM 4911 O O . TYR A 1 667 ? 5.932 -11.844 -17.648 1.00 42.00 667 TYR A O 1
ATOM 4919 N N . CYS A 1 668 ? 5.449 -14.013 -17.936 1.00 55.56 668 CYS A N 1
ATOM 4920 C CA . CYS A 1 668 ? 6.272 -14.206 -19.113 1.00 55.56 668 CYS A CA 1
ATOM 4921 C C . CYS A 1 668 ? 5.433 -13.901 -20.369 1.00 55.56 668 CYS A C 1
ATOM 4923 O O . CYS A 1 668 ? 4.236 -14.206 -20.404 1.00 55.56 668 CYS A O 1
ATOM 4925 N N . PRO A 1 669 ? 5.999 -13.244 -21.398 1.00 49.56 669 PRO A N 1
ATOM 4926 C CA . PRO A 1 669 ? 5.217 -12.754 -22.528 1.00 49.56 669 PRO A CA 1
ATOM 4927 C C . PRO A 1 669 ? 4.537 -13.906 -23.289 1.00 49.56 669 PRO A C 1
ATOM 4929 O O . PRO A 1 669 ? 5.100 -15.002 -23.374 1.00 49.56 669 PRO A O 1
ATOM 4932 N N . PRO A 1 670 ? 3.341 -13.683 -23.875 1.00 46.62 670 PRO A N 1
ATOM 4933 C CA . PRO A 1 670 ? 2.681 -14.687 -24.698 1.00 46.62 670 PRO A CA 1
ATOM 4934 C C . PRO A 1 670 ? 3.597 -15.206 -25.802 1.00 46.62 670 PRO A C 1
ATOM 4936 O O . PRO A 1 670 ? 4.232 -14.441 -26.532 1.00 46.62 670 PRO A O 1
ATOM 4939 N N . THR A 1 671 ? 3.641 -16.523 -25.950 1.00 55.25 671 THR A N 1
ATOM 4940 C CA . THR A 1 671 ? 4.402 -17.165 -27.011 1.00 55.25 671 THR A CA 1
ATOM 4941 C C . THR A 1 671 ? 3.717 -16.957 -28.367 1.00 55.25 671 THR A C 1
ATOM 4943 O O . THR A 1 671 ? 2.494 -16.797 -28.456 1.00 55.25 671 THR A O 1
ATOM 4946 N N . PRO A 1 672 ? 4.466 -17.052 -29.478 1.00 48.38 672 PRO A N 1
ATOM 4947 C CA . PRO A 1 672 ? 3.880 -17.052 -30.819 1.00 48.38 672 PRO A CA 1
ATOM 4948 C C . PRO A 1 672 ? 2.918 -18.228 -31.095 1.00 48.38 672 PRO A C 1
ATOM 4950 O O . PRO A 1 672 ? 2.240 -18.236 -32.125 1.00 48.38 672 PRO A O 1
ATOM 4953 N N . TRP A 1 673 ? 2.848 -19.235 -30.213 1.00 57.41 673 TRP A N 1
ATOM 4954 C CA . TRP A 1 673 ? 2.073 -20.468 -30.385 1.00 57.41 673 TRP A CA 1
ATOM 4955 C C . TRP A 1 673 ? 0.742 -20.431 -29.629 1.00 57.41 673 TRP A C 1
ATOM 4957 O O . TRP A 1 673 ? 0.444 -21.294 -28.810 1.00 57.41 673 TRP A O 1
ATOM 4967 N N . THR A 1 674 ? -0.096 -19.451 -29.960 1.00 50.94 674 THR A N 1
ATOM 4968 C CA . THR A 1 674 ? -1.427 -19.241 -29.351 1.00 50.94 674 THR A CA 1
ATOM 4969 C C . THR A 1 674 ? -2.332 -20.482 -29.334 1.00 50.94 674 THR A C 1
ATOM 4971 O O . THR A 1 674 ? -3.122 -20.657 -28.409 1.00 50.94 674 THR A O 1
ATOM 4974 N N . ASP A 1 675 ? -2.215 -21.371 -30.325 1.00 56.16 675 ASP A N 1
ATOM 4975 C CA . ASP A 1 675 ? -2.949 -22.641 -30.345 1.00 56.16 675 ASP A CA 1
ATOM 4976 C C . ASP A 1 675 ? -2.463 -23.623 -29.270 1.00 56.16 675 ASP A C 1
ATOM 4978 O O . ASP A 1 675 ? -3.290 -24.283 -28.650 1.00 56.16 675 ASP A O 1
ATOM 4982 N N . LEU A 1 676 ? -1.151 -23.678 -29.013 1.00 61.25 676 LEU A N 1
ATOM 4983 C CA . LEU A 1 676 ? -0.571 -24.502 -27.952 1.00 61.25 676 LEU A CA 1
ATOM 4984 C C . LEU A 1 676 ? -0.947 -23.951 -26.572 1.00 61.25 676 LEU A C 1
ATOM 4986 O O . LEU A 1 676 ? -1.381 -24.716 -25.721 1.00 61.25 676 LEU A O 1
ATOM 4990 N N . GLU A 1 677 ? -0.861 -22.632 -26.366 1.00 62.66 677 GLU A N 1
ATOM 4991 C CA . GLU A 1 677 ? -1.273 -21.993 -25.102 1.00 62.66 677 GLU A CA 1
ATOM 4992 C C . GLU A 1 677 ? -2.744 -22.263 -24.762 1.00 62.66 677 GLU A C 1
ATOM 4994 O O . GLU A 1 677 ? -3.102 -22.460 -23.609 1.00 62.66 677 GLU A O 1
ATOM 4999 N N . ARG A 1 678 ? -3.610 -22.328 -25.777 1.00 59.34 678 ARG A N 1
ATOM 5000 C CA . ARG A 1 678 ? -5.043 -22.599 -25.608 1.00 59.34 678 ARG A CA 1
ATOM 5001 C C . ARG A 1 678 ? -5.359 -24.062 -25.275 1.00 59.34 678 ARG A C 1
ATOM 5003 O O . ARG A 1 678 ? -6.472 -24.350 -24.838 1.00 59.34 678 ARG A O 1
ATOM 5010 N N . GLU A 1 679 ? -4.423 -24.978 -25.518 1.00 60.41 679 GLU A N 1
ATOM 5011 C CA . GLU A 1 679 ? -4.542 -26.411 -25.211 1.00 60.41 679 GLU A CA 1
ATOM 5012 C C . GLU A 1 679 ? -3.929 -26.793 -23.852 1.00 60.41 679 GLU A C 1
ATOM 5014 O O . GLU A 1 679 ? -4.124 -27.920 -23.389 1.00 60.41 679 GLU A O 1
ATOM 5019 N N . LEU A 1 680 ? -3.199 -25.874 -23.216 1.00 65.12 680 LEU A N 1
ATOM 5020 C CA . LEU A 1 680 ? -2.557 -26.052 -21.917 1.00 65.12 680 LEU A CA 1
ATOM 5021 C C . LEU A 1 680 ? -3.397 -25.417 -20.797 1.00 65.12 680 LEU A C 1
ATOM 5023 O O . LEU A 1 680 ? -4.183 -24.499 -21.027 1.00 65.12 680 LEU A O 1
ATOM 5027 N N . SER A 1 681 ? -3.211 -25.880 -19.556 1.00 62.00 681 SER A N 1
ATOM 5028 C CA . SER A 1 681 ? -3.750 -25.172 -18.388 1.00 62.00 681 SER A CA 1
ATOM 5029 C C . SER A 1 681 ? -3.071 -23.806 -18.234 1.00 62.00 681 SER A C 1
ATOM 5031 O O . SER A 1 681 ? -1.962 -23.598 -18.732 1.00 62.00 681 SER A O 1
ATOM 5033 N N . ALA A 1 682 ? -3.708 -22.865 -17.530 1.00 56.50 682 ALA A N 1
ATOM 5034 C CA . ALA A 1 682 ? -3.142 -21.529 -17.314 1.00 56.50 682 ALA A CA 1
ATOM 5035 C C . ALA A 1 682 ? -1.760 -21.593 -16.637 1.00 56.50 682 ALA A C 1
ATOM 5037 O O . ALA A 1 682 ? -0.823 -20.944 -17.092 1.00 56.50 682 ALA A O 1
ATOM 5038 N N . ALA A 1 683 ? -1.605 -22.458 -15.630 1.00 57.38 683 ALA A N 1
ATOM 5039 C CA . ALA A 1 683 ? -0.330 -22.669 -14.948 1.00 57.38 683 ALA A CA 1
ATOM 5040 C C . ALA A 1 683 ? 0.742 -23.271 -15.880 1.00 57.38 683 ALA A C 1
ATOM 5042 O O . ALA A 1 683 ? 1.874 -22.798 -15.922 1.00 57.38 683 ALA A O 1
ATOM 5043 N N . THR A 1 684 ? 0.385 -24.260 -16.710 1.00 68.38 684 THR A N 1
ATOM 5044 C CA . THR A 1 684 ? 1.333 -24.849 -17.680 1.00 68.38 684 THR A CA 1
ATOM 5045 C C . THR A 1 684 ? 1.694 -23.869 -18.801 1.00 68.38 684 THR A C 1
ATOM 5047 O O . THR A 1 684 ? 2.812 -23.895 -19.316 1.00 68.38 684 THR A O 1
ATOM 5050 N N . THR A 1 685 ? 0.762 -22.989 -19.172 1.00 67.25 685 THR A N 1
ATOM 5051 C CA . THR A 1 685 ? 0.985 -21.910 -20.143 1.00 67.25 685 THR A CA 1
ATOM 5052 C C . THR A 1 685 ? 2.004 -20.906 -19.619 1.00 67.25 685 THR A C 1
ATOM 5054 O O . THR A 1 685 ? 2.869 -20.475 -20.375 1.00 67.25 685 THR A O 1
ATOM 5057 N N . GLU A 1 686 ? 1.962 -20.588 -18.327 1.00 65.50 686 GLU A N 1
ATOM 5058 C CA . GLU A 1 686 ? 2.938 -19.692 -17.706 1.00 65.50 686 GLU A CA 1
ATOM 5059 C C . GLU A 1 686 ? 4.346 -20.304 -17.709 1.00 65.50 686 GLU A C 1
ATOM 5061 O O . GLU A 1 686 ? 5.306 -19.665 -18.136 1.00 65.50 686 GLU A O 1
ATOM 5066 N N . VAL A 1 687 ? 4.467 -21.596 -17.380 1.00 73.31 687 VAL A N 1
ATOM 5067 C CA . VAL A 1 687 ? 5.746 -22.320 -17.492 1.00 73.31 687 VAL A CA 1
ATOM 5068 C C . VAL A 1 687 ? 6.264 -22.344 -18.933 1.00 73.31 687 VAL A C 1
ATOM 5070 O O . VAL A 1 687 ? 7.453 -22.120 -19.156 1.00 73.31 687 VAL A O 1
ATOM 5073 N N . LEU A 1 688 ? 5.393 -22.564 -19.926 1.00 75.69 688 LEU A N 1
ATOM 5074 C CA . LEU A 1 688 ? 5.758 -22.498 -21.346 1.00 75.69 688 LEU A CA 1
ATOM 5075 C C . LEU A 1 688 ? 6.295 -21.111 -21.731 1.00 75.69 688 LEU A C 1
ATOM 5077 O O . LEU A 1 688 ? 7.327 -21.027 -22.396 1.00 75.69 688 LEU A O 1
ATOM 5081 N N . ARG A 1 689 ? 5.618 -20.035 -21.318 1.00 70.06 689 ARG A N 1
ATOM 5082 C CA . ARG A 1 689 ? 6.020 -18.654 -21.622 1.00 70.06 689 ARG A CA 1
ATOM 5083 C C . ARG A 1 689 ? 7.366 -18.313 -20.999 1.00 70.06 689 ARG A C 1
ATOM 5085 O O . ARG A 1 689 ? 8.235 -17.782 -21.685 1.00 70.06 689 ARG A O 1
ATOM 5092 N N . CYS A 1 690 ? 7.581 -18.693 -19.742 1.00 69.75 690 CYS A N 1
ATOM 5093 C CA . CYS A 1 690 ? 8.848 -18.444 -19.060 1.00 69.75 690 CYS A CA 1
ATOM 5094 C C . CYS A 1 690 ? 10.003 -19.261 -19.633 1.00 69.75 690 CYS A C 1
ATOM 5096 O O . CYS A 1 690 ? 11.116 -18.755 -19.758 1.00 69.75 690 CYS A O 1
ATOM 5098 N N . LEU A 1 691 ? 9.742 -20.502 -20.048 1.00 74.50 691 LEU A N 1
ATOM 5099 C CA . LEU A 1 691 ? 10.732 -21.312 -20.750 1.00 74.50 691 LEU A CA 1
ATOM 5100 C C . LEU A 1 691 ? 11.060 -20.756 -22.137 1.00 74.50 691 LEU A C 1
ATOM 5102 O O . LEU A 1 691 ? 12.218 -20.813 -22.534 1.00 74.50 691 LEU A O 1
ATOM 5106 N N . GLN A 1 692 ? 10.080 -20.232 -22.875 1.00 69.00 692 GLN A N 1
ATOM 5107 C CA . GLN A 1 692 ? 10.315 -19.638 -24.192 1.00 69.00 692 GLN A CA 1
ATOM 5108 C C . GLN A 1 692 ? 11.125 -18.340 -24.104 1.00 69.00 692 GLN A C 1
ATOM 5110 O O . GLN A 1 692 ? 11.972 -18.091 -24.959 1.00 69.00 692 GLN A O 1
ATOM 5115 N N . GLU A 1 693 ? 10.871 -17.529 -23.079 1.00 65.25 693 GLU A N 1
ATOM 5116 C CA . GLU A 1 693 ? 11.637 -16.310 -22.815 1.00 65.25 693 GLU A CA 1
ATOM 5117 C C . GLU A 1 693 ? 13.082 -16.640 -22.411 1.00 65.25 693 GLU A C 1
ATOM 5119 O O . GLU A 1 693 ? 14.031 -16.067 -22.941 1.00 65.25 693 GLU A O 1
ATOM 5124 N N . ALA A 1 694 ? 13.264 -17.609 -21.508 1.00 62.94 694 ALA A N 1
ATOM 5125 C CA . ALA A 1 694 ? 14.586 -18.002 -21.026 1.00 62.94 694 ALA A CA 1
ATOM 5126 C C . ALA A 1 694 ? 15.405 -18.791 -22.065 1.00 62.94 694 ALA A C 1
ATOM 5128 O O . ALA A 1 694 ? 16.635 -18.709 -22.073 1.00 62.94 694 ALA A O 1
ATOM 5129 N N . PHE A 1 695 ? 14.733 -19.554 -22.934 1.00 69.62 695 PHE A N 1
ATOM 5130 C CA . PHE A 1 695 ? 15.347 -20.459 -23.908 1.00 69.62 695 PHE A CA 1
ATOM 5131 C C . PHE A 1 695 ? 14.712 -20.307 -25.298 1.00 69.62 695 PHE A C 1
ATOM 5133 O O . PHE A 1 695 ? 14.093 -21.251 -25.801 1.00 69.62 695 PHE A O 1
ATOM 5140 N N . PRO A 1 696 ? 14.872 -19.153 -25.970 1.00 60.38 696 PRO A N 1
ATOM 5141 C CA . PRO A 1 696 ? 14.247 -18.897 -27.268 1.00 60.38 696 PRO A CA 1
ATOM 5142 C C . PRO A 1 696 ? 14.704 -19.863 -28.375 1.00 60.38 696 PRO A C 1
ATOM 5144 O O . PRO A 1 696 ? 14.035 -19.999 -29.402 1.00 60.38 696 PRO A O 1
ATOM 5147 N N . GLU A 1 697 ? 15.838 -20.550 -28.193 1.00 62.09 697 GLU A N 1
ATOM 5148 C CA . GLU A 1 697 ? 16.320 -21.609 -29.081 1.00 62.09 697 GLU A CA 1
ATOM 5149 C C . GLU A 1 697 ? 15.489 -22.901 -29.016 1.00 62.09 697 GLU A C 1
ATOM 5151 O O . GLU A 1 697 ? 15.509 -23.700 -29.962 1.00 62.09 697 GLU A O 1
ATOM 5156 N N . VAL A 1 698 ? 14.759 -23.119 -27.921 1.00 67.94 698 VAL A N 1
ATOM 5157 C CA . VAL A 1 698 ? 13.838 -24.242 -27.770 1.00 67.94 698 VAL A CA 1
ATOM 5158 C C . VAL A 1 698 ? 12.563 -23.893 -28.522 1.00 67.94 698 VAL A C 1
ATOM 5160 O O . VAL A 1 698 ? 11.824 -22.989 -28.175 1.00 67.94 698 VAL A O 1
ATOM 5163 N N . THR A 1 699 ? 12.291 -24.624 -29.596 1.00 65.81 699 THR A N 1
ATOM 5164 C CA . THR A 1 699 ? 11.167 -24.319 -30.503 1.00 65.81 699 THR A CA 1
ATOM 5165 C C . THR A 1 699 ? 10.161 -25.459 -30.596 1.00 65.81 699 THR A C 1
ATOM 5167 O O . THR A 1 699 ? 9.319 -25.495 -31.492 1.00 65.81 699 THR A O 1
ATOM 5170 N N . SER A 1 700 ? 10.279 -26.457 -29.721 1.00 68.19 700 SER A N 1
ATOM 5171 C CA . SER A 1 700 ? 9.491 -27.683 -29.778 1.00 68.19 700 SER A CA 1
ATOM 5172 C C . SER A 1 700 ? 9.097 -28.125 -28.378 1.00 68.19 700 SER A C 1
ATOM 5174 O O . SER A 1 700 ? 9.940 -28.466 -27.552 1.00 68.19 700 SER A O 1
ATOM 5176 N N . TYR A 1 701 ? 7.790 -28.157 -28.148 1.00 76.62 701 TYR A N 1
ATOM 5177 C CA . TYR A 1 701 ? 7.176 -28.539 -26.886 1.00 76.62 701 TYR A CA 1
ATOM 5178 C C . TYR A 1 701 ? 6.086 -29.577 -27.156 1.00 76.62 701 TYR A C 1
ATOM 5180 O O . TYR A 1 701 ? 5.460 -29.570 -28.219 1.00 76.62 701 TYR A O 1
ATOM 5188 N N . ALA A 1 702 ? 5.854 -30.477 -26.207 1.00 68.88 702 ALA A N 1
ATOM 5189 C CA . ALA A 1 702 ? 4.731 -31.402 -26.250 1.00 68.88 702 ALA A CA 1
ATOM 5190 C C . ALA A 1 702 ? 4.033 -31.449 -24.886 1.00 68.88 702 ALA A C 1
ATOM 5192 O O . ALA A 1 702 ? 4.617 -31.858 -23.892 1.00 68.88 702 ALA A O 1
ATOM 5193 N N . GLY A 1 703 ? 2.762 -31.060 -24.847 1.00 62.22 703 GLY A N 1
ATOM 5194 C CA . GLY A 1 703 ? 1.870 -31.245 -23.699 1.00 62.22 703 GLY A CA 1
ATOM 5195 C C . GLY A 1 703 ? 0.646 -32.050 -24.127 1.00 62.22 703 GLY A C 1
ATOM 5196 O O . GLY A 1 703 ? 0.336 -32.119 -25.319 1.00 62.22 703 GLY A O 1
ATOM 5197 N N . ARG A 1 704 ? -0.045 -32.721 -23.197 1.00 49.88 704 ARG A N 1
ATOM 5198 C CA . ARG A 1 704 ? -1.280 -33.445 -23.541 1.00 49.88 704 ARG A CA 1
ATOM 5199 C C . ARG A 1 704 ? -2.310 -33.422 -22.402 1.00 49.88 704 ARG A C 1
ATOM 5201 O O . ARG A 1 704 ? -2.277 -34.293 -21.553 1.00 49.88 704 ARG A O 1
ATOM 5208 N N . GLY A 1 705 ? -3.296 -32.529 -22.461 1.00 48.56 705 GLY A N 1
ATOM 5209 C CA . GLY A 1 705 ? -4.437 -32.506 -21.525 1.00 48.56 705 GLY A CA 1
ATOM 5210 C C . GLY A 1 705 ? -4.145 -31.844 -20.172 1.00 48.56 705 GLY A C 1
ATOM 5211 O O . GLY A 1 705 ? -2.995 -31.521 -19.884 1.00 48.56 705 GLY A O 1
ATOM 5212 N N . ASP A 1 706 ? -5.202 -31.638 -19.371 1.00 43.69 706 ASP A N 1
ATOM 5213 C CA . ASP A 1 706 ? -5.125 -31.034 -18.034 1.00 43.69 706 ASP A CA 1
ATOM 5214 C C . ASP A 1 706 ? -4.102 -31.775 -17.166 1.00 43.69 706 ASP A C 1
ATOM 5216 O O . ASP A 1 706 ? -4.246 -32.970 -16.884 1.00 43.69 706 ASP A O 1
ATOM 5220 N N . SER A 1 707 ? -3.088 -31.042 -16.699 1.00 51.31 707 SER A N 1
ATOM 5221 C CA . SER A 1 707 ? -2.018 -31.517 -15.807 1.00 51.31 707 SER A CA 1
ATOM 5222 C C . SER A 1 707 ? -2.540 -32.142 -14.502 1.00 51.31 707 SER A C 1
ATOM 5224 O O . SER A 1 707 ? -1.800 -32.832 -13.803 1.00 51.31 707 SER A O 1
ATOM 5226 N N . CYS A 1 708 ? -3.828 -31.945 -14.217 1.00 49.00 708 CYS A N 1
ATOM 5227 C CA . CYS A 1 708 ? -4.498 -32.190 -12.947 1.00 49.00 708 CYS A CA 1
ATOM 5228 C C . CYS A 1 708 ? -5.266 -33.519 -12.895 1.00 49.00 708 CYS A C 1
ATOM 5230 O O . CYS A 1 708 ? -5.533 -34.038 -11.813 1.00 49.00 708 CYS A O 1
ATOM 5232 N N . GLU A 1 709 ? -5.538 -34.153 -14.043 1.00 42.22 709 GLU A N 1
ATOM 5233 C CA . GLU A 1 709 ? -6.100 -35.509 -14.110 1.00 42.22 709 GLU A CA 1
ATOM 5234 C C . GLU A 1 709 ? -5.080 -36.500 -14.684 1.00 42.22 709 GLU A C 1
ATOM 5236 O O . GLU A 1 709 ? -5.222 -37.060 -15.767 1.00 42.22 709 GLU A O 1
ATOM 5241 N N . GLY A 1 710 ? -4.030 -36.771 -13.911 1.00 48.88 710 GLY A N 1
ATOM 5242 C CA . GLY A 1 710 ? -3.223 -37.974 -14.088 1.00 48.88 710 GLY A CA 1
ATOM 5243 C C . GLY A 1 710 ? -2.373 -38.034 -15.365 1.00 48.88 710 GLY A C 1
ATOM 5244 O O . GLY A 1 710 ? -2.634 -38.848 -16.250 1.00 48.88 710 GLY A O 1
ATOM 5245 N N . ARG A 1 711 ? -1.199 -37.387 -15.280 1.00 48.97 711 ARG A N 1
ATOM 5246 C CA . ARG A 1 711 ? 0.071 -37.713 -15.977 1.00 48.97 711 ARG A CA 1
ATOM 5247 C C . ARG A 1 711 ? 0.363 -37.062 -17.331 1.00 48.97 711 ARG A C 1
ATOM 5249 O O . ARG A 1 711 ? 0.888 -37.750 -18.209 1.00 48.97 711 ARG A O 1
ATOM 5256 N N . HIS A 1 712 ? 0.197 -35.755 -17.468 1.00 55.88 712 HIS A N 1
ATOM 5257 C CA . HIS A 1 712 ? 0.839 -35.043 -18.572 1.00 55.88 712 HIS A CA 1
ATOM 5258 C C . HIS A 1 712 ? 1.395 -33.697 -18.102 1.00 55.88 712 HIS A C 1
ATOM 5260 O O . HIS A 1 712 ? 0.664 -32.731 -17.930 1.00 55.88 712 HIS A O 1
ATOM 5266 N N . GLY A 1 713 ? 2.704 -33.681 -17.851 1.00 70.88 713 GLY A N 1
ATOM 5267 C CA . GLY A 1 713 ? 3.502 -32.464 -17.759 1.00 70.88 713 GLY A CA 1
ATOM 5268 C C . GLY A 1 713 ? 3.846 -31.893 -19.140 1.00 70.88 713 GLY A C 1
ATOM 5269 O O . GLY A 1 713 ? 3.469 -32.461 -20.171 1.00 70.88 713 GLY A O 1
ATOM 5270 N N . LEU A 1 714 ? 4.582 -30.787 -19.157 1.00 81.50 714 LEU A N 1
ATOM 5271 C CA . LEU A 1 714 ? 5.136 -30.186 -20.366 1.00 81.50 714 LEU A CA 1
ATOM 5272 C C . LEU A 1 714 ? 6.469 -30.869 -20.707 1.00 81.50 714 LEU A C 1
ATOM 5274 O O . LEU A 1 714 ? 7.412 -30.841 -19.917 1.00 81.50 714 LEU A O 1
ATOM 5278 N N . ASP A 1 715 ? 6.555 -31.482 -21.888 1.00 84.12 715 ASP A N 1
ATOM 5279 C CA . ASP A 1 715 ? 7.818 -31.953 -22.457 1.00 84.12 715 ASP A CA 1
ATOM 5280 C C . ASP A 1 715 ? 8.473 -30.822 -23.256 1.00 84.12 715 ASP A C 1
ATOM 5282 O O . ASP A 1 715 ? 7.940 -30.362 -24.268 1.00 84.12 715 ASP A O 1
ATOM 5286 N N . VAL A 1 716 ? 9.675 -30.438 -22.846 1.00 85.50 716 VAL A N 1
ATOM 5287 C CA . VAL A 1 716 ? 10.574 -29.542 -23.571 1.00 85.50 716 VAL A CA 1
ATOM 5288 C C . VAL A 1 716 ? 11.478 -30.392 -24.459 1.00 85.50 716 VAL A C 1
ATOM 5290 O O . VAL A 1 716 ? 12.370 -31.094 -23.974 1.00 85.50 716 VAL A O 1
ATOM 5293 N N . LEU A 1 717 ? 11.233 -30.381 -25.770 1.00 78.75 717 LEU A N 1
ATOM 5294 C CA . LEU A 1 717 ? 11.937 -31.246 -26.714 1.00 78.75 717 LEU A CA 1
ATOM 5295 C C . LEU A 1 717 ? 13.284 -30.618 -27.088 1.00 78.75 717 LEU A C 1
ATOM 5297 O O . LEU A 1 717 ? 13.375 -29.770 -27.972 1.00 78.75 717 LEU A O 1
ATOM 5301 N N . VAL A 1 718 ? 14.347 -31.076 -26.428 1.00 72.81 718 VAL A N 1
ATOM 5302 C CA . VAL A 1 718 ? 15.725 -30.617 -26.677 1.00 72.81 718 VAL A CA 1
ATOM 5303 C C . VAL A 1 718 ? 16.425 -31.409 -27.793 1.00 72.81 718 VAL A C 1
ATOM 5305 O O . VAL A 1 718 ? 17.529 -31.058 -28.212 1.00 72.81 718 VAL A O 1
ATOM 5308 N N . ALA A 1 719 ? 15.785 -32.465 -28.316 1.00 65.62 719 ALA A N 1
ATOM 5309 C CA . ALA A 1 719 ? 16.259 -33.255 -29.453 1.00 65.62 719 ALA A CA 1
ATOM 5310 C C . ALA A 1 719 ? 15.119 -33.718 -30.384 1.00 65.62 719 ALA A C 1
ATOM 5312 O O . ALA A 1 719 ? 14.037 -34.097 -29.945 1.00 65.62 719 ALA A O 1
ATOM 5313 N N . ASP A 1 720 ? 15.403 -33.813 -31.690 1.00 54.28 720 ASP A N 1
ATOM 5314 C CA . ASP A 1 720 ? 14.498 -34.409 -32.687 1.00 54.28 720 ASP A CA 1
ATOM 5315 C C . ASP A 1 720 ? 14.620 -35.949 -32.673 1.00 54.28 720 ASP A C 1
ATOM 5317 O O . ASP A 1 720 ? 15.276 -36.545 -33.530 1.00 54.28 720 ASP A O 1
ATOM 5321 N N . GLY A 1 721 ? 14.102 -36.565 -31.599 1.00 47.62 721 GLY A N 1
ATOM 5322 C CA . GLY A 1 721 ? 13.638 -37.955 -31.389 1.00 47.62 721 GLY A CA 1
ATOM 5323 C C . GLY A 1 721 ? 14.311 -39.175 -32.052 1.00 47.62 721 GLY A C 1
ATOM 5324 O O . GLY A 1 721 ? 13.745 -40.264 -32.005 1.00 47.62 721 GLY A O 1
ATOM 5325 N N . ARG A 1 722 ? 15.457 -39.062 -32.737 1.00 44.94 722 ARG A N 1
ATOM 5326 C CA . ARG A 1 722 ? 16.013 -40.137 -33.590 1.00 44.94 722 ARG A CA 1
ATOM 5327 C C . ARG A 1 722 ? 17.526 -40.338 -33.483 1.00 44.94 722 ARG A C 1
ATOM 5329 O O . ARG A 1 722 ? 18.068 -41.133 -34.253 1.00 44.94 722 ARG A O 1
ATOM 5336 N N . ARG A 1 723 ? 18.243 -39.632 -32.598 1.00 45.94 723 ARG A N 1
ATOM 5337 C CA . ARG A 1 723 ? 19.714 -39.744 -32.480 1.00 45.94 723 ARG A CA 1
ATOM 5338 C C . ARG A 1 723 ? 20.183 -39.728 -31.019 1.00 45.94 723 ARG A C 1
ATOM 5340 O O . ARG A 1 723 ? 19.592 -39.006 -30.227 1.00 45.94 723 ARG A O 1
ATOM 5347 N N . PRO A 1 724 ? 21.247 -40.479 -30.667 1.00 47.88 724 PRO A N 1
ATOM 5348 C CA . PRO A 1 724 ? 21.842 -40.424 -29.332 1.00 47.88 724 PRO A CA 1
ATOM 5349 C C . PRO A 1 724 ? 22.364 -39.016 -29.002 1.00 47.88 724 PRO A C 1
ATOM 5351 O O . PRO A 1 724 ? 22.829 -38.319 -29.907 1.00 47.88 724 PRO A O 1
ATOM 5354 N N . MET A 1 725 ? 22.282 -38.643 -27.715 1.00 52.88 725 MET A N 1
ATOM 5355 C CA . MET A 1 725 ? 22.677 -37.358 -27.110 1.00 52.88 725 MET A CA 1
ATOM 5356 C C . MET A 1 725 ? 23.912 -36.737 -27.785 1.00 52.88 725 MET A C 1
ATOM 5358 O O . MET A 1 725 ? 25.057 -37.093 -27.500 1.00 52.88 725 MET A O 1
ATOM 5362 N N . ALA A 1 726 ? 23.694 -35.795 -28.704 1.00 56.19 726 ALA A N 1
ATOM 5363 C CA . ALA A 1 726 ? 24.769 -34.932 -29.175 1.00 56.19 726 ALA A CA 1
ATOM 5364 C C . ALA A 1 726 ? 25.125 -33.952 -28.045 1.00 56.19 726 ALA A C 1
ATOM 5366 O O . ALA A 1 726 ? 24.238 -33.483 -27.343 1.00 56.19 726 ALA A O 1
ATOM 5367 N N . LYS A 1 727 ? 26.404 -33.590 -27.889 1.00 52.78 727 LYS A N 1
ATOM 5368 C CA . LYS A 1 727 ? 26.892 -32.751 -26.772 1.00 52.78 727 LYS A CA 1
ATOM 5369 C C . LYS A 1 727 ? 26.119 -31.428 -26.574 1.00 52.78 727 LYS A C 1
ATOM 5371 O O . LYS A 1 727 ? 26.044 -30.940 -25.457 1.00 52.78 727 LYS A O 1
ATOM 5376 N N . GLY A 1 728 ? 25.547 -30.863 -27.643 1.00 57.28 728 GLY A N 1
ATOM 5377 C CA . GLY A 1 728 ? 24.708 -29.658 -27.569 1.00 57.28 728 GLY A CA 1
ATOM 5378 C C . GLY A 1 728 ? 23.314 -29.894 -26.975 1.00 57.28 728 GLY A C 1
ATOM 5379 O O . GLY A 1 728 ? 22.823 -29.041 -26.257 1.00 57.28 728 GLY A O 1
ATOM 5380 N N . VAL A 1 729 ? 22.720 -31.071 -27.204 1.00 64.06 729 VAL A N 1
ATOM 5381 C CA . VAL A 1 729 ? 21.409 -31.461 -26.647 1.00 64.06 729 VAL A CA 1
ATOM 5382 C C . VAL A 1 729 ? 21.494 -31.601 -25.132 1.00 64.06 729 VAL A C 1
ATOM 5384 O O . VAL A 1 729 ? 20.604 -31.154 -24.418 1.00 64.06 729 VAL A O 1
ATOM 5387 N N . GLN A 1 730 ? 22.595 -32.183 -24.649 1.00 72.31 730 GLN A N 1
ATOM 5388 C CA . GLN A 1 730 ? 22.819 -32.345 -23.219 1.00 72.31 730 GLN A CA 1
ATOM 5389 C C . GLN A 1 730 ? 22.943 -30.988 -22.516 1.00 72.31 730 GLN A C 1
ATOM 5391 O O . GLN A 1 730 ? 22.258 -30.761 -21.534 1.00 72.31 730 GLN A O 1
ATOM 5396 N N . ALA A 1 731 ? 23.723 -30.055 -23.075 1.00 72.69 731 ALA A N 1
ATOM 5397 C CA . ALA A 1 731 ? 23.896 -28.725 -22.491 1.00 72.69 731 ALA A CA 1
ATOM 5398 C C . ALA A 1 731 ? 22.584 -27.919 -22.417 1.00 72.69 731 ALA A C 1
ATOM 5400 O O . ALA A 1 731 ? 22.325 -27.280 -21.402 1.00 72.69 731 ALA A O 1
ATOM 5401 N N . THR A 1 732 ? 21.750 -27.964 -23.463 1.00 75.56 732 THR A N 1
ATOM 5402 C CA . THR A 1 732 ? 20.440 -27.293 -23.449 1.00 75.56 732 THR A CA 1
ATOM 5403 C C . THR A 1 732 ? 19.493 -27.944 -22.443 1.00 75.56 732 THR A C 1
ATOM 5405 O O . THR A 1 732 ? 18.842 -27.238 -21.683 1.00 75.56 732 THR A O 1
ATOM 5408 N N . GLY A 1 733 ? 19.433 -29.278 -22.391 1.00 81.25 733 GLY A N 1
ATOM 5409 C CA . GLY A 1 733 ? 18.593 -29.967 -21.411 1.00 81.25 733 GLY A CA 1
ATOM 5410 C C . GLY A 1 733 ? 19.048 -29.750 -19.966 1.00 81.25 733 GLY A C 1
ATOM 5411 O O . GLY A 1 733 ? 18.204 -29.516 -19.110 1.00 81.25 733 GLY A O 1
ATOM 5412 N N . ASP A 1 734 ? 20.359 -29.722 -19.704 1.00 83.06 734 ASP A N 1
ATOM 5413 C CA . ASP A 1 734 ? 20.913 -29.400 -18.383 1.00 83.06 734 ASP A CA 1
ATOM 5414 C C . ASP A 1 734 ? 20.535 -27.969 -17.958 1.00 83.06 734 ASP A C 1
ATOM 5416 O O . ASP A 1 734 ? 20.151 -27.748 -16.812 1.00 83.06 734 ASP A O 1
ATOM 5420 N N . ALA A 1 735 ? 20.591 -27.003 -18.884 1.00 77.75 735 ALA A N 1
ATOM 5421 C CA . ALA A 1 735 ? 20.226 -25.612 -18.614 1.00 77.75 735 ALA A CA 1
ATOM 5422 C C . ALA A 1 735 ? 18.721 -25.438 -18.349 1.00 77.75 735 ALA A C 1
ATOM 5424 O O . ALA A 1 735 ? 18.342 -24.757 -17.397 1.00 77.75 735 ALA A O 1
ATOM 5425 N N . VAL A 1 736 ? 17.868 -26.095 -19.141 1.00 81.75 736 VAL A N 1
ATOM 5426 C CA . VAL A 1 736 ? 16.410 -26.093 -18.936 1.00 81.75 736 VAL A CA 1
ATOM 5427 C C . VAL A 1 736 ? 16.044 -26.772 -17.614 1.00 81.75 736 VAL A C 1
ATOM 5429 O O . VAL A 1 736 ? 15.226 -26.248 -16.862 1.00 81.75 736 VAL A O 1
ATOM 5432 N N . ALA A 1 737 ? 16.659 -27.915 -17.301 1.00 89.12 737 ALA A N 1
ATOM 5433 C CA . ALA A 1 737 ? 16.432 -28.615 -16.043 1.00 89.12 737 ALA A CA 1
ATOM 5434 C C . ALA A 1 737 ? 16.857 -27.762 -14.838 1.00 89.12 737 ALA A C 1
ATOM 5436 O O . ALA A 1 737 ? 16.078 -27.636 -13.900 1.00 89.12 737 ALA A O 1
ATOM 5437 N N . ALA A 1 738 ? 18.034 -27.127 -14.891 1.00 82.38 738 ALA A N 1
ATOM 5438 C CA . ALA A 1 738 ? 18.508 -26.227 -13.840 1.00 82.38 738 ALA A CA 1
ATOM 5439 C C . ALA A 1 738 ? 17.568 -25.030 -13.638 1.00 82.38 738 ALA A C 1
ATOM 5441 O O . ALA A 1 738 ? 17.189 -24.729 -12.511 1.00 82.38 738 ALA A O 1
ATOM 5442 N N . PHE A 1 739 ? 17.111 -24.400 -14.723 1.00 80.75 739 PHE A N 1
ATOM 5443 C CA . PHE A 1 739 ? 16.141 -23.308 -14.641 1.00 80.75 739 PHE A CA 1
ATOM 5444 C C . PHE A 1 739 ? 14.859 -23.739 -13.926 1.00 80.75 739 PHE A C 1
ATOM 5446 O O . PHE A 1 739 ? 14.404 -23.056 -13.013 1.00 80.75 739 PHE A O 1
ATOM 5453 N N . LEU A 1 740 ? 14.305 -24.895 -14.291 1.00 85.38 740 LEU A N 1
ATOM 5454 C CA . LEU A 1 740 ? 13.090 -25.414 -13.669 1.00 85.38 740 LEU A CA 1
ATOM 5455 C C . LEU A 1 740 ? 13.280 -25.759 -12.188 1.00 85.38 740 LEU A C 1
ATOM 5457 O O . LEU A 1 740 ? 12.357 -25.550 -11.405 1.00 85.38 740 LEU A O 1
ATOM 5461 N N . THR A 1 741 ? 14.450 -26.263 -11.786 1.00 84.12 741 THR A N 1
ATOM 5462 C CA . THR A 1 741 ? 14.736 -26.531 -10.368 1.00 84.12 741 THR A CA 1
ATOM 5463 C C . THR A 1 741 ? 14.984 -25.252 -9.570 1.00 84.12 741 THR A C 1
ATOM 5465 O O . THR A 1 741 ? 14.506 -25.141 -8.444 1.00 84.12 741 THR A O 1
ATOM 5468 N N . ASP A 1 742 ? 15.665 -24.264 -10.155 1.00 75.56 742 ASP A N 1
ATOM 5469 C CA . ASP A 1 742 ? 15.994 -22.989 -9.501 1.00 75.56 742 ASP A CA 1
ATOM 5470 C C . ASP A 1 742 ? 14.758 -22.092 -9.320 1.00 75.56 742 ASP A C 1
ATOM 5472 O O . ASP A 1 742 ? 14.696 -21.290 -8.388 1.00 75.56 742 ASP A O 1
ATOM 5476 N N . HIS A 1 743 ? 13.752 -22.259 -10.183 1.00 72.62 743 HIS A N 1
ATOM 5477 C CA . HIS A 1 743 ? 12.496 -21.501 -10.167 1.00 72.62 743 HIS A CA 1
ATOM 5478 C C . HIS A 1 743 ? 11.305 -22.363 -9.723 1.00 72.62 743 HIS A C 1
ATOM 5480 O O . HIS A 1 743 ? 10.154 -21.992 -9.948 1.00 72.62 743 HIS A O 1
ATOM 5486 N N . ALA A 1 744 ? 11.557 -23.510 -9.083 1.00 74.06 744 ALA A N 1
ATOM 5487 C CA . ALA A 1 744 ? 10.525 -24.496 -8.779 1.00 74.06 744 ALA A CA 1
ATOM 5488 C C . ALA A 1 744 ? 9.385 -23.957 -7.896 1.00 74.06 744 ALA A C 1
ATOM 5490 O O . ALA A 1 744 ? 8.230 -24.293 -8.131 1.00 74.06 744 ALA A O 1
ATOM 5491 N N . GLU A 1 745 ? 9.696 -23.093 -6.922 1.00 62.50 745 GLU A N 1
ATOM 5492 C CA . GLU A 1 745 ? 8.695 -22.419 -6.078 1.00 62.50 745 GLU A CA 1
ATOM 5493 C C . GLU A 1 745 ? 7.877 -21.385 -6.871 1.00 62.50 745 GLU A C 1
ATOM 5495 O O . GLU A 1 745 ? 6.677 -21.252 -6.664 1.00 62.50 745 GLU A O 1
ATOM 5500 N N . GLN A 1 746 ? 8.512 -20.679 -7.813 1.00 57.44 746 GLN A N 1
ATOM 5501 C CA . GLN A 1 746 ? 7.882 -19.618 -8.613 1.00 57.44 746 GLN A CA 1
ATOM 5502 C C . GLN A 1 746 ? 6.953 -20.174 -9.698 1.00 57.44 746 GLN A C 1
ATOM 5504 O O . GLN A 1 746 ? 5.943 -19.558 -10.020 1.00 57.44 746 GLN A O 1
ATOM 5509 N N . LEU A 1 747 ? 7.310 -21.327 -10.266 1.00 69.75 747 LEU A N 1
ATOM 5510 C CA . LEU A 1 747 ? 6.584 -21.991 -11.352 1.00 69.75 747 LEU A CA 1
ATOM 5511 C C . LEU A 1 747 ? 5.659 -23.116 -10.854 1.00 69.75 747 LEU A C 1
ATOM 5513 O O . LEU A 1 747 ? 5.113 -23.857 -11.667 1.00 69.75 747 LEU A O 1
ATOM 5517 N N . ASP A 1 748 ? 5.523 -23.265 -9.533 1.00 70.62 748 ASP A N 1
ATOM 5518 C CA . ASP A 1 748 ? 4.778 -24.333 -8.851 1.00 70.62 748 ASP A CA 1
ATOM 5519 C C . ASP A 1 748 ? 5.095 -25.746 -9.396 1.00 70.62 748 ASP A C 1
ATOM 5521 O O . ASP A 1 748 ? 4.224 -26.558 -9.725 1.00 70.62 748 ASP A O 1
ATOM 5525 N N . VAL A 1 749 ? 6.393 -26.033 -9.550 1.00 82.38 749 VAL A N 1
ATOM 5526 C CA . VAL A 1 749 ? 6.905 -27.299 -10.092 1.00 82.38 749 VAL A CA 1
ATOM 5527 C C . VAL A 1 749 ? 6.697 -28.419 -9.077 1.00 82.38 749 VAL A C 1
ATOM 5529 O O . VAL A 1 749 ? 7.216 -28.378 -7.971 1.00 82.38 749 VAL A O 1
ATOM 5532 N N . GLY A 1 750 ? 6.009 -29.485 -9.475 1.00 82.25 750 GLY A N 1
ATOM 5533 C CA . GLY A 1 750 ? 5.867 -30.705 -8.682 1.00 82.25 750 GLY A CA 1
ATOM 5534 C C . GLY A 1 750 ? 7.069 -31.638 -8.829 1.00 82.25 750 GLY A C 1
ATOM 5535 O O . GLY A 1 750 ? 7.594 -32.143 -7.838 1.00 82.25 750 GLY A O 1
ATOM 5536 N N . TYR A 1 751 ? 7.529 -31.874 -10.062 1.00 89.75 751 TYR A N 1
ATOM 5537 C CA . TYR A 1 751 ? 8.768 -32.612 -10.332 1.00 89.75 751 TYR A CA 1
ATOM 5538 C C . TYR A 1 751 ? 9.315 -32.348 -11.742 1.00 89.75 751 TYR A C 1
ATOM 5540 O O . TYR A 1 751 ? 8.576 -32.018 -12.671 1.00 89.75 751 TYR A O 1
ATOM 5548 N N . VAL A 1 752 ? 10.617 -32.582 -11.912 1.00 92.56 752 VAL A N 1
ATOM 5549 C CA . VAL A 1 752 ? 11.338 -32.542 -13.191 1.00 92.56 752 VAL A CA 1
ATOM 5550 C C . VAL A 1 752 ? 11.945 -33.919 -13.476 1.00 92.56 752 VAL A C 1
ATOM 5552 O O . VAL A 1 752 ? 12.393 -34.612 -12.558 1.00 92.56 752 VAL A O 1
ATOM 5555 N N . ILE A 1 753 ? 11.953 -34.345 -14.741 1.00 90.94 753 ILE A N 1
ATOM 5556 C CA . ILE A 1 753 ? 12.675 -35.536 -15.213 1.00 90.94 753 ILE A CA 1
ATOM 5557 C C . ILE A 1 753 ? 13.588 -35.123 -16.363 1.00 90.94 753 ILE A C 1
ATOM 5559 O O . ILE A 1 753 ? 13.135 -34.527 -17.342 1.00 90.94 753 ILE A O 1
ATOM 5563 N N . TRP A 1 754 ? 14.865 -35.471 -16.257 1.00 92.62 754 TRP A N 1
ATOM 5564 C CA . TRP A 1 754 ? 15.861 -35.214 -17.286 1.00 92.62 754 TRP A CA 1
ATOM 5565 C C . TRP A 1 754 ? 16.961 -36.273 -17.240 1.00 92.62 754 TRP A C 1
ATOM 5567 O O . TRP A 1 754 ? 17.398 -36.674 -16.167 1.00 92.62 754 TRP A O 1
ATOM 5577 N N . ALA A 1 755 ? 17.397 -36.743 -18.411 1.00 88.19 755 ALA A N 1
ATOM 5578 C CA . ALA A 1 755 ? 18.552 -37.627 -18.572 1.00 88.19 755 ALA A CA 1
ATOM 5579 C C . ALA A 1 755 ? 18.549 -38.888 -17.676 1.00 88.19 755 ALA A C 1
ATOM 5581 O O . ALA A 1 755 ? 19.588 -39.324 -17.180 1.00 88.19 755 ALA A O 1
ATOM 5582 N N . GLY A 1 756 ? 17.381 -39.511 -17.498 1.00 87.06 756 GLY A N 1
ATOM 5583 C CA . GLY A 1 756 ? 17.221 -40.708 -16.669 1.00 87.06 756 GLY A CA 1
ATOM 5584 C C . GLY A 1 756 ? 17.211 -40.438 -15.164 1.00 87.06 756 GLY A C 1
ATOM 5585 O O . GLY A 1 756 ? 17.249 -41.386 -14.378 1.00 87.06 756 GLY A O 1
ATOM 5586 N N . GLU A 1 757 ? 17.116 -39.176 -14.758 1.00 92.94 757 GLU A N 1
ATOM 5587 C CA . GLU A 1 757 ? 17.031 -38.738 -13.371 1.00 92.94 757 GLU A CA 1
ATOM 5588 C C . GLU A 1 757 ? 15.768 -37.906 -13.135 1.00 92.94 757 GLU A C 1
ATOM 5590 O O . GLU A 1 757 ? 15.162 -37.369 -14.061 1.00 92.94 757 GLU A O 1
ATOM 5595 N N . THR A 1 758 ? 15.341 -37.824 -11.880 1.00 93.88 758 THR A N 1
ATOM 5596 C CA . THR A 1 758 ? 14.203 -37.025 -11.445 1.00 93.88 758 THR A CA 1
ATOM 5597 C C . THR A 1 758 ? 14.545 -36.216 -10.205 1.00 93.88 758 THR A C 1
ATOM 5599 O O . THR A 1 758 ? 15.270 -36.677 -9.318 1.00 93.88 758 THR A O 1
ATOM 5602 N N . TRP A 1 759 ? 13.996 -35.011 -10.151 1.00 94.31 759 TRP A N 1
ATOM 5603 C CA . TRP A 1 759 ? 14.121 -34.076 -9.048 1.00 94.31 759 TRP A CA 1
ATOM 5604 C C . TRP A 1 759 ? 12.739 -33.545 -8.670 1.00 94.31 759 TRP A C 1
ATOM 5606 O O . TRP A 1 759 ? 11.870 -33.414 -9.531 1.00 94.31 759 TRP A O 1
ATOM 5616 N N . SER A 1 760 ? 12.520 -33.253 -7.391 1.00 91.12 760 SER A N 1
ATOM 5617 C CA . SER A 1 760 ? 11.263 -32.689 -6.898 1.00 91.12 760 SER A CA 1
ATOM 5618 C C . SER A 1 760 ? 11.515 -31.802 -5.670 1.00 91.12 760 SER A C 1
ATOM 5620 O O . SER A 1 760 ? 12.415 -32.130 -4.886 1.00 91.12 760 SER A O 1
ATOM 5622 N N . PRO A 1 761 ? 10.765 -30.698 -5.470 1.00 80.62 761 PRO A N 1
ATOM 5623 C CA . PRO A 1 761 ? 11.034 -29.757 -4.375 1.00 80.62 761 PRO A CA 1
ATOM 5624 C C . PRO A 1 761 ? 10.879 -30.367 -2.982 1.00 80.62 761 PRO A C 1
ATOM 5626 O O . PRO A 1 761 ? 11.661 -30.075 -2.082 1.00 80.62 761 PRO A O 1
ATOM 5629 N N . ASP A 1 762 ? 9.919 -31.277 -2.817 1.00 82.88 762 ASP A N 1
ATOM 5630 C CA . ASP A 1 762 ? 9.670 -32.024 -1.578 1.00 82.88 762 ASP A CA 1
ATOM 5631 C C . ASP A 1 762 ? 10.855 -32.914 -1.157 1.00 82.88 762 ASP A C 1
ATOM 5633 O O . ASP A 1 762 ? 10.945 -33.341 -0.004 1.00 82.88 762 ASP A O 1
ATOM 5637 N N . GLN A 1 763 ? 11.776 -33.192 -2.083 1.00 83.62 763 GLN A N 1
ATOM 5638 C CA . GLN A 1 763 ? 12.977 -33.991 -1.858 1.00 83.62 763 GLN A CA 1
ATOM 5639 C C . GLN A 1 763 ? 14.245 -33.277 -2.352 1.00 83.62 763 GLN A C 1
ATOM 5641 O O . GLN A 1 763 ? 15.228 -33.950 -2.670 1.00 83.62 763 GLN A O 1
ATOM 5646 N N . ALA A 1 764 ? 14.247 -31.938 -2.395 1.00 76.12 764 ALA A N 1
ATOM 5647 C CA . ALA A 1 764 ? 15.358 -31.142 -2.923 1.00 76.12 764 ALA A CA 1
ATOM 5648 C C . ALA A 1 764 ? 16.704 -31.457 -2.237 1.00 76.12 764 ALA A C 1
ATOM 5650 O O . ALA A 1 764 ? 17.725 -31.574 -2.915 1.00 76.12 764 ALA A O 1
ATOM 5651 N N . ASP A 1 765 ? 16.689 -31.707 -0.922 1.00 77.31 765 ASP A N 1
ATOM 5652 C CA . ASP A 1 765 ? 17.870 -32.081 -0.124 1.00 77.31 765 ASP A CA 1
ATOM 5653 C C . ASP A 1 765 ? 18.512 -33.413 -0.555 1.00 77.31 765 ASP A C 1
ATOM 5655 O O . ASP A 1 765 ? 19.695 -33.651 -0.308 1.00 77.31 765 ASP A O 1
ATOM 5659 N N . ALA A 1 766 ? 17.744 -34.302 -1.193 1.00 78.25 766 ALA A N 1
ATOM 5660 C CA . ALA A 1 766 ? 18.241 -35.573 -1.717 1.00 78.25 766 ALA A CA 1
ATOM 5661 C C . ALA A 1 766 ? 18.860 -35.440 -3.123 1.00 78.25 766 ALA A C 1
ATOM 5663 O O . ALA A 1 766 ? 19.417 -36.418 -3.627 1.00 78.25 766 ALA A O 1
ATOM 5664 N N . GLY A 1 767 ? 18.773 -34.257 -3.742 1.00 88.38 767 GLY A N 1
ATOM 5665 C CA . GLY A 1 767 ? 19.267 -33.984 -5.089 1.00 88.38 767 GLY A CA 1
ATOM 5666 C C . GLY A 1 767 ? 18.530 -34.757 -6.189 1.00 88.38 767 GLY A C 1
ATOM 5667 O O . GLY A 1 767 ? 17.403 -35.227 -6.015 1.00 88.38 767 GLY A O 1
ATOM 5668 N N . TRP A 1 768 ? 19.176 -34.872 -7.352 1.00 92.94 768 TRP A N 1
ATOM 5669 C CA . TRP A 1 768 ? 18.693 -35.683 -8.471 1.00 92.94 768 TRP A CA 1
ATOM 5670 C C . TRP A 1 768 ? 18.781 -37.174 -8.142 1.00 92.94 768 TRP A C 1
ATOM 5672 O O . TRP A 1 768 ? 19.747 -37.648 -7.541 1.00 92.94 768 TRP A O 1
ATOM 5682 N N . ARG A 1 769 ? 17.746 -37.927 -8.519 1.00 93.44 769 ARG A N 1
ATOM 5683 C CA . ARG A 1 769 ? 17.601 -39.349 -8.186 1.00 93.44 769 ARG A CA 1
ATOM 5684 C C . ARG A 1 769 ? 17.333 -40.172 -9.440 1.00 93.44 769 ARG A C 1
ATOM 5686 O O . ARG A 1 769 ? 16.678 -39.668 -10.346 1.00 93.44 769 ARG A O 1
ATOM 5693 N N . PRO A 1 770 ? 17.733 -41.455 -9.495 1.00 89.62 770 PRO A N 1
ATOM 5694 C CA . PRO A 1 770 ? 17.440 -42.302 -10.647 1.00 89.62 770 PRO A CA 1
ATOM 5695 C C . PRO A 1 770 ? 15.937 -42.373 -10.943 1.00 89.62 770 PRO A C 1
ATOM 5697 O O . PRO A 1 7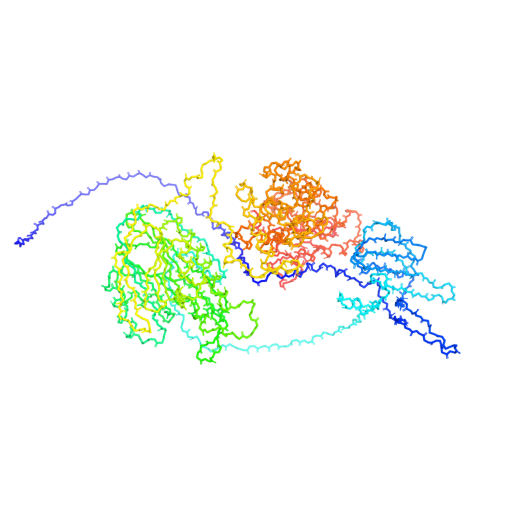70 ? 15.143 -42.767 -10.083 1.00 89.62 770 PRO A O 1
ATOM 5700 N N . TYR A 1 771 ? 15.548 -42.029 -12.169 1.00 87.25 771 TYR A N 1
ATOM 5701 C CA . TYR A 1 771 ? 14.172 -42.144 -12.632 1.00 87.25 771 TYR A CA 1
ATOM 5702 C C . TYR A 1 771 ? 13.832 -43.609 -12.934 1.00 87.25 771 TYR A C 1
ATOM 5704 O O . TYR A 1 771 ? 14.600 -44.330 -13.573 1.00 87.25 771 TYR A O 1
ATOM 5712 N N . GLN A 1 772 ? 12.655 -44.057 -12.490 1.00 83.69 772 GLN A N 1
ATOM 5713 C CA . GLN A 1 772 ? 12.115 -45.371 -12.837 1.00 83.69 772 GLN A CA 1
ATOM 5714 C C . GLN A 1 772 ? 10.791 -45.218 -13.595 1.00 83.69 772 GLN A C 1
ATOM 5716 O O . GLN A 1 772 ? 9.792 -44.794 -13.003 1.00 83.69 772 GLN A O 1
ATOM 5721 N N . PRO A 1 773 ? 10.739 -45.605 -14.882 1.00 77.62 773 PRO A N 1
ATOM 5722 C CA . PRO A 1 773 ? 9.508 -45.568 -15.655 1.00 77.62 773 PRO A CA 1
ATOM 5723 C C . PRO A 1 773 ? 8.439 -46.470 -15.043 1.00 77.62 773 PRO A C 1
ATOM 5725 O O . PRO A 1 773 ? 8.705 -47.588 -14.597 1.00 77.62 773 PRO A O 1
ATOM 5728 N N . ARG A 1 774 ? 7.177 -46.035 -15.106 1.00 69.19 774 ARG A N 1
ATOM 5729 C CA . ARG A 1 774 ? 6.038 -46.814 -14.580 1.00 69.19 774 ARG A CA 1
ATOM 5730 C C . ARG A 1 774 ? 5.831 -48.158 -15.291 1.00 69.19 774 ARG A C 1
ATOM 5732 O O . ARG A 1 774 ? 5.137 -49.022 -14.764 1.00 69.19 774 ARG A O 1
ATOM 5739 N N . THR A 1 775 ? 6.406 -48.336 -16.478 1.00 73.94 775 THR A N 1
ATOM 5740 C CA . THR A 1 775 ? 6.392 -49.596 -17.236 1.00 73.94 775 THR A CA 1
ATOM 5741 C C . THR A 1 775 ? 7.434 -50.609 -16.751 1.00 73.94 775 THR A C 1
ATOM 5743 O O . THR A 1 775 ? 7.431 -51.742 -17.229 1.00 73.94 775 THR A O 1
ATOM 5746 N N . GLY A 1 776 ? 8.293 -50.232 -15.798 1.00 75.25 776 GLY A N 1
ATOM 5747 C CA . GLY A 1 776 ? 9.410 -51.035 -15.301 1.00 75.25 776 GLY A CA 1
ATOM 5748 C C . GLY A 1 776 ? 10.754 -50.647 -15.936 1.00 75.25 776 GLY A C 1
ATOM 5749 O O . GLY A 1 776 ? 10.805 -49.712 -16.739 1.00 75.25 776 GLY A O 1
ATOM 5750 N N . PRO A 1 777 ? 11.847 -51.354 -15.581 1.00 76.06 777 PRO A N 1
ATOM 5751 C CA . PRO A 1 777 ? 13.183 -51.093 -16.115 1.00 76.06 777 PRO A CA 1
ATOM 5752 C C . PRO A 1 777 ? 13.209 -51.173 -17.645 1.00 76.06 777 PRO A C 1
ATOM 5754 O O . PRO A 1 777 ? 12.703 -52.135 -18.225 1.00 76.06 777 PRO A O 1
ATOM 5757 N N . THR A 1 778 ? 13.805 -50.174 -18.291 1.00 75.50 778 THR A N 1
ATOM 5758 C CA . THR A 1 778 ? 13.918 -50.080 -19.750 1.00 75.50 778 THR A CA 1
ATOM 5759 C C . THR A 1 778 ? 15.224 -49.393 -20.135 1.00 75.50 778 THR A C 1
ATOM 5761 O O . THR A 1 778 ? 15.703 -48.532 -19.403 1.00 75.50 778 THR A O 1
ATOM 5764 N N . ASP A 1 779 ? 15.758 -49.751 -21.301 1.00 72.50 779 ASP A N 1
ATOM 5765 C CA . ASP A 1 779 ? 16.910 -49.085 -21.926 1.00 72.50 779 ASP A CA 1
ATOM 5766 C C . ASP A 1 779 ? 16.471 -48.132 -23.058 1.00 72.50 779 ASP A C 1
ATOM 5768 O O . ASP A 1 779 ? 17.301 -47.635 -23.819 1.00 72.50 779 ASP A O 1
ATOM 5772 N N . ASP A 1 780 ? 15.159 -47.909 -23.219 1.00 76.12 780 ASP A N 1
ATOM 5773 C CA . ASP A 1 780 ? 14.605 -46.999 -24.224 1.00 76.12 780 ASP A CA 1
ATOM 5774 C C . ASP A 1 780 ? 14.934 -45.536 -23.861 1.00 76.12 780 ASP A C 1
ATOM 5776 O O . ASP A 1 780 ? 14.455 -45.043 -22.832 1.00 76.12 780 ASP A O 1
ATOM 5780 N N . PRO A 1 781 ? 15.720 -44.817 -24.689 1.00 69.38 781 PRO A N 1
ATOM 5781 C CA . PRO A 1 781 ? 16.181 -43.480 -24.340 1.00 69.38 781 PRO A CA 1
ATOM 5782 C C . PRO A 1 781 ? 15.067 -42.438 -24.205 1.00 69.38 781 PRO A C 1
ATOM 5784 O O . PRO A 1 781 ? 15.206 -41.497 -23.425 1.00 69.38 781 PRO A O 1
ATOM 5787 N N . SER A 1 782 ? 13.964 -42.600 -24.939 1.00 70.19 782 SER A N 1
ATOM 5788 C CA . SER A 1 782 ? 12.823 -41.687 -24.869 1.00 70.19 782 SER A CA 1
ATOM 5789 C C . SER A 1 782 ? 11.986 -41.950 -23.619 1.00 70.19 782 SER A C 1
ATOM 5791 O O . SER A 1 782 ? 11.554 -41.005 -22.968 1.00 70.19 782 SER A O 1
ATOM 5793 N N . LEU A 1 783 ? 11.807 -43.219 -23.222 1.00 74.94 783 LEU A N 1
ATOM 5794 C CA . LEU A 1 783 ? 11.152 -43.550 -21.944 1.00 74.94 783 LEU A CA 1
ATOM 5795 C C . LEU A 1 783 ? 11.981 -43.132 -20.727 1.00 74.94 783 LEU A C 1
ATOM 5797 O O . LEU A 1 783 ? 11.426 -42.954 -19.649 1.00 74.94 783 LEU A O 1
ATOM 5801 N N . MET A 1 784 ? 13.292 -42.981 -20.897 1.00 81.25 784 MET A N 1
ATOM 5802 C CA . MET A 1 784 ? 14.207 -42.490 -19.870 1.00 81.25 784 MET A CA 1
ATOM 5803 C C . MET A 1 784 ? 14.442 -40.971 -19.948 1.00 81.25 784 MET A C 1
ATOM 5805 O O . MET A 1 784 ? 15.297 -40.464 -19.231 1.00 81.25 784 MET A O 1
ATOM 5809 N N . HIS A 1 785 ? 13.699 -40.232 -20.785 1.00 83.81 785 HIS A N 1
ATOM 5810 C CA . HIS A 1 785 ? 13.798 -38.770 -20.907 1.00 83.81 785 HIS A CA 1
ATOM 5811 C C . HIS A 1 785 ? 15.210 -38.254 -21.266 1.00 83.81 785 HIS A C 1
ATOM 5813 O O . HIS A 1 785 ? 15.649 -37.211 -20.789 1.00 83.81 785 HIS A O 1
ATOM 5819 N N . PHE A 1 786 ? 15.946 -38.966 -22.129 1.00 81.25 786 PHE A N 1
ATOM 5820 C CA . PHE A 1 786 ? 17.232 -38.484 -22.664 1.00 81.25 786 PHE A CA 1
ATOM 5821 C C . PHE A 1 786 ? 17.083 -37.551 -23.880 1.00 81.25 786 PHE A C 1
ATOM 5823 O O . PHE A 1 786 ? 18.077 -37.045 -24.396 1.00 81.25 786 PHE A O 1
ATOM 5830 N N . ASP A 1 787 ? 15.866 -37.360 -24.386 1.00 75.62 787 ASP A N 1
ATOM 5831 C CA . ASP A 1 787 ? 15.558 -36.541 -25.565 1.00 75.62 787 ASP A CA 1
ATOM 5832 C C . ASP A 1 787 ? 14.709 -35.297 -25.248 1.00 75.62 787 ASP A C 1
ATOM 5834 O O . ASP A 1 787 ? 14.492 -34.460 -26.128 1.00 75.62 787 ASP A O 1
ATOM 5838 N N . ARG A 1 788 ? 14.240 -35.167 -24.001 1.00 83.19 788 ARG A N 1
ATOM 5839 C CA . ARG A 1 788 ? 13.353 -34.099 -23.533 1.00 83.19 788 ARG A CA 1
ATOM 5840 C C . ARG A 1 788 ? 13.502 -33.859 -22.036 1.00 83.19 788 ARG A C 1
ATOM 5842 O O . ARG A 1 788 ? 13.677 -34.822 -21.292 1.00 83.19 788 ARG A O 1
ATOM 5849 N N . VAL A 1 789 ? 13.331 -32.616 -21.600 1.00 90.25 789 VAL A N 1
ATOM 5850 C CA . VAL A 1 789 ? 13.098 -32.305 -20.183 1.00 90.25 789 VAL A CA 1
ATOM 5851 C C . VAL A 1 789 ? 11.597 -32.358 -19.940 1.00 90.25 789 VAL A C 1
ATOM 5853 O O . VAL A 1 789 ? 10.837 -31.749 -20.684 1.00 90.25 789 VAL A O 1
ATOM 5856 N N . HIS A 1 790 ? 11.159 -33.104 -18.934 1.00 88.94 790 HIS A N 1
ATOM 5857 C CA . HIS A 1 790 ? 9.751 -33.172 -18.553 1.00 88.94 790 HIS A CA 1
ATOM 5858 C C . HIS A 1 790 ? 9.534 -32.408 -17.256 1.00 88.94 790 HIS A C 1
ATOM 5860 O O . HIS A 1 790 ? 10.205 -32.706 -16.269 1.00 88.94 790 HIS A O 1
ATOM 5866 N N . VAL A 1 791 ? 8.577 -31.483 -17.240 1.00 89.12 791 VAL A N 1
ATOM 5867 C CA . VAL A 1 791 ? 8.143 -30.784 -16.026 1.00 89.12 791 VAL A CA 1
ATOM 5868 C C . VAL A 1 791 ? 6.679 -31.064 -15.748 1.00 89.12 791 VAL A C 1
ATOM 5870 O O . VAL A 1 791 ? 5.829 -30.905 -16.621 1.00 89.12 791 VAL A O 1
ATOM 5873 N N . ALA A 1 792 ? 6.380 -31.469 -14.522 1.00 84.50 792 ALA A N 1
ATOM 5874 C CA . ALA A 1 792 ? 5.023 -31.575 -14.014 1.00 84.50 792 ALA A CA 1
ATOM 5875 C C . ALA A 1 792 ? 4.833 -30.580 -12.870 1.00 84.50 792 ALA A C 1
ATOM 5877 O O . ALA A 1 792 ? 5.742 -30.396 -12.061 1.00 84.50 792 ALA A O 1
ATOM 5878 N N . LEU A 1 793 ? 3.657 -29.960 -12.812 1.00 78.00 793 LEU A N 1
ATOM 5879 C CA . LEU A 1 793 ? 3.293 -29.010 -11.762 1.00 78.00 793 LEU A CA 1
ATOM 5880 C C . LEU A 1 793 ? 2.780 -29.736 -10.516 1.00 78.00 793 LEU A C 1
ATOM 5882 O O . LEU A 1 793 ? 2.463 -30.930 -10.568 1.00 78.00 793 LEU A O 1
ATOM 5886 N N . SER A 1 794 ? 2.762 -29.031 -9.392 1.00 71.38 794 SER A N 1
ATOM 5887 C CA . SER A 1 794 ? 2.256 -29.552 -8.125 1.00 71.38 794 SER A CA 1
ATOM 5888 C C . SER A 1 794 ? 0.727 -29.723 -8.151 1.00 71.38 794 SER A C 1
ATOM 5890 O O . SER A 1 794 ? 0.036 -29.248 -9.053 1.00 71.38 794 SER A O 1
ATOM 5892 N N . GLU A 1 795 ? 0.173 -30.399 -7.141 1.00 66.56 795 GLU A N 1
ATOM 5893 C CA . GLU A 1 795 ? -1.285 -30.504 -6.982 1.00 66.56 795 GLU A CA 1
ATOM 5894 C C . GLU A 1 795 ? -1.939 -29.167 -6.579 1.00 66.56 795 GLU A C 1
ATOM 5896 O O . GLU A 1 795 ? -3.135 -29.004 -6.805 1.00 66.56 795 GLU A O 1
ATOM 5901 N N . SER A 1 796 ? -1.193 -28.208 -6.008 1.00 55.03 796 SER A N 1
ATOM 5902 C CA . SER A 1 796 ? -1.715 -26.868 -5.687 1.00 55.03 796 SER A CA 1
ATOM 5903 C C . SER A 1 796 ? -1.833 -25.957 -6.906 1.00 55.03 796 SER A C 1
ATOM 5905 O O . SER A 1 796 ? -2.658 -25.046 -6.890 1.00 55.03 796 SER A O 1
ATOM 5907 N N . ALA A 1 797 ? -1.075 -26.237 -7.969 1.00 51.38 797 ALA A N 1
ATOM 5908 C CA . ALA A 1 797 ? -1.095 -25.490 -9.225 1.00 51.38 797 ALA A CA 1
ATOM 5909 C C . ALA A 1 797 ? -2.366 -25.718 -10.078 1.00 51.38 797 ALA A C 1
ATOM 5911 O O . ALA A 1 797 ? -2.463 -25.157 -11.173 1.00 51.38 797 ALA A O 1
ATOM 5912 N N . CYS A 1 798 ? -3.283 -26.597 -9.646 1.00 51.56 798 CYS A N 1
ATOM 5913 C CA . CYS A 1 798 ? -4.152 -27.401 -10.519 1.00 51.56 798 CYS A CA 1
ATOM 5914 C C . CYS A 1 798 ? -5.684 -27.126 -10.506 1.00 51.56 798 CYS A C 1
ATOM 5916 O O . CYS A 1 798 ? -6.283 -27.087 -9.414 1.00 51.56 798 CYS A O 1
#

Secondary structure (DSSP, 8-state):
-------------------------PPPP-PPPPPPPPPPPP-S-------TT---SS--S---EEEE-SEEEE-TTT--EEEE-SEEEE--SSS-EEE-SS-EEEEEE-SSEEEEE-STTEEEEEESEEE-SPPTT-EE-TT-EEEEEPPPTTT---EEEEEEEETTEEE-HHHHHHTTT--TT--PPP----------------PPPPPP------------SBT----------B--EEEEEEEEEE--TTS-HHHHHHHHHHHHTTT-SEEEEES-TTS-HHHHHHHSTTEEEE--SS---STTTTTTTTS-EEEEETTTEEEEEEEEEEEEEEE--EETTEE--EEEEEEEEEEEETTSBEEEEEEEEPPS-TTT----SS--SS-HHHHHHHHHHHHHHHHHHHHTTS-EEEEEE----GGG-TTSHHHHHHHTT-EEEE-SSSEEEEE-TT-EEEEEEEE--SSSSPEEEEEEEEE-PPPPP--S-SS-S----S-SS--GGGS-SEEE-TTS-EEEHHHHHHHHHHHHHHHHTT--HHHHHHHHHHHHHHHTT----SSSSBTTTTB-GGGTS--HHHHHSHHHHHHHHHT--TT--S--GGGTTGGGS-HHHHHHHHHT-S-THHHHTTHHHHHHHHHHHH----TTB-TTSSBPTT-PPPPS-HHHHTTS-HHHHHHHHHHHHH-TT---EE--S-TTSSS--EEEE-S-SSS---HHHHHHHHHHHHHHHHTTTTTTEEEEEETTEEE-GGGGGG-SEE---TT-S---TTTTTSSEEEEEE-STT-

Sequence (798 aa):
MANSRSALLASALLALALGGTTTAALPAGARDAAPSPAAARPADTCPIPVALQTRPAWSNPVVAEVATPFGERRHPVLGFVKEHTGVDLAVTGERPRVHAAGPGTVSEVGKDVVVIDHGAGVETRYEHVDPLRLTRYGKIDAGEPIGTVAPDPATGERLLHLEVRQDGVPVDPVAFLETKEVALGETPVTKVVEEPLPKGEEPPPEQEPEPETETAQTGSGSGIVLGELGEITGVAGGPVSGTITTSVANIPNRTSDSGFASSMGTLSSAGSDFILLNEISRHSNDNMRALAPGYDVYRDPVPDRTQGGAGQSMNNAVMWNTDRWSLLDGGRVKVVDDDRGFHSGRAFVWDRYATWALLQRTDGAVVGVVSSHMPTNPGKFPRQHGSPGMSRVEQYARGMDITLSLVRALSAYGPVLYGGDMNSHHSQGSWTAAAKMTAAGYDYAKDQGVMYIFYPPGTTLGSHRQVGVASDHPAIITTINMNGQAPQPDTDAGPEEGAAAGPLVMPQALLPSRLELPQGDRISGDQIENAAEIIARGREAGLPPDAWVVAVAAALADSGLTNLEQGDRLGVFRQRPDAGTGDAESIQDPEHAADAFYGVAEGVRNPGLTDIAWSTMTVGEAAATVQRSPFPDLYDEREADARYVVEQLTGVAFPGSDSCGRPAVGYCPPTPWTDLERELSAATTEVLRCLQEAFPEVTSYAGRGDSCEGRHGLDVLVADGRRPMAKGVQATGDAVAAFLTDHAEQLDVGYVIWAGETWSPDQADAGWRPYQPRTGPTDDPSLMHFDRVHVALSESAC

Foldseek 3Di:
DDDDDDDDDDDDDDDDDDDDDDDDDDDDDDDDDFDDDDDDADDDDLPLPPPVVPPQQFEQFFQFDFPAFFAWDQDPPPGDIDGQLFTKTFDDDDWTWTWGRHKAFFQDDDCFKTKGDPDQQKIKIKGQWRADPDDHRDIGGHRHTGGTRHADPPPRTGIITMFITGNNGTDGPQVVVVVSVYHHNDDDDDDDDDDDDDDDDDDDDDDDDDDDDDPDDPAQADAPHALDLGDDDAAAFAFDADKAKEKEDEAAPPFDLVQVLVQLLVRLVVVGQKYKYFNCLVADQVNSCVSRPQKHKDQAPDFDPPQARHSQSSGIMMMGRNVFKDFPHWYKHFLFAFPQFDDPNDTGTHTWMKIKTWIATPNRAIEIEIHTAADAQCLVGFDGPDDDPDTSLRSLLSSLVSVVVSLVVRLLRHWYKYWYQQNDDPPSDCSGNQNSLVVVQWDWDAFPGRTIITTHHPKAWPDWDFDDGNDPGTMIMTMIGRNRDTSDDPPVPDDDDDDADPDLFPDLRRFDQKDQASNGDIDGSQLLVLLSLLQVLCRNVVHDLLVSLLVNLQLCLQPNSDQALDDQFGGSNRHHCVVQQHHSVQRSPSNSVSCSQQQNHPRGPQHHLVNDPLVPDQSLVSNCNSSVHPCSVSSNVCNLRSQLSSCVRRVDHDPQADNSSHGDQQDQDQDPPVVVLVQEDVLLRSVVRVCCVVCVVQDDKDFHHYLQPDDTFIWRFLAPPDDADDVSSLVSQVVSQVVCVVCCVVSQWQKKAADQWIDGPVCVVVPIHGDAQPVGDDPPCVSSHHRTMGTGHDNSSD

Radius of gyration: 35.02 Å; chains: 1; bounding box: 114×82×92 Å

pLDDT: mean 73.7, std 21.04, range [22.94, 98.62]

Organism: NCBI:txid1914755